Protein AF-A0A8J1VM87-F1 (afdb_monomer)

Sequence (986 aa):
MALAQSDLPSRPLSTPPSLLILILDLHPLSWSLLASSSTEPILSEPTNTSHKTPLTLISLTEFVTILVVFLNAHLASRWANEVVVYGAIAGRAKLLYPPPPGEAGPSQYNPNVYQPFHTLGSQFEESLRHMVRAEKGRIDHNHGKGSNESPALVSALTKALCFINRVAPSTNVSNSTSNDSAAPHAGPDRLENRILVINATPGAPSSTSTSSSSLPAKSGGGQMRGGYVGLMNCVFAAQKAKVPIDVLTLPPPHTGTAPPIFLQQAAHLTDGIYWRWNGRGGLLQYLHAIYLAPPSLRHTPFAVPPQDAVDFRAVCFCHHNVVDVGFVCSVCLSIFCNPLPVCMMCKTKFPIKSIPLLKRLAANIQPIPIPDTVPPPVARKGHQPADGNEALAKHVGGKGKKARPGVAMEVEVLIKASPQLSPGLGSPALAGPFHHRAPSFPALTQHPSAFPNLQTAITDDPTSSSPVVPGTDHIPCGPAPSSPPRHGGGVEALRLSQQGSTPNGHTAPYGNLSLAAAAMGGGAPGGLGSPSATGREKEEREKKGLYPSRVVLTTYPGQAGIHPIPVRWGAGPTARDRGPVVCSRVKSNLPIRNSIGAHAGSYSIYRALSIAMGQLRPDWRPDLTNTHPPFVLPPQPGWFGDGSGRGEEGNQKGWRIVSFDPWGAMSQEIWAKEYSEGLDVRPTISQTKAHIKIEELDVLARASEFPVDGDIVIRSPELPAFPGVDQGVEVNCYKAAIDPVWFLPGVAERLEIQESTLRRALFEDTGGMYPELLTRPDINIFLPPIGGMTVYIMGDPMKLSDPNTEITCRPHDSCSGSDVFGSDICTCRPYLIFGISEAIKCAQRGGVGVIIYFQKEGRALGEVVKYMVYNRRKRGGDNASEYFNNTALVAGVKDARHQALMPDILHFLGIQHITNLISMSNLKYDAIIASGITVKNRYEIPEELIPADSRVEIDAKIQSGYFSKRVMDENILKQTKGRGWEDIVH

Solvent-accessible surface area (backbone atoms only — not comparable to full-atom values): 60634 Å² total; per-residue (Å²): 138,87,78,89,85,79,93,68,83,87,75,75,96,58,80,50,31,37,36,42,37,38,37,38,53,58,41,65,63,35,46,49,46,31,49,56,86,81,90,77,88,79,84,83,82,92,77,81,94,73,88,84,72,77,70,61,66,46,44,67,67,61,50,48,56,47,48,48,53,52,54,41,50,46,42,68,73,38,90,70,30,45,73,35,32,29,42,13,23,55,78,36,54,49,73,26,28,68,62,58,97,86,70,67,71,87,69,82,86,53,95,92,51,66,60,69,52,55,48,48,50,53,47,33,51,52,39,46,54,50,50,54,51,56,47,50,52,48,30,62,75,45,74,54,58,66,67,87,41,65,52,20,51,49,57,37,50,50,51,52,54,54,46,51,69,65,59,66,63,80,74,78,83,71,94,75,93,77,92,77,90,84,66,99,65,74,61,65,80,52,70,46,56,38,36,38,38,40,38,38,66,73,33,81,73,64,84,88,84,91,73,93,80,86,81,88,77,91,69,82,93,53,74,88,72,47,53,66,62,48,37,50,56,44,34,57,50,27,35,74,68,70,30,26,31,26,30,43,35,47,67,40,92,82,62,93,57,63,76,46,48,72,53,46,48,36,3,62,66,23,82,23,55,63,46,73,59,82,45,66,79,63,68,58,56,54,47,54,74,64,65,56,65,57,78,84,38,50,81,52,90,43,86,59,89,82,82,92,80,76,76,80,65,51,62,15,80,75,71,62,40,75,35,88,64,57,40,51,36,93,86,74,67,53,34,20,74,60,82,61,60,47,43,91,78,86,59,50,73,49,64,70,82,49,47,68,55,55,55,55,56,56,72,71,56,78,75,75,83,75,61,89,90,59,84,78,81,87,80,77,85,85,82,85,83,80,92,80,80,82,90,82,85,81,87,86,88,79,87,88,80,93,79,82,90,76,80,80,78,70,84,71,76,84,88,76,90,73,91,91,81,84,90,81,91,85,85,89,85,87,87,87,81,89,88,89,88,86,84,86,83,87,87,86,85,87,90,90,86,78,87,83,89,88,82,93,86,86,89,85,88,83,89,85,84,84,89,93,86,89,88,90,84,94,86,91,84,87,85,87,90,92,82,87,91,91,84,84,92,80,97,76,89,74,94,75,89,79,88,82,78,70,98,65,97,73,80,59,102,63,71,63,52,40,61,57,27,61,78,67,59,30,40,26,72,40,57,84,66,87,74,85,63,52,69,68,58,50,54,51,45,70,73,50,54,93,62,69,95,72,79,77,88,71,80,56,83,85,40,90,85,45,57,51,54,74,63,40,76,30,39,57,100,42,66,77,63,17,46,78,70,25,46,38,77,37,84,88,33,51,39,37,33,38,37,46,67,40,71,66,22,49,55,35,58,60,54,51,48,36,31,74,72,63,79,35,62,80,79,66,54,72,66,35,52,66,65,55,24,88,62,79,84,71,92,30,77,32,57,30,32,87,61,46,79,78,42,64,95,94,49,99,39,34,69,50,47,33,52,40,55,84,62,16,60,50,40,42,68,80,37,25,66,53,38,64,76,63,47,63,66,65,63,38,29,49,43,40,76,47,73,48,74,53,70,70,56,32,52,38,46,76,70,59,78,47,79,77,74,68,70,52,28,31,70,37,75,79,48,93,92,44,78,95,51,88,63,48,42,27,34,41,30,43,36,37,43,36,41,46,32,29,32,43,62,58,49,14,58,68,65,77,44,57,47,69,56,50,31,44,50,65,19,60,80,55,76,52,78,47,62,48,52,76,61,28,80,89,47,50,31,35,19,56,64,44,65,37,37,38,39,42,32,25,52,59,72,81,49,43,55,43,92,83,51,51,26,24,40,24,82,42,66,40,44,67,60,21,64,76,67,64,40,52,69,46,54,58,31,53,48,45,52,50,36,49,52,52,10,47,60,30,18,77,73,73,18,27,8,36,41,36,43,30,54,39,37,41,50,67,63,32,62,70,54,43,51,50,28,50,59,45,30,24,70,71,54,24,32,11,72,49,47,54,54,44,30,22,78,71,66,78,41,75,69,71,67,83,35,74,65,62,44,30,61,41,24,56,54,32,39,54,61,31,44,36,32,49,54,33,50,47,66,57,50,54,28,33,47,74,72,67,29,48,71,75,39,75,39,56,74,60,76,93,54,54,44,69,47,13,43,23,55,51,58,33,41,40,68,75,63,27,55,61,96,68,87,78,52,76,68,56,33,72,65,34,55,31,62,45,56,80,72,64,78,124

Secondary structure (DSSP, 8-state):
------S-----SSPPPEEEEEEEE--HHHHHHHH------PPPPP------PPP----HHHHHHHHHHHHHHHHHH-TT-EEEEEEEEBTEEEEEESPPTTT---PPP-TTS-HHHHHHHHHHHHHHHHHHHHHHHHHHHTTTTTTTPPB-HHHHHHHHHHHHHHHGGGG--S-------S-S---TT--EEEEEEEE-SPPPPS------------S-TTHHHHHHHHHHHHHHHHHHHT--EEEEE---TT--PPP-HHHHHHHHTTTPPEEE--S-S-HHHHIIIIISS-GGGTTTT--PPP------PEEPTTT--EESS-EE-TTT--EESS--SB-TTT-PBP-TTTHHHHHHHHHTSPPPPPPTTSPPP-PPP--PPPP--------------------PPP-------SS---------------------PPP-----------------------------------------------------------SS----TT-SHHHHHHHHT-S---SSPP----HHHHHHHHHS-SS-SS------TT-TT--PPP--TT--SSHHHH-------STTTTTT--EEE-SSGGGHHHHHHHHHTTSS-TT-----TT---SS-----GGG-----S-PPTTS--S-S--SS-GGGGTHHHHTHHHHHTT-----SEEEEEEEE--HHHHHHHHTTSS---SSSEEEPPPPTTSTT----EEEEEEEEEE---EEHHHHHHTTTS-HHHHHHHHHHTTTT--THHHH-TT--EEE-SS--EEEEEES-GGGGG-TTS-EEEEEEE--HHHHTT--TTSSHHHHHHHHHHHHHHHHHTTSEEEEEEE--GGGGTHHHHHHHHHHHHHHT--BTTTHHHHHHHHHSSS-----TTTTHHHHHHT--EEEEE----HHHHHHHHHTT-EEEEE----GGG--GGGHHHHHHHHHTT---SS---HHHHHH-B---SGGG--

Nearest PDB structures (foldseek):
  7eev-assembly1_A  TM=9.672E-01  e=2.061E-48  Rhodococcus wratislaviensis
  7zs9-assembly1_4  TM=8.278E-01  e=9.917E-21  Saccharomyces cerevisiae
  8ebu-assembly1_F  TM=8.477E-01  e=1.073E-19  Homo sapiens
  5o85-assembly2_C  TM=8.619E-01  e=1.001E-12  Homo sapiens

Structure (mmCIF, N/CA/C/O backbone):
data_AF-A0A8J1VM87-F1
#
_entry.id   AF-A0A8J1VM87-F1
#
loop_
_atom_site.group_PDB
_atom_site.id
_atom_site.type_symbol
_atom_site.label_atom_id
_atom_site.label_alt_id
_atom_site.label_comp_id
_atom_site.label_asym_id
_atom_site.label_entity_id
_atom_site.label_seq_id
_atom_site.pdbx_PDB_ins_code
_atom_site.Cartn_x
_atom_site.Cartn_y
_atom_site.Cartn_z
_atom_site.occupancy
_atom_site.B_iso_or_equiv
_atom_site.auth_seq_id
_atom_site.auth_comp_id
_atom_site.auth_asym_id
_atom_site.auth_atom_id
_atom_site.pdbx_PDB_model_num
ATOM 1 N N . MET A 1 1 ? 7.668 -41.638 20.600 1.00 33.94 1 MET A N 1
ATOM 2 C CA . MET A 1 1 ? 6.893 -40.448 21.017 1.00 33.94 1 MET A CA 1
ATOM 3 C C . MET A 1 1 ? 7.145 -39.353 20.001 1.00 33.94 1 MET A C 1
ATOM 5 O O . MET A 1 1 ? 8.301 -39.157 19.652 1.00 33.94 1 MET A O 1
ATOM 9 N N . ALA A 1 2 ? 6.096 -38.698 19.510 1.00 35.59 2 ALA A N 1
ATOM 10 C CA . ALA A 1 2 ? 6.211 -37.540 18.628 1.00 35.59 2 ALA A CA 1
ATOM 11 C C . ALA A 1 2 ? 5.828 -36.273 19.404 1.00 35.59 2 ALA A C 1
ATOM 13 O O . ALA A 1 2 ? 4.915 -36.314 20.226 1.00 35.59 2 ALA A O 1
ATOM 14 N N . LEU A 1 3 ? 6.513 -35.167 19.123 1.00 34.41 3 LEU A N 1
ATOM 15 C CA . LEU A 1 3 ? 6.107 -33.814 19.498 1.00 34.41 3 LEU A CA 1
ATOM 16 C C . LEU A 1 3 ? 6.170 -32.946 18.239 1.00 34.41 3 LEU A C 1
ATOM 18 O O . LEU A 1 3 ? 6.960 -33.224 17.335 1.00 34.41 3 LEU A O 1
ATOM 22 N N . ALA A 1 4 ? 5.278 -31.962 18.151 1.00 35.84 4 ALA A N 1
ATOM 23 C CA . ALA A 1 4 ? 4.988 -31.273 16.900 1.00 35.84 4 ALA A CA 1
ATOM 24 C C . ALA A 1 4 ? 6.177 -30.454 16.368 1.00 35.84 4 ALA A C 1
ATOM 26 O O . ALA A 1 4 ? 6.840 -29.736 17.115 1.00 35.84 4 ALA A O 1
ATOM 27 N N . GLN A 1 5 ? 6.389 -30.519 15.052 1.00 33.25 5 GLN A N 1
ATOM 28 C CA . GLN A 1 5 ? 7.204 -29.564 14.304 1.00 33.25 5 GLN A CA 1
ATOM 29 C C . GLN A 1 5 ? 6.292 -28.792 13.351 1.00 33.25 5 GLN A C 1
ATOM 31 O O . GLN A 1 5 ? 6.032 -29.228 12.233 1.00 33.25 5 GLN A O 1
ATOM 36 N N . SER A 1 6 ? 5.788 -27.655 13.824 1.00 34.69 6 SER A N 1
ATOM 37 C CA . SER A 1 6 ? 5.134 -26.640 13.001 1.00 34.69 6 SER A CA 1
ATOM 38 C C . SER A 1 6 ? 6.178 -25.673 12.437 1.00 34.69 6 SER A C 1
ATOM 40 O O . SER A 1 6 ? 6.978 -25.126 13.195 1.00 34.69 6 SER A O 1
ATOM 42 N N . ASP A 1 7 ? 6.142 -25.456 11.124 1.00 37.62 7 ASP A N 1
ATOM 43 C CA . ASP A 1 7 ? 6.633 -24.263 10.421 1.00 37.62 7 ASP A CA 1
ATOM 44 C C . ASP A 1 7 ? 8.023 -23.724 10.813 1.00 37.62 7 ASP A C 1
ATOM 46 O O . ASP A 1 7 ? 8.208 -22.553 11.146 1.00 37.62 7 ASP A O 1
ATOM 50 N N . LEU A 1 8 ? 9.042 -24.574 10.662 1.00 35.66 8 LEU A N 1
ATOM 51 C CA . LEU A 1 8 ? 10.423 -24.129 10.454 1.00 35.66 8 LEU A CA 1
ATOM 52 C C . LEU A 1 8 ? 10.840 -24.417 9.002 1.00 35.66 8 LEU A C 1
ATOM 54 O O . LEU A 1 8 ? 10.630 -25.539 8.536 1.00 35.66 8 LEU A O 1
ATOM 58 N N . PRO A 1 9 ? 11.468 -23.464 8.282 1.00 38.81 9 PRO A N 1
ATOM 59 C CA . PRO A 1 9 ? 11.973 -23.721 6.937 1.00 38.81 9 PRO A CA 1
ATOM 60 C C . PRO A 1 9 ? 13.010 -24.852 6.969 1.00 38.81 9 PRO A C 1
ATOM 62 O O . PRO A 1 9 ? 13.906 -24.875 7.819 1.00 38.81 9 PRO A O 1
ATOM 65 N N . SER A 1 10 ? 12.864 -25.801 6.044 1.00 42.09 10 SER A N 1
ATOM 66 C CA . SER A 1 10 ? 13.602 -27.067 6.006 1.00 42.09 10 SER A CA 1
ATOM 67 C C . SER A 1 10 ? 15.116 -26.853 5.931 1.00 42.09 10 SER A C 1
ATOM 69 O O . SER A 1 10 ? 15.648 -26.554 4.865 1.00 42.09 10 SER A O 1
ATOM 71 N N . ARG A 1 11 ? 15.826 -27.030 7.050 1.00 46.44 11 ARG A N 1
ATOM 72 C CA . ARG A 1 11 ? 17.289 -26.871 7.096 1.00 46.44 11 ARG A CA 1
ATOM 73 C C . ARG A 1 11 ? 17.987 -27.965 6.269 1.00 46.44 11 ARG A C 1
ATOM 75 O O . ARG A 1 11 ? 17.561 -29.120 6.326 1.00 46.44 11 ARG A O 1
ATOM 82 N N . PRO A 1 12 ? 19.083 -27.652 5.556 1.00 47.59 12 PRO A N 1
ATOM 83 C CA . PRO A 1 12 ? 19.830 -28.649 4.807 1.00 47.59 12 PRO A CA 1
ATOM 84 C C . PRO A 1 12 ? 20.616 -29.535 5.781 1.00 47.59 12 PRO A C 1
ATOM 86 O O . PRO A 1 12 ? 21.273 -29.042 6.698 1.00 47.59 12 PRO A O 1
ATOM 89 N N . LEU A 1 13 ? 20.582 -30.851 5.567 1.00 50.91 13 LEU A N 1
ATOM 90 C CA . LEU A 1 13 ? 21.271 -31.842 6.411 1.00 50.91 13 LEU A CA 1
ATOM 91 C C . LEU A 1 13 ? 22.810 -31.796 6.296 1.00 50.91 13 LEU A C 1
ATOM 93 O O . LEU A 1 13 ? 23.506 -32.468 7.053 1.00 50.91 13 LEU A O 1
ATOM 97 N N . SER A 1 14 ? 23.355 -31.021 5.355 1.00 60.78 14 SER A N 1
ATOM 98 C CA . SER A 1 14 ? 24.793 -30.820 5.170 1.00 60.78 14 SER A CA 1
ATOM 99 C C . SER A 1 14 ? 25.067 -29.428 4.601 1.00 60.78 14 SER A C 1
ATOM 101 O O . SER A 1 14 ? 24.295 -28.928 3.784 1.00 60.78 14 SER A O 1
ATOM 103 N N . THR A 1 15 ? 26.171 -28.810 5.013 1.00 68.56 15 THR A N 1
ATOM 104 C CA . THR A 1 15 ? 26.676 -27.557 4.434 1.00 68.56 15 THR A CA 1
ATOM 105 C C . THR A 1 15 ? 27.361 -27.835 3.092 1.00 68.56 15 THR A C 1
ATOM 107 O O . THR A 1 15 ? 28.101 -28.814 3.007 1.00 68.56 15 THR A O 1
ATOM 110 N N . PRO A 1 16 ? 27.166 -27.023 2.040 1.00 76.69 16 PRO A N 1
ATOM 111 C CA . PRO A 1 16 ? 27.861 -27.218 0.765 1.00 76.69 16 PRO A CA 1
ATOM 112 C C . PRO A 1 16 ? 29.387 -27.005 0.886 1.00 76.69 16 PRO A C 1
ATOM 114 O O . PRO A 1 16 ? 29.852 -26.359 1.830 1.00 76.69 16 PRO A O 1
ATOM 117 N N . PRO A 1 17 ? 30.196 -27.550 -0.047 1.00 84.69 17 PRO A N 1
ATOM 118 C CA . PRO A 1 17 ? 31.631 -27.263 -0.111 1.00 84.69 17 PRO A CA 1
ATOM 119 C C . PRO A 1 17 ? 31.873 -25.786 -0.438 1.00 84.69 17 PRO A C 1
ATOM 121 O O . PRO A 1 17 ? 31.109 -25.192 -1.196 1.00 84.69 17 PRO A O 1
ATOM 124 N N . SER A 1 18 ? 32.939 -25.184 0.093 1.00 88.38 18 SER A N 1
ATOM 125 C CA . SER A 1 18 ? 33.252 -23.767 -0.133 1.00 88.38 18 SER A CA 1
ATOM 126 C C . SER A 1 18 ? 34.693 -23.529 -0.593 1.00 88.38 18 SER A C 1
ATOM 128 O O . SER A 1 18 ? 35.657 -23.971 0.039 1.00 88.38 18 SER A O 1
ATOM 130 N N . LEU A 1 19 ? 34.820 -22.759 -1.677 1.00 91.19 19 LEU A N 1
ATOM 131 C CA . LEU A 1 19 ? 36.072 -22.205 -2.184 1.00 91.19 19 LEU A CA 1
ATOM 132 C C . LEU A 1 19 ? 36.309 -20.830 -1.547 1.00 91.19 19 LEU A C 1
ATOM 134 O O . LEU A 1 19 ? 35.563 -19.878 -1.793 1.00 91.19 19 LEU A O 1
ATOM 138 N N . LEU A 1 20 ? 37.373 -20.725 -0.753 1.00 93.62 20 LEU A N 1
ATOM 139 C CA . LEU A 1 20 ? 37.840 -19.479 -0.154 1.00 93.62 20 LEU A CA 1
ATOM 140 C C . LEU A 1 20 ? 39.001 -18.914 -0.980 1.00 93.62 20 LEU A C 1
ATOM 142 O O . LEU A 1 20 ? 40.100 -19.471 -0.973 1.00 93.62 20 LEU A O 1
ATOM 146 N N . ILE A 1 21 ? 38.778 -17.785 -1.657 1.00 95.31 21 ILE A N 1
ATOM 147 C CA . ILE A 1 21 ? 39.848 -17.045 -2.337 1.00 95.31 21 ILE A CA 1
ATOM 148 C C . ILE A 1 21 ? 40.308 -15.880 -1.462 1.00 95.31 21 ILE A C 1
ATOM 150 O O . ILE A 1 21 ? 39.632 -14.861 -1.341 1.00 95.31 21 ILE A O 1
ATOM 154 N N . LEU A 1 22 ? 41.493 -16.017 -0.883 1.00 95.75 22 LEU A N 1
ATOM 155 C CA . LEU A 1 22 ? 42.153 -14.981 -0.108 1.00 95.75 22 LEU A CA 1
ATOM 156 C C . LEU A 1 22 ? 42.937 -14.022 -1.018 1.00 95.75 22 LEU A C 1
ATOM 158 O O . LEU A 1 22 ? 43.705 -14.447 -1.883 1.00 95.75 22 LEU A O 1
ATOM 162 N N . ILE A 1 23 ? 42.807 -12.721 -0.772 1.00 94.81 23 ILE A N 1
ATOM 163 C CA . ILE A 1 23 ? 43.637 -11.663 -1.351 1.00 94.81 23 ILE A CA 1
ATOM 164 C C . ILE A 1 23 ? 44.347 -10.949 -0.201 1.00 94.81 23 ILE A C 1
ATOM 166 O O . ILE A 1 23 ? 43.703 -10.295 0.617 1.00 94.81 23 ILE A O 1
ATOM 170 N N . LEU A 1 24 ? 45.672 -11.070 -0.148 1.00 92.81 24 LEU A N 1
ATOM 171 C CA . LEU A 1 24 ? 46.510 -10.488 0.897 1.00 92.81 24 LEU A CA 1
ATOM 172 C C . LEU A 1 24 ? 47.276 -9.273 0.359 1.00 92.81 24 LEU A C 1
ATOM 174 O O . LEU A 1 24 ? 48.059 -9.395 -0.585 1.00 92.81 24 LEU A O 1
ATOM 178 N N . ASP A 1 25 ? 47.066 -8.111 0.975 1.00 89.38 25 ASP A N 1
ATOM 179 C CA . ASP A 1 25 ? 47.901 -6.925 0.781 1.00 89.38 25 ASP A CA 1
ATOM 180 C C . ASP A 1 25 ? 49.280 -7.123 1.430 1.00 89.38 25 ASP A C 1
ATOM 182 O O . ASP A 1 25 ? 49.389 -7.406 2.622 1.00 89.38 25 ASP A O 1
ATOM 186 N N . LEU A 1 26 ? 50.338 -6.960 0.639 1.00 87.62 26 LEU A N 1
ATOM 187 C CA . LEU A 1 26 ? 51.739 -7.148 1.018 1.00 87.62 26 LEU A CA 1
ATOM 188 C C . LEU A 1 26 ? 52.570 -5.867 0.831 1.00 87.62 26 LEU A C 1
ATOM 190 O O . LEU A 1 26 ? 53.788 -5.937 0.671 1.00 87.62 26 LEU A O 1
ATOM 194 N N . HIS A 1 27 ? 51.936 -4.689 0.837 1.00 84.88 27 HIS A N 1
ATOM 195 C CA . HIS A 1 27 ? 52.637 -3.406 0.738 1.00 84.88 27 HIS A CA 1
ATOM 196 C C . HIS A 1 27 ? 53.660 -3.226 1.891 1.00 84.88 27 HIS A C 1
ATOM 198 O O . HIS A 1 27 ? 53.252 -3.155 3.057 1.00 84.88 27 HIS A O 1
ATOM 204 N N . PRO A 1 28 ? 54.983 -3.140 1.618 1.00 81.25 28 PRO A N 1
ATOM 205 C CA . PRO A 1 28 ? 56.007 -3.259 2.664 1.00 81.25 28 PRO A CA 1
ATOM 206 C C . PRO A 1 28 ? 55.944 -2.181 3.752 1.00 81.25 28 PRO A C 1
ATOM 208 O O . PRO A 1 28 ? 56.122 -2.482 4.932 1.00 81.25 28 PRO A O 1
ATOM 211 N N . LEU A 1 29 ? 55.641 -0.934 3.371 1.00 78.75 29 LEU A N 1
ATOM 212 C CA . LEU A 1 29 ? 55.496 0.176 4.315 1.00 78.75 29 LEU A CA 1
ATOM 213 C C . LEU A 1 29 ? 54.348 -0.080 5.303 1.00 78.75 29 LEU A C 1
ATOM 215 O O . LEU A 1 29 ? 54.516 0.133 6.502 1.00 78.75 29 LEU A O 1
ATOM 219 N N . SER A 1 30 ? 53.218 -0.607 4.825 1.00 78.75 30 SER A N 1
ATOM 220 C CA . SER A 1 30 ? 52.041 -0.903 5.654 1.00 78.75 30 SER A CA 1
ATOM 221 C C . SER A 1 30 ? 52.367 -1.929 6.742 1.00 78.75 30 SER A C 1
ATOM 223 O O . SER A 1 30 ? 52.053 -1.715 7.910 1.00 78.75 30 SER A O 1
ATOM 225 N N . TRP A 1 31 ? 53.090 -2.995 6.385 1.00 83.75 31 TRP A N 1
ATOM 226 C CA . TRP A 1 31 ? 53.537 -4.010 7.343 1.00 83.75 31 TRP A CA 1
ATOM 227 C C . TRP A 1 31 ? 54.629 -3.511 8.296 1.00 83.75 31 TRP A C 1
ATOM 229 O O . TRP A 1 31 ? 54.639 -3.921 9.453 1.00 83.75 31 TRP A O 1
ATOM 239 N N . SER A 1 32 ? 55.497 -2.584 7.872 1.00 82.06 32 SER A N 1
ATOM 240 C CA . SER A 1 32 ? 56.448 -1.949 8.799 1.00 82.06 32 SER A CA 1
ATOM 241 C C . SER A 1 32 ? 55.746 -1.092 9.861 1.00 82.06 32 SER A C 1
ATOM 243 O O . SER A 1 32 ? 56.119 -1.153 11.029 1.00 82.06 32 SER A O 1
ATOM 245 N N . LEU A 1 33 ? 54.672 -0.385 9.486 1.00 78.12 33 LEU A N 1
ATOM 246 C CA . LEU A 1 33 ? 53.880 0.461 10.388 1.00 78.12 33 LEU A CA 1
ATOM 247 C C . LEU A 1 33 ? 52.992 -0.342 11.357 1.00 78.12 33 LEU A C 1
ATOM 249 O O . LEU A 1 33 ? 52.625 0.173 12.410 1.00 78.12 33 LEU A O 1
ATOM 253 N N . LEU A 1 34 ? 52.649 -1.591 11.021 1.00 78.06 34 LEU A N 1
ATOM 254 C CA . LEU A 1 34 ? 51.961 -2.534 11.919 1.00 78.06 34 LEU A CA 1
ATOM 255 C C . LEU A 1 34 ? 52.910 -3.191 12.941 1.00 78.06 34 LEU A C 1
ATOM 257 O O . LEU A 1 34 ? 52.461 -3.631 14.001 1.00 78.06 34 LEU A O 1
ATOM 261 N N . ALA A 1 35 ? 54.211 -3.233 12.638 1.00 77.62 35 ALA A N 1
ATOM 262 C CA . ALA A 1 35 ? 55.244 -3.818 13.493 1.00 77.62 35 ALA A CA 1
ATOM 263 C C . ALA A 1 35 ? 55.984 -2.789 14.376 1.00 77.62 35 ALA A C 1
ATOM 265 O O . ALA A 1 35 ? 56.600 -3.169 15.370 1.00 77.62 35 ALA A O 1
ATOM 266 N N . SER A 1 36 ? 55.953 -1.495 14.035 1.00 68.94 36 SER A N 1
ATOM 267 C CA . SER A 1 36 ? 56.700 -0.445 14.741 1.00 68.94 36 SER A CA 1
ATOM 268 C C . SER A 1 36 ? 55.917 0.201 15.891 1.00 68.94 36 SER A C 1
ATOM 270 O O . SER A 1 36 ? 54.868 0.802 15.659 1.00 68.94 36 SER A O 1
ATOM 272 N N . SER A 1 37 ? 56.481 0.212 17.102 1.00 53.84 37 SER A N 1
ATOM 273 C CA . SER A 1 37 ? 56.088 1.154 18.160 1.00 53.84 37 SER A CA 1
ATOM 274 C C . SER A 1 37 ? 56.857 2.471 18.029 1.00 53.84 37 SER A C 1
ATOM 276 O O . SER A 1 37 ? 58.081 2.470 18.173 1.00 53.84 37 SER A O 1
ATOM 278 N N . SER A 1 38 ? 56.168 3.598 17.828 1.00 42.78 38 SER A N 1
ATOM 279 C CA . SER A 1 38 ? 56.781 4.930 17.948 1.00 42.78 38 SER A CA 1
ATOM 280 C C . SER A 1 38 ? 56.413 5.583 19.281 1.00 42.78 38 SER A C 1
ATOM 282 O O . SER A 1 38 ? 55.259 5.949 19.504 1.00 42.78 38 SER A O 1
ATOM 284 N N . THR A 1 39 ? 57.404 5.733 20.157 1.00 39.28 39 THR A N 1
ATOM 285 C CA . THR A 1 39 ? 57.301 6.465 21.425 1.00 39.28 39 THR A CA 1
ATOM 286 C C . THR A 1 39 ? 57.235 7.972 21.170 1.00 39.28 39 THR A C 1
ATOM 288 O O . THR A 1 39 ? 58.188 8.500 20.617 1.00 39.28 39 THR A O 1
ATOM 291 N N . GLU A 1 40 ? 56.154 8.644 21.582 1.00 29.11 40 GLU A N 1
ATOM 292 C CA . GLU A 1 40 ? 56.049 10.097 21.858 1.00 29.11 40 GLU A CA 1
ATOM 293 C C . GLU A 1 40 ? 54.625 10.385 22.413 1.00 29.11 40 GLU A C 1
ATOM 295 O O . GLU A 1 40 ? 53.648 9.916 21.819 1.00 29.11 40 GLU A O 1
ATOM 300 N N . PRO A 1 41 ? 54.448 11.106 23.541 1.00 32.59 41 PRO A N 1
ATOM 301 C CA . PRO A 1 41 ? 53.128 11.384 24.115 1.00 32.59 41 PRO A CA 1
ATOM 302 C C . PRO A 1 41 ? 52.573 12.762 23.704 1.00 32.59 41 PRO A C 1
ATOM 304 O O . PRO A 1 41 ? 53.060 13.800 24.145 1.00 32.59 41 PRO A O 1
ATOM 307 N N . ILE A 1 42 ? 51.478 12.789 22.937 1.00 30.98 42 ILE A N 1
ATOM 308 C CA . ILE A 1 42 ? 50.702 14.023 22.703 1.00 30.98 42 ILE A CA 1
ATOM 309 C C . ILE A 1 42 ? 49.687 14.226 23.844 1.00 30.98 42 ILE A C 1
ATOM 311 O O . ILE A 1 42 ? 49.166 13.259 24.402 1.00 30.98 42 ILE A O 1
ATOM 315 N N . LEU A 1 43 ? 49.466 15.490 24.227 1.00 33.78 43 LEU A N 1
ATOM 316 C CA . LEU A 1 43 ? 48.834 15.878 25.491 1.00 33.78 43 LEU A CA 1
ATOM 317 C C . LEU A 1 43 ? 47.369 15.429 25.663 1.00 33.78 43 LEU A C 1
ATOM 319 O O . LEU A 1 43 ? 46.621 15.201 24.716 1.00 33.78 43 LEU A O 1
ATOM 323 N N . SER A 1 44 ? 46.990 15.353 26.937 1.00 30.11 44 SER A N 1
ATOM 324 C CA . SER A 1 44 ? 45.696 14.940 27.478 1.00 30.11 44 SER A CA 1
ATOM 325 C C . SER A 1 44 ? 44.493 15.796 27.073 1.00 30.11 44 SER A C 1
ATOM 327 O O . SER A 1 44 ? 44.534 17.019 27.205 1.00 30.11 44 SER A O 1
ATOM 329 N N . GLU A 1 45 ? 43.359 15.127 26.863 1.00 27.22 45 GLU A N 1
ATOM 330 C CA . GLU A 1 45 ? 42.101 15.547 27.496 1.00 27.22 45 GLU A CA 1
ATOM 331 C C . GLU A 1 45 ? 41.843 14.669 28.740 1.00 27.22 45 GLU A C 1
ATOM 333 O O . GLU A 1 45 ? 42.208 13.486 28.731 1.00 27.22 45 GLU A O 1
ATOM 338 N N . PRO A 1 46 ? 41.262 15.209 29.828 1.00 38.56 46 PRO A N 1
ATOM 339 C CA . PRO A 1 46 ? 40.985 14.447 31.040 1.00 38.56 46 PRO A CA 1
ATOM 340 C C . PRO A 1 46 ? 39.542 13.920 31.087 1.00 38.56 46 PRO A C 1
ATOM 342 O O . PRO A 1 46 ? 38.597 14.702 31.145 1.00 38.56 46 PRO A O 1
ATOM 345 N N . THR A 1 47 ? 39.354 12.599 31.183 1.00 29.97 47 THR A N 1
ATOM 346 C CA . THR A 1 47 ? 38.271 11.990 31.992 1.00 29.97 47 THR A CA 1
ATOM 347 C C . THR A 1 47 ? 38.436 10.474 32.151 1.00 29.97 47 THR A C 1
ATOM 349 O O . THR A 1 47 ? 38.972 9.794 31.284 1.00 29.97 47 THR A O 1
ATOM 352 N N . ASN A 1 48 ? 37.943 9.979 33.289 1.00 28.47 48 ASN A N 1
ATOM 353 C CA . ASN A 1 48 ? 37.576 8.603 33.648 1.00 28.47 48 ASN A CA 1
ATOM 354 C C . ASN A 1 48 ? 38.507 7.425 33.287 1.00 28.47 48 ASN A C 1
ATOM 356 O O . ASN A 1 48 ? 38.628 6.947 32.161 1.00 28.47 48 ASN A O 1
ATOM 360 N N . THR A 1 49 ? 39.050 6.853 34.359 1.00 39.47 49 THR A N 1
ATOM 361 C CA . THR A 1 49 ? 39.760 5.577 34.441 1.00 39.47 49 THR A CA 1
ATOM 362 C C . THR A 1 49 ? 38.976 4.386 33.875 1.00 39.47 49 THR A C 1
ATOM 364 O O . THR A 1 49 ? 37.949 3.988 34.420 1.00 39.47 49 THR A O 1
ATOM 367 N N . SER A 1 50 ? 39.543 3.717 32.871 1.00 32.50 50 SER A N 1
ATOM 368 C CA . SER A 1 50 ? 39.333 2.283 32.617 1.00 32.50 50 SER A CA 1
ATOM 369 C C . SER A 1 50 ? 40.594 1.678 31.980 1.00 32.50 50 SER A C 1
ATOM 371 O O . SER A 1 50 ? 41.478 2.406 31.520 1.00 32.50 50 SER A O 1
ATOM 373 N N . HIS A 1 51 ? 40.739 0.350 32.026 1.00 35.59 51 HIS A N 1
ATOM 374 C CA . HIS A 1 51 ? 42.007 -0.334 31.739 1.00 35.59 51 HIS A CA 1
ATOM 375 C C . HIS A 1 51 ? 42.524 -0.092 30.306 1.00 35.59 51 HIS A C 1
ATOM 377 O O . HIS A 1 51 ? 41.963 -0.590 29.328 1.00 35.59 51 HIS A O 1
ATOM 383 N N . LYS A 1 52 ? 43.668 0.596 30.183 1.00 38.31 52 LYS A N 1
ATOM 384 C CA . LYS A 1 52 ? 44.443 0.669 28.935 1.00 38.31 52 LYS A CA 1
ATOM 385 C C . LYS A 1 52 ? 45.220 -0.635 28.717 1.00 38.31 52 LYS A C 1
ATOM 387 O O . LYS A 1 52 ? 46.405 -0.715 29.026 1.00 38.31 52 LYS A O 1
ATOM 392 N N . THR A 1 53 ? 44.561 -1.655 28.168 1.00 39.47 53 THR A N 1
ATOM 393 C CA . THR A 1 53 ? 45.266 -2.793 27.551 1.00 39.47 53 THR A CA 1
ATOM 394 C C . THR A 1 53 ? 46.163 -2.293 26.410 1.00 39.47 53 THR A C 1
ATOM 396 O O . THR A 1 53 ? 45.705 -1.441 25.639 1.00 39.47 53 THR A O 1
ATOM 399 N N . PRO A 1 54 ? 47.401 -2.802 26.265 1.00 53.12 54 PRO A N 1
ATOM 400 C CA . PRO A 1 54 ? 48.285 -2.408 25.172 1.00 53.12 54 PRO A CA 1
ATOM 401 C C . PRO A 1 54 ? 47.696 -2.811 23.814 1.00 53.12 54 PRO A C 1
ATOM 403 O O . PRO A 1 54 ? 47.015 -3.831 23.699 1.00 53.12 54 PRO A O 1
ATOM 406 N N . LEU A 1 55 ? 47.970 -2.008 22.783 1.00 58.72 55 LEU A N 1
ATOM 407 C CA . LEU A 1 55 ? 47.668 -2.374 21.399 1.00 58.72 55 LEU A CA 1
ATOM 408 C C . LEU A 1 55 ? 48.625 -3.482 20.956 1.00 58.72 55 LEU A C 1
ATOM 410 O O . LEU A 1 55 ? 49.837 -3.366 21.144 1.00 58.72 55 LEU A O 1
ATOM 414 N N . THR A 1 56 ? 48.095 -4.543 20.354 1.00 62.59 56 THR A N 1
ATOM 415 C CA . THR A 1 56 ? 48.922 -5.628 19.816 1.00 62.59 56 THR A CA 1
ATOM 416 C C . THR A 1 56 ? 49.565 -5.199 18.499 1.00 62.59 56 THR A C 1
ATOM 418 O O . THR A 1 56 ? 48.876 -5.090 17.482 1.00 62.59 56 THR A O 1
ATOM 421 N N . LEU A 1 57 ? 50.881 -4.976 18.522 1.00 70.19 57 LEU A N 1
ATOM 422 C CA . LEU A 1 57 ? 51.713 -4.931 17.315 1.00 70.19 57 LEU A CA 1
ATOM 423 C C . LEU A 1 57 ? 51.685 -6.305 16.633 1.00 70.19 57 LEU A C 1
ATOM 425 O O . LEU A 1 57 ? 51.508 -7.322 17.307 1.00 70.19 57 LEU A O 1
ATOM 429 N N . ILE A 1 58 ? 51.856 -6.343 15.311 1.00 77.56 58 ILE A N 1
ATOM 430 C CA . ILE A 1 58 ? 51.873 -7.606 14.566 1.00 77.56 58 ILE A CA 1
ATOM 431 C C . ILE A 1 58 ? 52.854 -7.546 13.393 1.00 77.56 58 ILE A C 1
ATOM 433 O O . ILE A 1 58 ? 52.744 -6.703 12.501 1.00 77.56 58 ILE A O 1
ATOM 437 N N . SER A 1 59 ? 53.824 -8.459 13.378 1.00 85.12 59 SER A N 1
ATOM 438 C CA . SER A 1 59 ? 54.687 -8.670 12.217 1.00 85.12 59 SER A CA 1
ATOM 439 C C . SER A 1 59 ? 53.969 -9.484 11.137 1.00 85.12 59 SER A C 1
ATOM 441 O O . SER A 1 59 ? 53.067 -10.279 11.413 1.00 85.12 59 SER A O 1
ATOM 443 N N . LEU A 1 60 ? 54.425 -9.350 9.887 1.00 86.38 60 LEU A N 1
ATOM 444 C CA . LEU A 1 60 ? 53.949 -10.190 8.783 1.00 86.38 60 LEU A CA 1
ATOM 445 C C . LEU A 1 60 ? 54.143 -11.692 9.080 1.00 86.38 60 LEU A C 1
ATOM 447 O O . LEU A 1 60 ? 53.316 -12.499 8.673 1.00 86.38 60 LEU A O 1
ATOM 451 N N . THR A 1 61 ? 55.193 -12.071 9.816 1.00 86.69 61 THR A N 1
ATOM 452 C CA . THR A 1 61 ? 55.473 -13.468 10.186 1.00 86.69 61 THR A CA 1
ATOM 453 C C . THR A 1 61 ? 54.427 -14.026 11.153 1.00 86.69 61 THR A C 1
ATOM 455 O O . THR A 1 61 ? 53.868 -15.090 10.906 1.00 86.69 61 THR A O 1
ATOM 458 N N . GLU A 1 62 ? 54.110 -13.300 12.229 1.00 87.12 62 GLU A N 1
ATOM 459 C CA . GLU A 1 62 ? 53.081 -13.709 13.201 1.00 87.12 62 GLU A CA 1
ATOM 460 C C . GLU A 1 62 ? 51.693 -13.745 12.554 1.00 87.12 62 GLU A C 1
ATOM 462 O O . GLU A 1 62 ? 50.921 -14.683 12.768 1.00 87.12 62 GLU A O 1
ATOM 467 N N . PHE A 1 63 ? 51.402 -12.758 11.701 1.00 89.31 63 PHE A N 1
ATOM 468 C CA . PHE A 1 63 ? 50.186 -12.731 10.901 1.00 89.31 63 PHE A CA 1
ATOM 469 C C . PHE A 1 63 ? 50.073 -13.951 9.973 1.00 89.31 63 PHE A C 1
ATOM 471 O O . PHE A 1 63 ? 49.006 -14.557 9.907 1.00 89.31 63 PHE A O 1
ATOM 478 N N . VAL A 1 64 ? 51.152 -14.347 9.288 1.00 90.25 64 VAL A N 1
ATOM 479 C CA . VAL A 1 64 ? 51.175 -15.536 8.417 1.00 90.25 64 VAL A CA 1
ATOM 480 C C . VAL A 1 64 ? 50.892 -16.813 9.208 1.00 90.25 64 VAL A C 1
ATOM 482 O O . VAL A 1 64 ? 50.075 -17.616 8.763 1.00 90.25 64 VAL A O 1
ATOM 485 N N . THR A 1 65 ? 51.466 -16.975 10.403 1.00 90.50 65 THR A N 1
ATOM 486 C CA . THR A 1 65 ? 51.163 -18.116 11.287 1.00 90.50 65 THR A CA 1
ATOM 487 C C . THR A 1 65 ? 49.679 -18.157 11.668 1.00 90.50 65 THR A C 1
ATOM 489 O O . THR A 1 65 ? 49.029 -19.193 11.527 1.00 90.50 65 THR A O 1
ATOM 492 N N . ILE A 1 66 ? 49.112 -17.020 12.090 1.00 91.50 66 ILE A N 1
ATOM 493 C CA . ILE A 1 66 ? 47.681 -16.879 12.417 1.00 91.50 66 ILE A CA 1
ATOM 494 C C . ILE A 1 66 ? 46.799 -17.200 11.198 1.00 91.50 66 ILE A C 1
ATOM 496 O O . ILE A 1 66 ? 45.788 -17.894 11.318 1.00 91.50 66 ILE A O 1
ATOM 500 N N . LEU A 1 67 ? 47.197 -16.731 10.016 1.00 92.06 67 LEU A N 1
ATOM 501 C CA . LEU A 1 67 ? 46.480 -16.942 8.766 1.00 92.06 67 LEU A CA 1
ATOM 502 C C . LEU A 1 67 ? 46.488 -18.415 8.333 1.00 92.06 67 LEU A C 1
ATOM 504 O O . LEU A 1 67 ? 45.449 -18.928 7.926 1.00 92.06 67 LEU A O 1
ATOM 508 N N . VAL A 1 68 ? 47.621 -19.115 8.450 1.00 92.56 68 VAL A N 1
ATOM 509 C CA . VAL A 1 68 ? 47.718 -20.551 8.132 1.00 92.56 68 VAL A CA 1
ATOM 510 C C . VAL A 1 68 ? 46.817 -21.378 9.054 1.00 92.56 68 VAL A C 1
ATOM 512 O O . VAL A 1 68 ? 46.141 -22.285 8.571 1.00 92.56 68 VAL A O 1
ATOM 515 N N . VAL A 1 69 ? 46.713 -21.037 10.345 1.00 93.44 69 VAL A N 1
ATOM 516 C CA . VAL A 1 69 ? 45.761 -21.694 11.265 1.00 93.44 69 VAL A CA 1
ATOM 517 C C . VAL A 1 69 ? 44.309 -21.485 10.811 1.00 93.44 69 VAL A C 1
ATOM 519 O O . VAL A 1 69 ? 43.549 -22.451 10.760 1.00 93.44 69 VAL A O 1
ATOM 522 N N . PHE A 1 70 ? 43.934 -20.268 10.407 1.00 94.81 70 PHE A N 1
ATOM 523 C CA . PHE A 1 70 ? 42.596 -19.976 9.874 1.00 94.81 70 PHE A CA 1
ATOM 524 C C . PHE A 1 70 ? 42.290 -20.725 8.561 1.00 94.81 70 PHE A C 1
ATOM 526 O O . PHE A 1 70 ? 41.209 -21.297 8.413 1.00 94.81 70 PHE A O 1
ATOM 533 N N . LEU A 1 71 ? 43.235 -20.773 7.616 1.00 93.88 71 LEU A N 1
ATOM 534 C CA . LEU A 1 71 ? 43.047 -21.496 6.352 1.00 93.88 71 LEU A CA 1
ATOM 535 C C . LEU A 1 71 ? 42.966 -23.017 6.571 1.00 93.88 71 LEU A C 1
ATOM 537 O O . LEU A 1 71 ? 42.121 -23.676 5.962 1.00 93.88 71 LEU A O 1
ATOM 541 N N . ASN A 1 72 ? 43.762 -23.563 7.496 1.00 93.00 72 ASN A N 1
ATOM 542 C CA . ASN A 1 72 ? 43.643 -24.956 7.931 1.00 93.00 72 ASN A CA 1
ATOM 543 C C . ASN A 1 72 ? 42.279 -25.225 8.590 1.00 93.00 72 ASN A C 1
ATOM 545 O O . ASN A 1 72 ? 41.688 -26.267 8.328 1.00 93.00 72 ASN A O 1
ATOM 549 N N . ALA A 1 73 ? 41.728 -24.292 9.376 1.00 93.81 73 ALA A N 1
ATOM 550 C CA . ALA A 1 73 ? 40.387 -24.428 9.952 1.00 93.81 73 ALA A CA 1
ATOM 551 C C . ALA A 1 73 ? 39.273 -24.431 8.882 1.00 93.81 73 ALA A C 1
ATOM 553 O O . ALA A 1 73 ? 38.332 -25.223 8.978 1.00 93.81 73 ALA A O 1
ATOM 554 N N . HIS A 1 74 ? 39.385 -23.614 7.825 1.00 91.94 74 HIS A N 1
ATOM 555 C CA . HIS A 1 74 ? 38.457 -23.668 6.682 1.00 91.94 74 HIS A CA 1
ATOM 556 C C . HIS A 1 74 ? 38.552 -25.012 5.942 1.00 91.94 74 HIS A C 1
ATOM 558 O O . HIS A 1 74 ? 37.520 -25.629 5.684 1.00 91.94 74 HIS A O 1
ATOM 564 N N . LEU A 1 75 ? 39.762 -25.517 5.676 1.00 90.81 75 LEU A N 1
ATOM 565 C CA . LEU A 1 75 ? 39.968 -26.846 5.079 1.00 90.81 75 LEU A CA 1
ATOM 566 C C . LEU A 1 75 ? 39.499 -27.998 5.994 1.00 90.81 75 LEU A C 1
ATOM 568 O O . LEU A 1 75 ? 38.993 -29.003 5.504 1.00 90.81 75 LEU A O 1
ATOM 572 N N . ALA A 1 76 ? 39.614 -27.854 7.318 1.00 90.31 76 ALA A N 1
ATOM 573 C CA . ALA A 1 76 ? 39.112 -28.824 8.295 1.00 90.31 76 ALA A CA 1
ATOM 574 C C . ALA A 1 76 ? 37.574 -28.885 8.348 1.00 90.31 76 ALA A C 1
ATOM 576 O O . ALA A 1 76 ? 37.012 -29.911 8.719 1.00 90.31 76 ALA A O 1
ATOM 577 N N . SER A 1 77 ? 36.891 -27.791 7.992 1.00 87.19 77 SER A N 1
ATOM 578 C CA . SER A 1 77 ? 35.438 -27.652 8.170 1.00 87.19 77 SER A CA 1
ATOM 579 C C . SER A 1 77 ? 34.610 -28.555 7.243 1.00 87.19 77 SER A C 1
ATOM 581 O O . SER A 1 77 ? 33.489 -28.919 7.595 1.00 87.19 77 SER A O 1
ATOM 583 N N . ARG A 1 78 ? 35.135 -28.922 6.064 1.00 86.62 78 ARG A N 1
ATOM 584 C CA . ARG A 1 78 ? 34.552 -29.911 5.136 1.00 86.62 78 ARG A CA 1
ATOM 585 C C . ARG A 1 78 ? 35.639 -30.378 4.166 1.00 86.62 78 ARG A C 1
ATOM 587 O O . ARG A 1 78 ? 36.344 -29.553 3.600 1.00 86.62 78 ARG A O 1
ATOM 594 N N . TRP A 1 79 ? 35.740 -31.688 3.936 1.00 83.75 79 TRP A N 1
ATOM 595 C CA . TRP A 1 79 ? 36.816 -32.312 3.142 1.00 83.75 79 TRP A CA 1
ATOM 596 C C . TRP A 1 79 ? 36.943 -31.792 1.698 1.00 83.75 79 TRP A C 1
ATOM 598 O O . TRP A 1 79 ? 38.028 -31.836 1.131 1.00 83.75 79 TRP A O 1
ATOM 608 N N . ALA A 1 80 ? 35.841 -31.302 1.121 1.00 85.69 80 ALA A N 1
ATOM 609 C CA . ALA A 1 80 ? 35.757 -30.736 -0.226 1.00 85.69 80 ALA A CA 1
ATOM 610 C C . ALA A 1 80 ? 35.868 -29.194 -0.256 1.00 85.69 80 ALA A C 1
ATOM 612 O O . ALA A 1 80 ? 35.488 -28.565 -1.241 1.00 85.69 80 ALA A O 1
ATOM 613 N N . ASN A 1 81 ? 36.331 -28.563 0.828 1.00 89.00 81 ASN A N 1
ATOM 614 C CA . ASN A 1 81 ? 36.645 -27.136 0.828 1.00 89.00 81 ASN A CA 1
ATOM 615 C C . ASN A 1 81 ? 37.975 -26.875 0.115 1.00 89.00 81 ASN A C 1
ATOM 617 O O . ASN A 1 81 ? 38.951 -27.595 0.310 1.00 89.00 81 ASN A O 1
ATOM 621 N N . GLU A 1 82 ? 38.028 -25.787 -0.648 1.00 89.94 82 GLU A N 1
ATOM 622 C CA . GLU A 1 82 ? 39.226 -25.355 -1.370 1.00 89.94 82 GLU A CA 1
ATOM 623 C C . GLU A 1 82 ? 39.718 -23.993 -0.865 1.00 89.94 82 GLU A C 1
ATOM 625 O O . GLU A 1 82 ? 38.941 -23.168 -0.367 1.00 89.94 82 GLU A O 1
ATOM 630 N N . VAL A 1 83 ? 41.023 -23.751 -1.011 1.00 92.88 83 VAL A N 1
ATOM 631 C CA . VAL A 1 83 ? 41.697 -22.493 -0.667 1.00 92.88 83 VAL A CA 1
ATOM 632 C C . VAL A 1 83 ? 42.558 -22.043 -1.839 1.00 92.88 83 VAL A C 1
ATOM 634 O O . VAL A 1 83 ? 43.337 -22.819 -2.387 1.00 92.88 83 VAL A O 1
ATOM 637 N N . VAL A 1 84 ? 42.461 -20.761 -2.181 1.00 94.12 84 VAL A N 1
ATOM 638 C CA . VAL A 1 84 ? 43.321 -20.084 -3.159 1.00 94.12 84 VAL A CA 1
ATOM 639 C C . VAL A 1 84 ? 43.820 -18.792 -2.528 1.00 94.12 84 VAL A C 1
ATOM 641 O O . VAL A 1 84 ? 43.048 -18.086 -1.888 1.00 94.12 84 VAL A O 1
ATOM 644 N N . VAL A 1 85 ? 45.097 -18.454 -2.703 1.00 94.81 85 VAL A N 1
ATOM 645 C CA . VAL A 1 85 ? 45.698 -17.249 -2.120 1.00 94.81 85 VAL A CA 1
ATOM 646 C C . VAL A 1 85 ? 46.409 -16.428 -3.189 1.00 94.81 85 VAL A C 1
ATOM 648 O O . VAL A 1 85 ? 47.297 -16.924 -3.880 1.00 94.81 85 VAL A O 1
ATOM 651 N N . TYR A 1 86 ? 46.070 -15.144 -3.286 1.00 94.31 86 TYR A N 1
ATOM 652 C CA . TYR A 1 86 ? 46.758 -14.149 -4.106 1.00 94.31 86 TYR A CA 1
ATOM 653 C C . TYR A 1 86 ? 47.472 -13.124 -3.222 1.00 94.31 86 TYR A C 1
ATOM 655 O O . TYR A 1 86 ? 46.863 -12.533 -2.333 1.00 94.31 86 TYR A O 1
ATOM 663 N N . GLY A 1 87 ? 48.746 -12.857 -3.513 1.00 91.19 87 GLY A N 1
ATOM 664 C CA . GLY A 1 87 ? 49.473 -11.722 -2.944 1.00 91.19 87 GLY A CA 1
ATOM 665 C C . GLY A 1 87 ? 49.360 -10.503 -3.856 1.00 91.19 87 GLY A C 1
ATOM 666 O O . GLY A 1 87 ? 49.690 -10.590 -5.044 1.00 91.19 87 GLY A O 1
ATOM 667 N N . ALA A 1 88 ? 48.907 -9.376 -3.305 1.00 88.81 88 ALA A N 1
ATOM 668 C CA . ALA A 1 88 ? 48.866 -8.072 -3.958 1.00 88.81 88 ALA A CA 1
ATOM 669 C C . ALA A 1 88 ? 49.985 -7.180 -3.403 1.00 88.81 88 ALA A C 1
ATOM 671 O O . ALA A 1 88 ? 50.084 -6.962 -2.200 1.00 88.81 88 ALA A O 1
ATOM 672 N N . ILE A 1 89 ? 50.827 -6.653 -4.286 1.00 83.94 89 ILE A N 1
ATOM 673 C CA . ILE A 1 89 ? 51.994 -5.834 -3.942 1.00 83.94 89 ILE A CA 1
ATOM 674 C C . ILE A 1 89 ? 52.089 -4.643 -4.907 1.00 83.94 89 ILE A C 1
ATOM 676 O O . ILE A 1 89 ? 51.244 -4.494 -5.798 1.00 83.94 89 ILE A O 1
ATOM 680 N N . ALA A 1 90 ? 53.094 -3.788 -4.724 1.00 75.06 90 ALA A N 1
ATOM 681 C CA . ALA A 1 90 ? 53.400 -2.640 -5.576 1.00 75.06 90 ALA A CA 1
ATOM 682 C C . ALA A 1 90 ? 53.256 -2.967 -7.079 1.00 75.06 90 ALA A C 1
ATOM 684 O O . ALA A 1 90 ? 54.028 -3.745 -7.649 1.00 75.06 90 ALA A O 1
ATOM 685 N N . GLY A 1 91 ? 52.197 -2.436 -7.703 1.00 68.62 91 GLY A N 1
ATOM 686 C CA . GLY A 1 91 ? 51.884 -2.614 -9.127 1.00 68.62 91 GLY A CA 1
ATOM 687 C C . GLY A 1 91 ? 51.631 -4.052 -9.623 1.00 68.62 91 GLY A C 1
ATOM 688 O O . GLY A 1 91 ? 51.409 -4.230 -10.821 1.00 68.62 91 GLY A O 1
ATOM 689 N N . ARG A 1 92 ? 51.658 -5.087 -8.766 1.00 80.44 92 ARG A N 1
ATOM 690 C CA . ARG A 1 92 ? 51.654 -6.507 -9.179 1.00 80.44 92 ARG A CA 1
ATOM 691 C C . ARG A 1 92 ? 50.773 -7.391 -8.291 1.00 80.44 92 ARG A C 1
ATOM 693 O O . ARG A 1 92 ? 50.651 -7.167 -7.094 1.00 80.44 92 ARG A O 1
ATOM 700 N N . ALA A 1 93 ? 50.213 -8.452 -8.875 1.00 87.69 93 ALA A N 1
ATOM 701 C CA . ALA A 1 93 ? 49.550 -9.531 -8.138 1.00 87.69 93 ALA A CA 1
ATOM 702 C C . ALA A 1 93 ? 49.986 -10.908 -8.678 1.00 87.69 93 ALA A C 1
ATOM 704 O O . ALA A 1 93 ? 49.858 -11.146 -9.886 1.00 87.69 93 ALA A O 1
ATOM 705 N N . LYS A 1 94 ? 50.476 -11.816 -7.818 1.00 88.94 94 LYS A N 1
ATOM 706 C CA . LYS A 1 94 ? 50.801 -13.228 -8.152 1.00 88.94 94 LYS A CA 1
ATOM 707 C C . LYS A 1 94 ? 50.017 -14.180 -7.234 1.00 88.94 94 LYS A C 1
ATOM 709 O O . LYS A 1 94 ? 49.745 -13.869 -6.078 1.00 88.94 94 LYS A O 1
ATOM 714 N N . LEU A 1 95 ? 49.642 -15.327 -7.795 1.00 90.81 95 LEU A N 1
ATOM 715 C CA . LEU A 1 95 ? 49.118 -16.490 -7.083 1.00 90.81 95 LEU A CA 1
ATOM 716 C C . LEU A 1 95 ? 50.201 -17.043 -6.137 1.00 90.81 95 LEU A C 1
ATOM 718 O O . LEU A 1 95 ? 51.317 -17.313 -6.580 1.00 90.81 95 LEU A O 1
ATOM 722 N N . LEU A 1 96 ? 49.877 -17.159 -4.851 1.00 90.25 96 LEU A N 1
ATOM 723 C CA . LEU A 1 96 ? 50.730 -17.715 -3.794 1.00 90.25 96 LEU A CA 1
ATOM 724 C C . LEU A 1 96 ? 50.360 -19.164 -3.451 1.00 90.25 96 LEU A C 1
ATOM 726 O O . LEU A 1 96 ? 51.221 -19.919 -3.018 1.00 90.25 96 LEU A O 1
ATOM 730 N N . TYR A 1 97 ? 49.095 -19.548 -3.636 1.00 90.50 97 TYR A N 1
ATOM 731 C CA . TYR A 1 97 ? 48.632 -20.926 -3.485 1.00 90.50 97 TYR A CA 1
ATOM 732 C C . TYR A 1 97 ? 47.356 -21.161 -4.318 1.00 90.50 97 TYR A C 1
ATOM 734 O O . TYR A 1 97 ? 46.498 -20.275 -4.323 1.00 90.50 97 TYR A O 1
ATOM 742 N N . PRO A 1 98 ? 47.184 -22.316 -4.987 1.00 87.81 98 PRO A N 1
ATOM 743 C CA . PRO A 1 98 ? 48.208 -23.335 -5.240 1.00 87.81 98 PRO A CA 1
ATOM 744 C C . PRO A 1 98 ? 49.325 -22.801 -6.164 1.00 87.81 98 PRO A C 1
ATOM 746 O O . PRO A 1 98 ? 49.095 -21.845 -6.908 1.00 87.81 98 PRO A O 1
ATOM 749 N N . PRO A 1 99 ? 50.539 -23.378 -6.140 1.00 79.69 99 PRO A N 1
ATOM 750 C CA . PRO A 1 99 ? 51.583 -23.039 -7.107 1.00 79.69 99 PRO A CA 1
ATOM 751 C C . PRO A 1 99 ? 51.149 -23.411 -8.540 1.00 79.69 99 PRO A C 1
ATOM 753 O O . PRO A 1 99 ? 50.376 -24.356 -8.727 1.00 79.69 99 PRO A O 1
ATOM 756 N N . PRO A 1 100 ? 51.626 -22.699 -9.579 1.00 76.38 100 PRO A N 1
ATOM 757 C CA . PRO A 1 100 ? 51.321 -23.054 -10.962 1.00 76.38 100 PRO A CA 1
ATOM 758 C C . PRO A 1 100 ? 51.930 -24.423 -11.335 1.00 76.38 100 PRO A C 1
ATOM 760 O O . PRO A 1 100 ? 52.972 -24.805 -10.792 1.00 76.38 100 PRO A O 1
ATOM 763 N N . PRO A 1 101 ? 51.316 -25.170 -12.273 1.00 65.94 101 PRO A N 1
ATOM 764 C CA . PRO A 1 101 ? 51.788 -26.498 -12.659 1.00 65.94 101 PRO A CA 1
ATOM 765 C C . PRO A 1 101 ? 53.217 -26.424 -13.214 1.00 65.94 101 PRO A C 1
ATOM 767 O O . PRO A 1 101 ? 53.461 -25.773 -14.228 1.00 65.94 101 PRO A O 1
ATOM 770 N N . GLY A 1 102 ? 54.152 -27.077 -12.519 1.00 62.94 102 GLY A N 1
ATOM 771 C CA . GLY A 1 102 ? 55.595 -27.024 -12.785 1.00 62.94 102 GLY A CA 1
ATOM 772 C C . GLY A 1 102 ? 56.428 -26.322 -11.699 1.00 62.94 102 GLY A C 1
ATOM 773 O O . GLY A 1 102 ? 57.585 -26.683 -11.529 1.00 62.94 102 GLY A O 1
ATOM 774 N N . GLU A 1 103 ? 55.857 -25.397 -10.912 1.00 64.62 103 GLU A N 1
ATOM 775 C CA . GLU A 1 103 ? 56.531 -24.793 -9.733 1.00 64.62 103 GLU A CA 1
ATOM 776 C C . GLU A 1 103 ? 56.316 -25.620 -8.440 1.00 64.62 103 GLU A C 1
ATOM 778 O O . GLU A 1 103 ? 56.887 -25.310 -7.398 1.00 64.62 103 GLU A O 1
ATOM 783 N N . ALA A 1 104 ? 55.496 -26.677 -8.479 1.00 60.28 104 ALA A N 1
ATOM 784 C CA . ALA A 1 104 ? 55.183 -27.514 -7.320 1.00 60.28 104 ALA A CA 1
ATOM 785 C C . ALA A 1 104 ? 56.329 -28.489 -6.975 1.00 60.28 104 ALA A C 1
ATOM 787 O O . ALA A 1 104 ? 56.394 -29.600 -7.503 1.00 60.28 104 ALA A O 1
ATOM 788 N N . GLY A 1 105 ? 57.216 -28.084 -6.061 1.00 60.38 105 GLY A N 1
ATOM 789 C CA . GLY A 1 105 ? 58.229 -28.968 -5.477 1.00 60.38 105 GLY A CA 1
ATOM 790 C C . GLY A 1 105 ? 57.622 -30.136 -4.673 1.00 60.38 105 GLY A C 1
ATOM 791 O O . GLY A 1 105 ? 56.482 -30.039 -4.203 1.00 60.38 105 GLY A O 1
ATOM 792 N N . PRO A 1 106 ? 58.362 -31.248 -4.488 1.00 56.78 106 PRO A N 1
ATOM 793 C CA . PRO A 1 106 ? 57.871 -32.414 -3.760 1.00 56.78 106 PRO A CA 1
ATOM 794 C C . PRO A 1 106 ? 57.670 -32.086 -2.275 1.00 56.78 106 PRO A C 1
ATOM 796 O O . PRO A 1 106 ? 58.630 -31.919 -1.523 1.00 56.78 106 PRO A O 1
ATOM 799 N N . SER A 1 107 ? 56.412 -32.031 -1.832 1.00 59.31 107 SER A N 1
ATOM 800 C CA . SER A 1 107 ? 56.087 -31.889 -0.412 1.00 59.31 107 SER A CA 1
ATOM 801 C C . SER A 1 107 ? 56.598 -33.106 0.358 1.00 59.31 107 SER A C 1
ATOM 803 O O . SER A 1 107 ? 56.153 -34.224 0.085 1.00 59.31 107 SER A O 1
ATOM 805 N N . GLN A 1 108 ? 57.479 -32.903 1.341 1.00 64.44 108 GLN A N 1
ATOM 806 C CA . GLN A 1 108 ? 57.872 -33.976 2.256 1.00 64.44 108 GLN A CA 1
ATOM 807 C C . GLN A 1 108 ? 56.616 -34.554 2.927 1.00 64.44 108 GLN A C 1
ATOM 809 O O . GLN A 1 108 ? 55.755 -33.809 3.399 1.00 64.44 108 GLN A O 1
ATOM 814 N N . TYR A 1 109 ? 56.478 -35.878 2.914 1.00 66.00 109 TYR A N 1
ATOM 815 C CA . TYR A 1 109 ? 55.327 -36.560 3.499 1.00 66.00 109 TYR A CA 1
ATOM 816 C C . TYR A 1 109 ? 55.557 -36.753 4.999 1.00 66.00 109 TYR A C 1
ATOM 818 O O . TYR A 1 109 ? 56.491 -37.450 5.396 1.00 66.00 109 TYR A O 1
ATOM 826 N N . ASN A 1 110 ? 54.715 -36.134 5.826 1.00 75.50 110 ASN A N 1
ATOM 827 C CA . ASN A 1 110 ? 54.776 -36.265 7.279 1.00 75.50 110 ASN A CA 1
ATOM 828 C C . ASN A 1 110 ? 53.532 -37.028 7.766 1.00 75.50 110 ASN A C 1
ATOM 830 O O . ASN A 1 110 ? 52.449 -36.445 7.772 1.00 75.50 110 ASN A O 1
ATOM 834 N N . PRO A 1 111 ? 53.651 -38.299 8.201 1.00 74.06 111 PRO A N 1
ATOM 835 C CA . PRO A 1 111 ? 52.495 -39.118 8.575 1.00 74.06 111 PRO A CA 1
ATOM 836 C C . PRO A 1 111 ? 51.740 -38.598 9.810 1.00 74.06 111 PRO A C 1
ATOM 838 O O . PRO A 1 111 ? 50.606 -39.007 10.037 1.00 74.06 111 PRO A O 1
ATOM 841 N N . ASN A 1 112 ? 52.337 -37.689 10.589 1.00 82.81 112 ASN A N 1
ATOM 842 C CA . ASN A 1 112 ? 51.728 -37.101 11.784 1.00 82.81 112 ASN A CA 1
ATOM 843 C C . ASN A 1 112 ? 50.951 -35.799 11.496 1.00 82.81 112 ASN A C 1
ATOM 845 O O . ASN A 1 112 ? 50.471 -35.158 12.430 1.00 82.81 112 ASN A O 1
ATOM 849 N N . VAL A 1 113 ? 50.847 -35.369 10.232 1.00 79.19 113 VAL A N 1
ATOM 850 C CA . VAL A 1 113 ? 50.172 -34.124 9.831 1.00 79.19 113 VAL A CA 1
ATOM 851 C C . VAL A 1 113 ? 49.223 -34.403 8.667 1.00 79.19 113 VAL A C 1
ATOM 853 O O . VAL A 1 113 ? 49.571 -35.102 7.721 1.00 79.19 113 VAL A O 1
ATOM 856 N N . TYR A 1 114 ? 48.020 -33.824 8.699 1.00 82.69 114 TYR A N 1
ATOM 857 C CA . TYR A 1 114 ? 47.085 -33.915 7.576 1.00 82.69 114 TYR A CA 1
ATOM 858 C C . TYR A 1 114 ? 47.703 -33.267 6.327 1.00 82.69 114 TYR A C 1
ATOM 860 O O . TYR A 1 114 ? 47.947 -32.057 6.305 1.00 82.69 114 TYR A O 1
ATOM 868 N N . GLN A 1 115 ? 47.984 -34.079 5.301 1.00 83.50 115 GLN A N 1
ATOM 869 C CA . GLN A 1 115 ? 48.833 -33.689 4.168 1.00 83.50 115 GLN A CA 1
ATOM 870 C C . GLN A 1 115 ? 48.403 -32.369 3.490 1.00 83.50 115 GLN A C 1
ATOM 872 O O . GLN A 1 115 ? 49.289 -31.552 3.248 1.00 83.50 115 GLN A O 1
ATOM 877 N N . PRO A 1 116 ? 47.104 -32.062 3.269 1.00 84.88 116 PRO A N 1
ATOM 878 C CA . PRO A 1 116 ? 46.688 -30.757 2.745 1.00 84.88 116 PRO A CA 1
ATOM 879 C C . PRO A 1 116 ? 47.134 -29.549 3.582 1.00 84.88 116 PRO A C 1
ATOM 881 O O . PRO A 1 116 ? 47.527 -28.544 2.998 1.00 84.88 116 PRO A O 1
ATOM 884 N N . PHE A 1 117 ? 47.147 -29.632 4.920 1.00 88.81 117 PHE A N 1
ATOM 885 C CA . PHE A 1 117 ? 47.639 -28.538 5.775 1.00 88.81 117 PHE A CA 1
ATOM 886 C C . PHE A 1 117 ? 49.156 -28.360 5.637 1.00 88.81 117 PHE A C 1
ATOM 888 O O . PHE A 1 117 ? 49.650 -27.234 5.571 1.00 88.81 117 PHE A O 1
ATOM 895 N N . HIS A 1 118 ? 49.902 -29.468 5.561 1.00 85.38 118 HIS A N 1
ATOM 896 C CA . HIS A 1 118 ? 51.353 -29.441 5.368 1.00 85.38 118 HIS A CA 1
ATOM 897 C C . HIS A 1 118 ? 51.726 -28.868 3.991 1.00 85.38 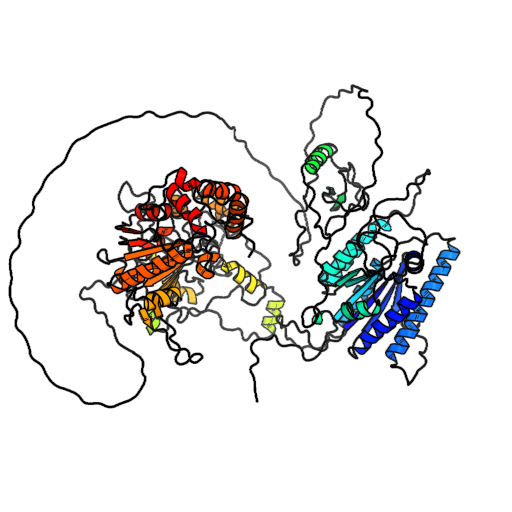118 HIS A C 1
ATOM 899 O O . HIS A 1 118 ? 52.587 -27.991 3.882 1.00 85.38 118 HIS A O 1
ATOM 905 N N . THR A 1 119 ? 51.031 -29.313 2.940 1.00 85.75 119 THR A N 1
ATOM 906 C CA . THR A 1 119 ? 51.187 -28.821 1.567 1.00 85.75 119 THR A CA 1
ATOM 907 C C . THR A 1 119 ? 50.801 -27.345 1.450 1.00 85.75 119 THR A C 1
ATOM 909 O O . THR A 1 119 ? 51.561 -26.583 0.858 1.00 85.75 119 THR A O 1
ATOM 912 N N . LEU A 1 120 ? 49.680 -26.916 2.047 1.00 87.44 120 LEU A N 1
ATOM 913 C CA . LEU A 1 120 ? 49.278 -25.508 2.088 1.00 87.44 120 LEU A CA 1
ATOM 914 C C . LEU A 1 120 ? 50.342 -24.647 2.774 1.00 87.44 120 LEU A C 1
ATOM 916 O O . LEU A 1 120 ? 50.823 -23.697 2.165 1.00 87.44 120 LEU A O 1
ATOM 920 N N . GLY A 1 121 ? 50.724 -24.985 4.010 1.00 85.25 121 GLY A N 1
ATOM 921 C CA . GLY A 1 121 ? 51.676 -24.197 4.795 1.00 85.25 121 GLY A CA 1
ATOM 922 C C . GLY A 1 121 ? 53.023 -24.037 4.089 1.00 85.25 121 GLY A C 1
ATOM 923 O O . GLY A 1 121 ? 53.470 -22.914 3.868 1.00 85.25 121 GLY A O 1
ATOM 924 N N . SER A 1 122 ? 53.629 -25.150 3.660 1.00 84.12 122 SER A N 1
ATOM 925 C CA . SER A 1 122 ? 54.939 -25.134 2.992 1.00 84.12 122 SER A CA 1
ATOM 926 C C . SER A 1 122 ? 54.930 -24.355 1.670 1.00 84.12 122 SER A C 1
ATOM 928 O O . SER A 1 122 ? 55.771 -23.475 1.479 1.00 84.12 122 SER A O 1
ATOM 930 N N . GLN A 1 123 ? 53.962 -24.609 0.781 1.00 87.00 123 GLN A N 1
ATOM 931 C CA . GLN A 1 123 ? 53.901 -23.955 -0.533 1.00 87.00 123 GLN A CA 1
ATOM 932 C C . GLN A 1 123 ? 53.506 -22.474 -0.443 1.00 87.00 123 GLN A C 1
ATOM 934 O O . GLN A 1 123 ? 54.032 -21.656 -1.205 1.00 87.00 123 GLN A O 1
ATOM 939 N N . PHE A 1 124 ? 52.618 -22.109 0.490 1.00 88.81 124 PHE A N 1
ATOM 940 C CA . PHE A 1 124 ? 52.245 -20.715 0.740 1.00 88.81 124 PHE A CA 1
ATOM 941 C C . PHE A 1 124 ? 53.424 -19.915 1.304 1.00 88.81 124 PHE A C 1
ATOM 943 O O . PHE A 1 124 ? 53.742 -18.846 0.776 1.00 88.81 124 PHE A O 1
ATOM 950 N N . GLU A 1 125 ? 54.109 -20.438 2.326 1.00 87.12 125 GLU A N 1
ATOM 951 C CA . GLU A 1 125 ? 55.281 -19.778 2.901 1.00 87.12 125 GLU A CA 1
ATOM 952 C C . GLU A 1 125 ? 56.419 -19.633 1.890 1.00 87.12 125 GLU A C 1
ATOM 954 O O . GLU A 1 125 ? 57.006 -18.555 1.794 1.00 87.12 125 GLU A O 1
ATOM 959 N N . GLU A 1 126 ? 56.738 -20.671 1.115 1.00 86.69 126 GLU A N 1
ATOM 960 C CA . GLU A 1 126 ? 57.795 -20.593 0.104 1.00 86.69 126 GLU A CA 1
ATOM 961 C C . GLU A 1 126 ? 57.459 -19.572 -0.992 1.00 86.69 126 GLU A C 1
ATOM 963 O O . GLU A 1 126 ? 58.280 -18.701 -1.300 1.00 86.69 126 GLU A O 1
ATOM 968 N N . SER A 1 127 ? 56.225 -19.593 -1.507 1.00 87.44 127 SER A N 1
ATOM 969 C CA . SER A 1 127 ? 55.755 -18.628 -2.508 1.00 87.44 127 SER A CA 1
ATOM 970 C C . SER A 1 127 ? 55.774 -17.189 -1.983 1.00 87.44 127 SER A C 1
ATOM 972 O O . SER A 1 127 ? 56.149 -16.265 -2.712 1.00 87.44 127 SER A O 1
ATOM 974 N N . LEU A 1 128 ? 55.421 -16.983 -0.709 1.00 88.94 128 LEU A N 1
ATOM 975 C CA . LEU A 1 128 ? 55.456 -15.675 -0.057 1.00 88.94 128 LEU A CA 1
ATOM 976 C C . LEU A 1 128 ? 56.898 -15.200 0.173 1.00 88.94 128 LEU A C 1
ATOM 978 O O . LEU A 1 128 ? 57.236 -14.069 -0.183 1.00 88.94 128 LEU A O 1
ATOM 982 N N . ARG A 1 129 ? 57.779 -16.071 0.682 1.00 88.25 129 ARG A N 1
ATOM 983 C CA . ARG A 1 129 ? 59.221 -15.802 0.838 1.00 88.25 129 ARG A CA 1
ATOM 984 C C . ARG A 1 129 ? 59.854 -15.449 -0.514 1.00 88.25 129 ARG A C 1
ATOM 986 O O . ARG A 1 129 ? 60.634 -14.499 -0.584 1.00 88.25 129 ARG A O 1
ATOM 993 N N . HIS A 1 130 ? 59.493 -16.143 -1.596 1.00 88.00 130 HIS A N 1
ATOM 994 C CA . HIS A 1 130 ? 59.926 -15.813 -2.956 1.00 88.00 130 HIS A CA 1
ATOM 995 C C . HIS A 1 130 ? 59.401 -14.439 -3.407 1.00 88.00 130 HIS A C 1
ATOM 997 O O . HIS A 1 130 ? 60.168 -13.636 -3.941 1.00 88.00 130 HIS A O 1
ATOM 1003 N N . MET A 1 131 ? 58.115 -14.137 -3.197 1.00 86.81 131 MET A N 1
ATOM 1004 C CA . MET A 1 131 ? 57.524 -12.842 -3.558 1.00 86.81 131 MET A CA 1
ATOM 1005 C C . MET A 1 131 ? 58.220 -11.676 -2.837 1.00 86.81 131 MET A C 1
ATOM 1007 O O . MET A 1 131 ? 58.607 -10.705 -3.486 1.00 86.81 131 MET A O 1
ATOM 1011 N N . VAL A 1 132 ? 58.446 -11.796 -1.525 1.00 86.75 132 VAL A N 1
ATOM 1012 C CA . VAL A 1 132 ? 59.116 -10.767 -0.712 1.00 86.75 132 VAL A CA 1
ATOM 1013 C C . VAL A 1 132 ? 60.585 -10.595 -1.120 1.00 86.75 132 VAL A C 1
ATOM 1015 O O . VAL A 1 132 ? 61.044 -9.462 -1.258 1.00 86.75 132 VAL A O 1
ATOM 1018 N N . ARG A 1 133 ? 61.319 -11.685 -1.397 1.00 87.56 133 ARG A N 1
ATOM 1019 C CA . ARG A 1 133 ? 62.697 -11.616 -1.933 1.00 87.56 133 ARG A CA 1
ATOM 1020 C C . ARG A 1 133 ? 62.753 -10.903 -3.289 1.00 87.56 133 ARG A C 1
ATOM 1022 O O . ARG A 1 133 ? 63.616 -10.052 -3.491 1.00 87.56 133 ARG A O 1
ATOM 1029 N N . ALA A 1 134 ? 61.827 -11.217 -4.197 1.00 85.31 134 ALA A N 1
ATOM 1030 C CA . ALA A 1 134 ? 61.761 -10.608 -5.525 1.00 85.31 134 ALA A CA 1
ATOM 1031 C C . ALA A 1 134 ? 61.356 -9.121 -5.485 1.00 85.31 134 ALA A C 1
ATOM 1033 O O . ALA A 1 134 ? 61.804 -8.342 -6.327 1.00 85.31 134 ALA A O 1
ATOM 1034 N N . GLU A 1 135 ? 60.529 -8.706 -4.520 1.00 82.19 135 GLU A N 1
ATOM 1035 C CA . GLU A 1 135 ? 60.221 -7.288 -4.304 1.00 82.19 135 GLU A CA 1
ATOM 1036 C C . GLU A 1 135 ? 61.392 -6.542 -3.658 1.00 82.19 135 GLU A C 1
ATOM 1038 O O . GLU A 1 135 ? 61.750 -5.473 -4.146 1.00 82.19 135 GLU A O 1
ATOM 1043 N N . LYS A 1 136 ? 62.055 -7.122 -2.644 1.00 84.44 136 LYS A N 1
ATOM 1044 C CA . LYS A 1 136 ? 63.281 -6.543 -2.074 1.00 84.44 136 LYS A CA 1
ATOM 1045 C C . LYS A 1 136 ? 64.322 -6.292 -3.168 1.00 84.44 136 LYS A C 1
ATOM 1047 O O . LYS A 1 136 ? 64.796 -5.171 -3.302 1.00 84.44 136 LYS A O 1
ATOM 1052 N N . GLY A 1 137 ? 64.591 -7.295 -4.010 1.00 82.62 137 GLY A N 1
ATOM 1053 C CA . GLY A 1 137 ? 65.497 -7.149 -5.150 1.00 82.62 137 GLY A CA 1
ATOM 1054 C C . GLY A 1 137 ? 65.119 -5.981 -6.070 1.00 82.62 137 GLY A C 1
ATOM 1055 O O . GLY A 1 137 ? 65.997 -5.205 -6.440 1.00 82.62 137 GLY A O 1
ATOM 1056 N N . ARG A 1 138 ? 63.826 -5.794 -6.383 1.00 81.88 138 ARG A N 1
ATOM 1057 C CA . ARG A 1 138 ? 63.336 -4.651 -7.180 1.00 81.88 138 ARG A CA 1
ATOM 1058 C C . ARG A 1 138 ? 63.598 -3.308 -6.493 1.00 81.88 138 ARG A C 1
ATOM 1060 O O . ARG A 1 138 ? 64.057 -2.377 -7.149 1.00 81.88 138 ARG A O 1
ATOM 1067 N N . ILE A 1 139 ? 63.303 -3.203 -5.198 1.00 79.94 139 ILE A N 1
ATOM 1068 C CA . ILE A 1 139 ? 63.486 -1.974 -4.409 1.00 79.94 139 ILE A CA 1
ATOM 1069 C C . ILE A 1 139 ? 64.974 -1.606 -4.324 1.00 79.94 139 ILE A C 1
ATOM 1071 O O . ILE A 1 139 ? 65.319 -0.442 -4.541 1.00 79.94 139 ILE A O 1
ATOM 1075 N N . ASP A 1 140 ? 65.840 -2.596 -4.091 1.00 81.62 140 ASP A N 1
ATOM 1076 C CA . ASP A 1 140 ? 67.295 -2.431 -4.034 1.00 81.62 140 ASP A CA 1
ATOM 1077 C C . ASP A 1 140 ? 67.850 -1.962 -5.401 1.00 81.62 140 ASP A C 1
ATOM 1079 O O . ASP A 1 140 ? 68.564 -0.961 -5.464 1.00 81.62 140 ASP A O 1
ATOM 1083 N N . HIS A 1 141 ? 67.452 -2.605 -6.512 1.00 79.50 141 HIS A N 1
ATOM 1084 C CA . HIS A 1 141 ? 67.878 -2.230 -7.876 1.00 79.50 141 HIS A CA 1
ATOM 1085 C C . HIS A 1 141 ? 67.376 -0.842 -8.314 1.00 79.50 141 HIS A C 1
ATOM 1087 O O . HIS A 1 141 ? 68.055 -0.147 -9.066 1.00 79.50 141 HIS A O 1
ATOM 1093 N N . ASN A 1 142 ? 66.198 -0.417 -7.848 1.00 75.44 142 ASN A N 1
ATOM 1094 C CA . ASN A 1 142 ? 65.620 0.886 -8.183 1.00 75.44 142 ASN A CA 1
ATOM 1095 C C . ASN A 1 142 ? 66.088 2.030 -7.257 1.00 75.44 142 ASN A C 1
ATOM 1097 O O . ASN A 1 142 ? 65.557 3.142 -7.355 1.00 75.44 142 ASN A O 1
ATOM 1101 N N . HIS A 1 143 ? 67.025 1.783 -6.332 1.00 69.38 143 HIS A N 1
ATOM 1102 C CA . HIS A 1 143 ? 67.418 2.724 -5.272 1.00 69.38 143 HIS A CA 1
ATOM 1103 C C . HIS A 1 143 ? 66.201 3.305 -4.517 1.00 69.38 143 HIS A C 1
ATOM 1105 O O . HIS A 1 143 ? 66.058 4.518 -4.358 1.00 69.38 143 HIS A O 1
ATOM 1111 N N . GLY A 1 144 ? 65.262 2.441 -4.116 1.00 62.69 144 GLY A N 1
ATOM 1112 C CA . GLY A 1 144 ? 64.051 2.825 -3.381 1.00 62.69 144 GLY A CA 1
ATOM 1113 C C . GLY A 1 144 ? 62.918 3.435 -4.221 1.00 62.69 144 GLY A C 1
ATOM 1114 O O . GLY A 1 144 ? 61.808 3.605 -3.702 1.00 62.69 144 GLY A O 1
ATOM 1115 N N . LYS A 1 145 ? 63.130 3.732 -5.513 1.00 61.44 145 LYS A N 1
ATOM 1116 C CA . LYS A 1 145 ? 62.071 4.249 -6.400 1.00 61.44 145 LYS A CA 1
ATOM 1117 C C . LYS A 1 145 ? 61.028 3.160 -6.684 1.00 61.44 145 LYS A C 1
ATOM 1119 O O . LYS A 1 145 ? 61.349 2.092 -7.199 1.00 61.44 145 LYS A O 1
ATOM 1124 N N . GLY A 1 146 ? 59.772 3.452 -6.349 1.00 60.25 146 GLY A N 1
ATOM 1125 C CA . GLY A 1 146 ? 58.647 2.513 -6.465 1.00 60.25 146 GLY A CA 1
ATOM 1126 C C . GLY A 1 146 ? 58.248 1.808 -5.159 1.00 60.25 146 GLY A C 1
ATOM 1127 O O . GLY A 1 146 ? 57.303 1.026 -5.158 1.00 60.25 146 GLY A O 1
ATOM 1128 N N . SER A 1 147 ? 58.909 2.110 -4.034 1.00 61.88 147 SER A N 1
ATOM 1129 C CA . SER A 1 147 ? 58.567 1.574 -2.700 1.00 61.88 147 SER A CA 1
ATOM 1130 C C . SER A 1 147 ? 57.218 2.052 -2.134 1.00 61.88 147 SER A C 1
ATOM 1132 O O . SER A 1 147 ? 56.688 1.422 -1.225 1.00 61.88 147 SER A O 1
ATOM 1134 N N . ASN A 1 148 ? 56.664 3.141 -2.680 1.00 63.53 148 ASN A N 1
ATOM 1135 C CA . ASN A 1 148 ? 55.386 3.757 -2.290 1.00 63.53 148 ASN A CA 1
ATOM 1136 C C . ASN A 1 148 ? 54.317 3.621 -3.403 1.00 63.53 148 ASN A C 1
ATOM 1138 O O . ASN A 1 148 ? 53.455 4.481 -3.584 1.00 63.53 148 ASN A O 1
ATOM 1142 N N . GLU A 1 149 ? 54.431 2.578 -4.230 1.00 69.50 149 GLU A N 1
ATOM 1143 C CA . GLU A 1 149 ? 53.441 2.215 -5.248 1.00 69.50 149 GLU A CA 1
ATOM 1144 C C . GLU A 1 149 ? 52.296 1.415 -4.616 1.00 69.50 149 GLU A C 1
ATOM 1146 O O . GLU A 1 149 ? 52.522 0.388 -3.977 1.00 69.50 149 GLU A O 1
ATOM 1151 N N . SER A 1 150 ? 51.053 1.848 -4.840 1.00 68.38 150 SER A N 1
ATOM 1152 C CA . SER A 1 150 ? 49.871 1.215 -4.247 1.00 68.38 150 SER A CA 1
ATOM 1153 C C . SER A 1 150 ? 49.746 -0.284 -4.591 1.00 68.38 150 SER A C 1
ATOM 1155 O O . SER A 1 150 ? 50.059 -0.687 -5.721 1.00 68.38 150 SER A O 1
ATOM 1157 N N . PRO A 1 151 ? 49.238 -1.117 -3.659 1.00 73.38 151 PRO A N 1
ATOM 1158 C CA . PRO A 1 151 ? 49.045 -2.544 -3.895 1.00 73.38 151 PRO A CA 1
ATOM 1159 C C . PRO A 1 151 ? 48.010 -2.796 -4.998 1.00 73.38 151 PRO A C 1
ATOM 1161 O O . PRO A 1 151 ? 46.945 -2.175 -5.041 1.00 73.38 151 PRO A O 1
ATOM 1164 N N . ALA A 1 152 ? 48.296 -3.738 -5.900 1.00 82.31 152 ALA A N 1
ATOM 1165 C CA . ALA A 1 152 ? 47.470 -4.003 -7.080 1.00 82.31 152 ALA A CA 1
ATOM 1166 C C . ALA A 1 152 ? 46.210 -4.854 -6.795 1.00 82.31 152 ALA A C 1
ATOM 1168 O O . ALA A 1 152 ? 45.938 -5.830 -7.501 1.00 82.31 152 ALA A O 1
ATOM 1169 N N . LEU A 1 153 ? 45.412 -4.467 -5.792 1.00 83.62 153 LEU A N 1
ATOM 1170 C CA . LEU A 1 153 ? 44.186 -5.163 -5.363 1.00 83.62 153 LEU A CA 1
ATOM 1171 C C . LEU A 1 153 ? 43.205 -5.424 -6.519 1.00 83.62 153 LEU A C 1
ATOM 1173 O O . LEU A 1 153 ? 42.665 -6.520 -6.627 1.00 83.62 153 LEU A O 1
ATOM 1177 N N . VAL A 1 154 ? 43.044 -4.471 -7.446 1.00 85.69 154 VAL A N 1
ATOM 1178 C CA . VAL A 1 154 ? 42.216 -4.635 -8.659 1.00 85.69 154 VAL A CA 1
ATOM 1179 C C . VAL A 1 154 ? 42.704 -5.798 -9.533 1.00 85.69 154 VAL A C 1
ATOM 1181 O O . VAL A 1 154 ? 41.896 -6.559 -10.063 1.00 85.69 154 VAL A O 1
ATOM 1184 N N . SER A 1 155 ? 44.023 -5.980 -9.664 1.00 86.12 155 SER A N 1
ATOM 1185 C CA . SER A 1 155 ? 44.603 -7.091 -10.430 1.00 86.12 155 SER A CA 1
ATOM 1186 C C . SER A 1 155 ? 44.378 -8.432 -9.729 1.00 86.12 155 SER A C 1
ATOM 1188 O O . SER A 1 155 ? 44.077 -9.421 -10.396 1.00 86.12 155 SER A O 1
ATOM 1190 N N . ALA A 1 156 ? 44.460 -8.467 -8.395 1.00 89.31 156 ALA A N 1
ATOM 1191 C CA . ALA A 1 156 ? 44.149 -9.660 -7.611 1.00 89.31 156 ALA A CA 1
ATOM 1192 C C . ALA A 1 156 ? 42.658 -10.037 -7.703 1.00 89.31 156 ALA A C 1
ATOM 1194 O O . ALA A 1 156 ? 42.349 -11.184 -8.012 1.00 89.31 156 ALA A O 1
ATOM 1195 N N . LEU A 1 157 ? 41.739 -9.074 -7.546 1.00 90.50 157 LEU A N 1
ATOM 1196 C CA . LEU A 1 157 ? 40.291 -9.288 -7.685 1.00 90.50 157 LEU A CA 1
ATOM 1197 C C . LEU A 1 157 ? 39.904 -9.748 -9.097 1.00 90.50 157 LEU A C 1
ATOM 1199 O O . LEU A 1 157 ? 39.143 -10.701 -9.244 1.00 90.50 157 LEU A O 1
ATOM 1203 N N . THR A 1 158 ? 40.488 -9.143 -10.137 1.00 91.00 158 THR A N 1
ATOM 1204 C CA . THR A 1 158 ? 40.285 -9.591 -11.527 1.00 91.00 158 THR A CA 1
ATOM 1205 C C . THR A 1 158 ? 40.730 -11.047 -11.704 1.00 91.00 158 THR A C 1
ATOM 1207 O O . THR A 1 158 ? 40.014 -11.845 -12.305 1.00 91.00 158 THR A O 1
ATOM 1210 N N . LYS A 1 159 ? 41.890 -11.431 -11.147 1.00 91.25 159 LYS A N 1
ATOM 1211 C CA . LYS A 1 159 ? 42.393 -12.815 -11.212 1.00 91.25 159 LYS A CA 1
ATOM 1212 C C . LYS A 1 159 ? 41.528 -13.792 -10.411 1.00 91.25 159 LYS A C 1
ATOM 1214 O O . LYS A 1 159 ? 41.255 -14.875 -10.917 1.00 91.25 159 LYS A O 1
ATOM 1219 N N . ALA A 1 160 ? 41.045 -13.402 -9.232 1.00 91.75 160 ALA A N 1
ATOM 1220 C CA . ALA A 1 160 ? 40.118 -14.193 -8.424 1.00 91.75 160 ALA A CA 1
ATOM 1221 C C . ALA A 1 160 ? 38.799 -14.471 -9.167 1.00 91.75 160 ALA A C 1
ATOM 1223 O O . ALA A 1 160 ? 38.387 -15.624 -9.272 1.00 91.75 160 ALA A O 1
ATOM 1224 N N . LEU A 1 161 ? 38.179 -13.450 -9.766 1.00 91.00 161 LEU A N 1
ATOM 1225 C CA . LEU A 1 161 ? 36.940 -13.612 -10.538 1.00 91.00 161 LEU A CA 1
ATOM 1226 C C . LEU A 1 161 ? 37.151 -14.456 -11.806 1.00 91.00 161 LEU A C 1
ATOM 1228 O O . LEU A 1 161 ? 36.330 -15.319 -12.116 1.00 91.00 161 LEU A O 1
ATOM 1232 N N . CYS A 1 162 ? 38.277 -14.285 -12.506 1.00 89.88 162 CYS A N 1
ATOM 1233 C CA . CYS A 1 162 ? 38.652 -15.158 -13.622 1.00 89.88 162 CYS A CA 1
ATOM 1234 C C . CYS A 1 162 ? 38.927 -16.609 -13.186 1.00 89.88 162 CYS A C 1
ATOM 1236 O O . CYS A 1 162 ? 38.646 -17.526 -13.955 1.00 89.88 162 CYS A O 1
ATOM 1238 N N . PHE A 1 163 ? 39.443 -16.835 -11.974 1.00 88.81 163 PHE A N 1
ATOM 1239 C CA . PHE A 1 163 ? 39.627 -18.175 -11.412 1.00 88.81 163 PHE A CA 1
ATOM 1240 C C . PHE A 1 163 ? 38.278 -18.841 -11.111 1.00 88.81 163 PHE A C 1
ATOM 1242 O O . PHE A 1 163 ? 38.040 -19.950 -11.581 1.00 88.81 163 PHE A O 1
ATOM 1249 N N . ILE A 1 164 ? 37.360 -18.142 -10.430 1.00 88.12 164 ILE A N 1
ATOM 1250 C CA . ILE A 1 164 ? 36.000 -18.640 -10.145 1.00 88.12 164 ILE A CA 1
ATOM 1251 C C . ILE A 1 164 ? 35.288 -19.020 -11.450 1.00 88.12 164 ILE A C 1
ATOM 1253 O O . ILE A 1 164 ? 34.816 -20.147 -11.591 1.00 88.12 164 ILE A O 1
ATOM 1257 N N . ASN A 1 165 ? 35.304 -18.132 -12.450 1.00 85.25 165 ASN A N 1
ATOM 1258 C CA . ASN A 1 165 ? 34.709 -18.389 -13.766 1.00 85.25 165 ASN A CA 1
ATOM 1259 C C . ASN A 1 165 ? 35.384 -19.538 -14.545 1.00 85.25 165 ASN A C 1
ATOM 1261 O O . ASN A 1 165 ? 34.776 -20.078 -15.467 1.00 85.25 165 ASN A O 1
ATOM 1265 N N . ARG A 1 166 ? 36.622 -19.920 -14.195 1.00 82.94 166 ARG A N 1
ATOM 1266 C CA . ARG A 1 166 ? 37.355 -21.049 -14.794 1.00 82.94 166 ARG A CA 1
ATOM 1267 C C . ARG A 1 166 ? 37.117 -22.379 -14.068 1.00 82.94 166 ARG A C 1
ATOM 1269 O O . ARG A 1 166 ? 37.227 -23.415 -14.715 1.00 82.94 166 ARG A O 1
ATOM 1276 N N . VAL A 1 167 ? 36.801 -22.370 -12.772 1.00 75.00 167 VAL A N 1
ATOM 1277 C CA . VAL A 1 167 ? 36.503 -23.588 -11.988 1.00 75.00 167 VAL A CA 1
ATOM 1278 C C . VAL A 1 167 ? 35.016 -23.962 -12.067 1.00 75.00 167 VAL A C 1
ATOM 1280 O O . VAL A 1 167 ? 34.683 -25.140 -12.201 1.00 75.00 167 VAL A O 1
ATOM 1283 N N . ALA A 1 168 ? 34.125 -22.966 -12.107 1.00 60.44 168 ALA A N 1
ATOM 1284 C CA . ALA A 1 168 ? 32.673 -23.134 -12.227 1.00 60.44 168 ALA A CA 1
ATOM 1285 C C . ALA A 1 168 ? 32.134 -23.967 -13.425 1.00 60.44 168 ALA A C 1
ATOM 1287 O O . ALA A 1 168 ? 31.039 -24.509 -13.280 1.00 60.44 168 ALA A O 1
ATOM 1288 N N . PRO A 1 169 ? 32.806 -24.114 -14.590 1.00 50.34 169 PRO A N 1
ATOM 1289 C CA . PRO A 1 169 ? 32.285 -24.929 -15.696 1.00 50.34 169 PRO A CA 1
ATOM 1290 C C . PRO A 1 169 ? 32.305 -26.445 -15.439 1.00 50.34 169 PRO A C 1
ATOM 1292 O O . PRO A 1 169 ? 31.592 -27.183 -16.113 1.00 50.34 169 PRO A O 1
ATOM 1295 N N . SER A 1 170 ? 33.126 -26.910 -14.492 1.00 39.84 170 SER A N 1
ATOM 1296 C CA . SER A 1 170 ? 33.546 -28.318 -14.365 1.00 39.84 170 SER A CA 1
ATOM 1297 C C . SER A 1 170 ? 32.432 -29.306 -13.992 1.00 39.84 170 SER A C 1
ATOM 1299 O O . SER A 1 170 ? 32.606 -30.507 -14.169 1.00 39.84 170 SER A O 1
ATOM 1301 N N . THR A 1 171 ? 31.300 -28.823 -13.471 1.00 40.31 171 THR A N 1
ATOM 1302 C CA . THR A 1 171 ? 30.196 -29.651 -12.949 1.00 40.31 171 THR A CA 1
ATOM 1303 C C . THR A 1 171 ? 28.931 -29.636 -13.816 1.00 40.31 171 THR A C 1
ATOM 1305 O O . THR A 1 171 ? 28.022 -30.427 -13.579 1.00 40.31 171 THR A O 1
ATOM 1308 N N . ASN A 1 172 ? 28.863 -28.803 -14.861 1.00 37.25 172 ASN A N 1
ATOM 1309 C CA . ASN A 1 172 ? 27.656 -28.613 -15.683 1.00 37.25 172 ASN A CA 1
ATOM 1310 C C . ASN A 1 172 ? 27.514 -29.622 -16.848 1.00 37.25 172 ASN A C 1
ATOM 1312 O O . ASN A 1 172 ? 26.988 -29.277 -17.905 1.00 37.25 172 ASN A O 1
ATOM 1316 N N . VAL A 1 173 ? 27.976 -30.868 -16.678 1.00 33.25 173 VAL A N 1
ATOM 1317 C CA . VAL A 1 173 ? 27.836 -31.945 -17.683 1.00 33.25 173 VAL A CA 1
ATOM 1318 C C . VAL A 1 173 ? 27.115 -33.161 -17.090 1.00 33.25 173 VAL A C 1
ATOM 1320 O O . VAL A 1 173 ? 27.633 -34.271 -17.035 1.00 33.25 173 VAL A O 1
ATOM 1323 N N . SER A 1 174 ? 25.873 -32.947 -16.655 1.00 28.03 174 SER A N 1
ATOM 1324 C CA . SER A 1 174 ? 24.861 -34.006 -16.558 1.00 28.03 174 SER A CA 1
ATOM 1325 C C . SER A 1 174 ? 23.466 -33.408 -16.777 1.00 28.03 174 SER A C 1
ATOM 1327 O O . SER A 1 174 ? 23.183 -32.298 -16.332 1.00 28.03 174 SER A O 1
ATOM 1329 N N . ASN A 1 175 ? 22.609 -34.108 -17.525 1.00 37.59 175 ASN A N 1
ATOM 1330 C CA . ASN A 1 175 ? 21.276 -33.618 -17.885 1.00 37.59 175 ASN A CA 1
ATOM 1331 C C . ASN A 1 175 ? 20.237 -34.029 -16.829 1.00 37.59 175 ASN A C 1
ATOM 1333 O O . ASN A 1 175 ? 19.771 -35.168 -16.844 1.00 37.59 175 ASN A O 1
ATOM 1337 N N . SER A 1 176 ? 19.810 -33.097 -15.975 1.00 26.33 176 SER A N 1
ATOM 1338 C CA . SER A 1 176 ? 18.614 -33.246 -15.133 1.00 26.33 176 SER A CA 1
ATOM 1339 C C . SER A 1 176 ? 17.880 -31.904 -14.973 1.00 26.33 176 SER A C 1
ATOM 1341 O O . SER A 1 176 ? 18.419 -30.917 -14.482 1.00 26.33 176 SER A O 1
ATOM 1343 N N . THR A 1 177 ? 16.633 -31.835 -15.444 1.00 36.97 177 THR A N 1
ATOM 1344 C CA . THR A 1 177 ? 15.869 -30.582 -15.590 1.00 36.97 177 THR A CA 1
ATOM 1345 C C . THR A 1 177 ? 14.950 -30.286 -14.397 1.00 36.97 177 THR A C 1
ATOM 1347 O O . THR A 1 177 ? 13.725 -30.346 -14.504 1.00 36.97 177 THR A O 1
ATOM 1350 N N . SER A 1 178 ? 15.531 -29.888 -13.262 1.00 27.59 178 SER A N 1
ATOM 1351 C CA . SER A 1 178 ? 14.799 -29.451 -12.058 1.00 27.59 178 SER A CA 1
ATOM 1352 C C . SER A 1 178 ? 15.013 -27.957 -11.757 1.00 27.59 178 SER A C 1
ATOM 1354 O O . SER A 1 178 ? 15.806 -27.585 -10.894 1.00 27.59 178 SER A O 1
ATOM 1356 N N . ASN A 1 179 ? 14.294 -27.089 -12.479 1.00 32.88 179 ASN A N 1
ATOM 1357 C CA . ASN A 1 179 ? 14.238 -25.645 -12.196 1.00 32.88 179 ASN A CA 1
ATOM 1358 C C . ASN A 1 179 ? 13.317 -25.353 -10.995 1.00 32.88 179 ASN A C 1
ATOM 1360 O O . ASN A 1 179 ? 12.192 -24.886 -11.181 1.00 32.88 179 ASN A O 1
ATOM 1364 N N . ASP A 1 180 ? 13.813 -25.610 -9.784 1.00 27.92 180 ASP A N 1
ATOM 1365 C CA . ASP A 1 180 ? 13.289 -25.014 -8.552 1.00 27.92 180 ASP A CA 1
ATOM 1366 C C . ASP A 1 180 ? 14.004 -23.686 -8.276 1.00 27.92 180 ASP A C 1
ATOM 1368 O O . ASP A 1 180 ? 15.228 -23.579 -8.337 1.00 27.92 180 ASP A O 1
ATOM 1372 N N . SER A 1 181 ? 13.237 -22.638 -7.981 1.00 32.22 181 SER A N 1
ATOM 1373 C CA . SER A 1 181 ? 13.759 -21.302 -7.636 1.00 32.22 181 SER A CA 1
ATOM 1374 C C . SER A 1 181 ? 13.090 -20.737 -6.380 1.00 32.22 181 SER A C 1
ATOM 1376 O O . SER A 1 181 ? 12.917 -19.530 -6.238 1.00 32.22 181 SER A O 1
ATOM 1378 N N . ALA A 1 182 ? 12.727 -21.637 -5.463 1.00 31.09 182 ALA A N 1
ATOM 1379 C CA . ALA A 1 182 ? 12.122 -21.342 -4.165 1.00 31.09 182 ALA A CA 1
ATOM 1380 C C . ALA A 1 182 ? 12.772 -22.159 -3.026 1.00 31.09 182 ALA A C 1
ATOM 1382 O O . ALA A 1 182 ? 12.100 -22.582 -2.091 1.00 31.09 182 ALA A O 1
ATOM 1383 N N . ALA A 1 183 ? 14.089 -22.381 -3.101 1.00 27.12 183 ALA A N 1
ATOM 1384 C CA . ALA A 1 183 ? 14.876 -23.008 -2.042 1.00 27.12 183 ALA A CA 1
ATOM 1385 C C . ALA A 1 183 ? 16.121 -22.153 -1.726 1.00 27.12 183 ALA A C 1
ATOM 1387 O O . ALA A 1 183 ? 16.884 -21.849 -2.646 1.00 27.12 183 ALA A O 1
ATOM 1388 N N . PRO A 1 184 ? 16.404 -21.822 -0.449 1.00 34.50 184 PRO A N 1
ATOM 1389 C CA . PRO A 1 184 ? 17.695 -21.259 -0.030 1.00 34.50 184 PRO A CA 1
ATOM 1390 C C . PRO A 1 184 ? 18.846 -22.280 -0.087 1.00 34.50 184 PRO A C 1
ATOM 1392 O O . PRO A 1 184 ? 19.968 -21.986 0.320 1.00 34.50 184 PRO A O 1
ATOM 1395 N N . HIS A 1 185 ? 18.566 -23.505 -0.536 1.00 37.66 185 HIS A N 1
ATOM 1396 C CA . HIS A 1 185 ? 19.483 -24.632 -0.502 1.00 37.66 185 HIS A CA 1
ATOM 1397 C C . HIS A 1 185 ? 19.864 -25.002 -1.925 1.00 37.66 185 HIS A C 1
ATOM 1399 O O . HIS A 1 185 ? 19.125 -25.675 -2.642 1.00 37.66 185 HIS A O 1
ATOM 1405 N N . ALA A 1 186 ? 21.052 -24.552 -2.324 1.00 38.44 186 ALA A N 1
ATOM 1406 C CA . ALA A 1 186 ? 21.770 -25.214 -3.396 1.00 38.44 186 ALA A CA 1
ATOM 1407 C C . ALA A 1 186 ? 21.935 -26.703 -3.043 1.00 38.44 186 ALA A C 1
ATOM 1409 O O . ALA A 1 186 ? 22.102 -27.049 -1.871 1.00 38.44 186 ALA A O 1
ATOM 1410 N N . GLY A 1 187 ? 21.899 -27.578 -4.054 1.00 41.81 187 GLY A N 1
ATOM 1411 C CA . GLY A 1 187 ? 22.169 -29.003 -3.856 1.00 41.81 187 GLY A CA 1
ATOM 1412 C C . GLY A 1 187 ? 23.525 -29.228 -3.162 1.00 41.81 187 GLY A C 1
ATOM 1413 O O . GLY A 1 187 ? 24.432 -28.408 -3.341 1.00 41.81 187 GLY A O 1
ATOM 1414 N N . PRO A 1 188 ? 23.678 -30.318 -2.385 1.00 49.59 188 PRO A N 1
ATOM 1415 C CA . PRO A 1 188 ? 24.755 -30.494 -1.396 1.00 49.59 188 PRO A CA 1
ATOM 1416 C C . PRO A 1 188 ? 26.189 -30.420 -1.951 1.00 49.59 188 PRO A C 1
ATOM 1418 O O . PRO A 1 188 ? 27.134 -30.234 -1.181 1.00 49.59 188 PRO A O 1
ATOM 1421 N N . ASP A 1 189 ? 26.347 -30.530 -3.270 1.00 53.34 189 ASP A N 1
ATOM 1422 C CA . ASP A 1 189 ? 27.631 -30.612 -3.970 1.00 53.34 189 ASP A CA 1
ATOM 1423 C C . ASP A 1 189 ? 27.994 -29.335 -4.756 1.00 53.34 189 ASP A C 1
ATOM 1425 O O . ASP A 1 189 ? 29.040 -29.277 -5.404 1.00 53.34 189 ASP A O 1
ATOM 1429 N N . ARG A 1 190 ? 27.166 -28.277 -4.713 1.00 68.44 190 ARG A N 1
ATOM 1430 C CA . ARG A 1 190 ? 27.487 -27.005 -5.386 1.00 68.44 190 ARG A CA 1
ATOM 1431 C C . ARG A 1 190 ? 28.487 -26.182 -4.566 1.00 68.44 190 ARG A C 1
ATOM 1433 O O . ARG A 1 190 ? 28.180 -25.756 -3.461 1.00 68.44 190 ARG A O 1
ATOM 1440 N N . LEU A 1 191 ? 29.636 -25.879 -5.169 1.00 75.50 191 LEU A N 1
ATOM 1441 C CA . LEU A 1 191 ? 30.709 -25.076 -4.575 1.00 75.50 191 LEU A CA 1
ATOM 1442 C C . LEU A 1 191 ? 30.282 -23.617 -4.288 1.00 75.50 191 LEU A C 1
ATOM 1444 O O . LEU A 1 191 ? 29.945 -22.862 -5.206 1.00 75.50 191 LEU A O 1
ATOM 1448 N N . GLU A 1 192 ? 30.332 -23.209 -3.017 1.00 86.31 192 GLU A N 1
ATOM 1449 C CA . GLU A 1 192 ? 30.140 -21.828 -2.554 1.00 86.31 192 GLU A CA 1
ATOM 1450 C C . GLU A 1 192 ? 31.449 -21.031 -2.616 1.00 86.31 192 GLU A C 1
ATOM 1452 O O . GLU A 1 192 ? 32.349 -21.199 -1.788 1.00 86.31 192 GLU A O 1
ATOM 1457 N N . ASN A 1 193 ? 31.541 -20.122 -3.584 1.00 89.88 193 ASN A N 1
ATOM 1458 C CA . ASN A 1 193 ? 32.721 -19.287 -3.805 1.00 89.88 193 ASN A CA 1
ATOM 1459 C C . ASN A 1 193 ? 32.631 -17.993 -2.982 1.00 89.88 193 ASN A C 1
ATOM 1461 O O . ASN A 1 193 ? 31.663 -17.247 -3.135 1.00 89.88 193 ASN A O 1
ATOM 1465 N N . ARG A 1 194 ? 33.654 -17.679 -2.176 1.00 91.94 194 ARG A N 1
ATOM 1466 C CA . ARG A 1 194 ? 33.779 -16.387 -1.473 1.00 91.94 194 ARG A CA 1
ATOM 1467 C C . ARG A 1 194 ? 35.180 -15.798 -1.606 1.00 91.94 194 ARG A C 1
ATOM 1469 O O . ARG A 1 194 ? 36.164 -16.537 -1.661 1.00 91.94 194 ARG A O 1
ATOM 1476 N N . ILE A 1 195 ? 35.272 -14.471 -1.649 1.00 95.00 195 ILE A N 1
ATOM 1477 C CA . ILE A 1 195 ? 36.544 -13.740 -1.682 1.00 95.00 195 ILE A CA 1
ATOM 1478 C C . ILE A 1 195 ? 36.751 -13.078 -0.318 1.00 95.00 195 ILE A C 1
ATOM 1480 O O . ILE A 1 195 ? 35.852 -12.401 0.160 1.00 95.00 195 ILE A O 1
ATOM 1484 N N . LEU A 1 196 ? 37.931 -13.229 0.286 1.00 94.88 196 LEU A N 1
ATOM 1485 C CA . LEU A 1 196 ? 38.335 -12.509 1.498 1.00 94.88 196 LEU A CA 1
ATOM 1486 C C . LEU A 1 196 ? 39.532 -11.610 1.184 1.00 94.88 196 LEU A C 1
ATOM 1488 O O . LEU A 1 196 ? 40.603 -12.095 0.829 1.00 94.88 196 LEU A O 1
ATOM 1492 N N . VAL A 1 197 ? 39.365 -10.300 1.333 1.00 93.44 197 VAL A N 1
ATOM 1493 C CA . VAL A 1 197 ? 40.429 -9.303 1.178 1.00 93.44 197 VAL A CA 1
ATOM 1494 C C . VAL A 1 197 ? 40.968 -8.934 2.556 1.00 93.44 197 VAL A C 1
ATOM 1496 O O . VAL A 1 197 ? 40.231 -8.419 3.394 1.00 93.44 197 VAL A O 1
ATOM 1499 N N . ILE A 1 198 ? 42.263 -9.151 2.787 1.00 91.69 198 ILE A N 1
ATOM 1500 C CA . ILE A 1 198 ? 42.960 -8.653 3.977 1.00 91.69 198 ILE A CA 1
ATOM 1501 C C . ILE A 1 198 ? 43.832 -7.471 3.558 1.00 91.69 198 ILE A C 1
ATOM 1503 O O . ILE A 1 198 ? 44.802 -7.627 2.814 1.00 91.69 198 ILE A O 1
ATOM 1507 N N . ASN A 1 199 ? 43.452 -6.282 4.024 1.00 88.12 199 ASN A N 1
ATOM 1508 C CA . ASN A 1 199 ? 44.046 -5.002 3.655 1.00 88.12 199 ASN A CA 1
ATOM 1509 C C . ASN A 1 199 ? 44.829 -4.405 4.837 1.00 88.12 199 ASN A C 1
ATOM 1511 O O . ASN A 1 199 ? 44.236 -4.075 5.866 1.00 88.12 199 ASN A O 1
ATOM 1515 N N . ALA A 1 200 ? 46.143 -4.231 4.672 1.00 80.56 200 ALA A N 1
ATOM 1516 C CA . ALA A 1 200 ? 47.033 -3.603 5.656 1.00 80.56 200 ALA A CA 1
ATOM 1517 C C . ALA A 1 200 ? 47.257 -2.106 5.372 1.00 80.56 200 ALA A C 1
ATOM 1519 O O . ALA A 1 200 ? 47.635 -1.336 6.253 1.00 80.56 200 ALA A O 1
ATOM 1520 N N . THR A 1 201 ? 47.041 -1.674 4.130 1.00 75.75 201 THR A N 1
ATOM 1521 C CA . THR A 1 201 ? 47.295 -0.302 3.688 1.00 75.75 201 THR A CA 1
ATOM 1522 C C . THR A 1 201 ? 46.171 0.645 4.131 1.00 75.75 201 THR A C 1
ATOM 1524 O O . THR A 1 201 ? 45.001 0.379 3.841 1.00 75.75 201 THR A O 1
ATOM 1527 N N . PRO A 1 202 ? 46.478 1.772 4.807 1.00 64.62 202 PRO A N 1
ATOM 1528 C CA . PRO A 1 202 ? 45.469 2.747 5.218 1.00 64.62 202 PRO A CA 1
ATOM 1529 C C . PRO A 1 202 ? 44.635 3.302 4.058 1.00 64.62 202 PRO A C 1
ATOM 1531 O O . PRO A 1 202 ? 45.157 3.579 2.977 1.00 64.62 202 PRO A O 1
ATOM 1534 N N . GLY A 1 203 ? 43.355 3.580 4.322 1.00 55.75 203 GLY A N 1
ATOM 1535 C CA . GLY A 1 203 ? 42.574 4.480 3.475 1.00 55.75 203 GLY A CA 1
ATOM 1536 C C . GLY A 1 203 ? 43.230 5.863 3.468 1.00 55.75 203 GLY A C 1
ATOM 1537 O O . GLY A 1 203 ? 43.413 6.466 4.526 1.00 55.75 203 GLY A O 1
ATOM 1538 N N . ALA A 1 204 ? 43.635 6.344 2.291 1.00 44.12 204 ALA A N 1
ATOM 1539 C CA . ALA A 1 204 ? 44.377 7.594 2.172 1.00 44.12 204 ALA A CA 1
ATOM 1540 C C . ALA A 1 204 ? 43.473 8.808 2.469 1.00 44.12 204 ALA A C 1
ATOM 1542 O O . ALA A 1 204 ? 42.497 9.016 1.742 1.00 44.12 204 ALA A O 1
ATOM 1543 N N . PRO A 1 205 ? 43.788 9.648 3.474 1.00 33.22 205 PRO A N 1
ATOM 1544 C CA . PRO A 1 205 ? 43.157 10.951 3.600 1.00 33.22 205 PRO A CA 1
ATOM 1545 C C . PRO A 1 205 ? 43.667 11.863 2.477 1.00 33.22 205 PRO A C 1
ATOM 1547 O O . PRO A 1 205 ? 44.854 11.870 2.143 1.00 33.22 205 PRO A O 1
ATOM 1550 N N . SER A 1 206 ? 42.776 12.657 1.889 1.00 36.19 206 SER A N 1
ATOM 1551 C CA . SER A 1 206 ? 43.151 13.665 0.898 1.00 36.19 206 SER A CA 1
ATOM 1552 C C . SER A 1 206 ? 44.082 14.723 1.511 1.00 36.19 206 SER A C 1
ATOM 1554 O O . SER A 1 206 ? 43.761 15.295 2.551 1.00 36.19 206 SER A O 1
ATOM 1556 N N . SER A 1 207 ? 45.170 15.044 0.801 1.00 28.56 207 SER A N 1
ATOM 1557 C CA . SER A 1 207 ? 46.204 16.058 1.102 1.00 28.56 207 SER A CA 1
ATOM 1558 C C . SER A 1 207 ? 47.199 15.763 2.245 1.00 28.56 207 SER A C 1
ATOM 1560 O O . SER A 1 207 ? 46.877 15.886 3.417 1.00 28.56 207 SER A O 1
ATOM 1562 N N . THR A 1 208 ? 48.460 15.484 1.877 1.00 24.48 208 THR A N 1
ATOM 1563 C CA . THR A 1 208 ? 49.582 16.454 1.979 1.00 24.48 208 THR A CA 1
ATOM 1564 C C . THR A 1 208 ? 50.851 15.916 1.307 1.00 24.48 208 THR A C 1
ATOM 1566 O O . THR A 1 208 ? 51.393 14.909 1.746 1.00 24.48 208 THR A O 1
ATOM 1569 N N . SER A 1 209 ? 51.378 16.636 0.311 1.00 25.17 209 SER A N 1
ATOM 1570 C CA . SER A 1 209 ? 52.784 16.528 -0.126 1.00 25.17 209 SER A CA 1
ATOM 1571 C C . SER A 1 209 ? 53.204 17.781 -0.911 1.00 25.17 209 SER A C 1
ATOM 1573 O O . SER A 1 209 ? 53.583 17.715 -2.081 1.00 25.17 209 SER A O 1
ATOM 1575 N N . THR A 1 210 ? 53.068 18.954 -0.289 1.00 26.70 210 THR A N 1
ATOM 1576 C CA . THR A 1 210 ? 53.467 20.228 -0.900 1.00 26.70 210 THR A CA 1
ATOM 1577 C C . THR A 1 210 ? 54.938 20.505 -0.599 1.00 26.70 210 THR A C 1
ATOM 1579 O O . THR A 1 210 ? 55.260 21.108 0.421 1.00 26.70 210 THR A O 1
ATOM 1582 N N . SER A 1 211 ? 55.837 20.085 -1.487 1.00 24.70 211 SER A N 1
ATOM 1583 C CA . SER A 1 211 ? 57.227 20.550 -1.498 1.00 24.70 211 SER A CA 1
ATOM 1584 C C . SER A 1 211 ? 57.642 20.958 -2.912 1.00 24.70 211 SER A C 1
ATOM 1586 O O . SER A 1 211 ? 57.422 20.264 -3.900 1.00 24.70 211 SER A O 1
ATOM 1588 N N . SER A 1 212 ? 58.187 22.165 -2.992 1.00 25.53 212 SER A N 1
ATOM 1589 C CA . SER A 1 212 ? 58.566 22.891 -4.200 1.00 25.53 212 SER A CA 1
ATOM 1590 C C . SER A 1 212 ? 59.528 22.141 -5.126 1.00 25.53 212 SER A C 1
ATOM 1592 O O . SER A 1 212 ? 60.624 21.779 -4.699 1.00 25.53 212 SER A O 1
ATOM 1594 N N . SER A 1 213 ? 59.216 22.071 -6.424 1.00 22.47 213 SER A N 1
ATOM 1595 C CA . SER A 1 213 ? 60.090 22.618 -7.486 1.00 22.47 213 SER A CA 1
ATOM 1596 C C . SER A 1 213 ? 59.478 22.476 -8.892 1.00 22.47 213 SER A C 1
ATOM 1598 O O . SER A 1 213 ? 58.390 21.940 -9.085 1.00 22.47 213 SER A O 1
ATOM 1600 N N . SER A 1 214 ? 60.156 23.098 -9.851 1.00 25.14 214 SER A N 1
ATOM 1601 C CA . SER A 1 214 ? 59.786 23.375 -11.237 1.00 25.14 214 SER A CA 1
ATOM 1602 C C . SER A 1 214 ? 59.698 22.164 -12.189 1.00 25.14 214 SER A C 1
ATOM 1604 O O . SER A 1 214 ? 60.259 21.104 -11.942 1.00 25.14 214 SER A O 1
ATOM 1606 N N . LEU A 1 215 ? 59.100 22.437 -13.364 1.00 24.00 215 LEU A N 1
ATOM 1607 C CA . LEU A 1 215 ? 59.095 21.677 -14.635 1.00 24.00 215 LEU A CA 1
ATOM 1608 C C . LEU A 1 215 ? 58.001 20.595 -14.848 1.00 24.00 215 LEU A C 1
ATOM 1610 O O . LEU A 1 215 ? 57.733 19.773 -13.975 1.00 24.00 215 LEU A O 1
ATOM 1614 N N . PRO A 1 216 ? 57.381 20.544 -16.051 1.00 30.41 216 PRO A N 1
ATOM 1615 C CA . PRO A 1 216 ? 56.374 19.543 -16.403 1.00 30.41 216 PRO A CA 1
ATOM 1616 C C . PRO A 1 216 ? 57.016 18.245 -16.926 1.00 30.41 216 PRO A C 1
ATOM 1618 O O . PRO A 1 216 ? 57.318 18.115 -18.116 1.00 30.41 216 PRO A O 1
ATOM 1621 N N . ALA A 1 217 ? 57.190 17.254 -16.052 1.00 24.47 217 ALA A N 1
ATOM 1622 C CA . ALA A 1 217 ? 57.696 15.935 -16.434 1.00 24.47 217 ALA A CA 1
ATOM 1623 C C . ALA A 1 217 ? 56.717 15.187 -17.369 1.00 24.47 217 ALA A C 1
ATOM 1625 O O . ALA A 1 217 ? 55.646 14.738 -16.959 1.00 24.47 217 ALA A O 1
ATOM 1626 N N . LYS A 1 218 ? 57.092 15.027 -18.646 1.00 27.45 218 LYS A N 1
ATOM 1627 C CA . LYS A 1 218 ? 56.337 14.248 -19.644 1.00 27.45 218 LYS A CA 1
ATOM 1628 C C . LYS A 1 218 ? 56.537 12.730 -19.468 1.00 27.45 218 LYS A C 1
ATOM 1630 O O . LYS A 1 218 ? 57.309 12.138 -20.216 1.00 27.45 218 LYS A O 1
ATOM 1635 N N . SER A 1 219 ? 55.800 12.082 -18.565 1.00 26.55 219 SER A N 1
ATOM 1636 C CA . SER A 1 219 ? 55.481 10.639 -18.646 1.00 26.55 219 SER A CA 1
ATOM 1637 C C . SER A 1 219 ? 54.389 10.228 -17.639 1.00 26.55 219 SER A C 1
ATOM 1639 O O . SER A 1 219 ? 54.029 10.993 -16.750 1.00 26.55 219 SER A O 1
ATOM 1641 N N . GLY A 1 220 ? 53.834 9.016 -17.779 1.00 26.33 220 GLY A N 1
ATOM 1642 C CA . GLY A 1 220 ? 53.194 8.301 -16.658 1.00 26.33 220 GLY A CA 1
ATOM 1643 C C . GLY A 1 220 ? 51.789 8.732 -16.201 1.00 26.33 220 GLY A C 1
ATOM 1644 O O . GLY A 1 220 ? 51.340 8.293 -15.143 1.00 26.33 220 GLY A O 1
ATOM 1645 N N . GLY A 1 221 ? 51.056 9.551 -16.960 1.00 26.53 221 GLY A N 1
ATOM 1646 C CA . GLY A 1 221 ? 49.702 9.986 -16.586 1.00 26.53 221 GLY A CA 1
ATOM 1647 C C . GLY A 1 221 ? 48.640 8.872 -16.615 1.00 26.53 221 GLY A C 1
ATOM 1648 O O . GLY A 1 221 ? 47.865 8.813 -17.565 1.00 26.53 221 GLY A O 1
ATOM 1649 N N . GLY A 1 222 ? 48.562 8.022 -15.579 1.00 30.64 222 GLY A N 1
ATOM 1650 C CA . GLY A 1 222 ? 47.557 6.946 -15.511 1.00 30.64 222 GLY A CA 1
ATOM 1651 C C . GLY A 1 222 ? 47.291 6.295 -14.143 1.00 30.64 222 GLY A C 1
ATOM 1652 O O . GLY A 1 222 ? 46.133 6.209 -13.732 1.00 30.64 222 GLY A O 1
ATOM 1653 N N . GLN A 1 223 ? 48.318 5.822 -13.426 1.00 35.78 223 GLN A N 1
ATOM 1654 C CA . GLN A 1 223 ? 48.140 4.729 -12.445 1.00 35.78 223 GLN A CA 1
ATOM 1655 C C . GLN A 1 223 ? 47.184 5.009 -11.267 1.00 35.78 223 GLN A C 1
ATOM 1657 O O . GLN A 1 223 ? 46.356 4.152 -10.967 1.00 35.78 223 GLN A O 1
ATOM 1662 N N . MET A 1 224 ? 47.194 6.197 -10.650 1.00 37.59 224 MET A N 1
ATOM 1663 C CA . MET A 1 224 ? 46.270 6.503 -9.537 1.00 37.59 224 MET A CA 1
ATOM 1664 C C . MET A 1 224 ? 44.837 6.890 -9.954 1.00 37.59 224 MET A C 1
ATOM 1666 O O . MET A 1 224 ? 43.990 7.072 -9.085 1.00 37.59 224 MET A O 1
ATOM 1670 N N . ARG A 1 225 ? 44.519 6.981 -11.256 1.00 41.94 225 ARG A N 1
ATOM 1671 C CA . ARG A 1 225 ? 43.138 7.239 -11.730 1.00 41.94 225 ARG A CA 1
ATOM 1672 C C . ARG A 1 225 ? 42.350 5.973 -12.076 1.00 41.94 225 ARG A C 1
ATOM 1674 O O . ARG A 1 225 ? 41.127 6.031 -12.144 1.00 41.94 225 ARG A O 1
ATOM 1681 N N . GLY A 1 226 ? 43.023 4.837 -12.275 1.00 47.16 226 GLY A N 1
ATOM 1682 C CA . GLY A 1 226 ? 42.369 3.564 -12.609 1.00 47.16 226 GLY A CA 1
ATOM 1683 C C . GLY A 1 226 ? 41.821 2.785 -11.407 1.00 47.16 226 GLY A C 1
ATOM 1684 O O . GLY A 1 226 ? 40.939 1.950 -11.586 1.00 47.16 226 GLY A O 1
ATOM 1685 N N . GLY A 1 227 ? 42.322 3.053 -10.193 1.00 59.28 227 GLY A N 1
ATOM 1686 C CA . GLY A 1 227 ? 42.075 2.227 -9.003 1.00 59.28 227 GLY A CA 1
ATOM 1687 C C . GLY A 1 227 ? 40.597 2.066 -8.637 1.00 59.28 227 GLY A C 1
ATOM 1688 O O . GLY A 1 227 ? 40.103 0.944 -8.611 1.00 59.28 227 GLY A O 1
ATOM 1689 N N . TYR A 1 228 ? 39.882 3.172 -8.405 1.00 69.50 228 TYR A N 1
ATOM 1690 C CA . TYR A 1 228 ? 38.467 3.136 -8.011 1.00 69.50 228 TYR A CA 1
ATOM 1691 C C . TYR A 1 228 ? 37.571 2.506 -9.087 1.00 69.50 228 TYR A C 1
ATOM 1693 O O . TYR A 1 228 ? 36.820 1.583 -8.795 1.00 69.50 228 TYR A O 1
ATOM 1701 N N . VAL A 1 229 ? 37.691 2.946 -10.345 1.00 71.12 229 VAL A N 1
ATOM 1702 C CA . VAL A 1 229 ? 36.860 2.431 -11.449 1.00 71.12 229 VAL A CA 1
ATOM 1703 C C . VAL A 1 229 ? 37.122 0.940 -11.685 1.00 71.12 229 VAL A C 1
ATOM 1705 O O . VAL A 1 229 ? 36.184 0.166 -11.847 1.00 71.12 229 VAL A O 1
ATOM 1708 N N . GLY A 1 230 ? 38.387 0.510 -11.642 1.00 75.19 230 GLY A N 1
ATOM 1709 C CA . GLY A 1 230 ? 38.747 -0.903 -11.741 1.00 75.19 230 GLY A CA 1
ATOM 1710 C C . GLY A 1 230 ? 38.213 -1.738 -10.573 1.00 75.19 230 GLY A C 1
ATOM 1711 O O . GLY A 1 230 ? 37.701 -2.833 -10.798 1.00 75.19 230 GLY A O 1
ATOM 1712 N N . LEU A 1 231 ? 38.280 -1.213 -9.344 1.00 81.12 231 LEU A N 1
ATOM 1713 C CA . LEU A 1 231 ? 37.739 -1.864 -8.149 1.00 81.12 231 LEU A CA 1
ATOM 1714 C C . LEU A 1 231 ? 36.217 -2.017 -8.243 1.00 81.12 231 LEU A C 1
ATOM 1716 O O . LEU A 1 231 ? 35.723 -3.134 -8.131 1.00 81.12 231 LEU A O 1
ATOM 1720 N N . MET A 1 232 ? 35.481 -0.939 -8.529 1.00 83.69 232 MET A N 1
ATOM 1721 C CA . MET A 1 232 ? 34.019 -0.982 -8.652 1.00 83.69 232 MET A CA 1
ATOM 1722 C C . MET A 1 232 ? 33.558 -1.894 -9.792 1.00 83.69 232 MET A C 1
ATOM 1724 O O . MET A 1 232 ? 32.599 -2.640 -9.623 1.00 83.69 232 MET A O 1
ATOM 1728 N N . ASN A 1 233 ? 34.275 -1.930 -10.919 1.00 86.38 233 ASN A N 1
ATOM 1729 C CA . ASN A 1 233 ? 33.988 -2.887 -11.991 1.00 86.38 233 ASN A CA 1
ATOM 1730 C C . ASN A 1 233 ? 34.169 -4.348 -11.530 1.00 86.38 233 ASN A C 1
ATOM 1732 O O . ASN A 1 233 ? 33.386 -5.206 -11.933 1.00 86.38 233 ASN A O 1
ATOM 1736 N N . CYS A 1 234 ? 35.147 -4.637 -10.660 1.00 88.19 234 CYS A N 1
ATOM 1737 C CA . CYS A 1 234 ? 35.277 -5.957 -10.031 1.00 88.19 234 CYS A CA 1
ATOM 1738 C C . CYS A 1 234 ? 34.133 -6.234 -9.040 1.00 88.19 234 CYS A C 1
ATOM 1740 O O . CYS A 1 234 ? 33.606 -7.340 -9.033 1.00 88.19 234 CYS A O 1
ATOM 1742 N N . VAL A 1 235 ? 33.716 -5.241 -8.246 1.00 88.94 235 VAL A N 1
ATOM 1743 C CA . VAL A 1 235 ? 32.593 -5.350 -7.293 1.00 88.94 235 VAL A CA 1
ATOM 1744 C C . VAL A 1 235 ? 31.281 -5.655 -8.019 1.00 88.94 235 VAL A C 1
ATOM 1746 O O . VAL A 1 235 ? 30.621 -6.634 -7.688 1.00 88.94 235 VAL A O 1
ATOM 1749 N N . PHE A 1 236 ? 30.932 -4.903 -9.066 1.00 89.19 236 PHE A N 1
ATOM 1750 C CA . PHE A 1 236 ? 29.727 -5.168 -9.861 1.00 89.19 236 PHE A CA 1
ATOM 1751 C C . PHE A 1 236 ? 29.796 -6.509 -10.613 1.00 89.19 236 PHE A C 1
ATOM 1753 O O . PHE A 1 236 ? 28.774 -7.173 -10.788 1.00 89.19 236 PHE A O 1
ATOM 1760 N N . ALA A 1 237 ? 30.990 -6.955 -11.026 1.00 88.88 237 ALA A N 1
ATOM 1761 C CA . ALA A 1 237 ? 31.177 -8.290 -11.593 1.00 88.88 237 ALA A CA 1
ATOM 1762 C C . ALA A 1 237 ? 30.984 -9.405 -10.544 1.00 88.88 237 ALA A C 1
ATOM 1764 O O . ALA A 1 237 ? 30.333 -10.404 -10.846 1.00 88.88 237 ALA A O 1
ATOM 1765 N N . ALA A 1 238 ? 31.487 -9.223 -9.319 1.00 89.75 238 ALA A N 1
ATOM 1766 C CA . ALA A 1 238 ? 31.300 -10.146 -8.198 1.00 89.75 238 ALA A CA 1
ATOM 1767 C C . ALA A 1 238 ? 29.827 -10.222 -7.759 1.00 89.75 238 ALA A C 1
ATOM 1769 O O . ALA A 1 238 ? 29.275 -11.317 -7.657 1.00 89.75 238 ALA A O 1
ATOM 1770 N N . GLN A 1 239 ? 29.159 -9.071 -7.626 1.00 91.06 239 GLN A N 1
ATOM 1771 C CA . GLN A 1 239 ? 27.722 -8.962 -7.354 1.00 91.06 239 GLN A CA 1
ATOM 1772 C C . GLN A 1 239 ? 26.900 -9.703 -8.421 1.00 91.06 239 GLN A C 1
ATOM 1774 O O . GLN A 1 239 ? 26.053 -10.534 -8.095 1.00 91.06 239 GLN A O 1
ATOM 1779 N N . LYS A 1 240 ? 27.198 -9.484 -9.711 1.00 87.69 240 LYS A N 1
ATOM 1780 C CA . LYS A 1 240 ? 26.545 -10.197 -10.822 1.00 87.69 240 LYS A CA 1
ATOM 1781 C C . LYS A 1 240 ? 26.820 -11.709 -10.807 1.00 87.69 240 LYS A C 1
ATOM 1783 O O . LYS A 1 240 ? 25.956 -12.479 -11.218 1.00 87.69 240 LYS A O 1
ATOM 1788 N N . ALA A 1 241 ? 27.991 -12.131 -10.334 1.00 83.94 241 ALA A N 1
ATOM 1789 C CA . ALA A 1 241 ? 28.355 -13.536 -10.153 1.00 83.94 241 ALA A CA 1
ATOM 1790 C C . ALA A 1 241 ? 27.811 -14.162 -8.849 1.00 83.94 241 ALA A C 1
ATOM 1792 O O . ALA A 1 241 ? 27.970 -15.366 -8.658 1.00 83.94 241 ALA A O 1
ATOM 1793 N N . LYS A 1 242 ? 27.170 -13.371 -7.971 1.00 87.12 242 LYS A N 1
ATOM 1794 C CA . LYS A 1 242 ? 26.769 -13.746 -6.601 1.00 87.12 242 LYS A CA 1
ATOM 1795 C C . LYS A 1 242 ? 27.936 -14.277 -5.751 1.00 87.12 242 LYS A C 1
ATOM 1797 O O . LYS A 1 242 ? 27.802 -15.281 -5.057 1.00 87.12 242 LYS A O 1
ATOM 1802 N N . VAL A 1 243 ? 29.086 -13.608 -5.834 1.00 90.06 243 VAL A N 1
ATOM 1803 C CA . VAL A 1 243 ? 30.289 -13.903 -5.041 1.00 90.06 243 VAL A CA 1
ATOM 1804 C C . VAL A 1 243 ? 30.480 -12.798 -3.994 1.00 90.06 243 VAL A C 1
ATOM 1806 O O . VAL A 1 243 ? 30.802 -11.674 -4.389 1.00 90.06 243 VAL A O 1
ATOM 1809 N N . PRO A 1 244 ? 30.322 -13.083 -2.687 1.00 91.44 244 PRO A N 1
ATOM 1810 C CA . PRO A 1 244 ? 30.566 -12.098 -1.641 1.00 91.44 244 PRO A CA 1
ATOM 1811 C C . PRO A 1 244 ? 32.054 -11.775 -1.490 1.00 91.44 244 PRO A C 1
ATOM 1813 O O . PRO A 1 244 ? 32.915 -12.661 -1.573 1.00 91.44 244 PRO A O 1
ATOM 1816 N N . ILE A 1 245 ? 32.339 -10.491 -1.254 1.00 93.31 245 ILE A N 1
ATOM 1817 C CA . ILE A 1 245 ? 33.670 -9.957 -0.956 1.00 93.31 245 ILE A CA 1
ATOM 1818 C C . ILE A 1 245 ? 33.718 -9.565 0.524 1.00 93.31 245 ILE A C 1
ATOM 1820 O O . ILE A 1 245 ? 33.294 -8.483 0.920 1.00 93.31 245 ILE A O 1
ATOM 1824 N N . ASP A 1 246 ? 34.272 -10.447 1.342 1.00 92.44 246 ASP A N 1
ATOM 1825 C CA . ASP A 1 246 ? 34.635 -10.158 2.724 1.00 92.44 246 ASP A CA 1
ATOM 1826 C C . ASP A 1 246 ? 35.885 -9.261 2.776 1.00 92.44 246 ASP A C 1
ATOM 1828 O O . ASP A 1 246 ? 36.797 -9.396 1.956 1.00 92.44 246 ASP A O 1
ATOM 1832 N N . VAL A 1 247 ? 35.962 -8.350 3.751 1.00 90.50 247 VAL A N 1
ATOM 1833 C CA . VAL A 1 247 ? 37.051 -7.374 3.898 1.00 90.50 247 VAL A CA 1
ATOM 1834 C C . VAL A 1 247 ? 37.460 -7.213 5.362 1.00 90.50 247 VAL A C 1
ATOM 1836 O O . VAL A 1 247 ? 36.774 -6.563 6.152 1.00 90.50 247 VAL A O 1
ATOM 1839 N N . LEU A 1 248 ? 38.665 -7.676 5.693 1.00 90.06 248 LEU A N 1
ATOM 1840 C CA . LEU A 1 248 ? 39.336 -7.383 6.957 1.00 90.06 248 LEU A CA 1
ATOM 1841 C C . LEU A 1 248 ? 40.374 -6.268 6.759 1.00 90.06 248 LEU A C 1
ATOM 1843 O O . LEU A 1 248 ? 41.353 -6.435 6.034 1.00 90.06 248 LEU A O 1
ATOM 1847 N N . THR A 1 249 ? 40.188 -5.135 7.439 1.00 86.69 249 TH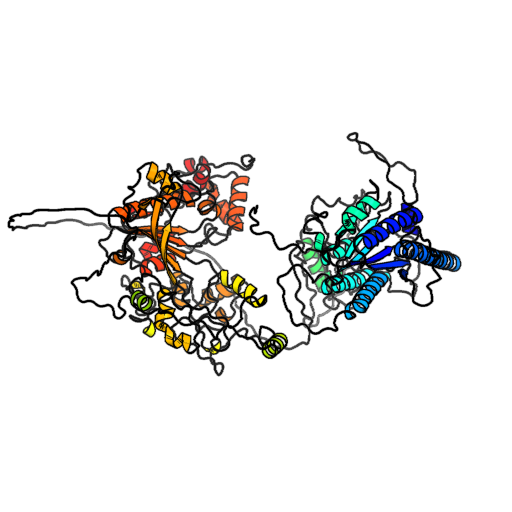R A N 1
ATOM 1848 C CA . THR A 1 249 ? 41.172 -4.040 7.469 1.00 86.69 249 THR A CA 1
ATOM 1849 C C . THR A 1 249 ? 42.004 -4.085 8.751 1.00 86.69 249 THR A C 1
ATOM 1851 O O . THR A 1 249 ? 41.448 -4.096 9.852 1.00 86.69 249 THR A O 1
ATOM 1854 N N . LEU A 1 250 ? 43.332 -4.052 8.599 1.00 84.12 250 LEU A N 1
ATOM 1855 C CA . LEU A 1 250 ? 44.328 -3.972 9.671 1.00 84.12 250 LEU A CA 1
ATOM 1856 C C . LEU A 1 250 ? 44.905 -2.537 9.715 1.00 84.12 250 LEU A C 1
ATOM 1858 O O . LEU A 1 250 ? 45.771 -2.211 8.905 1.00 84.12 250 LEU A O 1
ATOM 1862 N N . PRO A 1 251 ? 44.415 -1.639 10.590 1.00 67.25 251 PRO A N 1
ATOM 1863 C CA . PRO A 1 251 ? 44.896 -0.260 10.653 1.00 67.25 251 PRO A CA 1
ATOM 1864 C C . PRO A 1 251 ? 46.208 -0.139 11.457 1.00 67.25 251 PRO A C 1
ATOM 1866 O O . PRO A 1 251 ? 46.312 -0.739 12.528 1.00 67.25 251 PRO A O 1
ATOM 1869 N N . PRO A 1 252 ? 47.177 0.691 11.025 1.00 63.09 252 PRO A N 1
ATOM 1870 C CA . PRO A 1 252 ? 48.341 1.031 11.839 1.00 63.09 252 PRO A CA 1
ATOM 1871 C C . PRO A 1 252 ? 47.972 1.723 13.168 1.00 63.09 252 PRO A C 1
ATOM 1873 O O . PRO A 1 252 ? 47.034 2.529 13.183 1.00 63.09 252 PRO A O 1
ATOM 1876 N N . PRO A 1 253 ? 48.732 1.508 14.265 1.00 53.00 253 PRO A N 1
ATOM 1877 C CA . PRO A 1 253 ? 48.395 2.013 15.606 1.00 53.00 253 PRO A CA 1
ATOM 1878 C C . PRO A 1 253 ? 48.283 3.540 15.742 1.00 53.00 253 PRO A C 1
ATOM 1880 O O . PRO A 1 253 ? 47.665 4.030 16.685 1.00 53.00 253 PRO A O 1
ATOM 1883 N N . HIS A 1 254 ? 48.902 4.294 14.829 1.00 51.47 254 HIS A N 1
ATOM 1884 C CA . HIS A 1 254 ? 49.083 5.746 14.945 1.00 51.47 254 HIS A CA 1
ATOM 1885 C C . HIS A 1 254 ? 48.404 6.551 13.824 1.00 51.47 254 HIS A C 1
ATOM 1887 O O . HIS A 1 254 ? 48.465 7.780 13.816 1.00 51.47 254 HIS A O 1
ATOM 1893 N N . THR A 1 255 ? 47.718 5.892 12.883 1.00 51.34 255 THR A N 1
ATOM 1894 C CA . THR A 1 255 ? 46.960 6.577 11.826 1.00 51.34 255 THR A CA 1
ATOM 1895 C C . THR A 1 255 ? 45.481 6.663 12.193 1.00 51.34 255 THR A C 1
ATOM 1897 O O . THR A 1 255 ? 44.732 5.702 12.009 1.00 51.34 255 THR A O 1
ATOM 1900 N N . GLY A 1 256 ? 45.037 7.843 12.641 1.00 46.16 256 GLY A N 1
ATOM 1901 C CA . GLY A 1 256 ? 43.620 8.201 12.826 1.00 46.16 256 GLY A CA 1
ATOM 1902 C C . GLY A 1 256 ? 42.849 8.361 11.506 1.00 46.16 256 GLY A C 1
ATOM 1903 O O . GLY A 1 256 ? 42.077 9.298 11.338 1.00 46.16 256 GLY A O 1
ATOM 1904 N N . THR A 1 257 ? 43.119 7.499 10.527 1.00 52.78 257 THR A N 1
ATOM 1905 C CA . THR A 1 257 ? 42.556 7.552 9.179 1.00 52.78 257 THR A CA 1
ATOM 1906 C C . THR A 1 257 ? 41.154 6.959 9.129 1.00 52.78 257 THR A C 1
ATOM 1908 O O . THR A 1 257 ? 40.848 5.955 9.788 1.00 52.78 257 THR A O 1
ATOM 1911 N N . ALA A 1 258 ? 40.308 7.575 8.301 1.00 53.56 258 ALA A N 1
ATOM 1912 C CA . ALA A 1 258 ? 38.993 7.059 7.942 1.00 53.56 258 ALA A CA 1
ATOM 1913 C C . ALA A 1 258 ? 39.095 5.628 7.367 1.00 53.56 258 ALA A C 1
ATOM 1915 O O . ALA A 1 258 ? 40.132 5.265 6.797 1.00 53.56 258 ALA A O 1
ATOM 1916 N N . PRO A 1 259 ? 38.053 4.787 7.519 1.00 60.00 259 PRO A N 1
ATOM 1917 C CA . PRO A 1 259 ? 38.024 3.479 6.871 1.00 60.00 259 PRO A CA 1
ATOM 1918 C C . PRO A 1 259 ? 38.169 3.619 5.341 1.00 60.00 259 PRO A C 1
ATOM 1920 O O . PRO A 1 259 ? 37.739 4.627 4.776 1.00 60.00 259 PRO A O 1
ATOM 1923 N N . PRO A 1 260 ? 38.758 2.632 4.640 1.00 67.62 260 PRO A N 1
ATOM 1924 C CA . PRO A 1 260 ? 38.811 2.623 3.181 1.00 67.62 260 PRO A CA 1
ATOM 1925 C C . PRO A 1 260 ? 37.403 2.423 2.594 1.00 67.62 260 PRO A C 1
ATOM 1927 O O . PRO A 1 260 ? 36.998 1.299 2.298 1.00 67.62 260 PRO A O 1
ATOM 1930 N N . ILE A 1 261 ? 36.675 3.532 2.411 1.00 73.56 261 ILE A N 1
ATOM 1931 C CA . ILE A 1 261 ? 35.260 3.596 1.991 1.00 73.56 261 ILE A CA 1
ATOM 1932 C C . ILE A 1 261 ? 34.960 2.645 0.822 1.00 73.56 261 ILE A C 1
ATOM 1934 O O . ILE A 1 261 ? 33.992 1.897 0.867 1.00 73.56 261 ILE A O 1
ATOM 1938 N N . PHE A 1 262 ? 35.823 2.593 -0.195 1.00 77.50 262 PHE A N 1
ATOM 1939 C CA . PHE A 1 262 ? 35.615 1.741 -1.372 1.00 77.50 262 PHE A CA 1
ATOM 1940 C C . PHE A 1 262 ? 35.622 0.232 -1.073 1.00 77.50 262 PHE A C 1
ATOM 1942 O O . PHE A 1 262 ? 34.966 -0.527 -1.779 1.00 77.50 262 PHE A O 1
ATOM 1949 N N . LEU A 1 263 ? 36.349 -0.219 -0.044 1.00 80.06 263 LEU A N 1
ATOM 1950 C CA . LEU A 1 263 ? 36.329 -1.621 0.385 1.00 80.06 263 LEU A CA 1
ATOM 1951 C C . LEU A 1 263 ? 35.116 -1.917 1.283 1.00 80.06 263 LEU A C 1
ATOM 1953 O O . LEU A 1 263 ? 34.578 -3.018 1.238 1.00 80.06 263 LEU A O 1
ATOM 1957 N N . GLN A 1 264 ? 34.635 -0.928 2.038 1.00 80.88 264 GLN A N 1
ATOM 1958 C CA . GLN A 1 264 ? 33.369 -1.032 2.767 1.00 80.88 264 GLN A CA 1
ATOM 1959 C C . GLN A 1 264 ? 32.173 -1.110 1.796 1.00 80.88 264 GLN A C 1
ATOM 1961 O O . GLN A 1 264 ? 31.316 -1.979 1.930 1.00 80.88 264 GLN A O 1
ATOM 1966 N N . GLN A 1 265 ? 32.171 -0.271 0.753 1.00 82.19 265 GLN A N 1
ATOM 1967 C CA . GLN A 1 265 ? 31.228 -0.344 -0.369 1.00 82.19 265 GLN A CA 1
ATOM 1968 C C . GLN A 1 265 ? 31.323 -1.691 -1.107 1.00 82.19 265 GLN A C 1
ATOM 1970 O O . GLN A 1 265 ? 30.292 -2.253 -1.464 1.00 82.19 265 GLN A O 1
ATOM 1975 N N . ALA A 1 266 ? 32.531 -2.234 -1.312 1.00 85.75 266 ALA A N 1
ATOM 1976 C CA . ALA A 1 266 ? 32.730 -3.535 -1.958 1.00 85.75 266 ALA A CA 1
ATOM 1977 C C . ALA A 1 266 ? 32.061 -4.691 -1.198 1.00 85.75 266 ALA A C 1
ATOM 1979 O O . ALA A 1 266 ? 31.413 -5.532 -1.822 1.00 85.75 266 ALA A O 1
ATOM 1980 N N . ALA A 1 267 ? 32.188 -4.710 0.132 1.00 88.25 267 ALA A N 1
ATOM 1981 C CA . ALA A 1 267 ? 31.536 -5.702 0.979 1.00 88.25 267 ALA A CA 1
ATOM 1982 C C . ALA A 1 267 ? 30.007 -5.560 0.927 1.00 88.25 267 ALA A C 1
ATOM 1984 O O . ALA A 1 267 ? 29.314 -6.496 0.533 1.00 88.25 267 ALA A O 1
ATOM 1985 N N . HIS A 1 268 ? 29.488 -4.359 1.203 1.00 87.31 268 HIS A N 1
ATOM 1986 C CA . HIS A 1 268 ? 28.046 -4.095 1.218 1.00 87.31 268 HIS A CA 1
ATOM 1987 C C . HIS A 1 268 ? 27.362 -4.381 -0.131 1.00 87.31 268 HIS A C 1
ATOM 1989 O O . HIS A 1 268 ? 26.271 -4.935 -0.161 1.00 87.31 268 HIS A O 1
ATOM 1995 N N . LEU A 1 269 ? 27.993 -4.048 -1.263 1.00 87.69 269 LEU A N 1
ATOM 1996 C CA . LEU A 1 269 ? 27.427 -4.297 -2.598 1.00 87.69 269 LEU A CA 1
ATOM 1997 C C . LEU A 1 269 ? 27.473 -5.772 -3.034 1.00 87.69 269 LEU A C 1
ATOM 1999 O O . LEU A 1 269 ? 26.945 -6.095 -4.097 1.00 87.69 269 LEU A O 1
ATOM 2003 N N . THR A 1 270 ? 28.106 -6.661 -2.266 1.00 89.81 270 THR A N 1
ATOM 2004 C CA . THR A 1 270 ? 28.236 -8.092 -2.597 1.00 89.81 270 THR A CA 1
ATOM 2005 C C . THR A 1 270 ? 27.688 -9.022 -1.513 1.00 89.81 270 THR A C 1
ATOM 2007 O O . THR A 1 270 ? 27.916 -10.224 -1.590 1.00 89.81 270 THR A O 1
ATOM 2010 N N . ASP A 1 271 ? 26.975 -8.486 -0.516 1.00 86.00 271 ASP A N 1
ATOM 2011 C CA . ASP A 1 271 ? 26.514 -9.216 0.677 1.00 86.00 271 ASP A CA 1
ATOM 2012 C C . ASP A 1 271 ? 27.674 -9.868 1.481 1.00 86.00 271 ASP A C 1
ATOM 2014 O O . ASP A 1 271 ? 27.518 -10.889 2.156 1.00 86.00 271 ASP A O 1
ATOM 2018 N N . GLY A 1 272 ? 28.872 -9.270 1.404 1.00 87.25 272 GLY A N 1
ATOM 2019 C CA . GLY A 1 272 ? 30.076 -9.652 2.153 1.00 87.25 272 GLY A CA 1
ATOM 2020 C C . GLY A 1 272 ? 30.264 -8.848 3.446 1.00 87.25 272 GLY A C 1
ATOM 2021 O O . GLY A 1 272 ? 29.651 -7.796 3.642 1.00 87.25 272 GLY A O 1
ATOM 2022 N N . ILE A 1 273 ? 31.132 -9.324 4.347 1.00 88.25 273 ILE A N 1
ATOM 2023 C CA . ILE A 1 273 ? 31.362 -8.702 5.663 1.00 88.25 273 ILE A CA 1
ATOM 2024 C C . ILE A 1 273 ? 32.570 -7.759 5.637 1.00 88.25 273 ILE A C 1
ATOM 2026 O O . ILE A 1 273 ? 33.681 -8.192 5.347 1.00 88.25 273 ILE A O 1
ATOM 2030 N N . TYR A 1 274 ? 32.384 -6.495 6.032 1.00 88.06 274 TYR A N 1
ATOM 2031 C CA . TYR A 1 274 ? 33.482 -5.569 6.342 1.00 88.06 274 TYR A CA 1
ATOM 2032 C C . TYR A 1 274 ? 33.759 -5.509 7.855 1.00 88.06 274 TYR A C 1
ATOM 2034 O O . TYR A 1 274 ? 32.856 -5.222 8.640 1.00 88.06 274 TYR A O 1
ATOM 2042 N N . TRP A 1 275 ? 35.019 -5.684 8.271 1.00 86.62 275 TRP A N 1
ATOM 2043 C CA . TRP A 1 275 ? 35.466 -5.452 9.653 1.00 86.62 275 TRP A CA 1
ATOM 2044 C C . TRP A 1 275 ? 36.808 -4.710 9.707 1.00 86.62 275 TRP A C 1
ATOM 2046 O O . TRP A 1 275 ? 37.764 -5.056 9.008 1.00 86.62 275 TRP A O 1
ATOM 2056 N N . ARG A 1 276 ? 36.919 -3.719 10.601 1.00 83.75 276 ARG A N 1
ATOM 2057 C CA . ARG A 1 276 ? 38.185 -3.051 10.946 1.00 83.75 276 ARG A CA 1
ATOM 2058 C C . ARG A 1 276 ? 38.664 -3.586 12.291 1.00 83.75 276 ARG A C 1
ATOM 2060 O O . ARG A 1 276 ? 38.014 -3.355 13.307 1.00 83.75 276 ARG A O 1
ATOM 2067 N N . TRP A 1 277 ? 39.806 -4.270 12.314 1.00 83.25 277 TRP A N 1
ATOM 2068 C CA . TRP A 1 277 ? 40.406 -4.697 13.579 1.00 83.25 277 TRP A CA 1
ATOM 2069 C C . TRP A 1 277 ? 40.879 -3.475 14.381 1.00 83.25 277 TRP A C 1
ATOM 2071 O O . TRP A 1 277 ? 41.358 -2.493 13.817 1.00 83.25 277 TRP A O 1
ATOM 2081 N N . ASN A 1 278 ? 40.721 -3.522 15.701 1.00 75.19 278 ASN A N 1
ATOM 2082 C CA . ASN A 1 278 ? 40.980 -2.405 16.618 1.00 75.19 278 ASN A CA 1
ATOM 2083 C C . ASN A 1 278 ? 42.284 -2.570 17.426 1.00 75.19 278 ASN A C 1
ATOM 2085 O O . ASN A 1 278 ? 42.503 -1.829 18.383 1.00 75.19 278 ASN A O 1
ATOM 2089 N N . GLY A 1 279 ? 43.119 -3.561 17.086 1.00 71.56 279 GLY A N 1
ATOM 2090 C CA . GLY A 1 279 ? 44.351 -3.884 17.814 1.00 71.56 279 GLY A CA 1
ATOM 2091 C C . GLY A 1 279 ? 44.127 -4.439 19.228 1.00 71.56 279 GLY A C 1
ATOM 2092 O O . GLY A 1 279 ? 45.055 -4.421 20.036 1.00 71.56 279 GLY A O 1
ATOM 2093 N N . ARG A 1 280 ? 42.900 -4.885 19.555 1.00 67.69 280 ARG A N 1
ATOM 2094 C CA . ARG A 1 280 ? 42.528 -5.490 20.844 1.00 67.69 280 ARG A CA 1
ATOM 2095 C C . ARG A 1 280 ? 41.929 -6.883 20.640 1.00 67.69 280 ARG A C 1
ATOM 2097 O O . ARG A 1 280 ? 41.078 -7.081 19.771 1.00 67.69 280 ARG A O 1
ATOM 2104 N N . GLY A 1 281 ? 42.320 -7.825 21.496 1.00 69.06 281 GLY A N 1
ATOM 2105 C CA . GLY A 1 281 ? 41.930 -9.234 21.383 1.00 69.06 281 GLY A CA 1
ATOM 2106 C C . GLY A 1 281 ? 42.682 -9.972 20.269 1.00 69.06 281 GLY A C 1
ATOM 2107 O O . GLY A 1 281 ? 43.280 -9.358 19.384 1.00 69.06 281 GLY A O 1
ATOM 2108 N N . GLY A 1 282 ? 42.676 -11.305 20.319 1.00 80.94 282 GLY A N 1
ATOM 2109 C CA . GLY A 1 282 ? 43.435 -12.131 19.379 1.00 80.94 282 GLY A CA 1
ATOM 2110 C C . GLY A 1 282 ? 42.873 -12.062 17.958 1.00 80.94 282 GLY A C 1
ATOM 2111 O O . GLY A 1 282 ? 41.701 -12.356 17.740 1.00 80.94 282 GLY A O 1
ATOM 2112 N N . LEU A 1 283 ? 43.710 -11.740 16.967 1.00 86.06 283 LEU A N 1
ATOM 2113 C CA . LEU A 1 283 ? 43.289 -11.634 15.562 1.00 86.06 283 LEU A CA 1
ATOM 2114 C C . LEU A 1 283 ? 42.638 -12.929 15.031 1.00 86.06 283 LEU A C 1
ATOM 2116 O O . LEU A 1 283 ? 41.655 -12.871 14.293 1.00 86.06 283 LEU A O 1
ATOM 2120 N N . LEU A 1 284 ? 43.131 -14.092 15.476 1.00 89.12 284 LEU A N 1
ATOM 2121 C CA . LEU A 1 284 ? 42.563 -15.406 15.155 1.00 89.12 284 LEU A CA 1
ATOM 2122 C C . LEU A 1 284 ? 41.091 -15.541 15.591 1.00 89.12 284 LEU A C 1
ATOM 2124 O O . LEU A 1 284 ? 40.300 -16.162 14.886 1.00 89.12 284 LEU A O 1
ATOM 2128 N N . GLN A 1 285 ? 40.701 -14.919 16.711 1.00 88.62 285 GLN A N 1
ATOM 2129 C CA . GLN A 1 285 ? 39.326 -14.944 17.215 1.00 88.62 285 GLN A CA 1
ATOM 2130 C C . GLN A 1 285 ? 38.370 -14.232 16.251 1.00 88.62 285 GLN A C 1
ATOM 2132 O O . GLN A 1 285 ? 37.305 -14.765 15.958 1.00 88.62 285 GLN A O 1
ATOM 2137 N N . TYR A 1 286 ? 38.759 -13.074 15.705 1.00 87.50 286 TYR A N 1
ATOM 2138 C CA . TYR A 1 286 ? 37.961 -12.369 14.693 1.00 87.50 286 TYR A CA 1
ATOM 2139 C C . TYR A 1 286 ? 37.917 -13.137 13.365 1.00 87.50 286 TYR A C 1
ATOM 2141 O O . TYR A 1 286 ? 36.854 -13.232 12.754 1.00 87.50 286 TYR A O 1
ATOM 2149 N N . LEU A 1 287 ? 39.038 -13.732 12.935 1.00 90.00 287 LEU A N 1
ATOM 2150 C CA . LEU A 1 287 ? 39.075 -14.588 11.742 1.00 90.00 287 LEU A CA 1
ATOM 2151 C C . LEU A 1 287 ? 38.106 -15.774 11.867 1.00 90.00 287 LEU A C 1
ATOM 2153 O O . LEU A 1 287 ? 37.325 -16.030 10.951 1.00 90.00 287 LEU A O 1
ATOM 2157 N N . HIS A 1 288 ? 38.097 -16.450 13.017 1.00 90.44 288 HIS A N 1
ATOM 2158 C CA . HIS A 1 288 ? 37.217 -17.591 13.268 1.00 90.44 288 HIS A CA 1
ATOM 2159 C C . HIS A 1 288 ? 35.749 -17.179 13.455 1.00 90.44 288 HIS A C 1
ATOM 2161 O O . HIS A 1 288 ? 34.873 -17.791 12.854 1.00 90.44 288 HIS A O 1
ATOM 2167 N N . ALA A 1 289 ? 35.466 -16.137 14.242 1.00 86.38 289 ALA A N 1
ATOM 2168 C CA . ALA A 1 289 ? 34.093 -15.728 14.549 1.00 86.38 289 ALA A CA 1
ATOM 2169 C C . ALA A 1 289 ? 33.362 -15.070 13.365 1.00 86.38 289 ALA A C 1
ATOM 2171 O O . ALA A 1 289 ? 32.143 -15.186 13.274 1.00 86.38 289 ALA A O 1
ATOM 2172 N N . ILE A 1 290 ? 34.083 -14.379 12.472 1.00 88.00 290 ILE A N 1
ATOM 2173 C CA . ILE A 1 290 ? 33.480 -13.593 11.383 1.00 88.00 290 ILE A CA 1
ATOM 2174 C C . ILE A 1 290 ? 33.623 -14.294 10.022 1.00 88.00 290 ILE A C 1
ATOM 2176 O O . ILE A 1 290 ? 32.660 -14.358 9.261 1.00 88.00 290 ILE A O 1
ATOM 2180 N N . TYR A 1 291 ? 34.804 -14.836 9.700 1.00 90.25 291 TYR A N 1
ATOM 2181 C CA . TYR A 1 291 ? 35.153 -15.211 8.319 1.00 90.25 291 TYR A CA 1
ATOM 2182 C C . TYR A 1 291 ? 35.247 -16.719 8.051 1.00 90.25 291 TYR A C 1
ATOM 2184 O O . TYR A 1 291 ? 35.352 -17.122 6.888 1.00 90.25 291 TYR A O 1
ATOM 2192 N N . LEU A 1 292 ? 35.192 -17.568 9.083 1.00 89.00 292 LEU A N 1
ATOM 2193 C CA . LEU A 1 292 ? 35.212 -19.028 8.921 1.00 89.00 292 LEU A CA 1
ATOM 2194 C C . LEU A 1 292 ? 33.887 -19.558 8.351 1.00 89.00 292 LEU A C 1
ATOM 2196 O O . LEU A 1 292 ? 33.899 -20.464 7.517 1.00 89.00 292 LEU A O 1
ATOM 2200 N N . ALA A 1 293 ? 32.761 -18.960 8.751 1.00 84.06 293 ALA A N 1
ATOM 2201 C CA . ALA A 1 293 ? 31.432 -19.361 8.302 1.00 84.06 293 ALA A CA 1
ATOM 2202 C C . ALA A 1 293 ? 31.222 -19.091 6.790 1.00 84.06 293 ALA A C 1
ATOM 2204 O O . ALA A 1 293 ? 31.447 -17.958 6.329 1.00 84.06 293 ALA A O 1
ATOM 2205 N N . PRO A 1 294 ? 30.766 -20.093 6.009 1.00 81.12 294 PRO A N 1
ATOM 2206 C CA . PRO A 1 294 ? 30.397 -19.910 4.608 1.00 81.12 294 PRO A CA 1
ATOM 2207 C C . PRO A 1 294 ? 29.135 -19.031 4.477 1.00 81.12 294 PRO A C 1
ATOM 2209 O O . PRO A 1 294 ? 28.349 -18.960 5.429 1.00 81.12 294 PRO A O 1
ATOM 2212 N N . PRO A 1 295 ? 28.925 -18.353 3.330 1.00 80.75 295 PRO A N 1
ATOM 2213 C CA . PRO A 1 295 ? 27.850 -17.379 3.144 1.00 80.75 295 PRO A CA 1
ATOM 2214 C C . PRO A 1 295 ? 26.452 -17.870 3.532 1.00 80.75 295 PRO A C 1
ATOM 2216 O O . PRO A 1 295 ? 25.735 -17.145 4.221 1.00 80.75 295 PRO A O 1
ATOM 2219 N N . SER A 1 296 ? 26.086 -19.108 3.183 1.00 77.75 296 SER A N 1
ATOM 2220 C CA . SER A 1 296 ? 24.761 -19.675 3.494 1.00 77.75 296 SER A CA 1
ATOM 2221 C C . SER A 1 296 ? 24.415 -19.738 4.985 1.00 77.75 296 SER A C 1
ATOM 2223 O O . SER A 1 296 ? 23.234 -19.748 5.327 1.00 77.75 296 SER A O 1
ATOM 2225 N N . LEU A 1 297 ? 25.405 -19.739 5.885 1.00 78.00 297 LEU A N 1
ATOM 2226 C CA . LEU A 1 297 ? 25.182 -19.847 7.332 1.00 78.00 297 LEU A CA 1
ATOM 2227 C C . LEU A 1 297 ? 25.099 -18.500 8.072 1.00 78.00 297 LEU A C 1
ATOM 2229 O O . LEU A 1 297 ? 24.786 -18.486 9.265 1.00 78.00 297 LEU A O 1
ATOM 2233 N N . ARG A 1 298 ? 25.364 -17.376 7.390 1.00 76.56 298 ARG A N 1
ATOM 2234 C CA . ARG A 1 298 ? 25.521 -16.031 7.994 1.00 76.56 298 ARG A CA 1
ATOM 2235 C C . ARG A 1 298 ? 24.214 -15.317 8.346 1.00 76.56 298 ARG A C 1
ATOM 2237 O O . ARG A 1 298 ? 24.248 -14.255 8.959 1.00 76.56 298 ARG A O 1
ATOM 2244 N N . HIS A 1 299 ? 23.083 -15.893 7.946 1.00 66.56 299 HIS A N 1
ATOM 2245 C CA . HIS A 1 299 ? 21.742 -15.404 8.280 1.00 66.56 299 HIS A CA 1
ATOM 2246 C C . HIS A 1 299 ? 20.942 -16.412 9.114 1.00 66.56 299 HIS A C 1
ATOM 2248 O O . HIS A 1 299 ? 19.980 -16.046 9.785 1.00 66.56 299 HIS A O 1
ATOM 2254 N N . THR A 1 300 ? 21.309 -17.697 9.081 1.00 63.28 300 THR A N 1
ATOM 2255 C CA . THR A 1 300 ? 20.744 -18.753 9.931 1.00 63.28 300 THR A CA 1
ATOM 2256 C C . THR A 1 300 ? 21.735 -19.928 9.970 1.00 63.28 300 THR A C 1
ATOM 2258 O O . THR A 1 300 ? 22.069 -20.444 8.906 1.00 63.28 300 THR A O 1
ATOM 2261 N N . PRO A 1 301 ? 22.198 -20.411 11.141 1.00 65.12 301 PRO A N 1
ATOM 2262 C CA . PRO A 1 301 ? 21.849 -19.986 12.498 1.00 65.12 301 PRO A CA 1
ATOM 2263 C C . PRO A 1 301 ? 22.776 -18.910 13.094 1.00 65.12 301 PRO A C 1
ATOM 2265 O O . PRO A 1 301 ? 22.513 -18.465 14.207 1.00 65.12 301 PRO A O 1
ATOM 2268 N N . PHE A 1 302 ? 23.868 -18.519 12.426 1.00 70.12 302 PHE A N 1
ATOM 2269 C CA . PHE A 1 302 ? 24.842 -17.586 13.003 1.00 70.12 302 PHE A CA 1
ATOM 2270 C C . PHE A 1 302 ? 24.437 -16.131 12.763 1.00 70.12 302 PHE A C 1
ATOM 2272 O O . PHE A 1 302 ? 24.097 -15.758 11.644 1.00 70.12 302 PHE A O 1
ATOM 2279 N N . ALA A 1 303 ? 24.544 -15.305 13.804 1.00 66.81 303 ALA A N 1
ATOM 2280 C CA . ALA A 1 303 ? 24.472 -13.853 13.692 1.00 66.81 303 ALA A CA 1
ATOM 2281 C C . ALA A 1 303 ? 25.889 -13.286 13.511 1.00 66.81 303 ALA A C 1
ATOM 2283 O O . ALA A 1 303 ? 26.713 -13.363 14.423 1.00 66.81 303 ALA A O 1
ATOM 2284 N N . VAL A 1 304 ? 26.175 -12.732 12.331 1.00 72.75 304 VAL A N 1
ATOM 2285 C CA . VAL A 1 304 ? 27.407 -11.968 12.064 1.00 72.75 304 VAL A CA 1
ATOM 2286 C C . VAL A 1 304 ? 27.193 -10.475 12.372 1.00 72.75 304 VAL A C 1
ATOM 2288 O O . VAL A 1 304 ? 26.045 -10.028 12.377 1.00 72.75 304 VAL A O 1
ATOM 2291 N N . PRO A 1 305 ? 28.252 -9.681 12.638 1.00 73.69 305 PRO A N 1
ATOM 2292 C CA . PRO A 1 305 ? 28.093 -8.261 12.959 1.00 73.69 305 PRO A CA 1
ATOM 2293 C C . PRO A 1 305 ? 27.413 -7.466 11.824 1.00 73.69 305 PRO A C 1
ATOM 2295 O O . PRO A 1 305 ? 27.804 -7.631 10.663 1.00 73.69 305 PRO A O 1
ATOM 2298 N N . PRO A 1 306 ? 26.434 -6.592 12.128 1.00 64.44 306 PRO A N 1
ATOM 2299 C CA . PRO A 1 306 ? 25.784 -5.746 11.130 1.00 64.44 306 PRO A CA 1
ATOM 2300 C C . PRO A 1 306 ? 26.706 -4.615 10.633 1.00 64.44 306 PRO A C 1
ATOM 2302 O O . PRO A 1 306 ? 27.737 -4.306 11.233 1.00 64.44 306 PRO A O 1
ATOM 2305 N N . GLN A 1 307 ? 26.337 -3.998 9.505 1.00 66.56 307 GLN A N 1
ATOM 2306 C CA . GLN A 1 307 ? 27.079 -2.903 8.860 1.00 66.56 307 GLN A CA 1
ATOM 2307 C C . GLN A 1 307 ? 26.233 -1.623 8.822 1.00 66.56 307 GLN A C 1
ATOM 2309 O O . GLN A 1 307 ? 25.800 -1.181 7.759 1.00 66.56 307 GLN A O 1
ATOM 2314 N N . ASP A 1 308 ? 25.998 -1.029 9.991 1.00 53.25 308 ASP A N 1
ATOM 2315 C CA . ASP A 1 308 ? 24.962 -0.000 10.182 1.00 53.25 308 ASP A CA 1
ATOM 2316 C C . ASP A 1 308 ? 25.272 1.376 9.556 1.00 53.25 308 ASP A C 1
ATOM 2318 O O . ASP A 1 308 ? 24.382 2.217 9.445 1.00 53.25 308 ASP A O 1
ATOM 2322 N N . ALA A 1 309 ? 26.514 1.631 9.125 1.00 61.09 309 ALA A N 1
ATOM 2323 C CA . ALA A 1 309 ? 26.912 2.902 8.512 1.00 61.09 309 ALA A CA 1
ATOM 2324 C C . ALA A 1 309 ? 27.972 2.719 7.409 1.00 61.09 309 ALA A C 1
ATOM 2326 O O . ALA A 1 309 ? 29.167 2.614 7.691 1.00 61.09 309 ALA A O 1
ATOM 2327 N N . VAL A 1 310 ? 27.539 2.714 6.142 1.00 69.81 310 VAL A N 1
ATOM 2328 C CA . VAL A 1 310 ? 28.408 2.706 4.949 1.00 69.81 310 VAL A CA 1
ATOM 2329 C C . VAL A 1 310 ? 28.319 4.062 4.249 1.00 69.81 310 VAL A C 1
ATOM 2331 O O . VAL A 1 310 ? 27.231 4.497 3.876 1.00 69.81 310 VAL A O 1
ATOM 2334 N N . ASP A 1 311 ? 29.456 4.735 4.053 1.00 68.56 311 ASP A N 1
ATOM 2335 C CA . ASP A 1 311 ? 29.492 6.022 3.348 1.00 68.56 311 ASP A CA 1
ATOM 2336 C C . ASP A 1 311 ? 29.385 5.806 1.828 1.00 68.56 311 ASP A C 1
ATOM 2338 O O . ASP A 1 311 ? 30.266 5.213 1.202 1.00 68.56 311 ASP A O 1
ATOM 2342 N N . PHE A 1 312 ? 28.295 6.281 1.223 1.00 72.19 312 PHE A N 1
ATOM 2343 C CA . PHE A 1 312 ? 28.039 6.202 -0.222 1.00 72.19 312 PHE A CA 1
ATOM 2344 C C . PHE A 1 312 ? 28.348 7.500 -0.980 1.00 72.19 312 PHE A C 1
ATOM 2346 O O . PHE A 1 312 ? 28.104 7.579 -2.186 1.00 72.19 312 PHE A O 1
ATOM 2353 N N . ARG A 1 313 ? 28.883 8.530 -0.310 1.00 72.75 313 ARG A N 1
ATOM 2354 C CA . ARG A 1 313 ? 29.153 9.824 -0.948 1.00 72.75 313 ARG A CA 1
ATOM 2355 C C . ARG A 1 313 ? 30.199 9.710 -2.054 1.00 72.75 313 ARG A C 1
ATOM 2357 O O . ARG A 1 313 ? 31.164 8.945 -1.981 1.00 72.75 313 ARG A O 1
ATOM 2364 N N . ALA A 1 314 ? 30.005 10.510 -3.098 1.00 71.12 314 ALA A N 1
ATOM 2365 C CA . ALA A 1 314 ? 30.864 10.498 -4.269 1.00 71.12 314 ALA A CA 1
ATOM 2366 C C . ALA A 1 314 ? 32.276 11.005 -3.943 1.00 71.12 314 ALA A C 1
ATOM 2368 O O . ALA A 1 314 ? 32.451 11.968 -3.197 1.00 71.12 314 ALA A O 1
ATOM 2369 N N . VAL A 1 315 ? 33.294 10.409 -4.569 1.00 72.38 315 VAL A N 1
ATOM 2370 C CA . VAL A 1 315 ? 34.676 10.903 -4.501 1.00 72.38 315 VAL A CA 1
ATOM 2371 C C . VAL A 1 315 ? 35.027 11.646 -5.786 1.00 72.38 315 VAL A C 1
ATOM 2373 O O . VAL A 1 315 ? 34.816 11.162 -6.899 1.00 72.38 315 VAL A O 1
ATOM 2376 N N . CYS A 1 316 ? 35.556 12.857 -5.638 1.00 71.44 316 CYS A N 1
ATOM 2377 C CA . CYS A 1 316 ? 35.759 13.770 -6.754 1.00 71.44 316 CYS A CA 1
ATOM 2378 C C . CYS A 1 316 ? 37.067 13.499 -7.528 1.00 71.44 316 CYS A C 1
ATOM 2380 O O . CYS A 1 316 ? 38.164 13.496 -6.971 1.00 71.44 316 CYS A O 1
ATOM 2382 N N . PHE A 1 317 ? 36.987 13.397 -8.857 1.00 71.75 317 PHE A N 1
ATOM 2383 C CA . PHE A 1 317 ? 38.123 13.149 -9.763 1.00 71.75 317 PHE A CA 1
ATOM 2384 C C . PHE A 1 317 ? 39.105 14.342 -9.901 1.00 71.75 317 PHE A C 1
ATOM 2386 O O . PHE A 1 317 ? 40.023 14.312 -10.726 1.00 71.75 317 PHE A O 1
ATOM 2393 N N . CYS A 1 318 ? 38.906 15.417 -9.132 1.00 68.25 318 CYS A N 1
ATOM 2394 C CA . CYS A 1 318 ? 39.825 16.555 -9.026 1.00 68.25 318 CYS A CA 1
ATOM 2395 C C . CYS A 1 318 ? 40.884 16.343 -7.936 1.00 68.25 318 CYS A C 1
ATOM 2397 O O . CYS A 1 318 ? 42.072 16.420 -8.236 1.00 68.25 318 CYS A O 1
ATOM 2399 N N . HIS A 1 319 ? 40.453 16.091 -6.696 1.00 66.62 319 HIS A N 1
ATOM 2400 C CA . HIS A 1 319 ? 41.315 16.081 -5.504 1.00 66.62 319 HIS A CA 1
ATOM 2401 C C . HIS A 1 319 ? 41.231 14.768 -4.702 1.00 66.62 319 HIS A C 1
ATOM 2403 O O . HIS A 1 319 ? 41.980 14.584 -3.749 1.00 66.62 319 HIS A O 1
ATOM 2409 N N . HIS A 1 320 ? 40.337 13.855 -5.101 1.00 61.47 320 HIS A N 1
ATOM 2410 C CA . HIS A 1 320 ? 40.000 12.607 -4.406 1.00 61.47 320 HIS A CA 1
ATOM 2411 C C . HIS A 1 320 ? 39.407 12.799 -2.995 1.00 61.47 320 HIS A C 1
ATOM 2413 O O . HIS A 1 320 ? 39.390 11.871 -2.193 1.00 61.47 320 HIS A O 1
ATOM 2419 N N . ASN A 1 321 ? 38.851 13.980 -2.715 1.00 62.06 321 ASN A N 1
ATOM 2420 C CA . ASN A 1 321 ? 38.010 14.221 -1.544 1.00 62.06 321 ASN A CA 1
ATOM 2421 C C . ASN A 1 321 ? 36.636 13.555 -1.738 1.00 62.06 321 ASN A C 1
ATOM 2423 O O . ASN A 1 321 ? 36.095 13.571 -2.850 1.00 62.06 321 ASN A O 1
ATOM 2427 N N . VAL A 1 322 ? 36.042 13.065 -0.650 1.00 69.12 322 VAL A N 1
ATOM 2428 C CA . VAL A 1 322 ? 34.592 12.820 -0.565 1.00 69.12 322 VAL A CA 1
ATOM 2429 C C . VAL A 1 322 ? 33.862 14.161 -0.714 1.00 69.12 322 VAL A C 1
ATOM 2431 O O . VAL A 1 322 ? 34.346 15.174 -0.202 1.00 69.12 322 VAL A O 1
ATOM 2434 N N . VAL A 1 323 ? 32.741 14.192 -1.439 1.00 72.81 323 VAL A N 1
ATOM 2435 C CA . VAL A 1 323 ? 31.920 15.395 -1.637 1.00 72.81 323 VAL A CA 1
ATOM 2436 C C . VAL A 1 323 ? 30.430 15.094 -1.478 1.00 72.81 323 VAL A C 1
ATOM 2438 O O . VAL A 1 323 ? 29.908 14.152 -2.070 1.00 72.81 323 VAL A O 1
ATOM 2441 N N . ASP A 1 324 ? 29.738 15.937 -0.711 1.00 72.75 324 ASP A N 1
ATOM 2442 C CA . ASP A 1 324 ? 28.280 15.875 -0.525 1.00 72.75 324 ASP A CA 1
ATOM 2443 C C . ASP A 1 324 ? 27.529 16.477 -1.731 1.00 72.75 324 ASP A C 1
ATOM 2445 O O . ASP A 1 324 ? 26.408 16.081 -2.039 1.00 72.75 324 ASP A O 1
ATOM 2449 N N . VAL A 1 325 ? 28.176 17.398 -2.461 1.00 77.94 325 VAL A N 1
ATOM 2450 C CA . VAL A 1 325 ? 27.695 17.986 -3.723 1.00 77.94 325 VAL A CA 1
ATOM 2451 C C . VAL A 1 325 ? 28.789 17.867 -4.787 1.00 77.94 325 VAL A C 1
ATOM 2453 O O . VAL A 1 325 ? 29.905 18.354 -4.602 1.00 77.94 325 VAL A O 1
ATOM 2456 N N . GLY A 1 326 ? 28.472 17.227 -5.916 1.00 81.44 326 GLY A N 1
ATOM 2457 C CA . GLY A 1 326 ? 29.407 16.981 -7.017 1.00 81.44 326 GLY A CA 1
ATOM 2458 C C . GLY A 1 326 ? 28.894 17.489 -8.367 1.00 81.44 326 GLY A C 1
ATOM 2459 O O . GLY A 1 326 ? 27.708 17.416 -8.665 1.00 81.44 326 GLY A O 1
ATOM 2460 N N . PHE A 1 327 ? 29.802 17.980 -9.211 1.00 84.38 327 PHE A N 1
ATOM 2461 C CA . PHE A 1 327 ? 29.506 18.469 -10.561 1.00 84.38 327 PHE A CA 1
ATOM 2462 C C . PHE A 1 327 ? 29.883 17.405 -11.600 1.00 84.38 327 PHE A C 1
ATOM 2464 O O . PHE A 1 327 ? 31.063 17.082 -11.756 1.00 84.38 327 PHE A O 1
ATOM 2471 N N . VAL A 1 328 ? 28.896 16.859 -12.312 1.00 84.44 328 VAL A N 1
ATOM 2472 C CA . VAL A 1 328 ? 29.078 15.755 -13.271 1.00 84.44 328 VAL A CA 1
ATOM 2473 C C . VAL A 1 328 ? 29.465 16.278 -14.662 1.00 84.44 328 VAL A C 1
ATOM 2475 O O . VAL A 1 328 ? 28.967 17.301 -15.131 1.00 84.44 328 VAL A O 1
ATOM 2478 N N . CYS A 1 329 ? 30.356 15.572 -15.366 1.00 81.44 329 CYS A N 1
ATOM 2479 C CA . CYS A 1 329 ? 30.619 15.825 -16.785 1.00 81.44 329 CYS A CA 1
ATOM 2480 C C . CYS A 1 329 ? 29.608 15.095 -17.683 1.00 81.44 329 CYS A C 1
ATOM 2482 O O . CYS A 1 329 ? 29.704 13.881 -17.842 1.00 81.44 329 CYS A O 1
ATOM 2484 N N . SER A 1 330 ? 28.755 15.834 -18.396 1.00 80.56 330 SER A N 1
ATOM 2485 C CA . SER A 1 330 ? 27.750 15.303 -19.340 1.00 80.56 330 SER A CA 1
ATOM 2486 C C . SER A 1 330 ? 28.288 14.498 -20.543 1.00 80.56 330 SER A C 1
ATOM 2488 O O . SER A 1 330 ? 27.505 13.999 -21.341 1.00 80.56 330 SER A O 1
ATOM 2490 N N . VAL A 1 331 ? 29.613 14.346 -20.690 1.00 79.38 331 VAL A N 1
ATOM 2491 C CA . VAL A 1 331 ? 30.256 13.556 -21.765 1.00 79.38 331 VAL A CA 1
ATOM 2492 C C . VAL A 1 331 ? 30.964 12.295 -21.250 1.00 79.38 331 VAL A C 1
ATOM 2494 O O . VAL A 1 331 ? 31.152 11.351 -22.008 1.00 79.38 331 VAL A O 1
ATOM 2497 N N . CYS A 1 332 ? 31.396 12.256 -19.984 1.00 77.12 332 CYS A N 1
ATOM 2498 C CA . CYS A 1 332 ? 32.144 11.106 -19.440 1.00 77.12 332 CYS A CA 1
ATOM 2499 C C . CYS A 1 332 ? 31.819 10.760 -17.978 1.00 77.12 332 CYS A C 1
ATOM 2501 O O . CYS A 1 332 ? 32.561 10.009 -17.353 1.00 77.12 332 CYS A O 1
ATOM 2503 N N . LEU A 1 333 ? 30.746 11.339 -17.432 1.00 82.00 333 LEU A N 1
ATOM 2504 C CA . LEU A 1 333 ? 30.178 11.108 -16.097 1.00 82.00 333 LEU A CA 1
ATOM 2505 C C . LEU A 1 333 ? 31.152 11.282 -14.910 1.00 82.00 333 LEU A C 1
ATOM 2507 O O . LEU A 1 333 ? 30.822 10.971 -13.771 1.00 82.00 333 LEU A O 1
ATOM 2511 N N . SER A 1 334 ? 32.344 11.843 -15.140 1.00 78.50 334 SER A N 1
ATOM 2512 C CA . SER A 1 334 ? 33.326 12.111 -14.087 1.00 78.50 334 SER A CA 1
ATOM 2513 C C . SER A 1 334 ? 32.853 13.228 -13.153 1.00 78.50 334 SER A C 1
ATOM 2515 O O . SER A 1 334 ? 32.549 14.330 -13.620 1.00 78.50 334 SER A O 1
ATOM 2517 N N . ILE A 1 335 ? 32.857 12.953 -11.849 1.00 83.19 335 ILE A N 1
ATOM 2518 C CA . ILE A 1 335 ? 32.377 13.848 -10.787 1.00 83.19 335 ILE A CA 1
ATOM 2519 C C . ILE A 1 335 ? 33.500 14.789 -10.324 1.00 83.19 335 ILE A C 1
ATOM 2521 O O . ILE A 1 335 ? 34.616 14.345 -10.045 1.00 83.19 335 ILE A O 1
ATOM 2525 N N . PHE A 1 336 ? 33.215 16.085 -10.192 1.00 82.81 336 PHE A N 1
ATOM 2526 C CA . PHE A 1 336 ? 34.157 17.102 -9.717 1.00 82.81 336 PHE A CA 1
ATOM 2527 C C . PHE A 1 336 ? 33.655 17.835 -8.467 1.00 82.81 336 PHE A C 1
ATOM 2529 O O . PHE A 1 336 ? 32.465 18.038 -8.275 1.00 82.81 336 PHE A O 1
ATOM 2536 N N . CYS A 1 337 ? 34.600 18.286 -7.648 1.00 79.25 337 CYS A N 1
ATOM 2537 C CA . CYS A 1 337 ? 34.420 19.086 -6.432 1.00 79.25 337 CYS A CA 1
ATOM 2538 C C . CYS A 1 337 ? 33.982 20.535 -6.685 1.00 79.25 337 CYS A C 1
ATOM 2540 O O . CYS A 1 337 ? 33.558 21.227 -5.770 1.00 79.25 337 CYS A O 1
ATOM 2542 N N . ASN A 1 338 ? 34.190 21.036 -7.901 1.00 80.56 338 ASN A N 1
ATOM 2543 C CA . ASN A 1 338 ? 33.925 22.412 -8.302 1.00 80.56 338 ASN A CA 1
ATOM 2544 C C . ASN A 1 338 ? 33.652 22.440 -9.816 1.00 80.56 338 ASN A C 1
ATOM 2546 O O . ASN A 1 338 ? 34.211 21.610 -10.541 1.00 80.56 338 ASN A O 1
ATOM 2550 N N . PRO A 1 339 ? 32.855 23.396 -10.325 1.00 81.31 339 PRO A N 1
ATOM 2551 C CA . PRO A 1 339 ? 32.598 23.520 -11.754 1.00 81.31 339 PRO A CA 1
ATOM 2552 C C . PRO A 1 339 ? 33.844 24.066 -12.469 1.00 81.31 339 PRO A C 1
ATOM 2554 O O . PRO A 1 339 ? 34.231 25.223 -12.292 1.00 81.31 339 PRO A O 1
ATOM 2557 N N . LEU A 1 340 ? 34.482 23.217 -13.277 1.00 78.25 340 LEU A N 1
ATOM 2558 C CA . LEU A 1 340 ? 35.666 23.549 -14.075 1.00 78.25 340 LEU A CA 1
ATOM 2559 C C . LEU A 1 340 ? 35.261 23.979 -15.498 1.00 78.25 340 LEU A C 1
ATOM 2561 O O . LEU A 1 340 ? 34.307 23.430 -16.039 1.00 78.25 340 LEU A O 1
ATOM 2565 N N . PRO A 1 341 ? 35.995 24.894 -16.163 1.00 79.31 341 PRO A N 1
ATOM 2566 C CA . PRO A 1 341 ? 35.693 25.307 -17.540 1.00 79.31 341 PRO A CA 1
ATOM 2567 C C . PRO A 1 341 ? 36.073 24.258 -18.599 1.00 79.31 341 PRO A C 1
ATOM 2569 O O . PRO A 1 341 ? 35.617 24.334 -19.740 1.00 79.31 341 PRO A O 1
ATOM 2572 N N . VAL A 1 342 ? 36.905 23.276 -18.244 1.00 82.69 342 VAL A N 1
ATOM 2573 C CA . VAL A 1 342 ? 37.308 22.163 -19.112 1.00 82.69 342 VAL A CA 1
ATOM 2574 C C . VAL A 1 342 ? 37.359 20.886 -18.278 1.00 82.69 342 VAL A C 1
ATOM 2576 O O . VAL A 1 342 ? 37.959 20.870 -17.203 1.00 82.69 342 VAL A O 1
ATOM 2579 N N . CYS A 1 343 ? 36.757 19.803 -18.770 1.00 81.00 343 CYS A N 1
ATOM 2580 C CA . CYS A 1 343 ? 36.808 18.504 -18.111 1.00 81.00 343 CYS A CA 1
ATOM 2581 C C . CYS A 1 343 ? 38.248 17.975 -18.067 1.00 81.00 343 CYS A C 1
ATOM 2583 O O . CYS A 1 343 ? 38.883 17.769 -19.104 1.00 81.00 343 CYS A O 1
ATOM 2585 N N . MET A 1 344 ? 38.767 17.683 -16.872 1.00 74.94 344 MET A N 1
ATOM 2586 C CA . MET A 1 344 ? 40.132 17.163 -16.729 1.00 74.94 344 MET A CA 1
ATOM 2587 C C . MET A 1 344 ? 40.318 15.745 -17.285 1.00 74.94 344 MET A C 1
ATOM 2589 O O . MET A 1 344 ? 41.465 15.361 -17.540 1.00 74.94 344 MET A O 1
ATOM 2593 N N . MET A 1 345 ? 39.226 15.003 -17.499 1.00 74.31 345 MET A N 1
ATOM 2594 C CA . MET A 1 345 ? 39.223 13.654 -18.073 1.00 74.31 345 MET A CA 1
ATOM 2595 C C . MET A 1 345 ? 39.103 13.723 -19.603 1.00 74.31 345 MET A C 1
ATOM 2597 O O . MET A 1 345 ? 40.124 13.705 -20.286 1.00 74.31 345 MET A O 1
ATOM 2601 N N . CYS A 1 346 ? 37.894 13.905 -20.146 1.00 78.00 346 CYS A N 1
ATOM 2602 C CA . CYS A 1 346 ? 37.631 13.879 -21.594 1.00 78.00 346 CYS A CA 1
ATOM 2603 C C . CYS A 1 346 ? 38.013 15.157 -22.369 1.00 78.00 346 CYS A C 1
ATOM 2605 O O . CYS A 1 346 ? 37.779 15.228 -23.570 1.00 78.00 346 CYS A O 1
ATOM 2607 N N . LYS A 1 347 ? 38.559 16.189 -21.708 1.00 81.88 347 LYS A N 1
ATOM 2608 C CA . LYS A 1 347 ? 38.967 17.489 -22.296 1.00 81.88 347 LYS A CA 1
ATOM 2609 C C . LYS A 1 347 ? 37.856 18.317 -22.964 1.00 81.88 347 LYS A C 1
ATOM 2611 O O . LYS A 1 347 ? 38.143 19.388 -23.498 1.00 81.88 347 LYS A O 1
ATOM 2616 N N . THR A 1 348 ? 36.596 17.890 -22.865 1.00 81.62 348 THR A N 1
ATOM 2617 C CA . THR A 1 348 ? 35.418 18.685 -23.252 1.00 81.62 348 THR A CA 1
ATOM 2618 C C . THR A 1 348 ? 35.445 20.054 -22.574 1.00 81.62 348 THR A C 1
ATOM 2620 O O . THR A 1 348 ? 35.638 20.146 -21.360 1.00 81.62 348 THR A O 1
ATOM 2623 N N . LYS A 1 349 ? 35.248 21.121 -23.355 1.00 81.56 349 LYS A N 1
ATOM 2624 C CA . LYS A 1 349 ? 35.124 22.499 -22.858 1.00 81.56 349 LYS A CA 1
ATOM 2625 C C . LYS A 1 349 ? 33.666 22.770 -22.491 1.00 81.56 349 LYS A C 1
ATOM 2627 O O . LYS A 1 349 ? 32.784 22.508 -23.305 1.00 81.56 349 LYS A O 1
ATOM 2632 N N . PHE A 1 350 ? 33.418 23.312 -21.305 1.00 78.19 350 PHE A N 1
ATOM 2633 C CA . PHE A 1 350 ? 32.073 23.653 -20.844 1.00 78.19 350 PHE A CA 1
ATOM 2634 C C . PHE A 1 350 ? 31.750 25.137 -21.104 1.00 78.19 350 PHE A C 1
ATOM 2636 O O . PHE A 1 350 ? 32.666 25.966 -21.161 1.00 78.19 350 PHE A O 1
ATOM 2643 N N . PRO A 1 351 ? 30.467 25.524 -21.244 1.00 74.94 351 PRO A N 1
ATOM 2644 C CA . PRO A 1 351 ? 30.098 26.926 -21.413 1.00 74.94 351 PRO A CA 1
ATOM 2645 C C . PRO A 1 351 ? 30.445 27.747 -20.163 1.00 74.94 351 PRO A C 1
ATOM 2647 O O . PRO A 1 351 ? 29.807 27.609 -19.126 1.00 74.94 351 PRO A O 1
ATOM 2650 N N . ILE A 1 352 ? 31.400 28.678 -20.266 1.00 70.69 352 ILE A N 1
ATOM 2651 C CA . ILE A 1 352 ? 31.843 29.531 -19.137 1.00 70.69 352 ILE A CA 1
ATOM 2652 C C . ILE A 1 352 ? 30.661 30.259 -18.455 1.00 70.69 352 ILE A C 1
ATOM 2654 O O . ILE A 1 352 ? 30.696 30.524 -17.256 1.00 70.69 352 ILE A O 1
ATOM 2658 N N . LYS A 1 353 ? 29.577 30.520 -19.200 1.00 71.81 353 LYS A N 1
ATOM 2659 C CA . LYS A 1 353 ? 28.345 31.157 -18.710 1.00 71.81 353 LYS A CA 1
ATOM 2660 C C . LYS A 1 353 ? 27.541 30.334 -17.689 1.00 71.81 353 LYS A C 1
ATOM 2662 O O . LYS A 1 353 ? 26.781 30.944 -16.947 1.00 71.81 353 LYS A O 1
ATOM 2667 N N . SER A 1 354 ? 27.670 29.003 -17.628 1.00 68.44 354 SER A N 1
ATOM 2668 C CA . SER A 1 354 ? 26.947 28.194 -16.627 1.00 68.44 354 SER A CA 1
ATOM 2669 C C . SER A 1 354 ? 27.644 28.184 -15.263 1.00 68.44 354 SER A C 1
ATOM 2671 O O . SER A 1 354 ? 26.975 28.107 -14.237 1.00 68.44 354 SER A O 1
ATOM 2673 N N . ILE A 1 355 ? 28.973 28.330 -15.229 1.00 73.44 355 ILE A N 1
ATOM 2674 C CA . ILE A 1 355 ? 29.804 28.211 -14.017 1.00 73.44 355 ILE A CA 1
ATOM 2675 C C . ILE A 1 355 ? 29.312 29.095 -12.845 1.00 73.44 355 ILE A C 1
ATOM 2677 O O . ILE A 1 355 ? 29.236 28.579 -11.728 1.00 73.44 355 ILE A O 1
ATOM 2681 N N . PRO A 1 356 ? 28.915 30.375 -13.034 1.00 74.81 356 PRO A N 1
ATOM 2682 C CA . PRO A 1 356 ? 28.397 31.198 -11.935 1.00 74.81 356 PRO A CA 1
ATOM 2683 C C . PRO A 1 356 ? 27.030 30.736 -11.409 1.00 74.81 356 PRO A C 1
ATOM 2685 O O . PRO A 1 356 ? 26.768 30.847 -10.213 1.00 74.81 356 PRO A O 1
ATOM 2688 N N . LEU A 1 357 ? 26.168 30.200 -12.282 1.00 75.31 357 LEU A N 1
ATOM 2689 C CA . LEU A 1 357 ? 24.864 29.653 -11.898 1.00 75.31 357 LEU A CA 1
ATOM 2690 C C . LEU A 1 357 ? 25.038 28.358 -11.095 1.00 75.31 357 LEU A C 1
ATOM 2692 O O . LEU A 1 357 ? 24.448 28.222 -10.029 1.00 75.31 357 LEU A O 1
ATOM 2696 N N . LEU A 1 358 ? 25.915 27.461 -11.557 1.00 71.56 358 LEU A N 1
ATOM 2697 C CA . LEU A 1 358 ? 26.259 26.212 -10.868 1.00 71.56 358 LEU A CA 1
ATOM 2698 C C . LEU A 1 358 ? 26.776 26.469 -9.442 1.00 71.56 358 LEU A C 1
ATOM 2700 O O . LEU A 1 358 ? 26.362 25.786 -8.510 1.00 71.56 358 LEU A O 1
ATOM 2704 N N . LYS A 1 359 ? 27.622 27.494 -9.252 1.00 74.00 359 LYS A N 1
ATOM 2705 C CA . LYS A 1 359 ? 28.099 27.899 -7.917 1.00 74.00 359 LYS A CA 1
ATOM 2706 C C . LYS A 1 359 ? 26.985 28.438 -7.011 1.00 74.00 359 LYS A C 1
ATOM 2708 O O . LYS A 1 359 ? 26.989 28.130 -5.826 1.00 74.00 359 LYS A O 1
ATOM 2713 N N . ARG A 1 360 ? 26.032 29.211 -7.549 1.00 74.38 360 ARG A N 1
ATOM 2714 C CA . ARG A 1 360 ? 24.873 29.709 -6.781 1.00 74.38 360 ARG A CA 1
ATOM 2715 C C . ARG A 1 360 ? 23.915 28.587 -6.381 1.00 74.38 360 ARG A C 1
ATOM 2717 O O . ARG A 1 360 ? 23.454 28.576 -5.251 1.00 74.38 360 ARG A O 1
ATOM 2724 N N . LEU A 1 361 ? 23.644 27.641 -7.282 1.00 70.94 361 LEU A N 1
ATOM 2725 C CA . LEU A 1 361 ? 22.780 26.494 -6.990 1.00 70.94 361 LEU A CA 1
ATOM 2726 C C . LEU A 1 361 ? 23.389 25.592 -5.909 1.00 70.94 361 LEU A C 1
ATOM 2728 O O . LEU A 1 361 ? 22.693 25.226 -4.970 1.00 70.94 361 LEU A O 1
ATOM 2732 N N . ALA A 1 362 ? 24.693 25.308 -5.986 1.00 66.19 362 ALA A N 1
ATOM 2733 C CA . ALA A 1 362 ? 25.387 24.518 -4.969 1.00 66.19 362 ALA A CA 1
ATOM 2734 C C . ALA A 1 362 ? 25.394 25.184 -3.579 1.00 66.19 362 ALA A C 1
ATOM 2736 O O . ALA A 1 362 ? 25.296 24.483 -2.580 1.00 66.19 362 ALA A O 1
ATOM 2737 N N . ALA A 1 363 ? 25.451 26.519 -3.505 1.00 67.19 363 ALA A N 1
ATOM 2738 C CA . ALA A 1 363 ? 25.397 27.257 -2.238 1.00 67.19 363 ALA A CA 1
ATOM 2739 C C . ALA A 1 363 ? 24.021 27.213 -1.537 1.00 67.19 363 ALA A C 1
ATOM 2741 O O . ALA A 1 363 ? 23.937 27.527 -0.354 1.00 67.19 363 ALA A O 1
ATOM 2742 N N . ASN A 1 364 ? 22.957 26.817 -2.247 1.00 68.44 364 ASN A N 1
ATOM 2743 C CA . ASN A 1 364 ? 21.609 26.671 -1.688 1.00 68.44 364 ASN A CA 1
ATOM 2744 C C . ASN A 1 364 ? 21.311 25.239 -1.197 1.00 68.44 364 ASN A C 1
ATOM 2746 O O . ASN A 1 364 ? 20.254 25.007 -0.611 1.00 68.44 364 ASN A O 1
ATOM 2750 N N . ILE A 1 365 ? 22.199 24.273 -1.458 1.00 67.62 365 ILE A N 1
ATOM 2751 C CA . ILE A 1 365 ? 22.031 22.878 -1.038 1.00 67.62 365 ILE A CA 1
ATOM 2752 C C . ILE A 1 365 ? 22.636 22.721 0.358 1.00 67.62 365 ILE A C 1
ATOM 2754 O O . ILE A 1 365 ? 23.836 22.918 0.545 1.00 67.62 365 ILE A O 1
ATOM 2758 N N . GLN A 1 366 ? 21.809 22.350 1.337 1.00 59.56 366 GLN A N 1
ATOM 2759 C CA . GLN A 1 366 ? 22.296 21.975 2.665 1.00 59.56 366 GLN A CA 1
ATOM 2760 C C . GLN A 1 366 ? 23.099 20.665 2.570 1.00 59.56 366 GLN A C 1
ATOM 2762 O O . GLN A 1 366 ? 22.660 19.748 1.868 1.00 59.56 366 GLN A O 1
ATOM 2767 N N . PRO A 1 367 ? 24.257 20.546 3.248 1.00 56.38 367 PRO A N 1
ATOM 2768 C CA . PRO A 1 367 ? 25.001 19.294 3.290 1.00 56.38 367 PRO A CA 1
ATOM 2769 C C . PRO A 1 367 ? 24.173 18.207 3.985 1.00 56.38 367 PRO A C 1
ATOM 2771 O O . PRO A 1 367 ? 23.397 18.488 4.900 1.00 56.38 367 PRO A O 1
ATOM 2774 N N . ILE A 1 368 ? 24.350 16.957 3.556 1.00 54.59 368 ILE A N 1
ATOM 2775 C CA . ILE A 1 368 ? 23.682 15.810 4.180 1.00 54.59 368 ILE A CA 1
ATOM 2776 C C . ILE A 1 368 ? 24.202 15.689 5.625 1.00 54.59 368 ILE A C 1
ATOM 2778 O O . ILE A 1 368 ? 25.422 15.644 5.807 1.00 54.59 368 ILE A O 1
ATOM 2782 N N . PRO A 1 369 ? 23.331 15.633 6.653 1.00 49.31 369 PRO A N 1
ATOM 2783 C CA . PRO A 1 369 ? 23.778 15.412 8.021 1.00 49.31 369 PRO A CA 1
ATOM 2784 C C . PRO A 1 369 ? 24.455 14.041 8.117 1.00 49.31 369 PRO A C 1
ATOM 2786 O O . PRO A 1 369 ? 23.859 13.011 7.801 1.00 49.31 369 PRO A O 1
ATOM 2789 N N . ILE A 1 370 ? 25.722 14.044 8.527 1.00 48.47 370 ILE A N 1
ATOM 2790 C CA . ILE A 1 370 ? 26.492 12.823 8.763 1.00 48.47 370 ILE A CA 1
ATOM 2791 C C . ILE A 1 370 ? 25.929 12.166 10.036 1.00 48.47 370 ILE A C 1
ATOM 2793 O O . ILE A 1 370 ? 25.821 12.865 11.042 1.00 48.47 370 ILE A O 1
ATOM 2797 N N . PRO A 1 371 ? 25.579 10.865 10.033 1.00 42.94 371 PRO A N 1
ATOM 2798 C CA . PRO A 1 371 ? 25.150 10.174 11.246 1.00 42.94 371 PRO A CA 1
ATOM 2799 C C . PRO A 1 371 ? 26.229 10.214 12.336 1.00 42.94 371 PRO A C 1
ATOM 2801 O O . PRO A 1 371 ? 27.411 10.021 12.039 1.00 42.94 371 PRO A O 1
ATOM 2804 N N . ASP A 1 372 ? 25.822 10.374 13.599 1.00 39.94 372 ASP A N 1
ATOM 2805 C CA . ASP A 1 372 ? 26.720 10.528 14.764 1.00 39.94 372 ASP A CA 1
ATOM 2806 C C . ASP A 1 372 ? 27.679 9.338 15.000 1.00 39.94 372 ASP A C 1
ATOM 2808 O O . ASP A 1 372 ? 28.607 9.411 15.804 1.00 39.94 372 ASP A O 1
ATOM 2812 N N . THR A 1 373 ? 27.488 8.233 14.275 1.00 38.72 373 THR A N 1
ATOM 2813 C CA . THR A 1 373 ? 28.350 7.044 14.277 1.00 38.72 373 THR A CA 1
ATOM 2814 C C . THR A 1 373 ? 29.671 7.222 13.514 1.00 38.72 373 THR A C 1
ATOM 2816 O O . THR A 1 373 ? 30.547 6.361 13.620 1.00 38.72 373 THR A O 1
ATOM 2819 N N . VAL A 1 374 ? 29.855 8.316 12.761 1.00 39.47 374 VAL A N 1
ATOM 2820 C CA . VAL A 1 374 ? 31.093 8.606 12.014 1.00 39.47 374 VAL A CA 1
ATOM 2821 C C . VAL A 1 374 ? 31.858 9.764 12.675 1.00 39.47 374 VAL A C 1
ATOM 2823 O O . VAL A 1 374 ? 31.405 10.907 12.601 1.00 39.47 374 VAL A O 1
ATOM 2826 N N . PRO A 1 375 ? 33.039 9.530 13.284 1.00 36.22 375 PRO A N 1
ATOM 2827 C CA . PRO A 1 375 ? 33.778 10.589 13.968 1.00 36.22 375 PRO A CA 1
ATOM 2828 C C . PRO A 1 375 ? 34.277 11.659 12.976 1.00 36.22 375 PRO A C 1
ATOM 2830 O O . PRO A 1 375 ? 34.880 11.309 11.953 1.00 36.22 375 PRO A O 1
ATOM 2833 N N . PRO A 1 376 ? 34.070 12.960 13.256 1.00 31.12 376 PRO A N 1
ATOM 2834 C CA . PRO A 1 376 ? 34.447 14.033 12.342 1.00 31.12 376 PRO A CA 1
ATOM 2835 C C . PRO A 1 376 ? 35.975 14.210 12.249 1.00 31.12 376 PRO A C 1
ATOM 2837 O O . PRO A 1 376 ? 36.693 13.991 13.229 1.00 31.12 376 PRO A O 1
ATOM 2840 N N . PRO A 1 377 ? 36.507 14.650 11.092 1.00 33.88 377 PRO A N 1
ATOM 2841 C CA . PRO A 1 377 ? 37.930 14.939 10.945 1.00 33.88 377 PRO A CA 1
ATOM 2842 C C . PRO A 1 377 ? 38.340 16.149 11.797 1.00 33.88 377 PRO A C 1
ATOM 2844 O O . PRO A 1 377 ? 37.668 17.180 11.803 1.00 33.88 377 PRO A O 1
ATOM 2847 N N . VAL A 1 378 ? 39.480 16.042 12.488 1.00 32.53 378 VAL A N 1
ATOM 2848 C CA . VAL A 1 378 ? 39.975 17.075 13.414 1.00 32.53 378 VAL A CA 1
ATOM 2849 C C . VAL A 1 378 ? 40.250 18.394 12.681 1.00 32.53 378 VAL A C 1
ATOM 2851 O O . VAL A 1 378 ? 41.187 18.503 11.885 1.00 32.53 378 VAL A O 1
ATOM 2854 N N . ALA A 1 379 ? 39.452 19.419 12.981 1.00 28.16 379 ALA A N 1
ATOM 2855 C CA . ALA A 1 379 ? 39.603 20.750 12.408 1.00 28.16 379 ALA A CA 1
ATOM 2856 C C . ALA A 1 379 ? 40.877 21.443 12.925 1.00 28.16 379 ALA A C 1
ATOM 2858 O O . ALA A 1 379 ? 41.079 21.603 14.130 1.00 28.16 379 ALA A O 1
ATOM 2859 N N . ARG A 1 380 ? 41.736 21.910 12.010 1.00 29.67 380 ARG A N 1
ATOM 2860 C CA . ARG A 1 380 ? 42.896 22.744 12.364 1.00 29.67 380 ARG A CA 1
ATOM 2861 C C . ARG A 1 380 ? 42.451 24.191 12.586 1.00 29.67 380 ARG A C 1
ATOM 2863 O O . ARG A 1 380 ? 41.767 24.758 11.737 1.00 29.67 380 ARG A O 1
ATOM 2870 N N . LYS A 1 381 ? 42.867 24.796 13.706 1.00 27.77 381 LYS A N 1
ATOM 2871 C CA . LYS A 1 381 ? 42.655 26.231 13.970 1.00 27.77 381 LYS A CA 1
ATOM 2872 C C . LYS A 1 381 ? 43.349 27.073 12.890 1.00 27.77 381 LYS A C 1
ATOM 2874 O O . LYS A 1 381 ? 44.404 26.695 12.384 1.00 27.77 381 LYS A O 1
ATOM 2879 N N . GLY A 1 382 ? 42.687 28.156 12.489 1.00 25.94 382 GLY A N 1
ATOM 2880 C CA . GLY A 1 382 ? 42.945 28.820 11.212 1.00 25.94 382 GLY A CA 1
ATOM 2881 C C . GLY A 1 382 ? 44.162 29.745 11.164 1.00 25.94 382 GLY A C 1
ATOM 2882 O O . GLY A 1 382 ? 44.813 30.037 12.165 1.00 25.94 382 GLY A O 1
ATOM 2883 N N . HIS A 1 383 ? 44.402 30.263 9.961 1.00 24.39 383 HIS A N 1
ATOM 2884 C CA . HIS A 1 383 ? 45.246 31.424 9.707 1.00 24.39 383 HIS A CA 1
ATOM 2885 C C . HIS A 1 383 ? 44.467 32.360 8.776 1.00 24.39 383 HIS A C 1
ATOM 2887 O O . HIS A 1 383 ? 44.042 31.935 7.701 1.00 24.39 383 HIS A O 1
ATOM 2893 N N . GLN A 1 384 ? 44.224 33.599 9.204 1.00 27.97 384 GLN A N 1
ATOM 2894 C CA . GLN A 1 384 ? 43.557 34.614 8.385 1.00 27.97 384 GLN A CA 1
ATOM 2895 C C . GLN A 1 384 ? 44.584 35.328 7.492 1.00 27.97 384 GLN A C 1
ATOM 2897 O O . GLN A 1 384 ? 45.608 35.776 8.007 1.00 27.97 384 GLN A O 1
ATOM 2902 N N . PRO A 1 385 ? 44.315 35.516 6.192 1.00 25.95 385 PRO A N 1
ATOM 2903 C CA . PRO A 1 385 ? 44.783 36.682 5.455 1.00 25.95 385 PRO A CA 1
ATOM 2904 C C . PRO A 1 385 ? 43.803 37.853 5.668 1.00 25.95 385 PRO A C 1
ATOM 2906 O O . PRO A 1 385 ? 42.596 37.638 5.765 1.00 25.95 385 PRO A O 1
ATOM 2909 N N . ALA A 1 386 ? 44.322 39.077 5.763 1.00 24.03 386 ALA A N 1
ATOM 2910 C CA . ALA A 1 386 ? 43.532 40.277 6.051 1.00 24.03 386 ALA A CA 1
ATOM 2911 C C . ALA A 1 386 ? 42.815 40.857 4.814 1.00 24.03 386 ALA A C 1
ATOM 2913 O O . ALA A 1 386 ? 43.190 40.572 3.675 1.00 24.03 386 ALA A O 1
ATOM 2914 N N . ASP A 1 387 ? 41.820 41.713 5.058 1.00 29.92 387 ASP A N 1
ATOM 2915 C CA . ASP A 1 387 ? 41.159 42.530 4.036 1.00 29.92 387 ASP A CA 1
ATOM 2916 C C . ASP A 1 387 ? 42.139 43.481 3.326 1.00 29.92 387 ASP A C 1
ATOM 2918 O O . ASP A 1 387 ? 43.041 44.050 3.945 1.00 29.92 387 ASP A O 1
ATOM 2922 N N . GLY A 1 388 ? 41.937 43.705 2.022 1.00 25.19 388 GLY A N 1
ATOM 2923 C CA . GLY A 1 388 ? 42.749 44.654 1.260 1.00 25.19 388 GLY A CA 1
ATOM 2924 C C . GLY A 1 388 ? 42.368 44.795 -0.216 1.00 25.19 388 GLY A C 1
ATOM 2925 O O . GLY A 1 388 ? 42.439 43.836 -0.977 1.00 25.19 388 GLY A O 1
ATOM 2926 N N . ASN A 1 389 ? 42.071 46.037 -0.608 1.00 26.16 389 ASN A N 1
ATOM 2927 C CA . ASN A 1 389 ? 41.960 46.574 -1.972 1.00 26.16 389 ASN A CA 1
ATOM 2928 C C . ASN A 1 389 ? 40.879 46.009 -2.918 1.00 26.16 389 ASN A C 1
ATOM 2930 O O . ASN A 1 389 ? 41.050 45.010 -3.615 1.00 26.16 389 ASN A O 1
ATOM 2934 N N . GLU A 1 390 ? 39.830 46.818 -3.085 1.00 29.16 390 GLU A N 1
ATOM 2935 C CA . GLU A 1 390 ? 39.118 46.949 -4.358 1.00 29.16 390 GLU A CA 1
ATOM 2936 C C . GLU A 1 390 ? 40.009 47.553 -5.477 1.00 29.16 390 GLU A C 1
ATOM 2938 O O . GLU A 1 390 ? 41.132 47.999 -5.250 1.00 29.16 390 GLU A O 1
ATOM 2943 N N . ALA A 1 391 ? 39.420 47.659 -6.676 1.00 26.70 391 ALA A N 1
ATOM 2944 C CA . ALA A 1 391 ? 39.782 48.567 -7.771 1.00 26.70 391 ALA A CA 1
ATOM 2945 C C . ALA A 1 391 ? 41.081 48.312 -8.573 1.00 26.70 391 ALA A C 1
ATOM 2947 O O . ALA A 1 391 ? 42.127 48.904 -8.319 1.00 26.70 391 ALA A O 1
ATOM 2948 N N . LEU A 1 392 ? 40.932 47.640 -9.729 1.00 25.84 392 LEU A N 1
ATOM 2949 C CA . LEU A 1 392 ? 41.579 48.095 -10.972 1.00 25.84 392 LEU A CA 1
ATOM 2950 C C . LEU A 1 392 ? 40.817 47.664 -12.248 1.00 25.84 392 LEU A C 1
ATOM 2952 O O . LEU A 1 392 ? 40.038 46.717 -12.232 1.00 25.84 392 LEU A O 1
ATOM 2956 N N . ALA A 1 393 ? 41.107 48.359 -13.357 1.00 25.34 393 ALA A N 1
ATOM 2957 C CA . ALA A 1 393 ? 40.791 48.035 -14.760 1.00 25.34 393 ALA A CA 1
ATOM 2958 C C . ALA A 1 393 ? 39.308 48.064 -15.224 1.00 25.34 393 ALA A C 1
ATOM 2960 O O . ALA A 1 393 ? 38.575 47.077 -15.189 1.00 25.34 393 ALA A O 1
ATOM 2961 N N . LYS A 1 394 ? 38.912 49.205 -15.813 1.00 25.98 394 LYS A N 1
ATOM 2962 C CA . LYS A 1 394 ? 37.742 49.342 -16.708 1.00 25.98 394 LYS A CA 1
ATOM 2963 C C . LYS A 1 394 ? 38.074 48.897 -18.151 1.00 25.98 394 LYS A C 1
ATOM 2965 O O . LYS A 1 394 ? 39.233 48.857 -18.535 1.00 25.98 394 LYS A O 1
ATOM 2970 N N . HIS A 1 395 ? 37.017 48.739 -18.957 1.00 26.64 395 HIS A N 1
ATOM 2971 C CA . HIS A 1 395 ? 36.977 48.814 -20.434 1.00 26.64 395 HIS A CA 1
ATOM 2972 C C . HIS A 1 395 ? 37.725 47.764 -21.286 1.00 26.64 395 HIS A C 1
ATOM 2974 O O . HIS A 1 395 ? 38.918 47.879 -21.527 1.00 26.64 395 HIS A O 1
ATOM 2980 N N . VAL A 1 396 ? 36.942 46.933 -21.992 1.00 27.86 396 VAL A N 1
ATOM 2981 C CA . VAL A 1 396 ? 36.864 46.979 -23.473 1.00 27.86 396 VAL A CA 1
ATOM 2982 C C . VAL A 1 396 ? 35.388 46.838 -23.874 1.00 27.86 396 VAL A C 1
ATOM 2984 O O . VAL A 1 396 ? 34.680 45.996 -23.324 1.00 27.86 396 VAL A O 1
ATOM 2987 N N . GLY A 1 397 ? 34.903 47.654 -24.815 1.00 26.92 397 GLY A N 1
ATOM 2988 C CA . GLY A 1 397 ? 33.563 47.515 -25.405 1.00 26.92 397 GLY A CA 1
ATOM 2989 C C . GLY A 1 397 ? 33.608 46.803 -26.761 1.00 26.92 397 GLY A C 1
ATOM 2990 O O . GLY A 1 397 ? 34.493 47.077 -27.565 1.00 26.92 397 GLY A O 1
ATOM 2991 N N . GLY A 1 398 ? 32.646 45.916 -27.046 1.00 26.05 398 GLY A N 1
ATOM 2992 C CA . GLY A 1 398 ? 32.580 45.173 -28.312 1.00 26.05 398 GLY A CA 1
ATOM 2993 C C . GLY A 1 398 ? 31.144 44.896 -28.762 1.00 26.05 398 GLY A C 1
ATOM 2994 O O . GLY A 1 398 ? 30.327 44.408 -27.982 1.00 26.05 398 GLY A O 1
ATOM 2995 N N . LYS A 1 399 ? 30.820 45.220 -30.022 1.00 26.95 399 LYS A N 1
ATOM 2996 C CA . LYS A 1 399 ? 29.475 45.030 -30.601 1.00 26.95 399 LYS A CA 1
ATOM 2997 C C . LYS A 1 399 ? 29.174 43.539 -30.829 1.00 26.95 399 LYS A C 1
ATOM 2999 O O . LYS A 1 399 ? 30.055 42.764 -31.190 1.00 26.95 399 LYS A O 1
ATOM 3004 N N . GLY A 1 400 ? 27.925 43.140 -30.590 1.00 29.67 400 GLY A N 1
ATOM 3005 C CA . GLY A 1 400 ? 27.540 41.728 -30.481 1.00 29.67 400 GLY A CA 1
ATOM 3006 C C . GLY A 1 400 ? 27.354 40.963 -31.800 1.00 29.67 400 GLY A C 1
ATOM 3007 O O . GLY A 1 400 ? 27.342 41.529 -32.890 1.00 29.67 400 GLY A O 1
ATOM 3008 N N . LYS A 1 401 ? 27.111 39.653 -31.664 1.00 27.06 401 LYS A N 1
ATOM 3009 C CA . LYS A 1 401 ? 26.521 38.758 -32.677 1.00 27.06 401 LYS A CA 1
ATOM 3010 C C . LYS A 1 401 ? 25.617 37.735 -31.976 1.00 27.06 401 LYS A C 1
ATOM 3012 O O . LYS A 1 401 ? 25.924 37.295 -30.870 1.00 27.06 401 LYS A O 1
ATOM 3017 N N . LYS A 1 402 ? 24.497 37.365 -32.608 1.00 37.47 402 LYS A N 1
ATOM 3018 C CA . LYS A 1 402 ? 23.590 36.311 -32.114 1.00 37.47 402 LYS A CA 1
ATOM 3019 C C . LYS A 1 402 ? 24.237 34.933 -32.312 1.00 37.47 402 LYS A C 1
ATOM 3021 O O . LYS A 1 402 ? 24.805 34.680 -33.370 1.00 37.47 402 LYS A O 1
ATOM 3026 N N . ALA A 1 403 ? 24.096 34.037 -31.337 1.00 26.69 403 ALA A N 1
ATOM 3027 C CA . ALA A 1 403 ? 24.491 32.630 -31.437 1.00 26.69 403 ALA A CA 1
ATOM 3028 C C . ALA A 1 403 ? 23.422 31.733 -30.788 1.00 26.69 403 ALA A C 1
ATOM 3030 O O . ALA A 1 403 ? 22.745 32.159 -29.851 1.00 26.69 403 ALA A O 1
ATOM 3031 N N . ARG A 1 404 ? 23.245 30.517 -31.319 1.00 28.39 404 ARG A N 1
ATOM 3032 C CA . ARG A 1 404 ? 22.230 29.541 -30.874 1.00 28.39 404 ARG A CA 1
ATOM 3033 C C . ARG A 1 404 ? 22.613 28.921 -29.514 1.00 28.39 404 ARG A C 1
ATOM 3035 O O . ARG A 1 404 ? 23.807 28.836 -29.227 1.00 28.39 404 ARG A O 1
ATOM 3042 N N . PRO A 1 405 ? 21.648 28.469 -28.690 1.00 35.09 405 PRO A N 1
ATOM 3043 C CA . PRO A 1 405 ? 21.953 27.692 -27.490 1.00 35.09 405 PRO A CA 1
ATOM 3044 C C . PRO A 1 405 ? 22.509 26.308 -27.860 1.00 35.09 405 PRO A C 1
ATOM 3046 O O . PRO A 1 4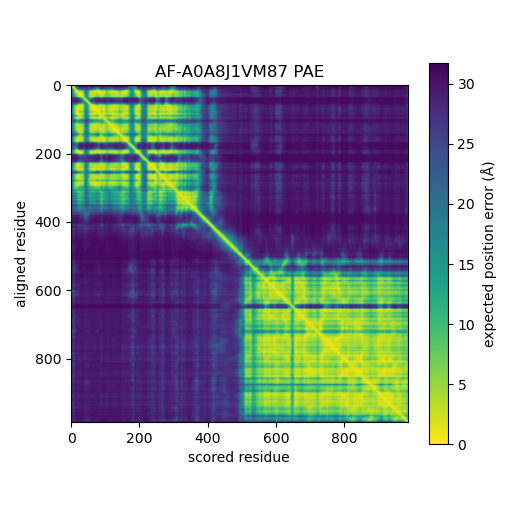05 ? 22.139 25.737 -28.885 1.00 35.09 405 PRO A O 1
ATOM 3049 N N . GLY A 1 406 ? 23.373 25.759 -27.007 1.00 31.30 406 GLY A N 1
ATOM 3050 C CA . GLY A 1 406 ? 23.909 24.408 -27.149 1.00 31.30 406 GLY A CA 1
ATOM 3051 C C . GLY A 1 406 ? 24.484 23.895 -25.829 1.00 31.30 406 GLY A C 1
ATOM 3052 O O . GLY A 1 406 ? 25.181 24.643 -25.151 1.00 31.30 406 GLY A O 1
ATOM 3053 N N . VAL A 1 407 ? 24.160 22.636 -25.511 1.00 34.28 407 VAL A N 1
ATOM 3054 C CA . VAL A 1 407 ? 24.667 21.785 -24.411 1.00 34.28 407 VAL A CA 1
ATOM 3055 C C . VAL A 1 407 ? 24.779 22.465 -23.036 1.00 34.28 407 VAL A C 1
ATOM 3057 O O . VAL A 1 407 ? 25.748 23.158 -22.729 1.00 34.28 407 VAL A O 1
ATOM 3060 N N . ALA A 1 408 ? 23.807 22.191 -22.165 1.00 34.03 408 ALA A N 1
ATOM 3061 C CA . ALA A 1 408 ? 23.901 22.522 -20.746 1.00 34.03 408 ALA A CA 1
ATOM 3062 C C . ALA A 1 408 ? 24.879 21.587 -19.999 1.00 34.03 408 ALA A C 1
ATOM 3064 O O . ALA A 1 408 ? 25.167 20.473 -20.436 1.00 34.03 408 ALA A O 1
ATOM 3065 N N . MET A 1 409 ? 25.357 22.044 -18.838 1.00 37.25 409 MET A N 1
ATOM 3066 C CA . MET A 1 409 ? 25.680 21.134 -17.736 1.00 37.25 409 MET A CA 1
ATOM 3067 C C . MET A 1 409 ? 24.422 20.995 -16.888 1.00 37.25 409 MET A C 1
ATOM 3069 O O . MET A 1 409 ? 23.828 22.013 -16.529 1.00 37.25 409 MET A O 1
ATOM 3073 N N . GLU A 1 410 ? 24.052 19.768 -16.553 1.00 36.19 410 GLU A N 1
ATOM 3074 C CA . GLU A 1 410 ? 22.980 19.487 -15.602 1.00 36.19 410 GLU A CA 1
ATOM 3075 C C . GLU A 1 410 ? 23.536 19.455 -14.173 1.00 36.19 410 GLU A C 1
ATOM 3077 O O . GLU A 1 410 ? 24.710 19.147 -13.947 1.00 36.19 410 GLU A O 1
ATOM 3082 N N . VAL A 1 411 ? 22.688 19.813 -13.207 1.00 32.69 411 VAL A N 1
ATOM 3083 C CA . VAL A 1 411 ? 22.937 19.590 -11.779 1.00 32.69 411 VAL A CA 1
ATOM 3084 C C . VAL A 1 411 ? 22.050 18.428 -11.363 1.00 32.69 411 VAL A C 1
ATOM 3086 O O . VAL A 1 411 ? 20.918 18.632 -10.931 1.00 32.69 411 VAL A O 1
ATOM 3089 N N . GLU A 1 412 ? 22.554 17.207 -11.510 1.00 32.03 412 GLU A N 1
ATOM 3090 C CA . GLU A 1 412 ? 21.968 16.074 -10.801 1.00 32.03 412 GLU A CA 1
ATOM 3091 C C . GLU A 1 412 ? 22.321 16.205 -9.319 1.00 32.03 412 GLU A C 1
ATOM 3093 O O . GLU A 1 412 ? 23.473 16.029 -8.916 1.00 32.03 412 GLU A O 1
ATOM 3098 N N . VAL A 1 413 ? 21.327 16.535 -8.493 1.00 30.39 413 VAL A N 1
ATOM 3099 C CA . VAL A 1 413 ? 21.445 16.349 -7.045 1.00 30.39 413 VAL A CA 1
ATOM 3100 C C . VAL A 1 413 ? 21.285 14.853 -6.793 1.00 30.39 413 VAL A C 1
ATOM 3102 O O . VAL A 1 413 ? 20.219 14.296 -7.048 1.00 30.39 413 VAL A O 1
ATOM 3105 N N . LEU A 1 414 ? 22.345 14.193 -6.321 1.00 29.86 414 LEU A N 1
ATOM 3106 C CA . LEU A 1 414 ? 22.389 12.738 -6.140 1.00 29.86 414 LEU A CA 1
ATOM 3107 C C . LEU A 1 414 ? 21.592 12.288 -4.895 1.00 29.86 414 LEU A C 1
ATOM 3109 O O . LEU A 1 414 ? 22.148 11.736 -3.945 1.00 29.86 414 LEU A O 1
ATOM 3113 N N . ILE A 1 415 ? 20.279 12.537 -4.875 1.00 28.81 415 ILE A N 1
ATOM 3114 C CA . ILE A 1 415 ? 19.392 12.166 -3.763 1.00 28.81 415 ILE A CA 1
ATOM 3115 C C . ILE A 1 415 ? 19.093 10.661 -3.808 1.00 28.81 415 ILE A C 1
ATOM 3117 O O . ILE A 1 415 ? 18.012 10.236 -4.213 1.00 28.81 415 ILE A O 1
ATOM 3121 N N . LYS A 1 416 ? 20.054 9.847 -3.356 1.00 25.36 416 LYS A N 1
ATOM 3122 C CA . LYS A 1 416 ? 19.794 8.537 -2.737 1.00 25.36 416 LYS A CA 1
ATOM 3123 C C . LYS A 1 416 ? 20.999 8.056 -1.922 1.00 25.36 416 LYS A C 1
ATOM 3125 O O . LYS A 1 416 ? 21.960 7.525 -2.464 1.00 25.36 416 LYS A O 1
ATOM 3130 N N . ALA A 1 417 ? 20.903 8.216 -0.602 1.00 23.36 417 ALA A N 1
ATOM 3131 C CA . ALA A 1 417 ? 21.847 7.684 0.382 1.00 23.36 417 ALA A CA 1
ATOM 3132 C C . ALA A 1 417 ? 21.088 7.071 1.578 1.00 23.36 417 ALA A C 1
ATOM 3134 O O . ALA A 1 417 ? 21.166 7.530 2.714 1.00 23.36 417 ALA A O 1
ATOM 3135 N N . SER A 1 418 ? 20.289 6.045 1.291 1.00 21.94 418 SER A N 1
ATOM 3136 C CA . SER A 1 418 ? 19.780 5.055 2.250 1.00 21.94 418 SER A CA 1
ATOM 3137 C C . SER A 1 418 ? 19.418 3.779 1.475 1.00 21.94 418 SER A C 1
ATOM 3139 O O . SER A 1 418 ? 19.107 3.881 0.282 1.00 21.94 418 SER A O 1
ATOM 3141 N N . PRO A 1 419 ? 19.542 2.587 2.086 1.00 29.61 419 PRO A N 1
ATOM 3142 C CA . PRO A 1 419 ? 19.532 1.312 1.365 1.00 29.61 419 PRO A CA 1
ATOM 3143 C C . PRO A 1 419 ? 18.143 0.938 0.817 1.00 29.61 419 PRO A C 1
ATOM 3145 O O . PRO A 1 419 ? 17.147 1.542 1.202 1.00 29.61 419 PRO A O 1
ATOM 3148 N N . GLN A 1 420 ? 18.111 -0.102 -0.035 1.00 26.00 420 GLN A N 1
ATOM 3149 C CA . GLN A 1 420 ? 17.005 -0.610 -0.886 1.00 26.00 420 GLN A CA 1
ATOM 3150 C C . GLN A 1 420 ? 17.110 -0.188 -2.366 1.00 26.00 420 GLN A C 1
ATOM 3152 O O . GLN A 1 420 ? 16.405 0.707 -2.840 1.00 26.00 420 GLN A O 1
ATOM 3157 N N . LEU A 1 421 ? 17.973 -0.880 -3.124 1.00 25.14 421 LEU A N 1
ATOM 3158 C CA . LEU A 1 421 ? 17.891 -0.949 -4.591 1.00 25.14 421 LEU A CA 1
ATOM 3159 C C . LEU A 1 421 ? 18.597 -2.205 -5.138 1.00 25.14 421 LEU A C 1
ATOM 3161 O O . LEU A 1 421 ? 19.809 -2.229 -5.343 1.00 25.14 421 LEU A O 1
ATOM 3165 N N . SER A 1 422 ? 17.814 -3.256 -5.377 1.00 24.59 422 SER A N 1
ATOM 3166 C CA . SER A 1 422 ? 18.208 -4.427 -6.169 1.00 24.59 422 SER A CA 1
ATOM 3167 C C . SER A 1 422 ? 18.219 -4.092 -7.681 1.00 24.59 422 SER A C 1
ATOM 3169 O O . SER A 1 422 ? 17.657 -3.073 -8.092 1.00 24.59 422 SER A O 1
ATOM 3171 N N . PRO A 1 423 ? 18.924 -4.868 -8.532 1.00 28.56 423 PRO A N 1
ATOM 3172 C CA . PRO A 1 423 ? 19.451 -4.334 -9.792 1.00 28.56 423 PRO A CA 1
ATOM 3173 C C . PRO A 1 423 ? 18.510 -4.442 -11.004 1.00 28.56 423 PRO A C 1
ATOM 3175 O O . PRO A 1 423 ? 17.858 -5.461 -11.221 1.00 28.56 423 PRO A O 1
ATOM 3178 N N . GLY A 1 424 ? 18.572 -3.436 -11.884 1.00 26.48 424 GLY A N 1
ATOM 3179 C CA . GLY A 1 424 ? 18.025 -3.471 -13.245 1.00 26.48 424 GLY A CA 1
ATOM 3180 C C . GLY A 1 424 ? 18.993 -2.822 -14.240 1.00 26.48 424 GLY A C 1
ATOM 3181 O O . GLY A 1 424 ? 19.425 -1.692 -14.030 1.00 26.48 424 GLY A O 1
ATOM 3182 N N . LEU A 1 425 ? 19.370 -3.536 -15.308 1.00 26.94 425 LEU A N 1
ATOM 3183 C CA . LEU A 1 425 ? 20.296 -3.033 -16.335 1.00 26.94 425 LEU A CA 1
ATOM 3184 C C . LEU A 1 425 ? 19.558 -2.331 -17.484 1.00 26.94 425 LEU A C 1
ATOM 3186 O O . LEU A 1 425 ? 18.540 -2.821 -17.966 1.00 26.94 425 LEU A O 1
ATOM 3190 N N . GLY A 1 426 ? 20.174 -1.276 -18.022 1.00 23.91 426 GLY A N 1
ATOM 3191 C CA . GLY A 1 426 ? 19.854 -0.710 -19.334 1.00 23.91 426 GLY A CA 1
ATOM 3192 C C . GLY A 1 426 ? 21.059 0.040 -19.907 1.00 23.91 426 GLY A C 1
ATOM 3193 O O . GLY A 1 426 ? 21.574 0.952 -19.268 1.00 23.91 426 GLY A O 1
ATOM 3194 N N . SER A 1 427 ? 21.539 -0.351 -21.091 1.00 23.80 427 SER A N 1
ATOM 3195 C CA . SER A 1 427 ? 22.634 0.333 -21.805 1.00 23.80 427 SER A CA 1
ATOM 3196 C C . SER A 1 427 ? 22.109 1.055 -23.062 1.00 23.80 427 SER A C 1
ATOM 3198 O O . SER A 1 427 ? 21.098 0.621 -23.614 1.00 23.80 427 SER A O 1
ATOM 3200 N N . PRO A 1 428 ? 22.738 2.163 -23.511 1.00 33.53 428 PRO A N 1
ATOM 3201 C CA . PRO A 1 428 ? 22.083 3.145 -24.386 1.00 33.53 428 PRO A CA 1
ATOM 3202 C C . PRO A 1 428 ? 22.407 3.011 -25.887 1.00 33.53 428 PRO A C 1
ATOM 3204 O O . PRO A 1 428 ? 23.489 2.552 -26.251 1.00 33.53 428 PRO A O 1
ATOM 3207 N N . ALA A 1 429 ? 21.526 3.534 -26.757 1.00 23.61 429 ALA A N 1
ATOM 3208 C CA . ALA A 1 429 ? 21.823 3.777 -28.176 1.00 23.61 429 ALA A CA 1
ATOM 3209 C C . ALA A 1 429 ? 20.950 4.875 -28.848 1.00 23.61 429 ALA A C 1
ATOM 3211 O O . ALA A 1 429 ? 19.732 4.874 -28.720 1.00 23.61 429 ALA A O 1
ATOM 3212 N N . LEU A 1 430 ? 21.611 5.729 -29.648 1.00 23.80 430 LEU A N 1
ATOM 3213 C CA . LEU A 1 430 ? 21.154 6.376 -30.904 1.00 23.80 430 LEU A CA 1
ATOM 3214 C C . LEU A 1 430 ? 20.000 7.423 -30.936 1.00 23.80 430 LEU A C 1
ATOM 3216 O O . LEU A 1 430 ? 18.860 7.152 -31.288 1.00 23.80 430 LEU A O 1
ATOM 3220 N N . ALA A 1 431 ? 20.416 8.674 -30.717 1.00 22.88 431 ALA A N 1
ATOM 3221 C CA . ALA A 1 431 ? 20.035 9.964 -31.333 1.00 22.88 431 ALA A CA 1
ATOM 3222 C C . ALA A 1 431 ? 18.908 10.132 -32.406 1.00 22.88 431 ALA A C 1
ATOM 3224 O O . ALA A 1 431 ? 19.029 9.657 -33.533 1.00 22.88 431 ALA A O 1
ATOM 3225 N N . GLY A 1 432 ? 18.020 11.114 -32.142 1.00 22.50 432 GLY A N 1
ATOM 3226 C CA . GLY A 1 432 ? 17.519 12.127 -33.109 1.00 22.50 432 GLY A CA 1
ATOM 3227 C C . GLY A 1 432 ? 16.129 11.916 -33.759 1.00 22.50 432 GLY A C 1
ATOM 3228 O O . GLY A 1 432 ? 15.601 10.812 -33.708 1.00 22.50 432 GLY A O 1
ATOM 3229 N N . PRO A 1 433 ? 15.561 12.925 -34.470 1.00 32.84 433 PRO A N 1
ATOM 3230 C CA . PRO A 1 433 ? 15.658 14.379 -34.223 1.00 32.84 433 PRO A CA 1
ATOM 3231 C C . PRO A 1 433 ? 14.339 15.203 -34.424 1.00 32.84 433 PRO A C 1
ATOM 3233 O O . PRO A 1 433 ? 13.470 14.820 -35.191 1.00 32.84 433 PRO A O 1
ATOM 3236 N N . PHE A 1 434 ? 14.268 16.396 -33.801 1.00 22.50 434 PHE A N 1
ATOM 3237 C CA . PHE A 1 434 ? 13.433 17.597 -34.106 1.00 22.50 434 PHE A CA 1
ATOM 3238 C C . PHE A 1 434 ? 11.927 17.505 -34.482 1.00 22.50 434 PHE A C 1
ATOM 3240 O O . PHE A 1 434 ? 11.581 17.004 -35.541 1.00 22.50 434 PHE A O 1
ATOM 3247 N N . HIS A 1 435 ? 11.081 18.302 -33.796 1.00 24.30 435 HIS A N 1
ATOM 3248 C CA . HIS A 1 435 ? 10.507 19.542 -34.381 1.00 24.30 435 HIS A CA 1
ATOM 3249 C C . HIS A 1 435 ? 9.874 20.501 -33.335 1.00 24.30 435 HIS A C 1
ATOM 3251 O O . HIS A 1 435 ? 9.572 20.106 -32.214 1.00 24.30 435 HIS A O 1
ATOM 3257 N N . HIS A 1 436 ? 9.705 21.785 -33.691 1.00 24.33 436 HIS A N 1
ATOM 3258 C CA . HIS A 1 436 ? 9.142 22.856 -32.837 1.00 24.33 436 HIS A CA 1
ATOM 3259 C C . HIS A 1 436 ? 7.654 23.148 -33.118 1.00 24.33 436 HIS A C 1
ATOM 3261 O O . HIS A 1 436 ? 7.299 23.263 -34.291 1.00 24.33 436 HIS A O 1
ATOM 3267 N N . ARG A 1 437 ? 6.880 23.537 -32.083 1.00 23.81 437 ARG A N 1
ATOM 3268 C CA . ARG A 1 437 ? 6.265 24.892 -31.952 1.00 23.81 437 ARG A CA 1
ATOM 3269 C C . ARG A 1 437 ? 5.451 25.076 -30.658 1.00 23.81 437 ARG A C 1
ATOM 3271 O O . ARG A 1 437 ? 4.866 24.127 -30.160 1.00 23.81 437 ARG A O 1
ATOM 3278 N N . ALA A 1 438 ? 5.382 26.321 -30.176 1.00 24.00 438 ALA A N 1
ATOM 3279 C CA . ALA A 1 438 ? 4.446 26.791 -29.149 1.00 24.00 438 ALA A CA 1
ATOM 3280 C C . ALA A 1 438 ? 4.240 28.321 -29.260 1.00 24.00 438 ALA A C 1
ATOM 3282 O O . ALA A 1 438 ? 5.212 29.031 -29.531 1.00 24.00 438 ALA A O 1
ATOM 3283 N N . PRO A 1 439 ? 3.013 28.821 -29.032 1.00 28.31 439 PRO A N 1
ATOM 3284 C CA . PRO A 1 439 ? 2.723 30.174 -28.542 1.00 28.31 439 PRO A CA 1
ATOM 3285 C C . PRO A 1 439 ? 1.976 30.087 -27.185 1.00 28.31 439 PRO A C 1
ATOM 3287 O O . PRO A 1 439 ? 0.952 29.425 -27.080 1.00 28.31 439 PRO A O 1
ATOM 3290 N N . SER A 1 440 ? 2.533 30.542 -26.060 1.00 22.88 440 SER A N 1
ATOM 3291 C CA . SER A 1 440 ? 2.592 31.944 -25.596 1.00 22.88 440 SER A CA 1
ATOM 3292 C C . SER A 1 440 ? 1.231 32.546 -25.187 1.00 22.88 440 SER A C 1
ATOM 3294 O O . SER A 1 440 ? 0.547 33.160 -26.004 1.00 22.88 440 SER A O 1
ATOM 3296 N N . PHE A 1 441 ? 0.894 32.432 -23.897 1.00 24.22 441 PHE A N 1
ATOM 3297 C CA . PHE A 1 441 ? -0.127 33.253 -23.226 1.00 24.22 441 PHE A CA 1
ATOM 3298 C C . PHE A 1 441 ? 0.390 34.678 -22.950 1.00 24.22 441 PHE A C 1
ATOM 3300 O O . PHE A 1 441 ? 1.572 34.835 -22.629 1.00 24.22 441 PHE A O 1
ATOM 3307 N N . PRO A 1 442 ? -0.488 35.694 -22.928 1.00 26.58 442 PRO A N 1
ATOM 3308 C CA . PRO A 1 442 ? -0.371 36.846 -22.042 1.00 26.58 442 PRO A CA 1
ATOM 3309 C C . PRO A 1 442 ? -1.141 36.598 -20.729 1.00 26.58 442 PRO A C 1
ATOM 3311 O O . PRO A 1 442 ? -2.220 36.009 -20.736 1.00 26.58 442 PRO A O 1
ATOM 3314 N N . ALA A 1 443 ? -0.608 37.078 -19.606 1.00 24.09 443 ALA A N 1
ATOM 3315 C CA . ALA A 1 443 ? -1.339 37.158 -18.340 1.00 24.09 443 ALA A CA 1
ATOM 3316 C C . ALA A 1 443 ? -1.851 38.589 -18.117 1.00 24.09 443 ALA A C 1
ATOM 3318 O O . ALA A 1 443 ? -1.194 39.548 -18.525 1.00 24.09 443 ALA A O 1
ATOM 3319 N N . LEU A 1 444 ? -2.981 38.730 -17.425 1.00 23.34 444 LEU A N 1
ATOM 3320 C CA . LEU A 1 444 ? -3.462 39.995 -16.866 1.00 23.34 444 LEU A CA 1
ATOM 3321 C C . LEU A 1 444 ? -3.943 39.769 -15.430 1.00 23.34 444 LEU A C 1
ATOM 3323 O O . LEU A 1 444 ? -4.251 38.643 -15.039 1.00 23.34 444 LEU A O 1
ATOM 3327 N N . THR A 1 445 ? -3.918 40.827 -14.628 1.00 22.61 445 THR A N 1
ATOM 3328 C CA . THR A 1 445 ? -3.954 40.758 -13.163 1.00 22.61 445 THR A CA 1
ATOM 3329 C C . THR A 1 445 ? -5.029 41.667 -12.558 1.00 22.61 445 THR A C 1
ATOM 3331 O O . THR A 1 445 ? -5.541 42.559 -13.223 1.00 22.61 445 THR A O 1
ATOM 3334 N N . GLN A 1 446 ? -5.236 41.472 -11.249 1.00 23.28 446 GLN A N 1
ATOM 3335 C CA . GLN A 1 446 ? -5.704 42.438 -10.243 1.00 23.28 446 GLN A CA 1
ATOM 3336 C C . GLN A 1 446 ? -7.198 42.554 -9.854 1.00 23.28 446 GLN A C 1
ATOM 3338 O O . GLN A 1 446 ? -8.068 42.920 -10.630 1.00 23.28 446 GLN A O 1
ATOM 3343 N N . HIS A 1 447 ? -7.346 42.425 -8.527 1.00 22.14 447 HIS A N 1
ATOM 3344 C CA . HIS A 1 447 ? -8.255 43.077 -7.573 1.00 22.14 447 HIS A CA 1
ATOM 3345 C C . HIS A 1 447 ? -9.716 42.605 -7.366 1.00 22.14 447 HIS A C 1
ATOM 3347 O O . HIS A 1 447 ? -10.406 42.262 -8.320 1.00 22.14 447 HIS A O 1
ATOM 3353 N N . PRO A 1 448 ? -10.188 42.591 -6.090 1.00 30.61 448 PRO A N 1
ATOM 3354 C CA . PRO A 1 448 ? -11.535 42.171 -5.711 1.00 30.61 448 PRO A CA 1
ATOM 3355 C C . PRO A 1 448 ? -12.455 43.325 -5.268 1.00 30.61 448 PRO A C 1
ATOM 3357 O O . PRO A 1 448 ? -12.017 44.356 -4.756 1.00 30.61 448 PRO A O 1
ATOM 3360 N N . SER A 1 449 ? -13.752 43.058 -5.346 1.00 21.69 449 SER A N 1
ATOM 3361 C CA . SER A 1 449 ? -14.869 43.748 -4.690 1.00 21.69 449 SER A CA 1
ATOM 3362 C C . SER A 1 449 ? -16.062 42.775 -4.731 1.00 21.69 449 SER A C 1
ATOM 3364 O O . SER A 1 449 ? -16.065 41.865 -5.554 1.00 21.69 449 SER A O 1
ATOM 3366 N N . ALA A 1 450 ? -17.141 42.851 -3.962 1.00 22.91 450 ALA A N 1
ATOM 3367 C CA . ALA A 1 450 ? -17.549 43.439 -2.684 1.00 22.91 450 ALA A CA 1
ATOM 3368 C C . ALA A 1 450 ? -19.074 43.148 -2.623 1.00 22.91 450 ALA A C 1
ATOM 3370 O O . ALA A 1 450 ? -19.713 43.068 -3.673 1.00 22.91 450 ALA A O 1
ATOM 3371 N N . PHE A 1 451 ? -19.675 42.972 -1.444 1.00 24.41 451 PHE A N 1
ATOM 3372 C CA . PHE A 1 451 ? -21.131 42.756 -1.334 1.00 24.41 451 PHE A CA 1
ATOM 3373 C C . PHE A 1 451 ? -21.943 43.998 -1.756 1.00 24.41 451 PHE A C 1
ATOM 3375 O O . PHE A 1 451 ? -21.434 45.121 -1.711 1.00 24.41 451 PHE A O 1
ATOM 3382 N N . PRO A 1 452 ? -23.238 43.816 -2.070 1.00 28.48 452 PRO A N 1
ATOM 3383 C CA . PRO A 1 452 ? -24.234 44.427 -1.179 1.00 28.48 452 PRO A CA 1
ATOM 3384 C C . PRO A 1 452 ? -25.367 43.477 -0.737 1.00 28.48 452 PRO A C 1
ATOM 3386 O O . PRO A 1 452 ? -25.603 42.429 -1.332 1.00 28.48 452 PRO A O 1
ATOM 3389 N N . ASN A 1 453 ? -26.075 43.879 0.324 1.00 23.66 453 ASN A N 1
ATOM 3390 C CA . ASN A 1 453 ? -27.266 43.206 0.864 1.00 23.66 453 ASN A CA 1
ATOM 3391 C C . ASN A 1 453 ? -28.544 43.604 0.104 1.00 23.66 453 ASN A C 1
ATOM 3393 O O . ASN A 1 453 ? -28.606 44.729 -0.384 1.00 23.66 453 ASN A O 1
ATOM 3397 N N . LEU A 1 454 ? -29.596 42.773 0.164 1.00 23.75 454 LEU A N 1
ATOM 3398 C CA . LEU A 1 454 ? -30.992 43.195 0.411 1.00 23.75 454 LEU A CA 1
ATOM 3399 C C . LEU A 1 454 ? -31.898 41.958 0.694 1.00 23.75 454 LEU A C 1
ATOM 3401 O O . LEU A 1 454 ? -31.509 40.843 0.364 1.00 23.75 454 LEU A O 1
ATOM 3405 N N . GLN A 1 455 ? -33.151 42.094 1.157 1.00 22.30 455 GLN A N 1
ATOM 3406 C CA . GLN A 1 455 ? -33.580 42.336 2.553 1.00 22.30 455 GLN A CA 1
ATOM 3407 C C . GLN A 1 455 ? -35.120 42.122 2.690 1.00 22.30 455 GLN A C 1
ATOM 3409 O O . GLN A 1 455 ? -35.870 42.664 1.892 1.00 22.30 455 GLN A O 1
ATOM 3414 N N . THR A 1 456 ? -35.571 41.377 3.719 1.00 23.62 456 THR A N 1
ATOM 3415 C CA . THR A 1 456 ? -36.947 41.297 4.319 1.00 23.62 456 THR A CA 1
ATOM 3416 C C . THR A 1 456 ? -38.226 41.063 3.476 1.00 23.62 456 THR A C 1
ATOM 3418 O O . THR A 1 456 ? -38.629 41.946 2.728 1.00 23.62 456 THR A O 1
ATOM 3421 N N . ALA A 1 457 ? -38.975 39.989 3.798 1.00 21.81 457 ALA A N 1
ATOM 3422 C CA . ALA A 1 457 ? -40.425 39.926 4.154 1.00 21.81 457 ALA A CA 1
ATOM 3423 C C . ALA A 1 457 ? -40.812 38.428 4.374 1.00 21.81 457 ALA A C 1
ATOM 3425 O O . ALA A 1 457 ? -40.326 37.611 3.602 1.00 21.81 457 ALA A O 1
ATOM 3426 N N . ILE A 1 458 ? -41.489 37.912 5.421 1.00 21.97 458 ILE A N 1
ATOM 3427 C CA . ILE A 1 458 ? -42.646 38.303 6.278 1.00 21.97 458 ILE A CA 1
ATOM 3428 C C . ILE A 1 458 ? -43.994 37.735 5.750 1.00 21.97 458 ILE A C 1
ATOM 3430 O O . ILE A 1 458 ? -44.257 37.839 4.558 1.00 21.97 458 ILE A O 1
ATOM 3434 N N . THR A 1 459 ? -44.835 37.193 6.660 1.00 22.77 459 THR A N 1
ATOM 3435 C CA . THR A 1 459 ? -46.174 36.539 6.487 1.00 22.77 459 THR A CA 1
ATOM 3436 C C . THR A 1 459 ? -46.221 35.201 5.709 1.00 22.77 459 THR A C 1
ATOM 3438 O O . THR A 1 459 ? -45.438 35.018 4.785 1.00 22.77 459 THR A O 1
ATOM 3441 N N . ASP A 1 460 ? -47.094 34.217 6.000 1.00 22.48 460 ASP A N 1
ATOM 3442 C CA . ASP A 1 460 ? -47.954 33.954 7.183 1.00 22.48 460 ASP A CA 1
ATOM 3443 C C . ASP A 1 460 ? -48.380 32.456 7.265 1.00 22.48 460 ASP A C 1
ATOM 3445 O O . ASP A 1 460 ? -48.293 31.723 6.280 1.00 22.48 460 ASP A O 1
ATOM 3449 N N . ASP A 1 461 ? -48.849 32.029 8.445 1.00 22.31 461 ASP A N 1
ATOM 3450 C CA . ASP A 1 461 ? -49.587 30.771 8.756 1.00 22.31 461 ASP A CA 1
ATOM 3451 C C . ASP A 1 461 ? -51.124 31.114 8.804 1.00 22.31 461 ASP A C 1
ATOM 3453 O O . ASP A 1 461 ? -51.436 32.270 8.502 1.00 22.31 461 ASP A O 1
ATOM 3457 N N . PRO A 1 462 ? -52.133 30.284 9.205 1.00 41.69 462 PRO A N 1
ATOM 3458 C CA . PRO A 1 462 ? -52.144 28.892 9.692 1.00 41.69 462 PRO A CA 1
ATOM 3459 C C . PRO A 1 462 ? -53.345 28.014 9.196 1.00 41.69 462 PRO A C 1
ATOM 3461 O O . PRO A 1 462 ? -54.108 28.402 8.316 1.00 41.69 462 PRO A O 1
ATOM 3464 N N . THR A 1 463 ? -53.608 26.884 9.887 1.00 23.61 463 THR A N 1
ATOM 3465 C CA . THR A 1 463 ? -54.898 26.121 9.990 1.00 23.61 463 THR A CA 1
ATOM 3466 C C . THR A 1 463 ? -55.417 25.313 8.773 1.00 23.61 463 THR A C 1
ATOM 3468 O O . THR A 1 463 ? -55.187 25.683 7.635 1.00 23.61 463 THR A O 1
ATOM 3471 N N . SER A 1 464 ? -56.202 24.219 8.909 1.00 23.55 464 SER A N 1
ATOM 3472 C CA . SER A 1 464 ? -56.441 23.257 10.022 1.00 23.55 464 SER A CA 1
ATOM 3473 C C . SER A 1 464 ? -57.280 22.029 9.557 1.00 23.55 464 SER A C 1
ATOM 3475 O O . SER A 1 464 ? -57.763 22.001 8.429 1.00 23.55 464 SER A O 1
ATOM 3477 N N . SER A 1 465 ? -57.555 21.095 10.488 1.00 21.98 465 SER A N 1
ATOM 3478 C CA . SER A 1 465 ? -58.680 20.122 10.537 1.00 21.98 465 SER A CA 1
ATOM 3479 C C . SER A 1 465 ? -58.573 18.732 9.855 1.00 21.98 465 SER A C 1
ATOM 3481 O O . SER A 1 465 ? -58.335 18.591 8.661 1.00 21.98 465 SER A O 1
ATOM 3483 N N . SER A 1 466 ? -58.816 17.694 10.674 1.00 24.09 466 SER A N 1
ATOM 3484 C CA . SER A 1 466 ? -59.319 16.334 10.327 1.00 24.09 466 SER A CA 1
ATOM 3485 C C . SER A 1 466 ? -60.882 16.366 10.232 1.00 24.09 466 SER A C 1
ATOM 3487 O O . SER A 1 466 ? -61.374 17.497 10.278 1.00 24.09 466 SER A O 1
ATOM 3489 N N . PRO A 1 467 ? -61.724 15.275 10.175 1.00 36.88 467 PRO A N 1
ATOM 3490 C CA . PRO A 1 467 ? -61.674 14.026 10.991 1.00 36.88 467 PRO A CA 1
ATOM 3491 C C . PRO A 1 467 ? -62.352 12.725 10.407 1.00 36.88 467 PRO A C 1
ATOM 3493 O O . PRO A 1 467 ? -62.720 12.667 9.240 1.00 36.88 467 PRO A O 1
ATOM 3496 N N . VAL A 1 468 ? -62.604 11.737 11.298 1.00 23.84 468 VAL A N 1
ATOM 3497 C CA . VAL A 1 468 ? -63.635 10.642 11.288 1.00 23.84 468 VAL A CA 1
ATOM 3498 C C . VAL A 1 468 ? -63.255 9.215 10.805 1.00 23.84 468 VAL A C 1
ATOM 3500 O O . VAL A 1 468 ? -62.556 9.024 9.817 1.00 23.84 468 VAL A O 1
ATOM 3503 N N . VAL A 1 469 ? -63.767 8.213 11.554 1.00 29.61 469 VAL A N 1
ATOM 3504 C CA . VAL A 1 469 ? -63.682 6.728 11.446 1.00 29.61 469 VAL A CA 1
ATOM 3505 C C . VAL A 1 469 ? -64.980 6.121 12.052 1.00 29.61 469 VAL A C 1
ATOM 3507 O O . VAL A 1 469 ? -65.461 6.717 13.019 1.00 29.61 469 VAL A O 1
ATOM 3510 N N . PRO A 1 470 ? -65.598 5.027 11.522 1.00 35.88 470 PRO A N 1
ATOM 3511 C CA . PRO A 1 470 ? -65.990 3.866 12.387 1.00 35.88 470 PRO A CA 1
ATOM 3512 C C . PRO A 1 470 ? -66.188 2.461 11.710 1.00 35.88 470 PRO A C 1
ATOM 3514 O O . PRO A 1 470 ? -66.374 2.377 10.500 1.00 35.88 470 PRO A O 1
ATOM 3517 N N . GLY A 1 471 ? -66.277 1.381 12.526 1.00 26.34 471 GLY A N 1
ATOM 3518 C CA . GLY A 1 471 ? -66.742 -0.003 12.179 1.00 26.34 471 GLY A CA 1
ATOM 3519 C C . GLY A 1 471 ? -65.613 -1.063 12.110 1.00 26.34 471 GLY A C 1
ATOM 3520 O O . GLY A 1 471 ? -64.729 -0.886 11.282 1.00 26.34 471 GLY A O 1
ATOM 3521 N N . THR A 1 472 ? -65.413 -2.082 12.977 1.00 27.17 472 THR A N 1
ATOM 3522 C CA . THR A 1 472 ? -66.237 -3.183 13.585 1.00 27.17 472 THR A CA 1
ATOM 3523 C C . THR A 1 472 ? -66.503 -4.377 12.618 1.00 27.17 472 THR A C 1
ATOM 3525 O O . THR A 1 472 ? -66.624 -4.140 11.423 1.00 27.17 472 THR A O 1
ATOM 3528 N N . ASP A 1 473 ? -66.485 -5.688 12.968 1.00 25.30 473 ASP A N 1
ATOM 3529 C CA . ASP A 1 473 ? -66.773 -6.423 14.232 1.00 25.30 473 ASP A CA 1
ATOM 3530 C C . ASP A 1 473 ? -66.113 -7.842 14.410 1.00 25.30 473 ASP A C 1
ATOM 3532 O O . ASP A 1 473 ? -65.866 -8.546 13.437 1.00 25.30 473 ASP A O 1
ATOM 3536 N N . HIS A 1 474 ? -65.981 -8.278 15.684 1.00 26.02 474 HIS A N 1
ATOM 3537 C CA . HIS A 1 474 ? -66.059 -9.650 16.288 1.00 26.02 474 HIS A CA 1
ATOM 3538 C C . HIS A 1 474 ? -65.138 -10.880 15.958 1.00 26.02 474 HIS A C 1
ATOM 3540 O O . HIS A 1 474 ? -64.368 -10.919 15.006 1.00 26.02 474 HIS A O 1
ATOM 3546 N N . ILE A 1 475 ? -65.205 -11.893 16.860 1.00 27.78 475 ILE A N 1
ATOM 3547 C CA . ILE A 1 475 ? -64.364 -13.119 17.039 1.00 27.78 475 ILE A CA 1
ATOM 3548 C C . ILE A 1 475 ? -65.271 -14.348 17.350 1.00 27.78 475 ILE A C 1
ATOM 3550 O O . ILE A 1 475 ? -66.383 -14.130 17.838 1.00 27.78 475 ILE A O 1
ATOM 3554 N N . PRO A 1 476 ? -64.838 -15.621 17.153 1.00 32.38 476 PRO A N 1
ATOM 3555 C CA . PRO A 1 476 ? -64.736 -16.569 18.298 1.00 32.38 476 PRO A CA 1
ATOM 3556 C C . PRO A 1 476 ? -63.582 -17.624 18.210 1.00 32.38 476 PRO A C 1
ATOM 3558 O O . PRO A 1 476 ? -62.750 -17.568 17.309 1.00 32.38 476 PRO A O 1
ATOM 3561 N N . CYS A 1 477 ? -63.500 -18.577 19.165 1.00 23.48 477 CYS A N 1
ATOM 3562 C CA . CYS A 1 477 ? -62.274 -19.341 19.510 1.00 23.48 477 CYS A CA 1
ATOM 3563 C C . CYS A 1 477 ? -62.364 -20.897 19.503 1.00 23.48 477 CYS A C 1
ATOM 3565 O O . CYS A 1 477 ? -63.380 -21.453 19.909 1.00 23.48 477 CYS A O 1
ATOM 3567 N N . GLY A 1 478 ? -61.215 -21.571 19.275 1.00 24.48 478 GLY A N 1
ATOM 3568 C CA . GLY A 1 478 ? -60.834 -22.903 19.829 1.00 24.48 478 GLY A CA 1
ATOM 3569 C C . GLY A 1 478 ? -61.390 -24.180 19.154 1.00 24.48 478 GLY A C 1
ATOM 3570 O O . GLY A 1 478 ? -62.230 -24.056 18.265 1.00 24.48 478 GLY A O 1
ATOM 3571 N N . PRO A 1 479 ? -60.975 -25.413 19.569 1.00 31.09 479 PRO A N 1
ATOM 3572 C CA . PRO A 1 479 ? -60.023 -25.797 20.637 1.00 31.09 479 PRO A CA 1
ATOM 3573 C C . PRO A 1 479 ? -58.876 -26.776 20.197 1.00 31.09 479 PRO A C 1
ATOM 3575 O O . PRO A 1 479 ? -58.667 -27.011 19.012 1.00 31.09 479 PRO A O 1
ATOM 3578 N N . ALA A 1 480 ? -58.124 -27.342 21.163 1.00 27.44 480 ALA A N 1
ATOM 3579 C CA . ALA A 1 480 ? -57.053 -28.371 21.010 1.00 27.44 480 ALA A CA 1
ATOM 3580 C C . ALA A 1 480 ? -57.594 -29.818 21.328 1.00 27.44 480 ALA A C 1
ATOM 3582 O O . ALA A 1 480 ? -58.824 -29.896 21.391 1.00 27.44 480 ALA A O 1
ATOM 3583 N N . PRO A 1 481 ? -56.837 -30.949 21.567 1.00 37.31 481 PRO A N 1
ATOM 3584 C CA . PRO A 1 481 ? -55.453 -31.106 22.105 1.00 37.31 481 PRO A CA 1
ATOM 3585 C C . PRO A 1 481 ? -54.608 -32.360 21.646 1.00 37.31 481 PRO A C 1
ATOM 3587 O O . PRO A 1 481 ? -54.976 -33.079 20.722 1.00 37.31 481 PRO A O 1
ATOM 3590 N N . SER A 1 482 ? -53.540 -32.678 22.415 1.00 23.17 482 SER A N 1
ATOM 3591 C CA . SER A 1 482 ? -52.880 -34.002 22.667 1.00 23.17 482 SER A CA 1
ATOM 3592 C C . SER A 1 482 ? -51.503 -34.344 22.031 1.00 23.17 482 SER A C 1
ATOM 3594 O O . SER A 1 482 ? -51.086 -33.757 21.038 1.00 23.17 482 SER A O 1
ATOM 3596 N N . SER A 1 483 ? -50.746 -35.227 22.715 1.00 23.41 483 SER A N 1
ATOM 3597 C CA . SER A 1 483 ? -49.302 -35.566 22.560 1.00 23.41 483 SER A CA 1
ATOM 3598 C C . SER A 1 483 ? -48.958 -36.842 23.394 1.00 23.41 483 SER A C 1
ATOM 3600 O O . SER A 1 483 ? -49.887 -37.351 24.032 1.00 23.41 483 SER A O 1
ATOM 3602 N N . PRO A 1 484 ? -47.702 -37.378 23.498 1.00 39.28 484 PRO A N 1
ATOM 3603 C CA . PRO A 1 484 ? -46.414 -37.031 22.868 1.00 39.28 484 PRO A CA 1
ATOM 3604 C C . PRO A 1 484 ? -45.936 -38.106 21.841 1.00 39.28 484 PRO A C 1
ATOM 3606 O O . PRO A 1 484 ? -46.526 -38.042 20.765 1.00 39.28 484 PRO A O 1
ATOM 3609 N N . PRO A 1 485 ? -44.983 -39.080 22.018 1.00 31.28 485 PRO A N 1
ATOM 3610 C CA . PRO A 1 485 ? -44.088 -39.481 23.127 1.00 31.28 485 PRO A CA 1
ATOM 3611 C C . PRO A 1 485 ? -42.593 -39.067 22.913 1.00 31.28 485 PRO A C 1
ATOM 3613 O O . PRO A 1 485 ? -42.321 -37.881 22.746 1.00 31.28 485 PRO A O 1
ATOM 3616 N N . ARG A 1 486 ? -41.601 -39.989 22.989 1.00 26.23 486 ARG A N 1
ATOM 3617 C CA . ARG A 1 486 ? -40.137 -39.738 22.850 1.00 26.23 486 ARG A CA 1
ATOM 3618 C C . ARG A 1 486 ? -39.345 -40.946 22.303 1.00 26.23 486 ARG A C 1
ATOM 3620 O O . ARG A 1 486 ? -39.607 -42.052 22.753 1.00 26.23 486 ARG A O 1
ATOM 3627 N N . HIS A 1 487 ? -38.330 -40.690 21.464 1.00 26.62 487 HIS A N 1
ATOM 3628 C CA . HIS A 1 487 ? -36.993 -41.336 21.326 1.00 26.62 487 HIS A CA 1
ATOM 3629 C C . HIS A 1 487 ? -36.343 -40.800 20.018 1.00 26.62 487 HIS A C 1
ATOM 3631 O O . HIS A 1 487 ? -37.062 -40.593 19.050 1.00 26.62 487 HIS A O 1
ATOM 3637 N N . GLY A 1 488 ? -35.035 -40.544 19.878 1.00 24.16 488 GLY A N 1
ATOM 3638 C CA . GLY A 1 488 ? -33.969 -40.447 20.882 1.00 24.16 488 GLY A CA 1
ATOM 3639 C C . GLY A 1 488 ? -32.553 -40.457 20.269 1.00 24.16 488 GLY A C 1
ATOM 3640 O O . GLY A 1 488 ? -32.062 -41.527 19.944 1.00 24.16 488 GLY A O 1
ATOM 3641 N N . GLY A 1 489 ? -31.880 -39.296 20.201 1.00 24.30 489 GLY A N 1
ATOM 3642 C CA . GLY A 1 489 ? -30.426 -39.173 19.970 1.00 24.30 489 GLY A CA 1
ATOM 3643 C C . GLY A 1 489 ? -29.934 -39.185 18.510 1.00 24.30 489 GLY A C 1
ATOM 3644 O O . GLY A 1 489 ? -29.914 -40.222 17.861 1.00 24.30 489 GLY A O 1
ATOM 3645 N N . GLY A 1 490 ? -29.440 -38.038 18.029 1.00 23.58 490 GLY A N 1
ATOM 3646 C CA . GLY A 1 490 ? -28.748 -37.889 16.739 1.00 23.58 490 GLY A CA 1
ATOM 3647 C C . GLY A 1 490 ? -28.544 -36.409 16.399 1.00 23.58 490 GLY A C 1
ATOM 3648 O O . GLY A 1 490 ? -29.501 -35.641 16.456 1.00 23.58 490 GLY A O 1
ATOM 3649 N N . VAL A 1 491 ? -27.310 -35.981 16.112 1.00 27.08 491 VAL A N 1
ATOM 3650 C CA . VAL A 1 491 ? -26.985 -34.560 15.879 1.00 27.08 491 VAL A CA 1
ATOM 3651 C C . VAL A 1 491 ? -27.014 -34.253 14.382 1.00 27.08 491 VAL A C 1
ATOM 3653 O O . VAL A 1 491 ? -26.041 -34.507 13.678 1.00 27.08 491 VAL A O 1
ATOM 3656 N N . GLU A 1 492 ? -28.117 -33.677 13.905 1.00 24.39 492 GLU A N 1
ATOM 3657 C CA . GLU A 1 492 ? -28.251 -33.165 12.535 1.00 24.39 492 GLU A CA 1
ATOM 3658 C C . GLU A 1 492 ? -28.749 -31.709 12.575 1.00 24.39 492 GLU A C 1
ATOM 3660 O O . GLU A 1 492 ? -29.930 -31.426 12.781 1.00 24.39 492 GLU A O 1
ATOM 3665 N N . ALA A 1 493 ? -27.818 -30.759 12.458 1.00 25.39 493 ALA A N 1
ATOM 3666 C CA . ALA A 1 493 ? -28.090 -29.342 12.681 1.00 25.39 493 ALA A CA 1
ATOM 3667 C C . ALA A 1 493 ? -28.701 -28.653 11.443 1.00 25.39 493 ALA A C 1
ATOM 3669 O O . ALA A 1 493 ? -27.993 -28.173 10.563 1.00 25.39 493 ALA A O 1
ATOM 3670 N N . LEU A 1 494 ? -30.035 -28.582 11.427 1.00 26.14 494 LEU A N 1
ATOM 3671 C CA . LEU A 1 494 ? -30.864 -27.642 10.660 1.00 26.14 494 LEU A CA 1
ATOM 3672 C C . LEU A 1 494 ? -30.548 -27.481 9.157 1.00 26.14 494 LEU A C 1
ATOM 3674 O O . LEU A 1 494 ? -30.154 -26.417 8.679 1.00 26.14 494 LEU A O 1
ATOM 3678 N N . ARG A 1 495 ? -30.989 -28.464 8.365 1.00 27.83 495 ARG A N 1
ATOM 3679 C CA . ARG A 1 495 ? -31.764 -28.111 7.164 1.00 27.83 495 ARG A CA 1
ATOM 3680 C C . ARG A 1 495 ? -33.180 -27.737 7.603 1.00 27.83 495 ARG A C 1
ATOM 3682 O O . ARG A 1 495 ? -33.974 -28.626 7.892 1.00 27.83 495 ARG A O 1
ATOM 3689 N N . LEU A 1 496 ? -33.509 -26.447 7.623 1.00 24.66 496 LEU A N 1
ATOM 3690 C CA . LEU A 1 496 ? -34.892 -25.987 7.766 1.00 24.66 496 LEU A CA 1
ATOM 3691 C C . LEU A 1 496 ? -35.255 -25.010 6.646 1.00 24.66 496 LEU A C 1
ATOM 3693 O O . LEU A 1 496 ? -34.489 -24.123 6.279 1.00 24.66 496 LEU A O 1
ATOM 3697 N N . SER A 1 497 ? -36.416 -25.250 6.048 1.00 26.97 497 SER A N 1
ATOM 3698 C CA . SER A 1 497 ? -36.886 -24.613 4.823 1.00 26.97 497 SER A CA 1
ATOM 3699 C C . SER A 1 497 ? -37.485 -23.232 5.066 1.00 26.97 497 SER A C 1
ATOM 3701 O O . SER A 1 497 ? -38.356 -23.093 5.922 1.00 26.97 497 SER A O 1
ATOM 3703 N N . GLN A 1 498 ? -37.165 -22.269 4.200 1.00 27.66 498 GLN A N 1
ATOM 3704 C CA . GLN A 1 498 ? -38.039 -21.121 3.946 1.00 27.66 498 GLN A CA 1
ATOM 3705 C C . GLN A 1 498 ? -38.237 -20.914 2.440 1.00 27.66 498 GLN A C 1
ATOM 3707 O O . GLN A 1 498 ? -37.504 -20.182 1.779 1.00 27.66 498 GLN A O 1
ATOM 3712 N N . GLN A 1 499 ? -39.274 -21.557 1.894 1.00 27.45 499 GLN A N 1
ATOM 3713 C CA . GLN A 1 499 ? -39.906 -21.098 0.658 1.00 27.45 499 GLN A CA 1
ATOM 3714 C C . GLN A 1 499 ? -40.750 -19.860 0.991 1.00 27.45 499 GLN A C 1
ATOM 3716 O O . GLN A 1 499 ? -41.927 -19.968 1.323 1.00 27.45 499 GLN A O 1
ATOM 3721 N N . GLY A 1 500 ? -40.134 -18.678 0.940 1.00 23.20 500 GLY A N 1
ATOM 3722 C CA . GLY A 1 500 ? -40.828 -17.402 1.125 1.00 23.20 500 GLY A CA 1
ATOM 3723 C C . GLY A 1 500 ? -41.647 -17.017 -0.108 1.00 23.20 500 GLY A C 1
ATOM 3724 O O . GLY A 1 500 ? -41.195 -16.212 -0.917 1.00 23.20 500 GLY A O 1
ATOM 3725 N N . SER A 1 501 ? -42.842 -17.589 -0.274 1.00 22.31 501 SER A N 1
ATOM 3726 C CA . SER A 1 501 ? -43.774 -17.191 -1.337 1.00 22.31 501 SER A CA 1
ATOM 3727 C C . SER A 1 501 ? -44.473 -15.874 -0.981 1.00 22.31 501 SER A C 1
ATOM 3729 O O . SER A 1 501 ? -45.412 -15.863 -0.182 1.00 22.31 501 SER A O 1
ATOM 3731 N N . THR A 1 502 ? -44.041 -14.760 -1.573 1.00 25.33 502 THR A N 1
ATOM 3732 C CA . THR A 1 502 ? -44.708 -13.462 -1.413 1.00 25.33 502 THR A CA 1
ATOM 3733 C C . THR A 1 502 ? -46.027 -13.416 -2.199 1.00 25.33 502 THR A C 1
ATOM 3735 O O . THR A 1 502 ? -46.035 -13.687 -3.402 1.00 25.33 502 THR A O 1
ATOM 3738 N N . PRO A 1 503 ? -47.162 -13.040 -1.578 1.00 26.02 503 PRO A N 1
ATOM 3739 C CA . PRO A 1 503 ? -48.450 -12.952 -2.261 1.00 26.02 503 PRO A CA 1
ATOM 3740 C C . PRO A 1 503 ? -48.603 -11.619 -3.019 1.00 26.02 503 PRO A C 1
ATOM 3742 O O . PRO A 1 503 ? -49.489 -10.829 -2.715 1.00 26.02 503 PRO A O 1
ATOM 3745 N N . ASN A 1 504 ? -47.729 -11.354 -3.999 1.00 26.77 504 ASN A N 1
ATOM 3746 C CA . ASN A 1 504 ? -47.974 -10.377 -5.071 1.00 26.77 504 ASN A CA 1
ATOM 3747 C C . ASN A 1 504 ? -47.035 -10.612 -6.271 1.00 26.77 504 ASN A C 1
ATOM 3749 O O . ASN A 1 504 ? -45.816 -10.691 -6.129 1.00 26.77 504 ASN A O 1
ATOM 3753 N N . GLY A 1 505 ? -47.616 -10.734 -7.467 1.00 28.56 505 GLY A N 1
ATOM 3754 C CA . GLY A 1 505 ? -46.962 -11.269 -8.668 1.00 28.56 505 GLY A CA 1
ATOM 3755 C C . GLY A 1 505 ? -46.061 -10.295 -9.436 1.00 28.56 505 GLY A C 1
ATOM 3756 O O . GLY A 1 505 ? -46.331 -10.005 -10.599 1.00 28.56 505 GLY A O 1
ATOM 3757 N N . HIS A 1 506 ? -44.966 -9.834 -8.828 1.00 26.80 506 HIS A N 1
ATOM 3758 C CA . HIS A 1 506 ? -43.912 -9.082 -9.524 1.00 26.80 506 HIS A CA 1
ATOM 3759 C C . HIS A 1 506 ? -42.582 -9.843 -9.524 1.00 26.80 506 HIS A C 1
ATOM 3761 O O . HIS A 1 506 ? -41.659 -9.550 -8.766 1.00 26.80 506 HIS A O 1
ATOM 3767 N N . THR A 1 507 ? -42.467 -10.824 -10.421 1.00 28.56 507 THR A N 1
ATOM 3768 C CA . THR A 1 507 ? -41.185 -11.463 -10.736 1.00 28.56 507 THR A CA 1
ATOM 3769 C C . THR A 1 507 ? -40.260 -10.458 -11.421 1.00 28.56 507 THR A C 1
ATOM 3771 O O . THR A 1 507 ? -40.443 -10.151 -12.601 1.00 28.56 507 THR A O 1
ATOM 3774 N N . ALA A 1 508 ? -39.244 -9.970 -10.706 1.00 35.66 508 ALA A N 1
ATOM 3775 C CA . ALA A 1 508 ? -38.125 -9.267 -11.331 1.00 35.66 508 ALA A CA 1
ATOM 3776 C C . ALA A 1 508 ? -37.513 -10.158 -12.438 1.00 35.66 508 ALA A C 1
ATOM 3778 O O . ALA A 1 508 ? -37.412 -11.371 -12.227 1.00 35.66 508 ALA A O 1
ATOM 3779 N N . PRO A 1 509 ? -37.066 -9.602 -13.584 1.00 41.47 509 PRO A N 1
ATOM 3780 C CA . PRO A 1 509 ? -36.711 -10.362 -14.799 1.00 41.47 509 PRO A CA 1
ATOM 3781 C C . PRO A 1 509 ? -35.485 -11.287 -14.666 1.00 41.47 509 PRO A C 1
ATOM 3783 O O . PRO A 1 509 ? -35.056 -11.902 -15.637 1.00 41.47 509 PRO A O 1
ATOM 3786 N N . TYR A 1 510 ? -34.927 -11.378 -13.462 1.00 48.50 510 TYR A N 1
ATOM 3787 C CA . TYR A 1 510 ? -33.758 -12.163 -13.096 1.00 48.50 510 TYR A CA 1
ATOM 3788 C C . TYR A 1 510 ? -34.053 -13.285 -12.092 1.00 48.50 510 TYR A C 1
ATOM 3790 O O . TYR A 1 510 ? -33.248 -14.204 -11.953 1.00 48.50 510 TYR A O 1
ATOM 3798 N N . GLY A 1 511 ? -35.179 -13.225 -11.370 1.00 50.69 511 GLY A N 1
ATOM 3799 C CA . GLY A 1 511 ? -35.346 -14.014 -10.149 1.00 50.69 511 GLY A CA 1
ATOM 3800 C C . GLY A 1 511 ? -34.186 -13.782 -9.170 1.00 50.69 511 GLY A C 1
ATOM 3801 O O . GLY A 1 511 ? -33.591 -12.705 -9.138 1.00 50.69 511 GLY A O 1
ATOM 3802 N N . ASN A 1 512 ? -33.841 -14.805 -8.388 1.00 54.19 512 ASN A N 1
ATOM 3803 C CA . ASN A 1 512 ? -32.652 -14.797 -7.536 1.00 54.19 512 ASN A CA 1
ATOM 3804 C C . ASN A 1 512 ? -31.535 -15.593 -8.238 1.00 54.19 512 ASN A C 1
ATOM 3806 O O . ASN A 1 512 ? -31.340 -16.775 -7.942 1.00 54.19 512 ASN A O 1
ATOM 3810 N N . LEU A 1 513 ? -30.881 -14.969 -9.234 1.00 60.28 513 LEU A N 1
ATOM 3811 C CA . LEU A 1 513 ? -29.928 -15.631 -10.144 1.00 60.28 513 LEU A CA 1
ATOM 3812 C C . LEU A 1 513 ? -28.890 -16.474 -9.400 1.00 60.28 513 LEU A C 1
ATOM 3814 O O . LEU A 1 513 ? -28.691 -17.628 -9.771 1.00 60.28 513 LEU A O 1
ATOM 3818 N N . SER A 1 514 ? -28.295 -15.949 -8.325 1.00 59.50 514 SER A N 1
ATOM 3819 C CA . SER A 1 514 ? -27.225 -16.655 -7.619 1.00 59.50 514 SER A CA 1
ATOM 3820 C C . SER A 1 514 ? -27.707 -17.886 -6.850 1.00 59.50 514 SER A C 1
ATOM 3822 O O . SER A 1 514 ? -26.942 -18.829 -6.683 1.00 59.50 514 SER A O 1
ATOM 3824 N N . LEU A 1 515 ? -28.981 -17.944 -6.437 1.00 60.88 515 LEU A N 1
ATOM 3825 C CA . LEU A 1 515 ? -29.581 -19.156 -5.862 1.00 60.88 515 LEU A CA 1
ATOM 3826 C C . LEU A 1 515 ? -29.861 -20.214 -6.938 1.00 60.88 515 LEU A C 1
ATOM 3828 O O . LEU A 1 515 ? -29.673 -21.406 -6.692 1.00 60.88 515 LEU A O 1
ATOM 3832 N N . ALA A 1 516 ? -30.273 -19.792 -8.137 1.00 62.38 516 ALA A N 1
ATOM 3833 C CA . ALA A 1 516 ? -30.415 -20.692 -9.281 1.00 62.38 516 ALA A CA 1
ATOM 3834 C C . ALA A 1 516 ? -29.043 -21.197 -9.767 1.00 62.38 516 ALA A C 1
ATOM 3836 O O . ALA A 1 516 ? -28.890 -22.382 -10.054 1.00 62.38 516 ALA A O 1
ATOM 3837 N N . ALA A 1 517 ? -28.028 -20.328 -9.780 1.00 59.75 517 ALA A N 1
ATOM 3838 C CA . ALA A 1 517 ? -26.639 -20.694 -10.020 1.00 59.75 517 ALA A CA 1
ATOM 3839 C C . ALA A 1 517 ? -26.138 -21.670 -8.944 1.00 59.75 517 ALA A C 1
ATOM 3841 O O . ALA A 1 517 ? -25.613 -22.721 -9.297 1.00 59.75 517 ALA A O 1
ATOM 3842 N N . ALA A 1 518 ? -26.374 -21.400 -7.657 1.00 56.06 518 ALA A N 1
ATOM 3843 C CA . ALA A 1 518 ? -25.978 -22.276 -6.554 1.00 56.06 518 ALA A CA 1
ATOM 3844 C C . ALA A 1 518 ? -26.532 -23.699 -6.693 1.00 56.06 518 ALA A C 1
ATOM 3846 O O . ALA A 1 518 ? -25.786 -24.669 -6.567 1.00 56.06 518 ALA A O 1
ATOM 3847 N N . ALA A 1 519 ? -27.817 -23.832 -7.031 1.00 59.69 519 ALA A N 1
ATOM 3848 C CA . ALA A 1 519 ? -28.449 -25.130 -7.270 1.00 59.69 519 ALA A CA 1
ATOM 3849 C C . ALA A 1 519 ? -27.874 -25.887 -8.488 1.00 59.69 519 ALA A C 1
ATOM 3851 O O . ALA A 1 519 ? -27.985 -27.110 -8.552 1.00 59.69 519 ALA A O 1
ATOM 3852 N N . MET A 1 520 ? -27.258 -25.176 -9.438 1.00 61.69 520 MET A N 1
ATOM 3853 C CA . MET A 1 520 ? -26.736 -25.710 -10.704 1.00 61.69 520 MET A CA 1
ATOM 3854 C C . MET A 1 520 ? -25.198 -25.822 -10.752 1.00 61.69 520 MET A C 1
ATOM 3856 O O . MET A 1 520 ? -24.653 -26.173 -11.798 1.00 61.69 520 MET A O 1
ATOM 3860 N N . GLY A 1 521 ? -24.481 -25.509 -9.664 1.00 56.12 521 GLY A N 1
ATOM 3861 C CA . GLY A 1 521 ? -23.008 -25.444 -9.653 1.00 56.12 521 GLY A CA 1
ATOM 3862 C C . GLY A 1 521 ? -22.429 -24.264 -10.452 1.00 56.12 521 GLY A C 1
ATOM 3863 O O . GLY A 1 521 ? -21.325 -24.332 -10.990 1.00 56.12 521 GLY A O 1
ATOM 3864 N N . GLY A 1 522 ? -23.216 -23.196 -10.592 1.00 57.56 522 GLY A N 1
ATOM 3865 C CA . GLY A 1 522 ? -22.983 -22.081 -11.498 1.00 57.56 522 GLY A CA 1
ATOM 3866 C C . GLY A 1 522 ? -21.745 -21.243 -11.175 1.00 57.56 522 GLY A C 1
ATOM 3867 O O . GLY A 1 522 ? -21.393 -21.000 -10.016 1.00 57.56 522 GLY A O 1
ATOM 3868 N N . GLY A 1 523 ? -21.108 -20.796 -12.252 1.00 59.41 523 GLY A N 1
ATOM 3869 C CA . GLY A 1 523 ? -19.881 -20.009 -12.302 1.00 59.41 523 GLY A CA 1
ATOM 3870 C C . GLY A 1 523 ? -19.156 -20.296 -13.620 1.00 59.41 523 GLY A C 1
ATOM 3871 O O . GLY A 1 523 ? -19.453 -21.285 -14.291 1.00 59.41 523 GLY A O 1
ATOM 3872 N N . ALA A 1 524 ? -18.240 -19.422 -14.033 1.00 66.62 524 ALA A N 1
ATOM 3873 C CA . ALA A 1 524 ? -17.512 -19.605 -15.287 1.00 66.62 524 ALA A CA 1
ATOM 3874 C C . ALA A 1 524 ? -16.208 -20.404 -15.057 1.00 66.62 524 ALA A C 1
ATOM 3876 O O . ALA A 1 524 ? -15.414 -20.001 -14.201 1.00 66.62 524 ALA A O 1
ATOM 3877 N N . PRO A 1 525 ? -15.944 -21.490 -15.814 1.00 64.75 525 PRO A N 1
ATOM 3878 C CA . PRO A 1 525 ? -14.772 -22.335 -15.593 1.00 64.75 525 PRO A CA 1
ATOM 3879 C C . PRO A 1 525 ? -13.468 -21.602 -15.928 1.00 64.75 525 PRO A C 1
ATOM 3881 O O . PRO A 1 525 ? -13.233 -21.158 -17.058 1.00 64.75 525 PRO A O 1
ATOM 3884 N N . GLY A 1 526 ? -12.594 -21.482 -14.930 1.00 58.28 526 GLY A N 1
ATOM 3885 C CA . GLY A 1 526 ? -11.344 -20.732 -15.031 1.00 58.28 526 GLY A CA 1
ATOM 3886 C C . GLY A 1 526 ? -10.189 -21.488 -15.647 1.00 58.28 526 GLY A C 1
ATOM 3887 O O . GLY A 1 526 ? -9.298 -21.962 -14.945 1.00 58.28 526 GLY A O 1
ATOM 3888 N N . GLY A 1 527 ? -10.118 -21.433 -16.971 1.00 57.16 527 GLY A N 1
ATOM 3889 C CA . GLY A 1 527 ? -8.855 -21.522 -17.691 1.00 57.16 527 GLY A CA 1
ATOM 3890 C C . GLY A 1 527 ? -8.682 -22.732 -18.598 1.00 57.16 527 GLY A C 1
ATOM 3891 O O . GLY A 1 527 ? -9.321 -23.771 -18.476 1.00 57.16 527 GLY A O 1
ATOM 3892 N N . LEU A 1 528 ? -7.712 -22.584 -19.500 1.00 47.50 528 LEU A N 1
ATOM 3893 C CA . LEU A 1 528 ? -6.991 -23.726 -20.048 1.00 47.50 528 LEU A CA 1
ATOM 3894 C C . LEU A 1 528 ? -6.343 -24.457 -18.867 1.00 47.50 528 LEU A C 1
ATOM 3896 O O . LEU A 1 528 ? -5.638 -23.806 -18.087 1.00 47.50 528 LEU A O 1
ATOM 3900 N N . GLY A 1 529 ? -6.593 -25.765 -18.759 1.00 36.72 529 GLY A N 1
ATOM 3901 C CA . GLY A 1 529 ? -6.222 -26.587 -17.605 1.00 36.72 529 GLY A CA 1
ATOM 3902 C C . GLY A 1 529 ? -4.743 -26.518 -17.215 1.00 36.72 529 GLY A C 1
ATOM 3903 O O . GLY A 1 529 ? -3.903 -25.960 -17.933 1.00 36.72 529 GLY A O 1
ATOM 3904 N N . SER A 1 530 ? -4.410 -27.099 -16.059 1.00 35.22 530 SER A N 1
ATOM 3905 C CA . SER A 1 530 ? -3.016 -27.222 -15.631 1.00 35.22 530 SER A CA 1
ATOM 3906 C C . SER A 1 530 ? -2.207 -27.883 -16.754 1.00 35.22 530 SER A C 1
ATOM 3908 O O . SER A 1 530 ? -2.549 -28.981 -17.200 1.00 35.22 530 SER A O 1
ATOM 3910 N N . PRO A 1 531 ? -1.160 -27.221 -17.279 1.00 39.44 531 PRO A N 1
ATOM 3911 C CA . PRO A 1 531 ? -0.383 -27.827 -18.333 1.00 39.44 531 PRO A CA 1
ATOM 3912 C C . PRO A 1 531 ? 0.389 -28.988 -17.713 1.00 39.44 531 PRO A C 1
ATOM 3914 O O . PRO A 1 531 ? 1.308 -28.777 -16.918 1.00 39.44 531 PRO A O 1
ATOM 3917 N N . SER A 1 532 ? 0.057 -30.210 -18.132 1.00 39.56 532 SER A N 1
ATOM 3918 C CA . SER A 1 532 ? 1.022 -31.309 -18.146 1.00 39.56 532 SER A CA 1
ATOM 3919 C C . SER A 1 532 ? 2.073 -30.956 -19.200 1.00 39.56 532 SER A C 1
ATOM 3921 O O . SER A 1 532 ? 2.052 -31.432 -20.335 1.00 39.56 532 SER A O 1
ATOM 3923 N N . ALA A 1 533 ? 2.908 -29.975 -18.847 1.00 39.69 533 ALA A N 1
ATOM 3924 C CA . ALA A 1 533 ? 3.845 -29.325 -19.738 1.00 39.69 533 ALA A CA 1
ATOM 3925 C C . ALA A 1 533 ? 4.922 -30.339 -20.100 1.00 39.69 533 ALA A C 1
ATOM 3927 O O . ALA A 1 533 ? 5.871 -30.560 -19.341 1.00 39.69 533 ALA A O 1
ATOM 3928 N N . THR A 1 534 ? 4.778 -30.960 -21.270 1.00 46.97 534 THR A N 1
ATOM 3929 C CA . THR A 1 534 ? 5.857 -31.766 -21.843 1.00 46.97 534 THR A CA 1
ATOM 3930 C C . THR A 1 534 ? 7.122 -30.902 -21.875 1.00 46.97 534 THR A C 1
ATOM 3932 O O . THR A 1 534 ? 7.043 -29.702 -22.150 1.00 46.97 534 THR A O 1
ATOM 3935 N N . GLY A 1 535 ? 8.296 -31.471 -21.573 1.00 48.06 535 GLY A N 1
ATOM 3936 C CA . GLY A 1 535 ? 9.516 -30.674 -21.342 1.00 48.06 535 GLY A CA 1
ATOM 3937 C C . GLY A 1 535 ? 9.855 -29.687 -22.471 1.00 48.06 535 GLY A C 1
ATOM 3938 O O . GLY A 1 535 ? 10.404 -28.616 -22.225 1.00 48.06 535 GLY A O 1
ATOM 3939 N N . ARG A 1 536 ? 9.417 -30.004 -23.695 1.00 43.56 536 ARG A N 1
ATOM 3940 C CA . ARG A 1 536 ? 9.522 -29.183 -24.906 1.00 43.56 536 ARG A CA 1
ATOM 3941 C C . ARG A 1 536 ? 8.772 -27.843 -24.820 1.00 43.56 536 ARG A C 1
ATOM 3943 O O . ARG A 1 536 ? 9.277 -26.836 -25.307 1.00 43.56 536 ARG A O 1
ATOM 3950 N N . GLU A 1 537 ? 7.602 -27.801 -24.177 1.00 47.91 537 GLU A N 1
ATOM 3951 C CA . GLU A 1 537 ? 6.860 -26.552 -23.933 1.00 47.91 537 GLU A CA 1
ATOM 3952 C C . GLU A 1 537 ? 7.523 -25.691 -22.852 1.00 47.91 537 GLU A C 1
ATOM 3954 O O . GLU A 1 537 ? 7.495 -24.461 -22.934 1.00 47.91 537 GLU A O 1
ATOM 3959 N N . LYS A 1 538 ? 8.145 -26.328 -21.849 1.00 51.41 538 LYS A N 1
ATOM 3960 C CA . LYS A 1 538 ? 8.907 -25.624 -20.810 1.00 51.41 538 LYS A CA 1
ATOM 3961 C C . LYS A 1 538 ? 10.154 -24.969 -21.410 1.00 51.41 538 LYS A C 1
ATOM 3963 O O . LYS A 1 538 ? 10.348 -23.775 -21.212 1.00 51.41 538 LYS A O 1
ATOM 3968 N N . GLU A 1 539 ? 10.909 -25.688 -22.244 1.00 50.53 539 GLU A N 1
ATOM 3969 C CA . GLU A 1 539 ? 12.020 -25.111 -23.017 1.00 50.53 539 GLU A CA 1
ATOM 3970 C C . GLU A 1 539 ? 11.587 -23.945 -23.922 1.00 50.53 539 GLU A C 1
ATOM 3972 O O . GLU A 1 539 ? 12.284 -22.934 -24.002 1.00 50.53 539 GLU A O 1
ATOM 3977 N N . GLU A 1 540 ? 10.455 -24.063 -24.625 1.00 49.88 540 GLU A N 1
ATOM 3978 C CA . GLU A 1 540 ? 9.928 -22.977 -25.462 1.00 49.88 540 GLU A CA 1
ATOM 3979 C C . GLU A 1 540 ? 9.575 -21.728 -24.640 1.00 49.88 540 GLU A C 1
ATOM 3981 O O . GLU A 1 540 ? 9.837 -20.614 -25.096 1.00 49.88 540 GLU A O 1
ATOM 3986 N N . ARG A 1 541 ? 9.018 -21.892 -23.431 1.00 55.22 541 ARG A N 1
ATOM 3987 C CA . ARG A 1 541 ? 8.701 -20.786 -22.506 1.00 55.22 541 ARG A CA 1
ATOM 3988 C C . ARG A 1 541 ? 9.938 -20.187 -21.834 1.00 55.22 541 ARG A C 1
ATOM 3990 O O . ARG A 1 541 ? 9.975 -18.983 -21.616 1.00 55.22 541 ARG A O 1
ATOM 3997 N N . GLU A 1 542 ? 10.965 -20.981 -21.548 1.00 54.03 542 GLU A N 1
ATOM 3998 C CA . GLU A 1 542 ? 12.240 -20.461 -21.035 1.00 54.03 542 GLU A CA 1
ATOM 3999 C C . GLU A 1 542 ? 13.016 -19.698 -22.134 1.00 54.03 542 GLU A C 1
ATOM 4001 O O . GLU A 1 542 ? 13.694 -18.714 -21.842 1.00 54.03 542 GLU A O 1
ATOM 4006 N N . LYS A 1 543 ? 12.835 -20.060 -23.416 1.00 52.84 543 LYS A N 1
ATOM 4007 C CA . LYS A 1 543 ? 13.378 -19.329 -24.583 1.00 52.84 543 LYS A CA 1
ATOM 4008 C C . LYS A 1 543 ? 12.532 -18.106 -24.991 1.00 52.84 543 LYS A C 1
ATOM 4010 O O . LYS A 1 543 ? 13.076 -17.147 -25.536 1.00 52.84 543 LYS A O 1
ATOM 4015 N N . LYS A 1 544 ? 11.219 -18.108 -24.727 1.00 56.34 544 LYS A N 1
ATOM 4016 C CA . LYS A 1 544 ? 10.274 -16.996 -24.971 1.00 56.34 544 LYS A CA 1
ATOM 4017 C C . LYS A 1 544 ? 9.812 -16.407 -23.632 1.00 56.34 544 LYS A C 1
ATOM 4019 O O . LYS A 1 544 ? 8.764 -16.794 -23.124 1.00 56.34 544 LYS A O 1
ATOM 4024 N N . GLY A 1 545 ? 10.598 -15.476 -23.084 1.00 61.97 545 GLY A N 1
ATOM 4025 C CA . GLY A 1 545 ? 10.378 -14.896 -21.752 1.00 61.97 545 GLY A CA 1
ATOM 4026 C C . GLY A 1 545 ? 8.948 -14.396 -21.478 1.00 61.97 545 GLY A C 1
ATOM 4027 O O . GLY A 1 545 ? 8.210 -14.043 -22.394 1.00 61.97 545 GLY A O 1
ATOM 4028 N N . LEU A 1 546 ? 8.583 -14.344 -20.188 1.00 66.69 546 LEU A N 1
ATOM 4029 C CA . LEU A 1 546 ? 7.212 -14.165 -19.662 1.00 66.69 546 LEU A CA 1
ATOM 4030 C C . LEU A 1 546 ? 6.374 -13.042 -20.304 1.00 66.69 546 LEU A C 1
ATOM 4032 O O . LEU A 1 546 ? 5.149 -13.150 -20.350 1.00 66.69 546 LEU A O 1
ATOM 4036 N N . TYR A 1 547 ? 7.008 -11.979 -20.798 1.00 68.75 547 TYR A N 1
ATOM 4037 C CA . TYR A 1 547 ? 6.350 -10.868 -21.482 1.00 68.75 547 TYR A CA 1
ATOM 4038 C C . TYR A 1 547 ? 6.794 -10.781 -22.951 1.00 68.75 547 TYR A C 1
ATOM 4040 O O . TYR A 1 547 ? 7.963 -11.027 -23.254 1.00 68.75 547 TYR A O 1
ATOM 4048 N N . PRO A 1 548 ? 5.901 -10.385 -23.882 1.00 68.19 548 PRO A N 1
ATOM 4049 C CA . PRO A 1 548 ? 6.280 -10.179 -25.275 1.00 68.19 548 PRO A CA 1
ATOM 4050 C C . PRO A 1 548 ? 7.347 -9.083 -25.393 1.00 68.19 548 PRO A C 1
ATOM 4052 O O . PRO A 1 548 ? 7.240 -8.032 -24.765 1.00 68.19 548 PRO A O 1
ATOM 4055 N N . SER A 1 549 ? 8.330 -9.291 -26.273 1.00 69.00 549 SER A N 1
ATOM 4056 C CA . SER A 1 549 ? 9.432 -8.344 -26.518 1.00 69.00 549 SER A CA 1
ATOM 4057 C C . SER A 1 549 ? 8.977 -6.948 -26.964 1.00 69.00 549 SER A C 1
ATOM 4059 O O . SER A 1 549 ? 9.702 -5.973 -26.784 1.00 69.00 549 SER A O 1
ATOM 4061 N N . ARG A 1 550 ? 7.763 -6.833 -27.518 1.00 74.62 550 ARG A N 1
ATOM 4062 C CA . ARG A 1 550 ? 7.088 -5.561 -27.790 1.00 74.62 550 ARG A CA 1
ATOM 4063 C C . ARG A 1 550 ? 6.058 -5.268 -26.700 1.00 74.62 550 ARG A C 1
ATOM 4065 O O . ARG A 1 550 ? 4.964 -5.833 -26.710 1.00 74.62 550 ARG A O 1
ATOM 4072 N N . VAL A 1 551 ? 6.376 -4.315 -25.827 1.00 72.00 551 VAL A N 1
ATOM 4073 C CA . VAL A 1 551 ? 5.408 -3.726 -24.893 1.00 72.00 551 VAL A CA 1
ATOM 4074 C C . VAL A 1 551 ? 4.451 -2.810 -25.661 1.00 72.00 551 VAL A C 1
ATOM 4076 O O . VAL A 1 551 ? 4.878 -1.941 -26.421 1.00 72.00 551 VAL A O 1
ATOM 4079 N N . VAL A 1 552 ? 3.147 -2.987 -25.449 1.00 71.88 552 VAL A N 1
ATOM 4080 C CA . VAL A 1 552 ? 2.120 -2.020 -25.860 1.00 71.88 552 VAL A CA 1
ATOM 4081 C C . VAL A 1 552 ? 1.837 -1.131 -24.653 1.00 71.88 552 VAL A C 1
ATOM 4083 O O . VAL A 1 552 ? 1.157 -1.557 -23.719 1.00 71.88 552 VAL A O 1
ATOM 4086 N N . LEU A 1 553 ? 2.421 0.071 -24.656 1.00 66.38 553 LEU A N 1
ATOM 4087 C CA . LEU A 1 553 ? 2.234 1.069 -23.597 1.00 66.38 553 LEU A CA 1
ATOM 4088 C C . LEU A 1 553 ? 0.779 1.548 -23.599 1.00 66.38 553 LEU A C 1
ATOM 4090 O O . LEU A 1 553 ? 0.033 1.293 -22.657 1.00 66.38 553 LEU A O 1
ATOM 4094 N N . THR A 1 554 ? 0.364 2.134 -24.721 1.00 65.62 554 THR A N 1
ATOM 4095 C CA . THR A 1 554 ? -1.002 2.573 -25.000 1.00 65.62 554 THR A CA 1
ATOM 4096 C C . THR A 1 554 ? -1.517 1.925 -26.284 1.00 65.62 554 THR A C 1
ATOM 4098 O O . THR A 1 554 ? -0.767 1.552 -27.187 1.00 65.62 554 THR A O 1
ATOM 4101 N N . THR A 1 555 ? -2.833 1.777 -26.348 1.00 69.12 555 THR A N 1
ATOM 4102 C CA . THR A 1 555 ? -3.604 1.393 -27.536 1.00 69.12 555 THR A CA 1
ATOM 4103 C C . THR A 1 555 ? -4.387 2.629 -27.951 1.00 69.12 555 THR A C 1
ATOM 4105 O O . THR A 1 555 ? -5.089 3.133 -27.080 1.00 69.12 555 THR A O 1
ATOM 4108 N N . TYR A 1 556 ? -4.292 3.122 -29.189 1.00 73.25 556 TYR A N 1
ATOM 4109 C CA . TYR A 1 556 ? -4.891 4.410 -29.601 1.00 73.25 556 TYR A CA 1
ATOM 4110 C C . TYR A 1 556 ? -6.317 4.273 -30.180 1.00 73.25 556 TYR A C 1
ATOM 4112 O O . TYR A 1 556 ? -6.655 3.199 -30.686 1.00 73.25 556 TYR A O 1
ATOM 4120 N N . PRO A 1 557 ? -7.154 5.336 -30.155 1.00 67.31 557 PRO A N 1
ATOM 4121 C CA . PRO A 1 557 ? -8.446 5.340 -30.846 1.00 67.31 557 PRO A CA 1
ATOM 4122 C C . PRO A 1 557 ? -8.250 5.195 -32.360 1.00 67.31 557 PRO A C 1
ATOM 4124 O O . PRO A 1 557 ? -7.305 5.749 -32.919 1.00 67.31 557 PRO A O 1
ATOM 4127 N N . GLY A 1 558 ? -9.127 4.447 -33.034 1.00 65.06 558 GLY A N 1
ATOM 4128 C CA . GLY A 1 558 ? -9.067 4.251 -34.492 1.00 65.06 558 GLY A CA 1
ATOM 4129 C C . GLY A 1 558 ? -7.873 3.428 -35.002 1.00 65.06 558 GLY A C 1
ATOM 4130 O O . GLY A 1 558 ? -7.736 3.235 -36.209 1.00 65.06 558 GLY A O 1
ATOM 4131 N N . GLN A 1 559 ? -7.014 2.911 -34.117 1.00 77.12 559 GLN A N 1
ATOM 4132 C CA . GLN A 1 559 ? -5.947 1.989 -34.493 1.00 77.12 559 GLN A CA 1
ATOM 4133 C C . GLN A 1 559 ? -6.552 0.675 -35.017 1.00 77.12 559 GLN A C 1
ATOM 4135 O O . GLN A 1 559 ? -7.399 0.071 -34.362 1.00 77.12 559 GLN A O 1
ATOM 4140 N N . ALA A 1 560 ? -6.101 0.214 -36.188 1.00 68.06 560 ALA A N 1
ATOM 4141 C CA . ALA A 1 560 ? -6.649 -0.977 -36.839 1.00 68.06 560 ALA A CA 1
ATOM 4142 C C . ALA A 1 560 ? -6.633 -2.212 -35.914 1.00 68.06 560 ALA A C 1
ATOM 4144 O O . ALA A 1 560 ? -5.592 -2.568 -35.354 1.00 68.06 560 ALA A O 1
ATOM 4145 N N . GLY A 1 561 ? -7.795 -2.860 -35.771 1.00 69.81 561 GLY A N 1
ATOM 4146 C CA . GLY A 1 561 ? -7.999 -4.018 -34.899 1.00 69.81 561 GLY A CA 1
ATOM 4147 C C . GLY A 1 561 ? -8.273 -3.691 -33.425 1.00 69.81 561 GLY A C 1
ATOM 4148 O O . GLY A 1 561 ? -8.317 -4.619 -32.621 1.00 69.81 561 GLY A O 1
ATOM 4149 N N . ILE A 1 562 ? -8.449 -2.417 -33.050 1.00 81.19 562 ILE A N 1
ATOM 4150 C CA . ILE A 1 562 ? -8.774 -1.994 -31.678 1.00 81.19 562 ILE A CA 1
ATOM 4151 C C . ILE A 1 562 ? -10.219 -1.493 -31.626 1.00 81.19 562 ILE A C 1
ATOM 4153 O O . ILE A 1 562 ? -10.545 -0.431 -32.152 1.00 81.19 562 ILE A O 1
ATOM 4157 N N . HIS A 1 563 ? -11.077 -2.275 -30.972 1.00 83.94 563 HIS A N 1
ATOM 4158 C CA . HIS A 1 563 ? -12.526 -2.090 -30.934 1.00 83.94 563 HIS A CA 1
ATOM 4159 C C . HIS A 1 563 ? -13.041 -2.393 -29.514 1.00 83.94 563 HIS A C 1
ATOM 4161 O O . HIS A 1 563 ? -13.436 -3.527 -29.240 1.00 83.94 563 HIS A O 1
ATOM 4167 N N . PRO A 1 564 ? -12.997 -1.414 -28.588 1.00 87.44 564 PRO A N 1
ATOM 4168 C CA . PRO A 1 564 ? -13.510 -1.572 -27.228 1.00 87.44 564 PRO A CA 1
ATOM 4169 C C . PRO A 1 564 ? -14.969 -2.028 -27.209 1.00 87.44 564 PRO A C 1
ATOM 4171 O O . PRO A 1 564 ? -15.782 -1.525 -27.985 1.00 87.44 564 PRO A O 1
ATOM 4174 N N . ILE A 1 565 ? -15.321 -2.925 -26.286 1.00 90.12 565 ILE A N 1
ATOM 4175 C CA . ILE A 1 565 ? -16.725 -3.277 -26.043 1.00 90.12 565 ILE A CA 1
ATOM 4176 C C . ILE A 1 565 ? -17.442 -2.040 -25.474 1.00 90.12 565 ILE A C 1
ATOM 4178 O O . ILE A 1 565 ? -17.037 -1.559 -24.411 1.00 90.12 565 ILE A O 1
ATOM 4182 N N . PRO A 1 566 ? -18.484 -1.505 -26.137 1.00 87.06 566 PRO A N 1
ATOM 4183 C CA . PRO A 1 566 ? -19.173 -0.310 -25.665 1.00 87.06 566 PRO A CA 1
ATOM 4184 C C . PRO A 1 566 ? -19.891 -0.580 -24.338 1.00 87.06 566 PRO A C 1
ATOM 4186 O O . PRO A 1 566 ? -20.481 -1.643 -24.148 1.00 87.06 566 PRO A O 1
ATOM 4189 N N . VAL A 1 567 ? -19.865 0.402 -23.433 1.00 88.88 567 VAL A N 1
ATOM 4190 C CA . VAL A 1 567 ? -20.592 0.366 -22.155 1.00 88.88 567 VAL A CA 1
ATOM 4191 C C . VAL A 1 567 ? -21.453 1.613 -22.020 1.00 88.88 567 VAL A C 1
ATOM 4193 O O . VAL A 1 567 ? -20.966 2.735 -22.159 1.00 88.88 567 VAL A O 1
ATOM 4196 N N . ARG A 1 568 ? -22.738 1.417 -21.718 1.00 88.19 568 ARG A N 1
ATOM 4197 C CA . ARG A 1 568 ? -23.715 2.487 -21.473 1.00 88.19 568 ARG A CA 1
ATOM 4198 C C . ARG A 1 568 ? -23.920 2.637 -19.969 1.00 88.19 568 ARG A C 1
ATOM 4200 O O . ARG A 1 568 ? -24.763 1.959 -19.387 1.00 88.19 568 ARG A O 1
ATOM 4207 N N . TRP A 1 569 ? -23.114 3.473 -19.316 1.00 87.75 569 TRP A N 1
ATOM 4208 C CA . TRP A 1 569 ? -23.180 3.621 -17.859 1.00 87.75 569 TRP A CA 1
ATOM 4209 C C . TRP A 1 569 ? -24.561 4.126 -17.401 1.00 87.75 569 TRP A C 1
ATOM 4211 O O . TRP A 1 569 ? -25.100 5.070 -17.977 1.00 87.75 569 TRP A O 1
ATOM 4221 N N . GLY A 1 570 ? -25.139 3.473 -16.388 1.00 82.12 570 GLY A N 1
ATOM 4222 C CA . GLY A 1 570 ? -26.508 3.714 -15.910 1.00 82.12 570 GLY A CA 1
ATOM 4223 C C . GLY A 1 570 ? -27.634 3.050 -16.718 1.00 82.12 570 GLY A C 1
ATOM 4224 O O . GLY A 1 570 ? -28.781 3.112 -16.286 1.00 82.12 570 GLY A O 1
ATOM 4225 N N . ALA A 1 571 ? -27.354 2.397 -17.853 1.00 83.38 571 ALA A N 1
ATOM 4226 C CA . ALA A 1 571 ? -28.400 1.724 -18.624 1.00 83.38 571 ALA A CA 1
ATOM 4227 C C . ALA A 1 571 ? -28.960 0.480 -17.907 1.00 83.38 571 ALA A C 1
ATOM 4229 O O . ALA A 1 571 ? -28.268 -0.185 -17.134 1.00 83.38 571 ALA A O 1
ATOM 4230 N N . GLY A 1 572 ? -30.219 0.161 -18.204 1.00 76.19 572 GLY A N 1
ATOM 4231 C CA . GLY A 1 572 ? -30.930 -0.993 -17.670 1.00 76.19 572 GLY A CA 1
ATOM 4232 C C . GLY A 1 572 ? -32.388 -1.048 -18.145 1.00 76.19 572 GLY A C 1
ATOM 4233 O O . GLY A 1 572 ? -32.745 -0.306 -19.063 1.00 76.19 572 GLY A O 1
ATOM 4234 N N . PRO A 1 573 ? -33.242 -1.887 -17.523 1.00 72.62 573 PRO A N 1
ATOM 4235 C CA . PRO A 1 573 ? -33.032 -2.556 -16.233 1.00 72.62 573 PRO A CA 1
ATOM 4236 C C . PRO A 1 573 ? -32.096 -3.777 -16.259 1.00 72.62 573 PRO A C 1
ATOM 4238 O O . PRO A 1 573 ? -31.853 -4.368 -15.207 1.00 72.62 573 PRO A O 1
ATOM 4241 N N . THR A 1 574 ? -31.563 -4.183 -17.418 1.00 81.12 574 THR A N 1
ATOM 4242 C CA . THR A 1 574 ? -30.679 -5.352 -17.518 1.00 81.12 574 THR A CA 1
ATOM 4243 C C . THR A 1 574 ? -29.196 -4.971 -17.560 1.00 81.12 574 THR A C 1
ATOM 4245 O O . THR A 1 574 ? -28.783 -3.994 -18.185 1.00 81.12 574 THR A O 1
ATOM 4248 N N . ALA A 1 575 ? -28.344 -5.815 -16.978 1.00 82.88 575 ALA A N 1
ATOM 4249 C CA . ALA A 1 575 ? -26.890 -5.712 -17.114 1.00 82.88 575 ALA A CA 1
ATOM 4250 C C . ALA A 1 575 ? -26.406 -5.776 -18.577 1.00 82.88 575 ALA A C 1
ATOM 4252 O O . ALA A 1 575 ? -25.324 -5.277 -18.895 1.00 82.88 575 ALA A O 1
ATOM 4253 N N . ARG A 1 576 ? -27.194 -6.396 -19.471 1.00 87.00 576 ARG A N 1
ATOM 4254 C CA . ARG A 1 576 ? -26.881 -6.505 -20.902 1.00 87.00 576 ARG A CA 1
ATOM 4255 C C . ARG A 1 576 ? -27.144 -5.197 -21.659 1.00 87.00 576 ARG A C 1
ATOM 4257 O O . ARG A 1 576 ? -26.423 -4.936 -22.616 1.00 87.00 576 ARG A O 1
ATOM 4264 N N . ASP A 1 577 ? -28.047 -4.336 -21.180 1.00 84.75 577 ASP A N 1
ATOM 4265 C CA . ASP A 1 577 ? -28.230 -2.965 -21.701 1.00 84.75 577 ASP A CA 1
ATOM 4266 C C . ASP A 1 577 ? -27.006 -2.075 -21.424 1.00 84.75 577 ASP A C 1
ATOM 4268 O O . ASP A 1 577 ? -26.689 -1.164 -22.195 1.00 84.75 577 ASP A O 1
ATOM 4272 N N . ARG A 1 578 ? -26.325 -2.350 -20.303 1.00 87.00 578 ARG A N 1
ATOM 4273 C CA . ARG A 1 578 ? -25.145 -1.631 -19.812 1.00 87.00 578 ARG A CA 1
ATOM 4274 C C . ARG A 1 578 ? -23.844 -2.166 -20.409 1.00 87.00 578 ARG A C 1
ATOM 4276 O O . ARG A 1 578 ? -23.034 -1.360 -20.858 1.00 87.00 578 ARG A O 1
ATOM 4283 N N . GLY A 1 579 ? -23.629 -3.484 -20.401 1.00 89.31 579 GLY A N 1
ATOM 4284 C CA . GLY A 1 579 ? -22.411 -4.155 -20.887 1.00 89.31 579 GLY A CA 1
ATOM 4285 C C . GLY A 1 579 ? -21.380 -4.534 -19.798 1.00 89.31 579 GLY A C 1
ATOM 4286 O O . GLY A 1 579 ? -21.503 -4.118 -18.640 1.00 89.31 579 GLY A O 1
ATOM 4287 N N . PRO A 1 580 ? -20.359 -5.347 -20.138 1.00 92.12 580 PRO A N 1
ATOM 4288 C CA . PRO A 1 580 ? -19.342 -5.825 -19.198 1.00 92.12 580 PRO A CA 1
ATOM 4289 C C . PRO A 1 580 ? -18.200 -4.816 -18.995 1.00 92.12 580 PRO A C 1
ATOM 4291 O O . PRO A 1 580 ? -17.772 -4.158 -19.944 1.00 92.12 580 PRO A O 1
ATOM 4294 N N . VAL A 1 581 ? -17.623 -4.763 -17.789 1.00 93.00 581 VAL A N 1
ATOM 4295 C CA . VAL A 1 581 ? -16.341 -4.077 -17.538 1.00 93.00 581 VAL A CA 1
ATOM 4296 C C . VAL A 1 581 ? -15.186 -5.033 -17.825 1.00 93.00 581 VAL A C 1
ATOM 4298 O O . VAL A 1 581 ? -15.068 -6.092 -17.209 1.00 93.00 581 VAL A O 1
ATOM 4301 N N . VAL A 1 582 ? -14.316 -4.649 -18.757 1.00 92.19 582 VAL A N 1
ATOM 4302 C CA . VAL A 1 582 ? -13.197 -5.461 -19.247 1.00 92.19 582 VAL A CA 1
ATOM 4303 C C . VAL A 1 582 ? -11.904 -4.669 -19.079 1.00 92.19 582 VAL A C 1
ATOM 4305 O O . VAL A 1 582 ? -11.513 -3.895 -19.955 1.00 92.19 582 VAL A O 1
ATOM 4308 N N . CYS A 1 583 ? -11.215 -4.901 -17.957 1.00 90.94 583 CYS A N 1
ATOM 4309 C CA . CYS A 1 583 ? -9.933 -4.262 -17.633 1.00 90.94 583 CYS A CA 1
ATOM 4310 C C . CYS A 1 583 ? -8.710 -5.133 -17.990 1.00 90.94 583 CYS A C 1
ATOM 4312 O O . CYS A 1 583 ? -7.566 -4.778 -17.695 1.00 90.94 583 CYS A O 1
ATOM 4314 N N . SER A 1 584 ? -8.933 -6.308 -18.583 1.00 86.56 584 SER A N 1
ATOM 4315 C CA . SER A 1 584 ? -7.885 -7.306 -18.784 1.00 86.56 584 SER A CA 1
ATOM 4316 C C . SER A 1 584 ? -6.807 -6.875 -19.784 1.00 86.56 584 SER A C 1
ATOM 4318 O O . SER A 1 584 ? -7.086 -6.380 -20.877 1.00 86.56 584 SER A O 1
ATOM 4320 N N . ARG A 1 585 ? -5.545 -7.146 -19.424 1.00 79.88 585 ARG A N 1
ATOM 4321 C CA . ARG A 1 585 ? -4.367 -6.997 -20.298 1.00 79.88 585 ARG A CA 1
ATOM 4322 C C . ARG A 1 585 ? -3.939 -8.316 -20.966 1.00 79.88 585 ARG A C 1
ATOM 4324 O O . ARG A 1 585 ? -2.879 -8.361 -21.588 1.00 79.88 585 ARG A O 1
ATOM 4331 N N . VAL A 1 586 ? -4.745 -9.383 -20.871 1.00 82.31 586 VAL A N 1
ATOM 4332 C CA . VAL A 1 586 ? -4.529 -10.633 -21.629 1.00 82.31 586 VAL A CA 1
ATOM 4333 C C . VAL A 1 586 ? -4.533 -10.323 -23.132 1.00 82.31 586 VAL A C 1
ATOM 4335 O O . VAL A 1 586 ? -5.360 -9.544 -23.602 1.00 82.31 586 VAL A O 1
ATOM 4338 N N . LYS A 1 587 ? -3.628 -10.937 -23.908 1.00 79.69 587 LYS A N 1
ATOM 4339 C CA . LYS A 1 587 ? -3.366 -10.580 -25.321 1.00 79.69 587 LYS A CA 1
ATOM 4340 C C . LYS A 1 587 ? -4.619 -10.538 -26.214 1.00 79.69 587 LYS A C 1
ATOM 4342 O O . LYS A 1 587 ? -4.692 -9.676 -27.082 1.00 79.69 587 LYS A O 1
ATOM 4347 N N . SER A 1 588 ? -5.584 -11.436 -26.006 1.00 82.75 588 SER A N 1
ATOM 4348 C CA . SER A 1 588 ? -6.860 -11.456 -26.743 1.00 82.75 588 SER A CA 1
ATOM 4349 C C . SER A 1 588 ? -7.844 -10.363 -26.313 1.00 82.75 588 SER A C 1
ATOM 4351 O O . SER A 1 588 ? -8.678 -9.953 -27.108 1.00 82.75 588 SER A O 1
ATOM 4353 N N . ASN A 1 589 ? -7.746 -9.885 -25.071 1.00 87.00 589 ASN A N 1
ATOM 4354 C CA . ASN A 1 589 ? -8.660 -8.904 -24.483 1.00 87.00 589 ASN A CA 1
ATOM 4355 C C . ASN A 1 589 ? -8.145 -7.459 -24.626 1.00 87.00 589 ASN A C 1
ATOM 4357 O O . ASN A 1 589 ? -8.937 -6.524 -24.689 1.00 87.00 589 ASN A O 1
ATOM 4361 N N . LEU A 1 590 ? -6.828 -7.262 -24.753 1.00 86.19 590 LEU A N 1
ATOM 4362 C CA . LEU A 1 590 ? -6.197 -5.943 -24.899 1.00 86.19 590 LEU A CA 1
ATOM 4363 C C . LEU A 1 590 ? -6.788 -5.038 -26.015 1.00 86.19 590 LEU A C 1
ATOM 4365 O O . LEU A 1 590 ? -6.818 -3.826 -25.792 1.00 86.19 590 LEU A O 1
ATOM 4369 N N . PRO A 1 591 ? -7.262 -5.544 -27.179 1.00 87.38 591 PRO A N 1
ATOM 4370 C CA . PRO A 1 591 ? -7.880 -4.704 -28.213 1.00 87.38 591 PRO A CA 1
ATOM 4371 C C . PRO A 1 591 ? -9.360 -4.368 -27.958 1.00 87.38 591 PRO A C 1
ATOM 4373 O O . PRO A 1 591 ? -9.871 -3.434 -28.571 1.00 87.38 591 PRO A O 1
ATOM 4376 N N . ILE A 1 592 ? -10.034 -5.121 -27.079 1.00 89.25 592 ILE A N 1
ATOM 4377 C CA . ILE A 1 592 ? -11.478 -5.018 -26.785 1.00 89.25 592 ILE A CA 1
ATOM 4378 C C . ILE A 1 592 ? -11.780 -4.471 -25.378 1.00 89.25 592 ILE A C 1
ATOM 4380 O O . ILE A 1 592 ? -12.940 -4.217 -25.052 1.00 89.25 592 ILE A O 1
ATOM 4384 N N . ARG A 1 593 ? -10.745 -4.258 -24.551 1.00 90.62 593 ARG A N 1
ATOM 4385 C CA . ARG A 1 593 ? -10.853 -3.653 -23.216 1.00 90.62 593 ARG A CA 1
ATOM 4386 C C . ARG A 1 593 ? -11.518 -2.277 -23.269 1.00 90.62 593 ARG A C 1
ATOM 4388 O O . ARG A 1 593 ? -11.256 -1.486 -24.177 1.00 90.62 593 ARG A O 1
ATOM 4395 N N . ASN A 1 594 ? -12.317 -1.982 -22.252 1.00 92.75 594 ASN A N 1
ATOM 4396 C CA . ASN A 1 594 ? -13.125 -0.765 -22.150 1.00 92.75 594 ASN A CA 1
ATOM 4397 C C . ASN A 1 594 ? -12.944 -0.028 -20.812 1.00 92.75 594 ASN A C 1
ATOM 4399 O O . ASN A 1 594 ? -13.713 0.879 -20.500 1.00 92.75 594 ASN A O 1
ATOM 4403 N N . SER A 1 595 ? -11.905 -0.381 -20.047 1.00 94.06 595 SER A N 1
ATOM 4404 C CA . SER A 1 595 ? -11.499 0.330 -18.835 1.00 94.06 595 SER A CA 1
ATOM 4405 C C . SER A 1 595 ? -9.974 0.461 -18.692 1.00 94.06 595 SER A C 1
ATOM 4407 O O . SER A 1 595 ? -9.188 -0.312 -19.251 1.00 94.06 595 SER A O 1
ATOM 4409 N N . ILE A 1 596 ? -9.563 1.476 -17.934 1.00 93.56 596 ILE A N 1
ATOM 4410 C CA . ILE A 1 596 ? -8.182 1.784 -17.529 1.00 93.56 596 ILE A CA 1
ATOM 4411 C C . ILE A 1 596 ? -7.941 1.195 -16.127 1.00 93.56 596 ILE A C 1
ATOM 4413 O O . ILE A 1 596 ? -8.888 1.063 -15.356 1.00 93.56 596 ILE A O 1
ATOM 4417 N N . GLY A 1 597 ? -6.694 0.878 -15.767 1.00 91.62 597 GLY A N 1
ATOM 4418 C CA . GLY A 1 597 ? -6.336 0.386 -14.428 1.00 91.62 597 GLY A CA 1
ATOM 4419 C C . GLY A 1 597 ? -6.132 -1.130 -14.360 1.00 91.62 597 GLY A C 1
ATOM 4420 O O . GLY A 1 597 ? -5.620 -1.736 -15.308 1.00 91.62 597 GLY A O 1
ATOM 4421 N N . ALA A 1 598 ? -6.509 -1.736 -13.229 1.00 89.12 598 ALA A N 1
ATOM 4422 C CA . ALA A 1 598 ? -6.453 -3.181 -12.993 1.00 89.12 598 ALA A CA 1
ATOM 4423 C C . ALA A 1 598 ? -7.500 -3.639 -11.955 1.00 89.12 598 ALA A C 1
ATOM 4425 O O . ALA A 1 598 ? -7.882 -2.876 -11.077 1.00 89.12 598 ALA A O 1
ATOM 4426 N N . HIS A 1 599 ? -7.926 -4.905 -12.031 1.00 87.88 599 HIS A N 1
ATOM 4427 C CA . HIS A 1 599 ? -8.761 -5.546 -11.001 1.00 87.88 599 HIS A CA 1
ATOM 4428 C C . HIS A 1 599 ? -7.970 -5.825 -9.704 1.00 87.88 599 HIS A C 1
ATOM 4430 O O . HIS A 1 599 ? -6.748 -5.997 -9.766 1.00 87.88 599 HIS A O 1
ATOM 4436 N N . ALA A 1 600 ? -8.680 -5.985 -8.578 1.00 83.19 600 ALA A N 1
ATOM 4437 C CA . ALA A 1 600 ? -8.154 -6.173 -7.219 1.00 83.19 600 ALA A CA 1
ATOM 4438 C C . ALA A 1 600 ? -7.466 -4.927 -6.624 1.00 83.19 600 ALA A C 1
ATOM 4440 O O . ALA A 1 600 ? -6.517 -5.055 -5.848 1.00 83.19 600 ALA A O 1
ATOM 4441 N N . GLY A 1 601 ? -7.926 -3.728 -7.007 1.00 84.38 601 GLY A N 1
ATOM 4442 C CA . GLY A 1 601 ? -7.514 -2.438 -6.435 1.00 84.38 601 GLY A CA 1
ATOM 4443 C C . GLY A 1 601 ? -6.004 -2.295 -6.200 1.00 84.38 601 GLY A C 1
ATOM 4444 O O . GLY A 1 601 ? -5.182 -2.534 -7.092 1.00 84.38 601 GLY A O 1
ATOM 4445 N N . SER A 1 602 ? -5.626 -1.917 -4.979 1.00 85.62 602 SER A N 1
ATOM 4446 C CA . SER A 1 602 ? -4.229 -1.802 -4.530 1.00 85.62 602 SER A CA 1
ATOM 4447 C C . SER A 1 602 ? -3.434 -3.121 -4.572 1.00 85.62 602 SER A C 1
ATOM 4449 O O . SER A 1 602 ? -2.220 -3.104 -4.789 1.00 85.62 602 SER A O 1
ATOM 4451 N N . TYR A 1 603 ? -4.092 -4.280 -4.452 1.00 88.94 603 TYR A N 1
ATOM 4452 C CA . TYR A 1 603 ? -3.443 -5.599 -4.499 1.00 88.94 603 TYR A CA 1
ATOM 4453 C C . TYR A 1 603 ? -2.988 -6.016 -5.908 1.00 88.94 603 TYR A C 1
ATOM 4455 O O . TYR A 1 603 ? -2.188 -6.946 -6.057 1.00 88.94 603 TYR A O 1
ATOM 4463 N N . SER A 1 604 ? -3.424 -5.299 -6.950 1.00 88.50 604 SER A N 1
ATOM 4464 C CA . SER A 1 604 ? -2.983 -5.499 -8.338 1.00 88.50 604 SER A CA 1
ATOM 4465 C C . SER A 1 604 ? -1.453 -5.465 -8.508 1.00 88.50 604 SER A C 1
ATOM 4467 O O . SER A 1 604 ? -0.912 -6.219 -9.322 1.00 88.50 604 SER A O 1
ATOM 4469 N N . ILE A 1 605 ? -0.743 -4.670 -7.694 1.00 89.81 605 ILE A N 1
ATOM 4470 C CA . ILE A 1 605 ? 0.727 -4.574 -7.692 1.00 89.81 605 ILE A CA 1
ATOM 4471 C C . ILE A 1 605 ? 1.363 -5.882 -7.198 1.00 89.81 605 ILE A C 1
ATOM 4473 O O . ILE A 1 605 ? 2.255 -6.417 -7.856 1.00 89.81 605 ILE A O 1
ATOM 4477 N N . TYR A 1 606 ? 0.871 -6.457 -6.097 1.00 90.00 606 TYR A N 1
ATOM 4478 C CA . TYR A 1 606 ? 1.353 -7.750 -5.596 1.00 90.00 606 TYR A CA 1
ATOM 4479 C C . TYR A 1 606 ? 1.090 -8.875 -6.602 1.00 90.00 606 TYR A C 1
ATOM 4481 O O . TYR A 1 606 ? 1.972 -9.695 -6.857 1.00 90.00 606 TYR A O 1
ATOM 4489 N N . ARG A 1 607 ? -0.071 -8.862 -7.275 1.00 86.88 607 ARG A N 1
ATOM 4490 C CA . ARG A 1 607 ? -0.350 -9.798 -8.376 1.00 86.88 607 ARG A CA 1
ATOM 4491 C C . ARG A 1 607 ? 0.650 -9.644 -9.529 1.00 86.88 607 ARG A C 1
ATOM 4493 O O . ARG A 1 607 ? 1.096 -10.651 -10.074 1.00 86.88 607 ARG A O 1
ATOM 4500 N N . ALA A 1 608 ? 1.026 -8.418 -9.899 1.00 88.19 608 ALA A N 1
ATOM 4501 C CA . ALA A 1 608 ? 2.061 -8.177 -10.908 1.00 88.19 608 ALA A CA 1
ATOM 4502 C C . ALA A 1 608 ? 3.447 -8.692 -10.468 1.00 88.19 608 ALA A C 1
ATOM 4504 O O . ALA A 1 608 ? 4.157 -9.271 -11.293 1.00 88.19 608 ALA A O 1
ATOM 4505 N N . LEU A 1 609 ? 3.805 -8.569 -9.183 1.00 90.12 609 LEU A N 1
ATOM 4506 C CA . LEU A 1 609 ? 5.033 -9.154 -8.631 1.00 90.12 609 LEU A CA 1
ATOM 4507 C C . LEU A 1 609 ? 5.016 -10.690 -8.694 1.00 90.12 609 LEU A C 1
ATOM 4509 O O . LEU A 1 609 ? 5.981 -11.274 -9.180 1.00 90.12 609 LEU A O 1
ATOM 4513 N N . SER A 1 610 ? 3.921 -11.358 -8.313 1.00 86.62 610 SER A N 1
ATOM 4514 C CA . SER A 1 610 ? 3.797 -12.821 -8.462 1.00 86.62 610 SER A CA 1
ATOM 4515 C C . SER A 1 610 ? 3.875 -13.287 -9.921 1.00 86.62 610 SER A C 1
ATOM 4517 O O . SER A 1 610 ? 4.418 -14.358 -10.186 1.00 86.62 610 SER A O 1
ATOM 4519 N N . ILE A 1 611 ? 3.404 -12.485 -10.885 1.00 85.62 611 ILE A N 1
ATOM 4520 C CA . ILE A 1 611 ? 3.600 -12.776 -12.315 1.00 85.62 611 ILE A CA 1
ATOM 4521 C C . ILE A 1 611 ? 5.072 -12.591 -12.721 1.00 85.62 611 ILE A C 1
ATOM 4523 O O . ILE A 1 611 ? 5.623 -13.434 -13.427 1.00 85.62 611 ILE A O 1
ATOM 4527 N N . ALA A 1 612 ? 5.739 -11.530 -12.256 1.00 84.81 612 ALA A N 1
ATOM 4528 C CA . ALA A 1 612 ? 7.157 -11.286 -12.535 1.00 84.81 612 ALA A CA 1
ATOM 4529 C C . ALA A 1 612 ? 8.088 -12.350 -11.913 1.00 84.81 612 ALA A C 1
ATOM 4531 O O . ALA A 1 612 ? 9.088 -12.713 -12.525 1.00 84.81 612 ALA A O 1
ATOM 4532 N N . MET A 1 613 ? 7.729 -12.893 -10.745 1.00 84.38 613 MET A N 1
ATOM 4533 C CA . MET A 1 613 ? 8.405 -14.027 -10.097 1.00 84.38 613 MET A CA 1
ATOM 4534 C C . MET A 1 613 ? 8.064 -15.391 -10.729 1.00 84.38 613 MET A C 1
ATOM 4536 O O . MET A 1 613 ? 8.566 -16.413 -10.273 1.00 84.38 613 MET A O 1
ATOM 4540 N N . GLY A 1 614 ? 7.190 -15.441 -11.742 1.00 79.75 614 GLY A N 1
ATOM 4541 C CA . GLY A 1 614 ? 6.757 -16.682 -12.393 1.00 79.75 614 GLY A CA 1
ATOM 4542 C C . GLY A 1 614 ? 5.793 -17.555 -11.575 1.00 79.75 614 GLY A C 1
ATOM 4543 O O . GLY A 1 614 ? 5.373 -18.601 -12.065 1.00 79.75 614 GLY A O 1
ATOM 4544 N N . GLN A 1 615 ? 5.400 -17.127 -10.369 1.00 83.81 615 GLN A N 1
ATOM 4545 C CA . GLN A 1 615 ? 4.437 -17.827 -9.505 1.00 83.81 615 GLN A CA 1
ATOM 4546 C C . GLN A 1 615 ? 3.023 -17.846 -10.104 1.00 83.81 615 GLN A C 1
ATOM 4548 O O . GLN A 1 615 ? 2.255 -18.774 -9.863 1.00 83.81 615 GLN A O 1
ATOM 4553 N N . LEU A 1 616 ? 2.669 -16.820 -10.885 1.00 81.88 616 LEU A N 1
ATOM 4554 C CA . LEU A 1 616 ? 1.375 -16.703 -11.553 1.00 81.88 616 LEU A CA 1
ATOM 4555 C C . LEU A 1 616 ? 1.566 -16.483 -13.058 1.00 81.88 616 LEU A C 1
ATOM 4557 O O . LEU A 1 616 ? 2.427 -15.716 -13.483 1.00 81.88 616 LEU A O 1
ATOM 4561 N N . ARG A 1 617 ? 0.745 -17.125 -13.897 1.00 80.94 617 ARG A N 1
ATOM 4562 C CA . ARG A 1 617 ? 0.848 -16.935 -15.353 1.00 80.94 617 ARG A CA 1
ATOM 4563 C C . ARG A 1 617 ? 0.371 -15.523 -15.759 1.00 80.94 617 ARG A C 1
ATOM 4565 O O . ARG A 1 617 ? -0.667 -15.082 -15.260 1.00 80.94 617 ARG A O 1
ATOM 4572 N N . PRO A 1 618 ? 1.020 -14.845 -16.726 1.00 78.38 618 PRO A N 1
ATOM 4573 C CA . PRO A 1 618 ? 0.530 -13.572 -17.272 1.00 78.38 618 PRO A CA 1
ATOM 4574 C C . PRO A 1 618 ? -0.870 -13.667 -17.902 1.00 78.38 618 PRO A C 1
ATOM 4576 O O . PRO A 1 618 ? -1.633 -12.704 -17.871 1.00 78.38 618 PRO A O 1
ATOM 4579 N N . ASP A 1 619 ? -1.221 -14.836 -18.450 1.00 77.81 619 ASP A N 1
ATOM 4580 C CA . ASP A 1 619 ? -2.528 -15.145 -19.038 1.00 77.81 619 ASP A CA 1
ATOM 4581 C C . ASP A 1 619 ? -3.536 -15.744 -18.035 1.00 77.81 619 ASP A C 1
ATOM 4583 O O . ASP A 1 619 ? -4.609 -16.191 -18.440 1.00 77.81 619 ASP A O 1
ATOM 4587 N N . TRP A 1 620 ? -3.212 -15.763 -16.734 1.00 82.81 620 TRP A N 1
ATOM 4588 C CA . TRP A 1 620 ? -4.035 -16.417 -15.717 1.00 82.81 620 TRP A CA 1
ATOM 4589 C C . TRP A 1 620 ? -5.412 -15.769 -15.531 1.00 82.81 620 TRP A C 1
ATOM 4591 O O . TRP A 1 620 ? -5.550 -14.558 -15.297 1.00 82.81 620 TRP A O 1
ATOM 4601 N N . ARG A 1 621 ? -6.413 -16.646 -15.522 1.00 83.06 621 ARG A N 1
ATOM 4602 C CA . ARG A 1 621 ? -7.813 -16.403 -15.191 1.00 83.06 621 ARG A CA 1
ATOM 4603 C C . ARG A 1 621 ? -8.157 -17.211 -13.933 1.00 83.06 621 ARG A C 1
ATOM 4605 O O . ARG A 1 621 ? -7.730 -18.363 -13.872 1.00 83.06 621 ARG A O 1
ATOM 4612 N N . PRO A 1 622 ? -8.858 -16.635 -12.944 1.00 82.88 622 PRO A N 1
ATOM 4613 C CA . PRO A 1 622 ? -9.360 -17.393 -11.802 1.00 82.88 622 PRO A CA 1
ATOM 4614 C C . PRO A 1 622 ? -10.402 -18.416 -12.252 1.00 82.88 622 PRO A C 1
ATOM 4616 O O . PRO A 1 622 ? -11.133 -18.152 -13.204 1.00 82.88 622 PRO A O 1
ATOM 4619 N N . ASP A 1 623 ? -10.501 -19.537 -11.539 1.00 84.94 623 ASP A N 1
ATOM 4620 C CA . ASP A 1 623 ? -11.716 -20.349 -11.576 1.00 84.94 623 ASP A CA 1
ATOM 4621 C C . ASP A 1 623 ? -12.778 -19.712 -10.694 1.00 84.94 623 ASP A C 1
ATOM 4623 O O . ASP A 1 623 ? -12.503 -19.300 -9.567 1.00 84.94 623 ASP A O 1
ATOM 4627 N N . LEU A 1 624 ? -13.956 -19.550 -11.287 1.00 83.62 624 LEU A N 1
ATOM 4628 C CA . LEU A 1 624 ? -15.099 -18.848 -10.726 1.00 83.62 624 LEU A CA 1
ATOM 4629 C C . LEU A 1 624 ? -16.302 -19.794 -10.561 1.00 83.62 624 LEU A C 1
ATOM 4631 O O . LEU A 1 624 ? -17.331 -19.396 -10.013 1.00 83.62 624 LEU A O 1
ATOM 4635 N N . THR A 1 625 ? -16.159 -21.057 -10.981 1.00 83.00 625 THR A N 1
ATOM 4636 C CA . THR A 1 625 ? -17.078 -22.161 -10.675 1.00 83.00 625 THR A CA 1
ATOM 4637 C C . THR A 1 625 ? -17.347 -22.220 -9.168 1.00 83.00 625 THR A C 1
ATOM 4639 O O . THR A 1 625 ? -16.412 -22.223 -8.371 1.00 83.00 625 THR A O 1
ATOM 4642 N N . ASN A 1 626 ? -18.621 -22.262 -8.764 1.00 82.12 626 ASN A N 1
ATOM 4643 C CA . ASN A 1 626 ? -19.051 -22.240 -7.358 1.00 82.12 626 ASN A CA 1
ATOM 4644 C C . ASN A 1 626 ? -18.632 -20.995 -6.539 1.00 82.12 626 ASN A C 1
ATOM 4646 O O . ASN A 1 626 ? -18.630 -21.058 -5.312 1.00 82.12 626 ASN A O 1
ATOM 4650 N N . THR A 1 627 ? -18.308 -19.860 -7.175 1.00 84.50 627 THR A N 1
ATOM 4651 C CA . THR A 1 627 ? -18.012 -18.589 -6.465 1.00 84.50 627 THR A CA 1
ATOM 4652 C C . THR A 1 627 ? -19.162 -17.569 -6.499 1.00 84.50 627 THR A C 1
ATOM 4654 O O . THR A 1 627 ? -18.968 -16.392 -6.189 1.00 84.50 627 THR A O 1
ATOM 4657 N N . HIS A 1 628 ? -20.369 -18.033 -6.841 1.00 81.38 628 HIS A N 1
ATOM 4658 C CA . HIS A 1 628 ? -21.618 -17.276 -6.740 1.00 81.38 628 HIS A CA 1
ATOM 4659 C C . HIS A 1 628 ? -21.912 -16.864 -5.278 1.00 81.38 628 HIS A C 1
ATOM 4661 O O . HIS A 1 628 ? -21.584 -17.599 -4.341 1.00 81.38 628 HIS A O 1
ATOM 4667 N N . PRO A 1 629 ? -22.543 -15.704 -5.038 1.00 83.75 629 PRO A N 1
ATOM 4668 C CA . PRO A 1 629 ? -22.867 -15.260 -3.685 1.00 83.75 629 PRO A CA 1
ATOM 4669 C C . PRO A 1 629 ? -24.122 -15.966 -3.112 1.00 83.75 629 PRO A C 1
ATOM 4671 O O . PRO A 1 629 ? -25.108 -16.155 -3.827 1.00 83.75 629 PRO A O 1
ATOM 4674 N N . PRO A 1 630 ? -24.164 -16.301 -1.804 1.00 82.81 630 PRO A N 1
ATOM 4675 C CA . PRO A 1 630 ? -25.274 -17.024 -1.161 1.00 82.81 630 PRO A CA 1
ATOM 4676 C C . PRO A 1 630 ? -26.529 -16.161 -0.914 1.00 82.81 630 PRO A C 1
ATOM 4678 O O . PRO A 1 630 ? -27.482 -16.609 -0.277 1.00 82.81 630 PRO A O 1
ATOM 4681 N N . PHE A 1 631 ? -26.509 -14.908 -1.367 1.00 82.06 631 PHE A N 1
ATOM 4682 C CA . PHE A 1 631 ? -27.639 -13.992 -1.499 1.00 82.06 631 PHE A CA 1
ATOM 4683 C C . PHE A 1 631 ? -27.257 -12.928 -2.540 1.00 82.06 631 PHE A C 1
ATOM 4685 O O . PHE A 1 631 ? -26.072 -12.632 -2.689 1.00 82.06 631 PHE A O 1
ATOM 4692 N N . VAL A 1 632 ? -28.237 -12.328 -3.214 1.00 73.19 632 VAL A N 1
ATOM 4693 C CA . VAL A 1 632 ? -28.047 -11.155 -4.082 1.00 73.19 632 VAL A CA 1
ATOM 4694 C C . VAL A 1 632 ? -29.111 -10.121 -3.750 1.00 73.19 632 VAL A C 1
ATOM 4696 O O . VAL A 1 632 ? -30.278 -10.457 -3.559 1.00 73.19 632 VAL A O 1
ATOM 4699 N N . LEU A 1 633 ? -28.704 -8.854 -3.698 1.00 82.56 633 LEU A N 1
ATOM 4700 C CA . LEU A 1 633 ? -29.633 -7.727 -3.652 1.00 82.56 633 LEU A CA 1
ATOM 4701 C C . LEU A 1 633 ? -30.285 -7.548 -5.034 1.00 82.56 633 LEU A C 1
ATOM 4703 O O . LEU A 1 633 ? -29.554 -7.497 -6.028 1.00 82.56 633 LEU A O 1
ATOM 4707 N N . PRO A 1 634 ? -31.623 -7.434 -5.128 1.00 82.81 634 PRO A N 1
ATOM 4708 C CA . PRO A 1 634 ? -32.285 -7.186 -6.404 1.00 82.81 634 PRO A CA 1
ATOM 4709 C C . PRO A 1 634 ? -31.840 -5.831 -6.986 1.00 82.81 634 PRO A C 1
ATOM 4711 O O . PRO A 1 634 ? -31.537 -4.920 -6.212 1.00 82.81 634 PRO A O 1
ATOM 4714 N N . PRO A 1 635 ? -31.818 -5.657 -8.323 1.00 85.25 635 PRO A N 1
ATOM 4715 C CA . PRO A 1 635 ? -31.403 -4.399 -8.939 1.00 85.25 635 PRO A CA 1
ATOM 4716 C C . PRO A 1 635 ? -32.269 -3.221 -8.481 1.00 85.25 635 PRO A C 1
ATOM 4718 O O . PRO A 1 635 ? -33.469 -3.176 -8.751 1.00 85.25 635 PRO A O 1
ATOM 4721 N N . GLN A 1 636 ? -31.654 -2.270 -7.780 1.00 88.56 636 GLN A N 1
ATOM 4722 C CA . GLN A 1 636 ? -32.347 -1.126 -7.186 1.00 88.56 636 GLN A CA 1
ATOM 4723 C C . GLN A 1 636 ? -32.501 0.018 -8.201 1.00 88.56 636 GLN A C 1
ATOM 4725 O O . GLN A 1 636 ? -31.670 0.139 -9.104 1.00 88.56 636 GLN A O 1
ATOM 4730 N N . PRO A 1 637 ? -33.477 0.935 -8.039 1.00 82.62 637 PRO A N 1
ATOM 4731 C CA . PRO A 1 637 ? -33.620 2.104 -8.915 1.00 82.62 637 PRO A CA 1
ATOM 4732 C C . PRO A 1 637 ? -32.330 2.932 -9.045 1.00 82.62 637 PRO A C 1
ATOM 4734 O O . PRO A 1 637 ? -32.011 3.421 -10.124 1.00 82.62 637 PRO A O 1
ATOM 4737 N N . GLY A 1 638 ? -31.536 3.016 -7.969 1.00 81.94 638 GLY A N 1
ATOM 4738 C CA . GLY A 1 638 ? -30.235 3.691 -7.945 1.00 81.94 638 GLY A CA 1
ATOM 4739 C C . GLY A 1 638 ? -29.108 3.004 -8.731 1.00 81.94 638 GLY A C 1
ATOM 4740 O O . GLY A 1 638 ? -28.021 3.565 -8.832 1.00 81.94 638 GLY A O 1
ATOM 4741 N N . TRP A 1 639 ? -29.325 1.817 -9.305 1.00 87.00 639 TRP A N 1
ATOM 4742 C CA . TRP A 1 639 ? -28.369 1.187 -10.228 1.00 87.00 639 TRP A CA 1
ATOM 4743 C C . TRP A 1 639 ? -28.491 1.758 -11.654 1.00 87.00 639 TRP A C 1
ATOM 4745 O O . TRP A 1 639 ? -27.638 1.488 -12.503 1.00 87.00 639 TRP A O 1
ATOM 4755 N N . PHE A 1 640 ? -29.539 2.550 -11.910 1.00 83.00 640 PHE A N 1
ATOM 4756 C CA . PHE A 1 640 ? -29.945 3.023 -13.229 1.00 83.00 640 PHE A CA 1
ATOM 4757 C C . PHE A 1 640 ? -29.980 4.555 -13.323 1.00 83.00 640 PHE A C 1
ATOM 4759 O O . PHE A 1 640 ? -29.948 5.270 -12.321 1.00 83.00 640 PHE A O 1
ATOM 4766 N N . GLY A 1 641 ? -30.053 5.062 -14.552 1.00 68.81 641 GLY A N 1
ATOM 4767 C CA . GLY A 1 641 ? -30.286 6.470 -14.860 1.00 68.81 641 GLY A CA 1
ATOM 4768 C C . GLY A 1 641 ? -30.574 6.673 -16.347 1.00 68.81 641 GLY A C 1
ATOM 4769 O O . GLY A 1 641 ? -30.160 5.873 -17.185 1.00 68.81 641 GLY A O 1
ATOM 4770 N N . ASP A 1 642 ? -31.268 7.758 -16.681 1.00 57.72 642 ASP A N 1
ATOM 4771 C CA . ASP A 1 642 ? -31.561 8.163 -18.064 1.00 57.72 642 ASP A CA 1
ATOM 4772 C C . ASP A 1 642 ? -30.317 8.644 -18.836 1.00 57.72 642 ASP A C 1
ATOM 4774 O O . ASP A 1 642 ? -30.294 8.612 -20.067 1.00 57.72 642 ASP A O 1
ATOM 4778 N N . GLY A 1 643 ? -29.252 9.014 -18.121 1.00 53.84 643 GLY A N 1
ATOM 4779 C CA . GLY A 1 643 ? -27.942 9.334 -18.692 1.00 53.84 643 GLY A CA 1
ATOM 4780 C C . GLY A 1 643 ? -27.797 10.778 -19.171 1.00 53.84 643 GLY A C 1
ATOM 4781 O O . GLY A 1 643 ? -26.764 11.121 -19.746 1.00 53.84 643 GLY A O 1
ATOM 4782 N N . SER A 1 644 ? -28.787 11.636 -18.912 1.00 47.56 644 SER A N 1
ATOM 4783 C CA . SER A 1 644 ? -28.593 13.086 -18.941 1.00 47.56 644 SER A CA 1
ATOM 4784 C C . SER A 1 644 ? -27.837 13.528 -17.688 1.00 47.56 644 SER A C 1
ATOM 4786 O O . SER A 1 644 ? -28.354 13.400 -16.579 1.00 47.56 644 SER A O 1
ATOM 4788 N N . GLY A 1 645 ? -26.633 14.075 -17.869 1.00 49.97 645 GLY A N 1
ATOM 4789 C CA . GLY A 1 645 ? -26.025 14.946 -16.860 1.00 49.97 645 GLY A CA 1
ATOM 4790 C C . GLY A 1 645 ? -26.856 16.226 -16.729 1.00 49.97 645 GLY A C 1
ATOM 4791 O O . GLY A 1 645 ? -27.366 16.722 -17.736 1.00 49.97 645 GLY A O 1
ATOM 4792 N N . ARG A 1 646 ? -26.996 16.736 -15.500 1.00 41.00 646 ARG A N 1
ATOM 4793 C CA . ARG A 1 646 ? -28.024 17.713 -15.073 1.00 41.00 646 ARG A CA 1
ATOM 4794 C C . ARG A 1 646 ? -29.479 17.321 -15.386 1.00 41.00 646 ARG A C 1
ATOM 4796 O O . ARG A 1 646 ? -30.016 17.631 -16.448 1.00 41.00 646 ARG A O 1
ATOM 4803 N N . GLY A 1 647 ? -30.175 16.810 -14.373 1.00 40.28 647 GLY A N 1
ATOM 4804 C CA . GLY A 1 647 ? -31.599 17.101 -14.212 1.00 40.28 647 GLY A CA 1
ATOM 4805 C C . GLY A 1 647 ? -31.828 18.584 -13.896 1.00 40.28 647 GLY A C 1
ATOM 4806 O O . GLY A 1 647 ? -30.996 19.220 -13.248 1.00 40.28 647 GLY A O 1
ATOM 4807 N N . GLU A 1 648 ? -32.953 19.132 -14.353 1.00 34.72 648 GLU A N 1
ATOM 4808 C CA . GLU A 1 648 ? -33.441 20.441 -13.901 1.00 34.72 648 GLU A CA 1
ATOM 4809 C C . GLU A 1 648 ? -33.888 20.381 -12.428 1.00 34.72 648 GLU A C 1
ATOM 4811 O O . GLU A 1 648 ? -34.089 19.302 -11.860 1.00 34.72 648 GLU A O 1
ATOM 4816 N N . GLU A 1 649 ? -33.999 21.554 -11.801 1.00 36.88 649 GLU A N 1
ATOM 4817 C CA . GLU A 1 649 ? -34.104 21.722 -10.349 1.00 36.88 649 GLU A CA 1
ATOM 4818 C C . GLU A 1 649 ? -35.165 20.810 -9.700 1.00 36.88 649 GLU A C 1
ATOM 4820 O O . GLU A 1 649 ? -36.356 20.866 -10.003 1.00 36.88 649 GLU A O 1
ATOM 4825 N N . GLY A 1 650 ? -34.711 19.960 -8.773 1.00 39.25 650 GLY A N 1
ATOM 4826 C CA . GLY A 1 650 ? -35.573 19.140 -7.920 1.00 39.25 650 GLY A CA 1
ATOM 4827 C C . GLY A 1 650 ? -36.012 17.777 -8.468 1.00 39.25 650 GLY A C 1
ATOM 4828 O O . GLY A 1 650 ? -36.686 17.060 -7.729 1.00 39.25 650 GLY A O 1
ATOM 4829 N N . ASN A 1 651 ? -35.640 17.367 -9.692 1.00 35.91 651 ASN A N 1
ATOM 4830 C CA . ASN A 1 651 ? -36.109 16.091 -10.262 1.00 35.91 651 ASN A CA 1
ATOM 4831 C C . ASN A 1 651 ? -34.991 15.095 -10.635 1.00 35.91 651 ASN A C 1
ATOM 4833 O O . ASN A 1 651 ? -33.913 15.465 -11.096 1.00 35.91 651 ASN A O 1
ATOM 4837 N N . GLN A 1 652 ? -35.242 13.800 -10.411 1.00 44.00 652 GLN A N 1
ATOM 4838 C CA . GLN A 1 652 ? -34.200 12.761 -10.381 1.00 44.00 652 GLN A CA 1
ATOM 4839 C C . GLN A 1 652 ? -33.753 12.299 -11.782 1.00 44.00 652 GLN A C 1
ATOM 4841 O O . GLN A 1 652 ? -34.279 11.318 -12.304 1.00 44.00 652 GLN A O 1
ATOM 4846 N N . LYS A 1 653 ? -32.759 12.973 -12.376 1.00 49.12 653 LYS A N 1
ATOM 4847 C CA . LYS A 1 653 ? -32.174 12.615 -13.685 1.00 49.12 653 LYS A CA 1
ATOM 4848 C C . LYS A 1 653 ? -30.647 12.729 -13.663 1.00 49.12 653 LYS A C 1
ATOM 4850 O O . LYS A 1 653 ? -30.113 13.833 -13.597 1.00 49.12 653 LYS A O 1
ATOM 4855 N N . GLY A 1 654 ? -29.953 11.591 -13.632 1.00 62.47 654 GLY A N 1
ATOM 4856 C CA . GLY A 1 654 ? -28.489 11.515 -13.525 1.00 62.47 654 GLY A CA 1
ATOM 4857 C C . GLY A 1 654 ? -27.981 10.237 -12.841 1.00 62.47 654 GLY A C 1
ATOM 4858 O O . GLY A 1 654 ? -28.745 9.490 -12.226 1.00 62.47 654 GLY A O 1
ATOM 4859 N N . TRP A 1 655 ? -26.677 9.955 -12.946 1.00 76.81 655 TRP A N 1
ATOM 4860 C CA . TRP A 1 655 ? -26.089 8.694 -12.469 1.00 76.81 655 TRP A CA 1
ATOM 4861 C C . TRP A 1 655 ? -25.986 8.607 -10.938 1.00 76.81 655 TRP A C 1
ATOM 4863 O O . TRP A 1 655 ? -25.098 9.194 -10.306 1.00 76.81 655 TRP A O 1
ATOM 4873 N N . ARG A 1 656 ? -26.856 7.790 -10.335 1.00 84.31 656 ARG A N 1
ATOM 4874 C CA . ARG A 1 656 ? -26.875 7.525 -8.888 1.00 84.31 656 ARG A CA 1
ATOM 4875 C C . ARG A 1 656 ? -25.672 6.725 -8.374 1.00 84.31 656 ARG A C 1
ATOM 4877 O O . ARG A 1 656 ? -25.302 6.914 -7.225 1.00 84.31 656 ARG A O 1
ATOM 4884 N N . ILE A 1 657 ? -25.003 5.927 -9.210 1.00 91.62 657 ILE A N 1
ATOM 4885 C CA . ILE A 1 657 ? -23.741 5.241 -8.870 1.00 91.62 657 ILE A CA 1
ATOM 4886 C C . ILE A 1 657 ? -22.683 5.556 -9.933 1.00 91.62 657 ILE A C 1
ATOM 4888 O O . ILE A 1 657 ? -22.939 5.396 -11.128 1.00 91.62 657 ILE A O 1
ATOM 4892 N N . VAL A 1 658 ? -21.491 5.995 -9.509 1.00 93.12 658 VAL A N 1
ATOM 4893 C CA . VAL A 1 658 ? -20.356 6.329 -10.400 1.00 93.12 658 VAL A CA 1
ATOM 4894 C C . VAL A 1 658 ? -18.993 5.843 -9.886 1.00 93.12 658 VAL A C 1
ATOM 4896 O O . VAL A 1 658 ? -18.013 5.957 -10.616 1.00 93.12 658 VAL A O 1
ATOM 4899 N N . SER A 1 659 ? -18.896 5.333 -8.653 1.00 93.25 659 SER A N 1
ATOM 4900 C CA . SER A 1 659 ? -17.629 4.948 -8.003 1.00 93.25 659 SER A CA 1
ATOM 4901 C C . SER A 1 659 ? -17.349 3.439 -7.948 1.00 93.25 659 SER A C 1
ATOM 4903 O O . SER A 1 659 ? -16.223 3.039 -7.640 1.00 93.25 659 SER A O 1
ATOM 4905 N N . PHE A 1 660 ? -18.328 2.595 -8.274 1.00 94.56 660 PHE A N 1
ATOM 4906 C CA . PHE A 1 660 ? -18.156 1.154 -8.469 1.00 94.56 660 PHE A CA 1
ATOM 4907 C C . PHE A 1 660 ? -19.190 0.599 -9.457 1.00 94.56 660 PHE A C 1
ATOM 4909 O O . PHE A 1 660 ? -20.114 1.295 -9.873 1.00 94.56 660 PHE A O 1
ATOM 4916 N N . ASP A 1 661 ? -19.023 -0.664 -9.848 1.00 92.69 661 ASP A N 1
ATOM 4917 C CA . ASP A 1 661 ? -19.937 -1.364 -10.748 1.00 92.69 661 ASP A CA 1
ATOM 4918 C C . ASP A 1 661 ? -21.034 -2.093 -9.948 1.00 92.69 661 ASP A C 1
ATOM 4920 O O . ASP A 1 661 ? -20.719 -3.099 -9.304 1.00 92.69 661 ASP A O 1
ATOM 4924 N N . PRO A 1 662 ? -22.309 -1.651 -9.985 1.00 91.62 662 PRO A N 1
ATOM 4925 C CA . PRO A 1 662 ? -23.389 -2.317 -9.254 1.00 91.62 662 PRO A CA 1
ATOM 4926 C C . PRO A 1 662 ? -23.671 -3.738 -9.773 1.00 91.62 662 PRO A C 1
ATOM 4928 O O . PRO A 1 662 ? -24.120 -4.595 -9.019 1.00 91.62 662 PRO A O 1
ATOM 4931 N N . TRP A 1 663 ? -23.338 -4.040 -11.032 1.00 90.06 663 TRP A N 1
ATOM 4932 C CA . TRP A 1 663 ? -23.483 -5.383 -11.602 1.00 90.06 663 TRP A CA 1
ATOM 4933 C C . TRP A 1 663 ? -22.331 -6.325 -11.236 1.00 90.06 663 TRP A C 1
ATOM 4935 O O . TRP A 1 663 ? -22.405 -7.525 -11.511 1.00 90.06 663 TRP A O 1
ATOM 4945 N N . GLY A 1 664 ? -21.297 -5.807 -10.563 1.00 89.81 664 GLY A N 1
ATOM 4946 C CA . GLY A 1 664 ? -20.049 -6.500 -10.251 1.00 89.81 664 GLY A CA 1
ATOM 4947 C C . GLY A 1 664 ? -20.177 -7.795 -9.446 1.00 89.81 664 GLY A C 1
ATOM 4948 O O . GLY A 1 664 ? -19.216 -8.562 -9.433 1.00 89.81 664 GLY A O 1
ATOM 4949 N N . ALA A 1 665 ? -21.325 -8.044 -8.801 1.00 88.06 665 ALA A N 1
ATOM 4950 C CA . ALA A 1 665 ? -21.618 -9.265 -8.042 1.00 88.06 665 ALA A CA 1
ATOM 4951 C C . ALA A 1 665 ? -22.083 -10.429 -8.935 1.00 88.06 665 ALA A C 1
ATOM 4953 O O . ALA A 1 665 ? -21.750 -11.580 -8.672 1.00 88.06 665 ALA A O 1
ATOM 4954 N N . MET A 1 666 ? -22.820 -10.127 -10.009 1.00 84.12 666 MET A N 1
ATOM 4955 C CA . MET A 1 666 ? -23.424 -11.115 -10.917 1.00 84.12 666 MET A CA 1
ATOM 4956 C C . MET A 1 666 ? -22.640 -11.282 -12.230 1.00 84.12 666 MET A C 1
ATOM 4958 O O . MET A 1 666 ? -23.030 -12.073 -13.089 1.00 84.12 666 MET A O 1
ATOM 4962 N N . SER A 1 667 ? -21.519 -10.567 -12.408 1.00 84.25 667 SER A N 1
ATOM 4963 C CA . SER A 1 667 ? -20.702 -10.593 -13.634 1.00 84.25 667 SER A CA 1
ATOM 4964 C C . SER A 1 667 ? -20.349 -12.001 -14.124 1.00 84.25 667 SER A C 1
ATOM 4966 O O . SER A 1 667 ? -20.266 -12.223 -15.327 1.00 84.25 667 SER A O 1
ATOM 4968 N N . GLN A 1 668 ? -20.143 -12.952 -13.212 1.00 78.31 668 GLN A N 1
ATOM 4969 C CA . GLN A 1 668 ? -19.779 -14.328 -13.556 1.00 78.31 668 GLN A CA 1
ATOM 4970 C C . GLN A 1 668 ? -20.931 -15.122 -14.176 1.00 78.31 668 GLN A C 1
ATOM 4972 O O . GLN A 1 668 ? -20.697 -15.969 -15.028 1.00 78.31 668 GLN A O 1
ATOM 4977 N N . GLU A 1 669 ? -22.159 -14.858 -13.728 1.00 80.75 669 GLU A N 1
ATOM 4978 C CA . GLU A 1 669 ? -23.380 -15.557 -14.135 1.00 80.75 669 GLU A CA 1
ATOM 4979 C C . GLU A 1 669 ? -23.912 -14.948 -15.439 1.00 80.75 669 GLU A C 1
ATOM 4981 O O . GLU A 1 669 ? -24.194 -15.648 -16.410 1.00 80.75 669 GLU A O 1
ATOM 4986 N N . ILE A 1 670 ? -23.957 -13.613 -15.494 1.00 85.31 670 ILE A N 1
ATOM 4987 C CA . ILE A 1 670 ? -24.489 -12.831 -16.620 1.00 85.31 670 ILE A CA 1
ATOM 4988 C C . ILE A 1 670 ? -23.609 -12.948 -17.873 1.00 85.31 670 ILE A C 1
ATOM 4990 O O . ILE A 1 670 ? -24.140 -12.923 -18.988 1.00 85.31 670 ILE A O 1
ATOM 4994 N N . TRP A 1 671 ? -22.291 -13.091 -17.692 1.00 87.50 671 TRP A N 1
ATOM 4995 C CA . TRP A 1 671 ? -21.295 -13.221 -18.763 1.00 87.50 671 TRP A CA 1
ATOM 4996 C C . TRP A 1 671 ? -20.625 -14.608 -18.788 1.00 87.50 671 TRP A C 1
ATOM 4998 O O . TRP A 1 671 ? -19.529 -14.748 -19.330 1.00 87.50 671 TRP A O 1
ATOM 5008 N N . ALA A 1 672 ? -21.250 -15.637 -18.195 1.00 84.75 672 ALA A N 1
ATOM 5009 C CA . ALA A 1 672 ? -20.670 -16.980 -18.054 1.00 84.75 672 ALA A CA 1
ATOM 5010 C C . ALA A 1 672 ? -20.219 -17.580 -19.396 1.00 84.75 672 ALA A C 1
ATOM 5012 O O . ALA A 1 672 ? -19.112 -18.113 -19.525 1.00 84.75 672 ALA A O 1
ATOM 5013 N N . LYS A 1 673 ? -21.077 -17.446 -20.416 1.00 85.75 673 LYS A N 1
ATOM 5014 C CA . LYS A 1 673 ? -20.808 -17.906 -21.778 1.00 85.75 673 LYS A CA 1
ATOM 5015 C C . LYS A 1 673 ? -19.630 -17.136 -22.372 1.00 85.75 673 LYS A C 1
ATOM 5017 O O . LYS A 1 673 ? -18.634 -17.746 -22.754 1.00 85.75 673 LYS A O 1
ATOM 5022 N N . GLU A 1 674 ? -19.724 -15.811 -22.396 1.00 87.56 674 GLU A N 1
ATOM 5023 C CA . GLU A 1 674 ? -18.724 -14.920 -22.979 1.00 87.56 674 GLU A CA 1
ATOM 5024 C C . GLU A 1 674 ? -17.346 -15.094 -22.298 1.00 87.56 674 GLU A C 1
ATOM 5026 O O . GLU A 1 674 ? -16.307 -15.031 -22.958 1.00 87.56 674 GLU A O 1
ATOM 5031 N N . TYR A 1 675 ? -17.322 -15.399 -20.994 1.00 86.00 675 TYR A N 1
ATOM 5032 C CA . TYR A 1 675 ? -16.108 -15.741 -20.252 1.00 86.00 675 TYR A CA 1
ATOM 5033 C C . TYR A 1 675 ? -15.467 -17.043 -20.751 1.00 86.00 675 TYR A C 1
ATOM 5035 O O . TYR A 1 675 ? -14.264 -17.071 -21.031 1.00 86.00 675 TYR A O 1
ATOM 5043 N N . SER A 1 676 ? -16.272 -18.101 -20.915 1.00 81.81 676 SER A N 1
ATOM 5044 C CA . SER A 1 676 ? -15.822 -19.394 -21.453 1.00 81.81 676 SER A CA 1
ATOM 5045 C C . SER A 1 676 ? -15.343 -19.301 -22.912 1.00 81.81 676 SER A C 1
ATOM 5047 O O . SER A 1 676 ? -14.380 -19.967 -23.286 1.00 81.81 676 SER A O 1
ATOM 5049 N N . GLU A 1 677 ? -15.934 -18.402 -23.709 1.00 84.25 677 GLU A N 1
ATOM 5050 C CA . GLU A 1 677 ? -15.521 -18.095 -25.088 1.00 84.25 677 GLU A CA 1
ATOM 5051 C C . GLU A 1 677 ? -14.217 -17.274 -25.165 1.00 84.25 677 GLU A C 1
ATOM 5053 O O . GLU A 1 677 ? -13.612 -17.166 -26.233 1.00 84.25 677 GLU A O 1
ATOM 5058 N N . GLY A 1 678 ? -13.738 -16.720 -24.044 1.00 83.12 678 GLY A N 1
ATOM 5059 C CA . GLY A 1 678 ? -12.433 -16.061 -23.956 1.00 83.12 678 GLY A CA 1
ATOM 5060 C C . GLY A 1 678 ? -12.451 -14.582 -23.558 1.00 83.12 678 GLY A C 1
ATOM 5061 O O . GLY A 1 678 ? -11.383 -13.954 -23.561 1.00 83.12 678 GLY A O 1
ATOM 5062 N N . LEU A 1 679 ? -13.583 -14.017 -23.138 1.00 87.50 679 LEU A N 1
ATOM 5063 C CA . LEU A 1 679 ? -13.635 -12.700 -22.491 1.00 87.50 679 LEU A CA 1
ATOM 5064 C C . LEU A 1 679 ? -13.125 -12.800 -21.039 1.00 87.50 679 LEU A C 1
ATOM 5066 O O . LEU A 1 679 ? -13.357 -13.801 -20.375 1.00 87.50 679 LEU A O 1
ATOM 5070 N N . ASP A 1 680 ? -12.375 -11.824 -20.536 1.00 88.06 680 ASP A N 1
ATOM 5071 C CA . ASP A 1 680 ? -11.850 -11.819 -19.156 1.00 88.06 680 ASP A CA 1
ATOM 5072 C C . ASP A 1 680 ? -12.569 -10.740 -18.331 1.00 88.06 680 ASP A C 1
ATOM 5074 O O . ASP A 1 680 ? -11.999 -9.699 -17.994 1.00 88.06 680 ASP A O 1
ATOM 5078 N N . VAL A 1 681 ? -13.859 -10.993 -18.071 1.00 88.62 681 VAL A N 1
ATOM 5079 C CA . VAL A 1 681 ? -14.712 -10.220 -17.150 1.00 88.62 681 VAL A CA 1
ATOM 5080 C C . VAL A 1 681 ? -14.528 -10.781 -15.744 1.00 88.62 681 VAL A C 1
ATOM 5082 O O . VAL A 1 681 ? -14.674 -11.982 -15.542 1.00 88.62 681 VAL A O 1
ATOM 5085 N N . ARG A 1 682 ? -14.233 -9.941 -14.754 1.00 89.62 682 ARG A N 1
ATOM 5086 C CA . ARG A 1 682 ? -14.047 -10.381 -13.360 1.00 89.62 682 ARG A CA 1
ATOM 5087 C C . ARG A 1 682 ? -15.090 -9.725 -12.455 1.00 89.62 682 ARG A C 1
ATOM 5089 O O . ARG A 1 682 ? -15.512 -8.609 -12.764 1.00 89.62 682 ARG A O 1
ATOM 5096 N N . PRO A 1 683 ? -15.519 -10.384 -11.363 1.00 90.69 683 PRO A N 1
ATOM 5097 C CA . PRO A 1 683 ? -16.344 -9.724 -10.362 1.00 90.69 683 PRO A CA 1
ATOM 5098 C C . PRO A 1 683 ? -15.587 -8.534 -9.760 1.00 90.69 683 PRO A C 1
ATOM 5100 O O . PRO A 1 683 ? -14.365 -8.574 -9.603 1.00 90.69 683 PRO A O 1
ATOM 5103 N N . THR A 1 684 ? -16.328 -7.490 -9.411 1.00 92.06 684 THR A N 1
ATOM 5104 C CA . THR A 1 684 ? -15.838 -6.332 -8.639 1.00 92.06 684 THR A CA 1
ATOM 5105 C C . THR A 1 684 ? -16.664 -6.113 -7.373 1.00 92.06 684 THR A C 1
ATOM 5107 O O . THR A 1 684 ? -16.384 -5.203 -6.602 1.00 92.06 684 THR A O 1
ATOM 5110 N N . ILE A 1 685 ? -17.668 -6.961 -7.138 1.00 93.31 685 ILE A N 1
ATOM 5111 C CA . ILE A 1 685 ? -18.348 -7.112 -5.857 1.00 93.31 685 ILE A CA 1
ATOM 5112 C C . ILE A 1 685 ? -18.342 -8.607 -5.525 1.00 93.31 685 ILE A C 1
ATOM 5114 O O . ILE A 1 685 ? -18.515 -9.445 -6.408 1.00 93.31 685 ILE A O 1
ATOM 5118 N N . SER A 1 686 ? -18.159 -8.953 -4.256 1.00 91.69 686 SER A N 1
ATOM 5119 C CA . SER A 1 686 ? -18.405 -10.301 -3.736 1.00 91.69 686 SER A CA 1
ATOM 5120 C C . SER A 1 686 ? -19.232 -10.199 -2.458 1.00 91.69 686 SER A C 1
ATOM 5122 O O . SER A 1 686 ? -19.024 -9.290 -1.654 1.00 91.69 686 SER A O 1
ATOM 5124 N N . GLN A 1 687 ? -20.193 -11.103 -2.288 1.00 91.31 687 GLN A N 1
ATOM 5125 C CA . GLN A 1 687 ? -21.166 -11.112 -1.197 1.00 91.31 687 GLN A CA 1
ATOM 5126 C C . GLN A 1 687 ? -21.155 -12.488 -0.521 1.00 91.31 687 GLN A C 1
ATOM 5128 O O . GLN A 1 687 ? -21.047 -13.508 -1.196 1.00 91.31 687 GLN A O 1
ATOM 5133 N N . THR A 1 688 ? -21.241 -12.534 0.809 1.00 92.12 688 THR A N 1
ATOM 5134 C CA . THR A 1 688 ? -21.341 -13.790 1.572 1.00 92.12 688 THR A CA 1
ATOM 5135 C C . THR A 1 688 ? -21.967 -13.586 2.956 1.00 92.12 688 THR A C 1
ATOM 5137 O O . THR A 1 688 ? -22.137 -12.454 3.404 1.00 92.12 688 THR A O 1
ATOM 5140 N N . LYS A 1 689 ? -22.317 -14.677 3.642 1.00 92.88 689 LYS A N 1
ATOM 5141 C CA . LYS A 1 689 ? -22.742 -14.671 5.051 1.00 92.88 689 LYS A CA 1
ATOM 5142 C C . LYS A 1 689 ? -21.531 -14.906 5.958 1.00 92.88 689 LYS A C 1
ATOM 5144 O O . LYS A 1 689 ? -20.586 -15.587 5.560 1.00 92.88 689 LYS A O 1
ATOM 5149 N N . ALA A 1 690 ? -21.531 -14.328 7.154 1.00 89.75 690 ALA A N 1
ATOM 5150 C CA . ALA A 1 690 ? -20.479 -14.540 8.144 1.00 89.75 690 ALA A CA 1
ATOM 5151 C C . ALA A 1 690 ? -20.971 -14.246 9.561 1.00 89.75 690 ALA A C 1
ATOM 5153 O O . ALA A 1 690 ? -21.877 -13.439 9.757 1.00 89.75 690 ALA A O 1
ATOM 5154 N N . HIS A 1 691 ? -20.299 -14.834 10.544 1.00 92.81 691 HIS A N 1
ATOM 5155 C CA . HIS A 1 691 ? -20.371 -14.359 11.918 1.00 92.81 691 HIS A CA 1
ATOM 5156 C C . HIS A 1 691 ? -19.244 -13.335 12.143 1.00 92.81 691 HIS A C 1
ATOM 5158 O O . HIS A 1 691 ? -18.164 -13.450 11.550 1.00 92.81 691 HIS A O 1
ATOM 5164 N N . ILE A 1 692 ? -19.488 -12.319 12.968 1.00 92.94 692 ILE A N 1
ATOM 5165 C CA . ILE A 1 692 ? -18.479 -11.359 13.438 1.00 92.94 692 ILE A CA 1
ATOM 5166 C C . ILE A 1 692 ? -18.284 -11.563 14.935 1.00 92.94 692 ILE A C 1
ATOM 5168 O O . ILE A 1 692 ? -19.252 -11.504 15.689 1.00 92.94 692 ILE A O 1
ATOM 5172 N N . LYS A 1 693 ? -17.029 -11.709 15.366 1.00 91.94 693 LYS A N 1
ATOM 5173 C CA . LYS A 1 693 ? -16.653 -11.714 16.780 1.00 91.94 693 LYS A CA 1
ATOM 5174 C C . LYS A 1 693 ? -15.760 -10.521 17.118 1.00 91.94 693 LYS A C 1
ATOM 5176 O O . LYS A 1 693 ? -14.800 -10.246 16.401 1.00 91.94 693 LYS A O 1
ATOM 5181 N N . ILE A 1 694 ? -16.101 -9.812 18.195 1.00 92.38 694 ILE A N 1
ATOM 5182 C CA . ILE A 1 694 ? -15.405 -8.626 18.714 1.00 92.38 694 ILE A CA 1
ATOM 5183 C C . ILE A 1 694 ? -15.552 -8.637 20.246 1.00 92.38 694 ILE A C 1
ATOM 5185 O O . ILE A 1 694 ? -16.678 -8.679 20.734 1.00 92.38 694 ILE A O 1
ATOM 5189 N N . GLU A 1 695 ? -14.448 -8.552 20.994 1.00 91.44 695 GLU A N 1
ATOM 5190 C CA . GLU A 1 695 ? -14.446 -8.668 22.468 1.00 91.44 695 GLU A CA 1
ATOM 5191 C C . GLU A 1 695 ? -15.319 -7.606 23.164 1.00 91.44 695 GLU A C 1
ATOM 5193 O O . GLU A 1 695 ? -15.998 -7.895 24.146 1.00 91.44 695 GLU A O 1
ATOM 5198 N N . GLU A 1 696 ? -15.387 -6.375 22.646 1.00 92.75 696 GLU A N 1
ATOM 5199 C CA . GLU A 1 696 ? -16.281 -5.357 23.210 1.00 92.75 696 GLU A CA 1
ATOM 5200 C C . GLU A 1 696 ? -17.763 -5.753 23.124 1.00 92.75 696 GLU A C 1
ATOM 5202 O O . GLU A 1 696 ? -18.540 -5.368 23.995 1.00 92.75 696 GLU A O 1
ATOM 5207 N N . LEU A 1 697 ? -18.168 -6.559 22.134 1.00 94.00 697 LEU A N 1
ATOM 5208 C CA . LEU A 1 697 ? -19.532 -7.093 22.068 1.00 94.00 697 LEU A CA 1
ATOM 5209 C C . LEU A 1 697 ? -19.757 -8.183 23.120 1.00 94.00 697 LEU A C 1
ATOM 5211 O O . LEU A 1 697 ? -20.853 -8.266 23.667 1.00 94.00 697 LEU A O 1
ATOM 5215 N N . ASP A 1 698 ? -18.723 -8.950 23.473 1.00 94.25 698 ASP A N 1
ATOM 5216 C CA . ASP A 1 698 ? -18.773 -9.893 24.592 1.00 94.25 698 ASP A CA 1
ATOM 5217 C C . ASP A 1 698 ? -18.929 -9.148 25.926 1.00 94.25 698 ASP A C 1
ATOM 5219 O O . ASP A 1 698 ? -19.699 -9.561 26.793 1.00 94.25 698 ASP A O 1
ATOM 5223 N N . VAL A 1 699 ? -18.234 -8.018 26.108 1.00 93.19 699 VAL A N 1
ATOM 5224 C CA . VAL A 1 699 ? -18.405 -7.142 27.283 1.00 93.19 699 VAL A CA 1
ATOM 5225 C C . VAL A 1 699 ? -19.823 -6.563 27.340 1.00 93.19 699 VAL A C 1
ATOM 5227 O O . VAL A 1 699 ? -20.462 -6.658 28.385 1.00 93.19 699 VAL A O 1
ATOM 5230 N N . LEU A 1 700 ? -20.344 -6.027 26.232 1.00 92.62 700 LEU A N 1
ATOM 5231 C CA . LEU A 1 700 ? -21.695 -5.453 26.164 1.00 92.62 700 LEU A CA 1
ATOM 5232 C C . LEU A 1 700 ? -22.794 -6.514 26.379 1.00 92.62 700 LEU A C 1
ATOM 5234 O O . LEU A 1 700 ? -23.737 -6.273 27.131 1.00 92.62 700 LEU A O 1
ATOM 5238 N N . ALA A 1 701 ? -22.644 -7.716 25.813 1.00 92.00 701 ALA A N 1
ATOM 5239 C CA . ALA A 1 701 ? -23.560 -8.834 26.047 1.00 92.00 701 ALA A CA 1
ATOM 5240 C C . ALA A 1 701 ? -23.535 -9.303 27.514 1.00 92.00 701 ALA A C 1
ATOM 5242 O O . ALA A 1 701 ? -24.589 -9.522 28.109 1.00 92.00 701 ALA A O 1
ATOM 5243 N N . ARG A 1 702 ? -22.349 -9.388 28.140 1.00 92.62 702 ARG A N 1
ATOM 5244 C CA . ARG A 1 702 ? -22.209 -9.682 29.583 1.00 92.62 702 ARG A CA 1
ATOM 5245 C C . ARG A 1 702 ? -22.812 -8.575 30.462 1.00 92.62 702 ARG A C 1
ATOM 5247 O O . ARG A 1 702 ? -23.365 -8.881 31.513 1.00 92.62 702 ARG A O 1
ATOM 5254 N N . ALA A 1 703 ? -22.779 -7.319 30.012 1.00 92.50 703 ALA A N 1
ATOM 5255 C CA . ALA A 1 703 ? -23.459 -6.186 30.646 1.00 92.50 703 ALA A CA 1
ATOM 5256 C C . ALA A 1 703 ? -24.980 -6.123 30.369 1.00 92.50 703 ALA A C 1
ATOM 5258 O O . ALA A 1 703 ? -25.660 -5.275 30.939 1.00 92.50 703 ALA A O 1
ATOM 5259 N N . SER A 1 704 ? -25.528 -7.026 29.543 1.00 89.88 704 SER A N 1
ATOM 5260 C CA . SER A 1 704 ? -26.939 -7.050 29.113 1.00 89.88 704 SER A CA 1
ATOM 5261 C C . SER A 1 704 ? -27.407 -5.811 28.324 1.00 89.88 704 SER A C 1
ATOM 5263 O O . SER A 1 704 ? -28.596 -5.503 28.305 1.00 89.88 704 SER A O 1
ATOM 5265 N N . GLU A 1 705 ? -26.494 -5.128 27.622 1.00 88.94 705 GLU A N 1
ATOM 5266 C CA . GLU A 1 705 ? -26.802 -3.981 26.741 1.00 88.94 705 GLU A CA 1
ATOM 5267 C C . GLU A 1 705 ? -27.670 -4.356 25.528 1.00 88.94 705 GLU A C 1
ATOM 5269 O O . GLU A 1 705 ? -28.390 -3.520 24.981 1.00 88.94 705 GLU A O 1
ATOM 5274 N N . PHE A 1 706 ? -27.609 -5.616 25.101 1.00 90.25 706 PHE A N 1
ATOM 5275 C CA . PHE A 1 706 ? -28.495 -6.208 24.104 1.00 90.25 706 PHE A CA 1
ATOM 5276 C C . PHE A 1 706 ? -28.712 -7.699 24.417 1.00 90.25 706 PHE A C 1
ATOM 5278 O O . PHE A 1 706 ? -27.816 -8.344 24.971 1.00 90.25 706 PHE A O 1
ATOM 5285 N N . PRO A 1 707 ? -29.890 -8.270 24.100 1.00 91.69 707 PRO A N 1
ATOM 5286 C CA . PRO A 1 707 ? -30.161 -9.684 24.329 1.00 91.69 707 PRO A CA 1
ATOM 5287 C C . PRO A 1 707 ? -29.337 -10.580 23.394 1.00 91.69 707 PRO A C 1
ATOM 5289 O O . PRO A 1 707 ? -29.043 -10.217 22.256 1.00 91.69 707 PRO A O 1
ATOM 5292 N N . VAL A 1 708 ? -29.026 -11.790 23.862 1.00 93.50 708 VAL A N 1
ATOM 5293 C CA . VAL A 1 708 ? -28.522 -12.887 23.022 1.00 93.50 708 VAL A CA 1
ATOM 5294 C C . VAL A 1 708 ? -29.739 -13.676 22.543 1.00 93.50 708 VAL A C 1
ATOM 5296 O O . VAL A 1 708 ? -30.290 -14.482 23.291 1.00 93.50 708 VAL A O 1
ATOM 5299 N N . ASP A 1 709 ? -30.213 -13.366 21.338 1.00 91.94 709 ASP A N 1
ATOM 5300 C CA . ASP A 1 709 ? -31.493 -13.846 20.795 1.00 91.94 709 ASP A CA 1
ATOM 5301 C C . ASP A 1 709 ? -31.403 -15.190 20.053 1.00 91.94 709 ASP A C 1
ATOM 5303 O O . ASP A 1 709 ? -32.413 -15.880 19.917 1.00 91.94 709 ASP A O 1
ATOM 5307 N N . GLY A 1 710 ? -30.206 -15.585 19.609 1.00 91.94 710 GLY A N 1
ATOM 5308 C CA . GLY A 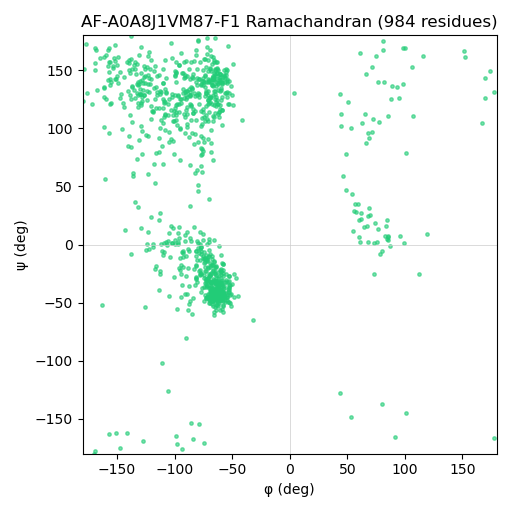1 710 ? -29.991 -16.786 18.803 1.00 91.94 710 GLY A CA 1
ATOM 5309 C C . GLY A 1 710 ? -30.202 -16.608 17.291 1.00 91.94 710 GLY A C 1
ATOM 5310 O O . GLY A 1 710 ? -30.086 -17.598 16.573 1.00 91.94 710 GLY A O 1
ATOM 5311 N N . ASP A 1 711 ? -30.470 -15.389 16.805 1.00 92.06 711 ASP A N 1
ATOM 5312 C CA . ASP A 1 711 ? -30.682 -15.072 15.380 1.00 92.06 711 ASP A CA 1
ATOM 5313 C C . ASP A 1 711 ? -29.752 -13.949 14.886 1.00 92.06 711 ASP A C 1
ATOM 5315 O O . ASP A 1 711 ? -28.986 -14.158 13.946 1.00 92.06 711 ASP A O 1
ATOM 5319 N N . ILE A 1 712 ? -29.733 -12.789 15.554 1.00 94.56 712 ILE A N 1
ATOM 5320 C CA . ILE A 1 712 ? -28.782 -11.699 15.274 1.00 94.56 712 ILE A CA 1
ATOM 5321 C C . ILE A 1 712 ? -27.529 -11.848 16.139 1.00 94.56 712 ILE A C 1
ATOM 5323 O O . ILE A 1 712 ? -26.415 -11.673 15.642 1.00 94.56 712 ILE A O 1
ATOM 5327 N N . VAL A 1 713 ? -27.707 -12.181 17.420 1.00 95.94 713 VAL A N 1
ATOM 5328 C CA . VAL A 1 713 ? -26.635 -12.356 18.407 1.00 95.94 713 VAL A CA 1
ATOM 5329 C C . VAL A 1 713 ? -26.695 -13.783 18.935 1.00 95.94 713 VAL A C 1
ATOM 5331 O O . VAL A 1 713 ? -27.586 -14.150 19.705 1.00 95.94 713 VAL A O 1
ATOM 5334 N N . ILE A 1 714 ? -25.721 -14.589 18.528 1.00 94.75 714 ILE A N 1
ATOM 5335 C CA . ILE A 1 714 ? -25.569 -15.989 18.932 1.00 94.75 714 ILE A CA 1
ATOM 5336 C C . ILE A 1 714 ? -24.469 -16.119 19.988 1.00 94.75 714 ILE A C 1
ATOM 5338 O O . ILE A 1 714 ? -23.602 -15.253 20.105 1.00 94.75 714 ILE A O 1
ATOM 5342 N N . ARG A 1 715 ? -24.461 -17.216 20.752 1.00 92.81 715 ARG A N 1
ATOM 5343 C CA . ARG A 1 715 ? -23.281 -17.582 21.550 1.00 92.81 715 ARG A CA 1
ATOM 5344 C C . ARG A 1 715 ? -22.191 -18.135 20.637 1.00 92.81 715 ARG A C 1
ATOM 5346 O O . ARG A 1 715 ? -22.491 -18.925 19.743 1.00 92.81 715 ARG A O 1
ATOM 5353 N N . SER A 1 716 ? -20.943 -17.761 20.902 1.00 91.88 716 SER A N 1
ATOM 5354 C CA . SER A 1 716 ? -19.778 -18.347 20.240 1.00 91.88 716 SER A CA 1
ATOM 5355 C C . SER A 1 716 ? -19.728 -19.861 20.479 1.00 91.88 716 SER A C 1
ATOM 5357 O O . SER A 1 716 ? -19.980 -20.302 21.607 1.00 91.88 716 SER A O 1
ATOM 5359 N N . PRO A 1 717 ? -19.372 -20.674 19.470 1.00 88.25 717 PRO A N 1
ATOM 5360 C CA . PRO A 1 717 ? -19.202 -22.110 19.652 1.00 88.25 717 PRO A CA 1
ATOM 5361 C C . PRO A 1 717 ? -18.009 -22.416 20.570 1.00 88.25 717 PRO A C 1
ATOM 5363 O O . PRO A 1 717 ? -16.983 -21.737 20.538 1.00 88.25 717 PRO A O 1
ATOM 5366 N N . GLU A 1 718 ? -18.132 -23.469 21.378 1.00 85.00 718 GLU A N 1
ATOM 5367 C CA . GLU A 1 718 ? -17.069 -23.922 22.277 1.00 85.00 718 GLU A CA 1
ATOM 5368 C C . GLU A 1 718 ? -15.850 -24.417 21.480 1.00 85.00 718 GLU A C 1
ATOM 5370 O O . GLU A 1 718 ? -15.960 -25.289 20.613 1.00 85.00 718 GLU A O 1
ATOM 5375 N N . LEU A 1 719 ? -14.668 -23.861 21.767 1.00 84.31 719 LEU A N 1
ATOM 5376 C CA . LEU A 1 719 ? -13.430 -24.257 21.101 1.00 84.31 719 LEU A CA 1
ATOM 5377 C C . LEU A 1 719 ? -12.873 -25.545 21.735 1.00 84.31 719 LEU A C 1
ATOM 5379 O O . LEU A 1 719 ? -12.616 -25.546 22.938 1.00 84.31 719 LEU A O 1
ATOM 5383 N N . PRO A 1 720 ? -12.548 -26.602 20.958 1.00 86.62 720 PRO A N 1
ATOM 5384 C CA . PRO A 1 720 ? -11.985 -27.849 21.497 1.00 86.62 720 PRO A CA 1
ATOM 5385 C C . PRO A 1 720 ? -10.667 -27.700 22.278 1.00 86.62 720 PRO A C 1
ATOM 5387 O O . PRO A 1 720 ? -10.274 -28.613 22.999 1.00 86.62 720 PRO A O 1
ATOM 5390 N N . ALA A 1 721 ? -9.972 -26.567 22.131 1.00 87.50 721 ALA A N 1
ATOM 5391 C CA . ALA A 1 721 ? -8.767 -26.229 22.888 1.00 87.50 721 ALA A CA 1
ATOM 5392 C C . ALA A 1 721 ? -9.052 -25.654 24.294 1.00 87.50 721 ALA A C 1
ATOM 5394 O O . ALA A 1 721 ? -8.157 -25.658 25.136 1.00 87.50 721 ALA A O 1
ATOM 5395 N N . PHE A 1 722 ? -10.272 -25.167 24.549 1.00 85.50 722 PHE A N 1
ATOM 5396 C CA . PHE A 1 722 ? -10.664 -24.457 25.774 1.00 85.50 722 PHE A CA 1
ATOM 5397 C C . PHE A 1 722 ? -12.035 -24.933 26.303 1.00 85.50 722 PHE A C 1
ATOM 5399 O O . PHE A 1 722 ? -12.963 -24.128 26.418 1.00 85.50 722 PHE A O 1
ATOM 5406 N N . PRO A 1 723 ? -12.193 -26.235 26.618 1.00 83.56 723 PRO A N 1
ATOM 5407 C CA . PRO A 1 723 ? -13.463 -26.776 27.091 1.00 83.56 723 PRO A CA 1
ATOM 5408 C C . PRO A 1 723 ? -13.900 -26.133 28.416 1.00 83.56 723 PRO A C 1
ATOM 5410 O O . PRO A 1 723 ? -13.087 -25.918 29.317 1.00 83.56 723 PRO A O 1
ATOM 5413 N N . GLY A 1 724 ? -15.193 -25.836 28.538 1.00 84.19 724 GLY A N 1
ATOM 5414 C CA . GLY A 1 724 ? -15.808 -25.180 29.696 1.00 84.19 724 GLY A CA 1
ATOM 5415 C C . GLY A 1 724 ? -15.564 -23.668 29.811 1.00 84.19 724 GLY A C 1
ATOM 5416 O O . GLY A 1 724 ? -16.025 -23.065 30.779 1.00 84.19 724 GLY A O 1
ATOM 5417 N N . VAL A 1 725 ? -14.864 -23.038 28.860 1.00 85.75 725 VAL A N 1
ATOM 5418 C CA . VAL A 1 725 ? -14.616 -21.585 28.852 1.00 85.75 725 VAL A CA 1
ATOM 5419 C C . VAL A 1 725 ? -15.674 -20.880 28.002 1.00 85.75 725 VAL A C 1
ATOM 5421 O O . VAL A 1 725 ? -15.779 -21.162 26.808 1.00 85.75 725 VAL A O 1
ATOM 5424 N N . ASP A 1 726 ? -16.419 -19.931 28.589 1.00 86.69 726 ASP A N 1
ATOM 5425 C CA . ASP A 1 726 ? -17.384 -19.101 27.850 1.00 86.69 726 ASP A CA 1
ATOM 5426 C C . ASP A 1 726 ? -16.658 -18.275 26.778 1.00 86.69 726 ASP A C 1
ATOM 5428 O O . ASP A 1 726 ? -15.913 -17.343 27.081 1.00 86.69 726 ASP A O 1
ATOM 5432 N N . GLN A 1 727 ? -16.882 -18.639 25.515 1.00 88.12 727 GLN A N 1
ATOM 5433 C CA . GLN A 1 727 ? -16.312 -17.967 24.350 1.00 88.12 727 GLN A CA 1
ATOM 5434 C C . GLN A 1 727 ? -17.080 -16.678 23.987 1.00 88.12 727 GLN A C 1
ATOM 5436 O O . GLN A 1 727 ? -16.753 -16.038 22.987 1.00 88.12 727 GLN A O 1
ATOM 5441 N N . GLY A 1 728 ? -18.117 -16.283 24.737 1.00 92.38 728 GLY A N 1
ATOM 5442 C CA . GLY A 1 728 ? -18.891 -15.059 24.510 1.00 92.38 728 GLY A CA 1
ATOM 5443 C C . GLY A 1 728 ? -19.939 -15.188 23.398 1.00 92.38 728 GLY A C 1
ATOM 5444 O O . GLY A 1 728 ? -20.660 -16.185 23.317 1.00 92.38 728 GLY A O 1
ATOM 5445 N N . VAL A 1 729 ? -20.046 -14.162 22.556 1.00 94.81 729 VAL A N 1
ATOM 5446 C CA . VAL A 1 729 ? -21.022 -14.025 21.469 1.00 94.81 729 VAL A CA 1
ATOM 5447 C C . VAL A 1 729 ? -20.375 -13.808 20.097 1.00 94.81 729 VAL A C 1
ATOM 5449 O O . VAL A 1 729 ? -19.219 -13.390 19.969 1.00 94.81 729 VAL A O 1
ATOM 5452 N N . GLU A 1 730 ? -21.173 -14.053 19.061 1.00 95.44 730 GLU A N 1
ATOM 5453 C CA . GLU A 1 730 ? -20.913 -13.657 17.679 1.00 95.44 730 GLU A CA 1
ATOM 5454 C C . GLU A 1 730 ? -22.170 -12.998 17.089 1.00 95.44 730 GLU A C 1
ATOM 5456 O O . GLU A 1 730 ? -23.294 -13.252 17.528 1.00 95.44 730 GLU A O 1
ATOM 5461 N N . VAL A 1 731 ? -21.984 -12.146 16.081 1.00 95.81 731 VAL A N 1
ATOM 5462 C CA . VAL A 1 731 ? -23.070 -11.447 15.383 1.00 95.81 731 VAL A CA 1
ATOM 5463 C C . VAL A 1 731 ? -23.235 -12.013 13.983 1.00 95.81 731 VAL A C 1
ATOM 5465 O O . VAL A 1 731 ? -22.308 -11.944 13.170 1.00 95.81 731 VAL A O 1
ATOM 5468 N N . ASN A 1 732 ? -24.427 -12.514 13.679 1.00 95.38 732 ASN A N 1
ATOM 5469 C CA . ASN A 1 732 ? -24.782 -12.970 12.342 1.00 95.38 732 ASN A CA 1
ATOM 5470 C C . ASN A 1 732 ? -24.932 -11.771 11.401 1.00 95.38 732 ASN A C 1
ATOM 5472 O O . ASN A 1 732 ? -25.712 -10.850 11.653 1.00 95.38 732 ASN A O 1
ATOM 5476 N N . CYS A 1 733 ? -24.188 -11.776 10.294 1.00 94.50 733 CYS A N 1
ATOM 5477 C CA . CYS A 1 733 ? -24.266 -10.717 9.299 1.00 94.50 733 CYS A CA 1
ATOM 5478 C C . CYS A 1 733 ? -24.158 -11.219 7.854 1.00 94.50 733 CYS A C 1
ATOM 5480 O O . CYS A 1 733 ? -23.574 -12.259 7.528 1.00 94.50 733 CYS A O 1
ATOM 5482 N N . TYR A 1 734 ? -24.690 -10.396 6.962 1.00 95.44 734 TYR A N 1
ATOM 5483 C CA . TYR A 1 734 ? -24.412 -10.433 5.538 1.00 95.44 734 TYR A CA 1
ATOM 5484 C C . TYR A 1 734 ? -23.259 -9.461 5.276 1.00 95.44 734 TYR A C 1
ATOM 5486 O O . TYR A 1 734 ? -23.312 -8.314 5.723 1.00 95.44 734 TYR A O 1
ATOM 5494 N N . LYS A 1 735 ? -22.215 -9.887 4.559 1.00 94.00 735 LYS A N 1
ATOM 5495 C CA . LYS A 1 735 ? -21.074 -9.030 4.214 1.00 94.00 735 LYS A CA 1
ATOM 5496 C C . LYS A 1 735 ? -20.849 -8.934 2.711 1.00 94.00 735 LYS A C 1
ATOM 5498 O O . LYS A 1 735 ? -20.999 -9.914 1.983 1.00 94.00 735 LYS A O 1
ATOM 5503 N N . ALA A 1 736 ? -20.447 -7.751 2.261 1.00 94.31 736 ALA A N 1
ATOM 5504 C CA . ALA A 1 736 ? -20.059 -7.472 0.885 1.00 94.31 736 ALA A CA 1
ATOM 5505 C C . ALA A 1 736 ? -18.671 -6.820 0.844 1.00 94.31 736 ALA A C 1
ATOM 5507 O O . ALA A 1 736 ? -18.353 -5.997 1.701 1.00 94.31 736 ALA A O 1
ATOM 5508 N N . ALA A 1 737 ? -17.873 -7.144 -0.168 1.00 94.44 737 ALA A N 1
ATOM 5509 C CA . ALA A 1 737 ? -16.638 -6.446 -0.517 1.00 94.44 737 ALA A CA 1
ATOM 5510 C C . ALA A 1 737 ? -16.777 -5.860 -1.927 1.00 94.44 737 ALA A C 1
ATOM 5512 O O . ALA A 1 737 ? -17.264 -6.551 -2.822 1.00 94.44 737 ALA A O 1
ATOM 5513 N N . ILE A 1 738 ? -16.378 -4.598 -2.109 1.00 94.88 738 ILE A N 1
ATOM 5514 C CA . ILE A 1 738 ? -16.547 -3.827 -3.347 1.00 94.88 738 ILE A CA 1
ATOM 5515 C C . ILE A 1 738 ? -15.208 -3.194 -3.759 1.00 94.88 738 ILE A C 1
ATOM 5517 O O . ILE A 1 738 ? -14.641 -2.379 -3.022 1.00 94.88 738 ILE A O 1
ATOM 5521 N N . ASP A 1 739 ? -14.743 -3.551 -4.957 1.00 94.75 739 ASP A N 1
ATOM 5522 C CA . ASP A 1 739 ? -13.627 -2.922 -5.674 1.00 94.75 739 ASP A CA 1
ATOM 5523 C C . ASP A 1 739 ? -14.099 -1.610 -6.346 1.00 94.75 739 ASP A C 1
ATOM 5525 O O . ASP A 1 739 ? -15.215 -1.552 -6.878 1.00 94.75 739 ASP A O 1
ATOM 5529 N N . PRO A 1 740 ? -13.268 -0.552 -6.385 1.00 94.62 740 PRO A N 1
ATOM 5530 C CA . PRO A 1 740 ? -13.620 0.709 -7.031 1.00 94.62 740 PRO A CA 1
ATOM 5531 C C . PRO A 1 740 ? -13.607 0.593 -8.565 1.00 94.62 740 PRO A C 1
ATOM 5533 O O . PRO A 1 740 ? -12.642 0.124 -9.171 1.00 94.62 740 PRO A O 1
ATOM 5536 N N . VAL A 1 741 ? -14.665 1.092 -9.207 1.00 95.56 741 VAL A N 1
ATOM 5537 C CA . VAL A 1 741 ? -14.834 1.138 -10.671 1.00 95.56 741 VAL A CA 1
ATOM 5538 C C . VAL A 1 741 ? -15.464 2.482 -11.032 1.00 95.56 741 VAL A C 1
ATOM 5540 O O . VAL A 1 741 ? -16.678 2.657 -10.974 1.00 95.56 741 VAL A O 1
ATOM 5543 N N . TRP A 1 742 ? -14.621 3.459 -11.344 1.00 95.44 742 TRP A N 1
ATOM 5544 C CA . TRP A 1 742 ? -15.000 4.855 -11.528 1.00 95.44 742 TRP A CA 1
ATOM 5545 C C . TRP A 1 742 ? -15.462 5.132 -12.958 1.00 95.44 742 TRP A C 1
ATOM 5547 O O . TRP A 1 742 ? -14.724 4.881 -13.913 1.00 95.44 742 TRP A O 1
ATOM 5557 N N . PHE A 1 743 ? -16.644 5.726 -13.101 1.00 94.81 743 PHE A N 1
ATOM 5558 C CA . PHE A 1 743 ? -17.111 6.341 -14.340 1.00 94.81 743 PHE A CA 1
ATOM 5559 C C . PHE A 1 743 ? -16.667 7.808 -14.376 1.00 94.81 743 PHE A C 1
ATOM 5561 O O . PHE A 1 743 ? -17.251 8.666 -13.714 1.00 94.81 743 PHE A O 1
ATOM 5568 N N . LEU A 1 744 ? -15.598 8.088 -15.125 1.00 94.88 744 LEU A N 1
ATOM 5569 C CA . LEU A 1 744 ? -14.870 9.361 -15.094 1.00 94.88 744 LEU A CA 1
ATOM 5570 C C . LEU A 1 744 ? -15.744 10.610 -15.344 1.00 94.88 744 LEU A C 1
ATOM 5572 O O . LEU A 1 744 ? -15.565 11.564 -14.587 1.00 94.88 744 LEU A O 1
ATOM 5576 N N . PRO A 1 745 ? -16.711 10.629 -16.290 1.00 91.94 745 PRO A N 1
ATOM 5577 C CA . PRO A 1 745 ? -17.590 11.786 -16.477 1.00 91.94 745 PRO A CA 1
ATOM 5578 C C . PRO A 1 745 ? -18.438 12.088 -15.232 1.00 91.94 745 PRO A C 1
ATOM 5580 O O . PRO A 1 745 ? -18.468 13.223 -14.765 1.00 91.94 745 PRO A O 1
ATOM 5583 N N . GLY A 1 746 ? -19.063 11.063 -14.639 1.00 89.69 746 GLY A N 1
ATOM 5584 C CA . GLY A 1 746 ? -19.900 11.217 -13.443 1.00 89.69 746 GLY A CA 1
ATOM 5585 C C . GLY A 1 746 ? -19.102 11.495 -12.162 1.00 89.69 746 GLY A C 1
ATOM 5586 O O . GLY A 1 746 ? -19.579 12.195 -11.272 1.00 89.69 746 GLY A O 1
ATOM 5587 N N . VAL A 1 747 ? -17.860 11.004 -12.068 1.00 92.38 747 VAL A N 1
ATOM 5588 C CA . VAL A 1 747 ? -16.935 11.386 -10.985 1.00 92.38 747 VAL A CA 1
ATOM 5589 C C . VAL A 1 747 ? -16.503 12.850 -11.125 1.00 92.38 747 VAL A C 1
ATOM 5591 O O . VAL A 1 747 ? -16.414 13.540 -10.113 1.00 92.38 747 VAL A O 1
ATOM 5594 N N . ALA A 1 748 ? -16.279 13.343 -12.348 1.00 91.81 748 ALA A N 1
ATOM 5595 C CA . ALA A 1 748 ? -15.946 14.745 -12.604 1.00 91.81 748 ALA A CA 1
ATOM 5596 C C . ALA A 1 748 ? -17.126 15.688 -12.301 1.00 91.81 748 ALA A C 1
ATOM 5598 O O . ALA A 1 748 ? -16.937 16.681 -11.600 1.00 91.81 748 ALA A O 1
ATOM 5599 N N . GLU A 1 749 ? -18.342 15.330 -12.736 1.00 88.00 749 GLU A N 1
ATOM 5600 C CA . GLU A 1 749 ? -19.588 16.062 -12.448 1.00 88.00 749 GLU A CA 1
ATOM 5601 C C . GLU A 1 749 ? -19.788 16.258 -10.935 1.00 88.00 749 GLU A C 1
ATOM 5603 O O . GLU A 1 749 ? -19.986 17.380 -10.479 1.00 88.00 749 GLU A O 1
ATOM 5608 N N . ARG A 1 750 ? -19.621 15.194 -10.136 1.00 87.00 750 ARG A N 1
ATOM 5609 C CA . ARG A 1 750 ? -19.740 15.241 -8.664 1.00 87.00 750 ARG A CA 1
ATOM 5610 C C . ARG A 1 750 ? -18.552 15.846 -7.915 1.00 87.00 750 ARG A C 1
ATOM 5612 O O . ARG A 1 750 ? -18.616 15.987 -6.696 1.00 87.00 750 ARG A O 1
ATOM 5619 N N . LEU A 1 751 ? -17.453 16.120 -8.607 1.00 88.62 751 LEU A N 1
ATOM 5620 C CA . LEU A 1 751 ? -16.323 16.896 -8.092 1.00 88.62 751 LEU A CA 1
ATOM 5621 C C . LEU A 1 751 ? -16.404 18.367 -8.539 1.00 88.62 751 LEU A C 1
ATOM 5623 O O . LEU A 1 751 ? -15.504 19.134 -8.216 1.00 88.62 751 LEU A O 1
ATOM 5627 N N . GLU A 1 752 ? -17.445 18.745 -9.294 1.00 89.31 752 GLU A N 1
ATOM 5628 C CA . GLU A 1 752 ? -17.648 20.076 -9.886 1.00 89.31 752 GLU A CA 1
ATOM 5629 C C . GLU A 1 752 ? -16.479 20.544 -10.784 1.00 89.31 752 GLU A C 1
ATOM 5631 O O . GLU A 1 752 ? -16.231 21.737 -10.965 1.00 89.31 752 GLU A O 1
ATOM 5636 N N . ILE A 1 753 ? -15.763 19.593 -11.400 1.00 91.88 753 ILE A N 1
ATOM 5637 C CA . ILE A 1 753 ? -14.603 19.845 -12.270 1.00 91.88 753 ILE A CA 1
ATOM 5638 C C . ILE A 1 753 ? -14.807 19.301 -13.684 1.00 91.88 753 ILE A C 1
ATOM 5640 O O . ILE A 1 753 ? -15.583 18.383 -13.932 1.00 91.88 753 ILE A O 1
ATOM 5644 N N . GLN A 1 754 ? -14.041 19.834 -14.636 1.00 93.25 754 GLN A N 1
ATOM 5645 C CA . GLN A 1 754 ? -13.979 19.262 -15.979 1.00 93.25 754 GLN A CA 1
ATOM 5646 C C . GLN A 1 754 ? -13.289 17.890 -15.958 1.00 93.25 754 GLN A C 1
ATOM 5648 O O . GLN A 1 754 ? -12.254 17.707 -15.314 1.00 93.25 754 GLN A O 1
ATOM 5653 N N . GLU A 1 755 ? -13.814 16.939 -16.733 1.00 93.25 755 GLU A N 1
ATOM 5654 C CA . GLU A 1 755 ? -13.254 15.586 -16.859 1.00 93.25 755 GLU A CA 1
ATOM 5655 C C . GLU A 1 755 ? -11.803 15.593 -17.379 1.00 93.25 755 GLU A C 1
ATOM 5657 O O . GLU A 1 755 ? -10.979 14.778 -16.965 1.00 93.25 755 GLU A O 1
ATOM 5662 N N . SER A 1 756 ? -11.460 16.563 -18.231 1.00 94.31 756 SER A N 1
ATOM 5663 C CA . SER A 1 756 ? -10.092 16.844 -18.682 1.00 94.31 756 SER A CA 1
ATOM 5664 C C . SER A 1 756 ? -9.144 17.148 -17.515 1.00 94.31 756 SER A C 1
ATOM 5666 O O . SER A 1 756 ? -8.040 16.605 -17.464 1.00 94.31 756 SER A O 1
ATOM 5668 N N . THR A 1 757 ? -9.582 17.965 -16.554 1.00 96.19 757 THR A N 1
ATOM 5669 C CA . THR A 1 757 ? -8.837 18.292 -15.330 1.00 96.19 757 THR A CA 1
ATOM 5670 C C . THR A 1 757 ? -8.719 17.074 -14.417 1.00 96.19 757 THR A C 1
ATOM 5672 O O . THR A 1 757 ? -7.618 16.785 -13.953 1.00 96.19 757 THR A O 1
ATOM 5675 N N . LEU A 1 758 ? -9.804 16.311 -14.222 1.00 95.44 758 LEU A N 1
ATOM 5676 C CA . LEU A 1 758 ? -9.785 15.065 -13.441 1.00 95.44 758 LEU A CA 1
ATOM 5677 C C . LEU A 1 758 ? -8.775 14.057 -14.012 1.00 95.44 758 LEU A C 1
ATOM 5679 O O . LEU A 1 758 ? -7.895 13.586 -13.296 1.00 95.44 758 LEU A O 1
ATOM 5683 N N . ARG A 1 759 ? -8.869 13.751 -15.314 1.00 96.38 759 ARG A N 1
ATOM 5684 C CA . ARG A 1 759 ? -7.955 12.833 -16.017 1.00 96.38 759 ARG A CA 1
ATOM 5685 C C . ARG A 1 759 ? -6.505 13.300 -15.955 1.00 96.38 759 ARG A C 1
ATOM 5687 O O . ARG A 1 759 ? -5.609 12.467 -15.843 1.00 96.38 759 ARG A O 1
ATOM 5694 N N . ARG A 1 760 ? -6.275 14.615 -16.027 1.00 95.19 760 ARG A N 1
ATOM 5695 C CA . ARG A 1 760 ? -4.939 15.208 -15.943 1.00 95.19 760 ARG A CA 1
ATOM 5696 C C . ARG A 1 760 ? -4.339 15.077 -14.545 1.00 95.19 760 ARG A C 1
ATOM 5698 O O . ARG A 1 760 ? -3.234 14.557 -14.451 1.00 95.19 760 ARG A O 1
ATOM 5705 N N . ALA A 1 761 ? -5.059 15.463 -13.492 1.00 94.81 761 ALA A N 1
ATOM 5706 C CA . ALA A 1 761 ? -4.596 15.306 -12.110 1.00 94.81 761 ALA A CA 1
ATOM 5707 C C . ALA A 1 761 ? -4.320 13.826 -11.783 1.00 94.81 761 ALA A C 1
ATOM 5709 O O . ALA A 1 761 ? -3.225 13.470 -11.357 1.00 94.81 761 ALA A O 1
ATOM 5710 N N . LEU A 1 762 ? -5.254 12.926 -12.126 1.00 94.69 762 LEU A N 1
ATOM 5711 C CA . LEU A 1 762 ? -5.075 11.477 -11.962 1.00 94.69 762 LEU A CA 1
ATOM 5712 C C . LEU A 1 762 ? -3.869 10.906 -12.733 1.00 94.69 762 LEU A C 1
ATOM 5714 O O . LEU A 1 762 ? -3.365 9.850 -12.353 1.00 94.69 762 LEU A O 1
ATOM 5718 N N . PHE A 1 763 ? -3.396 11.559 -13.798 1.00 94.19 763 PHE A N 1
ATOM 5719 C CA . PHE A 1 763 ? -2.180 11.164 -14.513 1.00 94.19 763 PHE A CA 1
ATOM 5720 C C . PHE A 1 763 ? -0.914 11.791 -13.912 1.00 94.19 763 PHE A C 1
ATOM 5722 O O . PHE A 1 763 ? 0.048 11.073 -13.646 1.00 94.19 763 PHE A O 1
ATOM 5729 N N . GLU A 1 764 ? -0.892 13.110 -13.709 1.00 94.69 764 GLU A N 1
ATOM 5730 C CA . GLU A 1 764 ? 0.299 13.842 -13.260 1.00 94.69 764 GLU A CA 1
ATOM 5731 C C . GLU A 1 764 ? 0.639 13.514 -11.795 1.00 94.69 764 GLU A C 1
ATOM 5733 O O . GLU A 1 764 ? 1.777 13.139 -11.506 1.00 94.69 764 GLU A O 1
ATOM 5738 N N . ASP A 1 765 ? -0.349 13.523 -10.894 1.00 91.50 765 ASP A N 1
ATOM 5739 C CA . ASP A 1 765 ? -0.141 13.305 -9.454 1.00 91.50 765 ASP A CA 1
ATOM 5740 C C . ASP A 1 765 ? 0.055 11.821 -9.081 1.00 91.50 765 ASP A C 1
ATOM 5742 O O . ASP A 1 765 ? 0.549 11.512 -7.998 1.00 91.50 765 ASP A O 1
ATOM 5746 N N . THR A 1 766 ? -0.249 10.882 -9.990 1.00 89.69 766 THR A N 1
ATOM 5747 C CA . THR A 1 766 ? 0.151 9.464 -9.851 1.00 89.69 766 THR A CA 1
ATOM 5748 C C . THR A 1 766 ? 1.524 9.165 -10.464 1.00 89.69 766 THR A C 1
ATOM 5750 O O . THR A 1 766 ? 1.892 8.003 -10.627 1.00 89.69 766 THR A O 1
ATOM 5753 N N . GLY A 1 767 ? 2.303 10.189 -10.838 1.00 91.00 767 GLY A N 1
ATOM 5754 C CA . GLY A 1 767 ? 3.627 10.009 -11.442 1.00 91.00 767 GLY A CA 1
ATOM 5755 C C . GLY A 1 767 ? 3.585 9.389 -12.844 1.00 91.00 767 GLY A C 1
ATOM 5756 O O . GLY A 1 767 ? 4.551 8.756 -13.269 1.00 91.00 767 GLY A O 1
ATOM 5757 N N . GLY A 1 768 ? 2.469 9.541 -13.563 1.00 90.19 768 GLY A N 1
ATOM 5758 C CA . GLY A 1 768 ? 2.289 9.054 -14.929 1.00 90.19 768 GLY A CA 1
ATOM 5759 C C . GLY A 1 768 ? 1.875 7.584 -15.061 1.00 90.19 768 GLY A C 1
ATOM 5760 O O . GLY A 1 768 ? 1.991 7.031 -16.156 1.00 90.19 768 GLY A O 1
ATOM 5761 N N . MET A 1 769 ? 1.388 6.938 -13.990 1.00 88.56 769 MET A N 1
ATOM 5762 C CA . MET A 1 769 ? 1.083 5.493 -13.964 1.00 88.56 769 MET A CA 1
ATOM 5763 C C . MET A 1 769 ? 0.108 5.010 -15.052 1.00 88.56 769 MET A C 1
ATOM 5765 O O . MET A 1 769 ? 0.218 3.864 -15.489 1.00 88.56 769 MET A O 1
ATOM 5769 N N . TYR A 1 770 ? -0.831 5.853 -15.497 1.00 91.06 770 TYR A N 1
ATOM 5770 C CA . TYR A 1 770 ? -1.886 5.470 -16.446 1.00 91.06 770 TYR A CA 1
ATOM 5771 C C . TYR A 1 770 ? -1.975 6.418 -17.656 1.00 91.06 770 TYR A C 1
ATOM 5773 O O . TYR A 1 770 ? -2.886 7.248 -17.723 1.00 91.06 770 TYR A O 1
ATOM 5781 N N . PRO A 1 771 ? -1.072 6.305 -18.653 1.00 91.00 771 PRO A N 1
ATOM 5782 C CA . PRO A 1 771 ? -1.079 7.158 -19.846 1.00 91.00 771 PRO A CA 1
ATOM 5783 C C . PRO A 1 771 ? -2.372 7.080 -20.672 1.00 91.00 771 PRO A C 1
ATOM 5785 O O . PRO A 1 771 ? -2.679 8.005 -21.429 1.00 91.00 771 PRO A O 1
ATOM 5788 N N . GLU A 1 772 ? -3.161 6.008 -20.538 1.00 90.31 772 GLU A N 1
ATOM 5789 C CA . GLU A 1 772 ? -4.501 5.925 -21.126 1.00 90.31 772 GLU A CA 1
ATOM 5790 C C . GLU A 1 772 ? -5.461 7.023 -20.626 1.00 90.31 772 GLU A C 1
ATOM 5792 O O . GLU A 1 772 ? -6.338 7.412 -21.390 1.00 90.31 772 GLU A O 1
ATOM 5797 N N . LEU A 1 773 ? -5.282 7.594 -19.425 1.00 92.75 773 LEU A N 1
ATOM 5798 C CA . LEU A 1 773 ? -6.150 8.677 -18.923 1.00 92.75 773 LEU A CA 1
ATOM 5799 C C . LEU A 1 773 ? -6.156 9.898 -19.856 1.00 92.75 773 LEU A C 1
ATOM 5801 O O . LEU A 1 773 ? -7.214 10.486 -20.079 1.00 92.75 773 LEU A O 1
ATOM 5805 N N . LEU A 1 774 ? -4.993 10.232 -20.432 1.00 92.00 774 LEU A N 1
ATOM 5806 C CA . LEU A 1 774 ? -4.821 11.318 -21.403 1.00 92.00 774 LEU A CA 1
ATOM 5807 C C . LEU A 1 774 ? -4.933 10.850 -22.863 1.00 92.00 774 LEU A C 1
ATOM 5809 O O . LEU A 1 774 ? -5.406 11.600 -23.712 1.00 92.00 774 LEU A O 1
ATOM 5813 N N . THR A 1 775 ? -4.480 9.632 -23.181 1.00 89.00 775 THR A N 1
ATOM 5814 C CA . THR A 1 775 ? -4.426 9.140 -24.575 1.00 89.00 775 THR A CA 1
ATOM 5815 C C . THR A 1 775 ? -5.687 8.406 -25.041 1.00 89.00 775 THR A C 1
ATOM 5817 O O . THR A 1 775 ? -5.809 8.127 -26.236 1.00 89.00 775 THR A O 1
ATOM 5820 N N . ARG A 1 776 ? -6.627 8.099 -24.134 1.00 88.19 776 ARG A N 1
ATOM 5821 C CA . ARG A 1 776 ? -7.907 7.424 -24.414 1.00 88.19 776 ARG A CA 1
ATOM 5822 C C . ARG A 1 776 ? -9.102 8.130 -23.756 1.00 88.19 776 ARG A C 1
ATOM 5824 O O . ARG A 1 776 ? -9.675 7.613 -22.795 1.00 88.19 776 ARG A O 1
ATOM 5831 N N . PRO A 1 777 ? -9.515 9.297 -24.292 1.00 87.88 777 PRO A N 1
ATOM 5832 C CA . PRO A 1 777 ? -10.746 9.979 -23.880 1.00 87.88 777 PRO A CA 1
ATOM 5833 C C . PRO A 1 777 ? -12.025 9.214 -24.267 1.00 87.88 777 PRO A C 1
ATOM 5835 O O . PRO A 1 777 ? -13.095 9.540 -23.781 1.00 87.88 777 PRO A O 1
ATOM 5838 N N . ASP A 1 778 ? -11.928 8.195 -25.123 1.00 87.56 778 ASP A N 1
ATOM 5839 C CA . ASP A 1 778 ? -13.009 7.266 -25.470 1.00 87.56 778 ASP A CA 1
ATOM 5840 C C . ASP A 1 778 ? -13.221 6.151 -24.426 1.00 87.56 778 ASP A C 1
ATOM 5842 O O . ASP A 1 778 ? -14.241 5.464 -24.461 1.00 87.56 778 ASP A O 1
ATOM 5846 N N . ILE A 1 779 ? -12.276 5.957 -23.496 1.00 91.38 779 ILE A N 1
ATOM 5847 C CA . ILE A 1 779 ? -12.454 5.061 -22.349 1.00 91.38 779 ILE A CA 1
ATOM 5848 C C . ILE A 1 779 ? -12.847 5.894 -21.128 1.00 91.38 779 ILE A C 1
ATOM 5850 O O . ILE A 1 779 ? -12.043 6.669 -20.611 1.00 91.38 779 ILE A O 1
ATOM 5854 N N . ASN A 1 780 ? -14.074 5.686 -20.645 1.00 92.75 780 ASN A N 1
ATOM 5855 C CA . ASN A 1 780 ? -14.677 6.441 -19.537 1.00 92.75 780 ASN A CA 1
ATOM 5856 C C . ASN A 1 780 ? -14.684 5.686 -18.200 1.00 92.75 780 ASN A C 1
ATOM 5858 O O . ASN A 1 780 ? -15.190 6.209 -17.212 1.00 92.75 780 ASN A O 1
ATOM 5862 N N . ILE A 1 781 ? -14.141 4.466 -18.160 1.00 95.56 781 ILE A N 1
ATOM 5863 C CA . ILE A 1 781 ? -14.130 3.606 -16.971 1.00 95.56 781 ILE A CA 1
ATOM 5864 C C . ILE A 1 781 ? -12.692 3.445 -16.469 1.00 95.56 781 ILE A C 1
ATOM 5866 O O . ILE A 1 781 ? -11.789 3.125 -17.244 1.00 95.56 781 ILE A O 1
ATOM 5870 N N . PHE A 1 782 ? -12.476 3.632 -15.169 1.00 96.00 782 PHE A N 1
ATOM 5871 C CA . PHE A 1 782 ? -11.174 3.526 -14.513 1.00 96.00 782 PHE A CA 1
ATOM 5872 C C . PHE A 1 782 ? -11.277 2.682 -13.238 1.00 96.00 782 PHE A C 1
ATOM 5874 O O . PHE A 1 782 ? -12.147 2.917 -12.409 1.00 96.00 782 PHE A O 1
ATOM 5881 N N . LEU A 1 783 ? -10.389 1.704 -13.069 1.00 95.12 783 LEU A N 1
ATOM 5882 C CA . LEU A 1 783 ? -10.238 0.916 -11.846 1.00 95.12 783 LEU A CA 1
ATOM 5883 C C . LEU A 1 783 ? -8.997 1.442 -11.100 1.00 95.12 783 LEU A C 1
ATOM 5885 O O . LEU A 1 783 ? -7.879 1.006 -11.403 1.00 95.12 783 LEU A O 1
ATOM 5889 N N . PRO A 1 784 ? -9.146 2.429 -10.193 1.00 92.44 784 PRO A N 1
ATOM 5890 C CA . PRO A 1 784 ? -8.017 2.996 -9.465 1.00 92.44 784 PRO A CA 1
ATOM 5891 C C . PRO A 1 784 ? -7.399 1.966 -8.500 1.00 92.44 784 PRO A C 1
ATOM 5893 O O . PRO A 1 784 ? -8.133 1.231 -7.838 1.00 92.44 784 PRO A O 1
ATOM 5896 N N . PRO A 1 785 ? -6.061 1.934 -8.338 1.00 89.19 785 PRO A N 1
ATOM 5897 C CA . PRO A 1 785 ? -5.361 0.986 -7.466 1.00 89.19 785 PRO A CA 1
ATOM 5898 C C . PRO A 1 785 ? -5.414 1.407 -5.982 1.00 89.19 785 PRO A C 1
ATOM 5900 O O . PRO A 1 785 ? -4.397 1.435 -5.291 1.00 89.19 785 PRO A O 1
ATOM 5903 N N . ILE A 1 786 ? -6.596 1.791 -5.502 1.00 89.00 786 ILE A N 1
ATOM 5904 C CA . ILE A 1 786 ? -6.849 2.266 -4.134 1.00 89.00 786 ILE A CA 1
ATOM 5905 C C . ILE A 1 786 ? -7.528 1.176 -3.294 1.00 89.00 786 ILE A C 1
ATOM 5907 O O . ILE A 1 786 ? -7.881 0.110 -3.803 1.00 89.00 786 ILE A O 1
ATOM 5911 N N . GLY A 1 787 ? -7.694 1.440 -1.997 1.00 87.50 787 GLY A N 1
ATOM 5912 C CA . GLY A 1 787 ? -8.498 0.595 -1.118 1.00 87.50 787 GLY A CA 1
ATOM 5913 C C . GLY A 1 787 ? -9.986 0.639 -1.484 1.00 87.50 787 GLY A C 1
ATOM 5914 O O . GLY A 1 787 ? -10.506 1.679 -1.895 1.00 87.50 787 GLY A O 1
ATOM 5915 N N . GLY A 1 788 ? -10.659 -0.501 -1.344 1.00 91.56 788 GLY A N 1
ATOM 5916 C CA . GLY A 1 788 ? -12.088 -0.649 -1.622 1.00 91.56 788 GLY A CA 1
ATOM 5917 C C . GLY A 1 788 ? -12.975 -0.266 -0.434 1.00 91.56 788 GLY A C 1
ATOM 5918 O O . GLY A 1 788 ? -12.600 0.508 0.454 1.00 91.56 788 GLY A O 1
ATOM 5919 N N . MET A 1 789 ? -14.169 -0.852 -0.394 1.00 94.50 789 MET A N 1
ATOM 5920 C CA . MET A 1 789 ? -15.061 -0.775 0.765 1.00 94.50 789 MET A CA 1
ATOM 5921 C C . MET A 1 789 ? -15.649 -2.147 1.102 1.00 94.50 789 MET A C 1
ATOM 5923 O O . MET A 1 789 ? -15.851 -2.982 0.219 1.00 94.50 789 MET A O 1
ATOM 5927 N N . THR A 1 790 ? -15.956 -2.365 2.378 1.00 95.75 790 THR A N 1
ATOM 5928 C CA . THR A 1 790 ? -16.726 -3.528 2.835 1.00 95.75 790 THR A CA 1
ATOM 5929 C C . THR A 1 790 ? -17.984 -3.080 3.560 1.00 95.75 790 THR A C 1
ATOM 5931 O O . THR A 1 790 ? -17.930 -2.154 4.370 1.00 95.75 790 THR A O 1
ATOM 5934 N N . VAL A 1 791 ? -19.103 -3.749 3.301 1.00 96.50 791 VAL A N 1
ATOM 5935 C CA . VAL A 1 791 ? -20.383 -3.522 3.983 1.00 96.50 791 VAL A CA 1
ATOM 5936 C C . VAL A 1 791 ? -20.688 -4.723 4.867 1.00 96.50 791 VAL A C 1
ATOM 5938 O O . VAL A 1 791 ? -20.491 -5.858 4.435 1.00 96.50 791 VAL A O 1
ATOM 5941 N N . TYR A 1 792 ? -21.202 -4.470 6.065 1.00 97.19 792 TYR A N 1
ATOM 5942 C CA . TYR A 1 792 ? -21.769 -5.466 6.969 1.00 97.19 792 TYR A CA 1
ATOM 5943 C C . TYR A 1 792 ? -23.218 -5.076 7.268 1.00 97.19 792 TYR A C 1
ATOM 5945 O O . TYR A 1 792 ? -23.492 -3.915 7.579 1.00 97.19 792 TYR A O 1
ATOM 5953 N N . ILE A 1 793 ? -24.135 -6.030 7.137 1.00 97.19 793 ILE A N 1
ATOM 5954 C CA . ILE A 1 793 ? -25.577 -5.845 7.304 1.00 97.19 793 ILE A CA 1
ATOM 5955 C C . ILE A 1 793 ? -26.054 -6.840 8.366 1.00 97.19 793 ILE A C 1
ATOM 5957 O O . ILE A 1 793 ? -25.835 -8.046 8.227 1.00 97.19 793 ILE A O 1
ATOM 5961 N N . MET A 1 794 ? -26.696 -6.328 9.412 1.00 96.62 794 MET A N 1
ATOM 5962 C CA . MET A 1 794 ? -27.308 -7.090 10.500 1.00 96.62 794 MET A CA 1
ATOM 5963 C C . MET A 1 794 ? -28.829 -7.020 10.335 1.00 96.62 794 MET A C 1
ATOM 5965 O O . MET A 1 794 ? -29.376 -5.930 10.168 1.00 96.62 794 MET A O 1
ATOM 5969 N N . GLY A 1 795 ? -29.508 -8.166 10.379 1.00 94.50 795 GLY A N 1
ATOM 5970 C CA . GLY A 1 795 ? -30.912 -8.289 9.974 1.00 94.50 795 GLY A CA 1
ATOM 5971 C C . GLY A 1 795 ? -31.071 -8.660 8.494 1.00 94.50 795 GLY A C 1
ATOM 5972 O O . GLY A 1 795 ? -30.123 -9.103 7.843 1.00 94.50 795 GLY A O 1
ATOM 5973 N N . ASP A 1 796 ? -32.287 -8.512 7.967 1.00 92.69 796 ASP A N 1
ATOM 5974 C CA . ASP A 1 796 ? -32.639 -8.913 6.599 1.00 92.69 796 ASP A CA 1
ATOM 5975 C C . ASP A 1 796 ? -32.245 -7.837 5.562 1.00 92.69 796 ASP A C 1
ATOM 5977 O O . ASP A 1 796 ? -32.839 -6.754 5.558 1.00 92.69 796 ASP A O 1
ATOM 5981 N N . PRO A 1 797 ? -31.297 -8.109 4.639 1.00 92.62 797 PRO A N 1
ATOM 5982 C CA . PRO A 1 797 ? -30.878 -7.140 3.629 1.00 92.62 797 PRO A CA 1
ATOM 5983 C C . PRO A 1 797 ? -31.983 -6.777 2.625 1.00 92.62 797 PRO A C 1
ATOM 5985 O O . PRO A 1 797 ? -31.889 -5.722 2.001 1.00 92.62 797 PRO A O 1
ATOM 5988 N N . MET A 1 798 ? -33.036 -7.591 2.466 1.00 89.88 798 MET A N 1
ATOM 5989 C CA . MET A 1 798 ? -34.140 -7.295 1.540 1.00 89.88 798 MET A CA 1
ATOM 5990 C C . MET A 1 798 ? -34.991 -6.102 1.998 1.00 89.88 798 MET A C 1
ATOM 5992 O O . MET A 1 798 ? -35.585 -5.417 1.166 1.00 89.88 798 MET A O 1
ATOM 5996 N N . LYS A 1 799 ? -35.014 -5.811 3.304 1.00 93.69 799 LYS A N 1
ATOM 5997 C CA . LYS A 1 799 ? -35.750 -4.674 3.878 1.00 93.69 799 LYS A CA 1
ATOM 5998 C C . LYS A 1 799 ? -35.080 -3.315 3.640 1.00 93.69 799 LYS A C 1
ATOM 6000 O O . LYS A 1 799 ? -35.711 -2.289 3.863 1.00 93.69 799 LYS A O 1
ATOM 6005 N N . LEU A 1 800 ? -33.830 -3.269 3.168 1.00 93.62 800 LEU A N 1
ATOM 6006 C CA . LEU A 1 800 ? -33.087 -2.010 2.982 1.00 93.62 800 LEU A CA 1
ATOM 6007 C C . LEU A 1 800 ? -33.695 -1.055 1.943 1.00 93.62 800 LEU A C 1
ATOM 6009 O O . LEU A 1 800 ? -33.387 0.136 1.966 1.00 93.62 800 LEU A O 1
ATOM 6013 N N . SER A 1 801 ? -34.565 -1.559 1.064 1.00 91.06 801 SER A N 1
ATOM 6014 C CA . SER A 1 801 ? -35.326 -0.763 0.094 1.00 91.06 801 SER A CA 1
ATOM 6015 C C . SER A 1 801 ? -36.776 -0.457 0.507 1.00 91.06 801 SER A C 1
ATOM 6017 O O . SER A 1 801 ? -37.485 0.200 -0.253 1.00 91.06 801 SER A O 1
ATOM 6019 N N . ASP A 1 802 ? -37.239 -0.914 1.677 1.00 92.50 802 ASP A N 1
ATOM 6020 C CA . ASP A 1 802 ? -38.560 -0.562 2.217 1.00 92.50 802 ASP A CA 1
ATOM 6021 C C . ASP A 1 802 ? -38.492 0.767 3.001 1.00 92.50 802 ASP A C 1
ATOM 6023 O O . ASP A 1 802 ? -37.784 0.833 4.009 1.00 92.50 802 ASP A O 1
ATOM 6027 N N . PRO A 1 803 ? -39.249 1.815 2.615 1.00 89.38 803 PRO A N 1
ATOM 6028 C CA . PRO A 1 803 ? -39.230 3.113 3.296 1.00 89.38 803 PRO A CA 1
ATOM 6029 C C . PRO A 1 803 ? -39.801 3.095 4.728 1.00 89.38 803 PRO A C 1
ATOM 6031 O O . PRO A 1 803 ? -39.677 4.092 5.439 1.00 89.38 803 PRO A O 1
ATOM 6034 N N . ASN A 1 804 ? -40.433 2.000 5.167 1.00 93.81 804 ASN A N 1
ATOM 6035 C CA . ASN A 1 804 ? -41.011 1.872 6.512 1.00 93.81 804 ASN A CA 1
ATOM 6036 C C . ASN A 1 804 ? -40.047 1.237 7.533 1.00 93.81 804 ASN A C 1
ATOM 6038 O O . ASN A 1 804 ? -40.238 1.390 8.740 1.00 93.81 804 ASN A O 1
ATOM 6042 N N . THR A 1 805 ? -39.015 0.532 7.068 1.00 96.25 805 THR A N 1
ATOM 6043 C CA . THR A 1 805 ? -38.063 -0.206 7.908 1.00 96.25 805 THR A CA 1
ATOM 6044 C C . THR A 1 805 ? -37.175 0.740 8.727 1.00 96.25 805 THR A C 1
ATOM 6046 O O . THR A 1 805 ? -36.698 1.759 8.225 1.00 96.25 805 THR A O 1
ATOM 6049 N N . GLU A 1 806 ? -36.907 0.406 9.997 1.00 97.69 806 GLU A N 1
ATOM 6050 C CA . GLU A 1 806 ? -35.898 1.125 10.789 1.00 97.69 806 GLU A CA 1
ATOM 6051 C C . GLU A 1 806 ? -34.496 0.807 10.246 1.00 97.69 806 GLU A C 1
ATOM 6053 O O . GLU A 1 806 ? -34.101 -0.357 10.207 1.00 97.69 806 GLU A O 1
ATOM 6058 N N . ILE A 1 807 ? -33.739 1.832 9.841 1.00 98.38 807 ILE A N 1
ATOM 6059 C CA . ILE A 1 807 ? -32.370 1.687 9.325 1.00 98.38 807 ILE A CA 1
ATOM 6060 C C . ILE A 1 807 ? -31.395 2.465 10.215 1.00 98.38 807 ILE A C 1
ATOM 6062 O O . ILE A 1 807 ? -31.413 3.702 10.243 1.00 98.38 807 ILE A O 1
ATOM 6066 N N . THR A 1 808 ? -30.495 1.747 10.893 1.00 98.56 808 THR A N 1
ATOM 6067 C CA . THR A 1 808 ? -29.335 2.331 11.587 1.00 98.56 808 THR A CA 1
ATOM 6068 C C . THR A 1 808 ? -28.095 2.197 10.711 1.00 98.56 808 THR A C 1
ATOM 6070 O O . THR A 1 808 ? -27.681 1.086 10.389 1.00 98.56 808 THR A O 1
ATOM 6073 N N . CYS A 1 809 ? -27.471 3.318 10.340 1.00 98.31 809 CYS A N 1
ATOM 6074 C CA . CYS A 1 809 ? -26.359 3.345 9.388 1.00 98.31 809 CYS A CA 1
ATOM 6075 C C . CYS A 1 809 ? -25.096 4.012 9.958 1.00 98.31 809 CYS A C 1
ATOM 6077 O O . CYS A 1 809 ? -25.125 5.137 10.472 1.00 98.31 809 CYS A O 1
ATOM 6079 N N . ARG A 1 810 ? -23.950 3.341 9.789 1.00 97.50 810 ARG A N 1
ATOM 6080 C CA . ARG A 1 810 ? -22.612 3.790 10.199 1.00 97.50 810 ARG A CA 1
ATOM 6081 C C . ARG A 1 810 ? -21.648 3.817 9.000 1.00 97.50 810 ARG A C 1
ATOM 6083 O O . ARG A 1 810 ? -20.989 2.816 8.722 1.00 97.50 810 ARG A O 1
ATOM 6090 N N . PRO A 1 811 ? -21.490 4.966 8.314 1.00 96.19 811 PRO A N 1
ATOM 6091 C CA . PRO A 1 811 ? -20.435 5.153 7.323 1.00 96.19 811 PRO A CA 1
ATOM 6092 C C . PRO A 1 811 ? -19.110 5.504 8.021 1.00 96.19 811 PRO A C 1
ATOM 6094 O O . PRO A 1 811 ? -18.907 6.623 8.504 1.00 96.19 811 PRO A O 1
ATOM 6097 N N . HIS A 1 812 ? -18.173 4.564 8.049 1.00 94.94 812 HIS A N 1
ATOM 6098 C CA . HIS A 1 812 ? -16.892 4.640 8.752 1.00 94.94 812 HIS A CA 1
ATOM 6099 C C . HIS A 1 812 ? -15.705 4.753 7.773 1.00 94.94 812 HIS A C 1
ATOM 6101 O O . HIS A 1 812 ? -15.696 4.101 6.733 1.00 94.94 812 HIS A O 1
ATOM 6107 N N . ASP A 1 813 ? -14.722 5.603 8.089 1.00 92.56 813 ASP A N 1
ATOM 6108 C CA . ASP A 1 813 ? -13.450 5.682 7.348 1.00 92.56 813 ASP A CA 1
ATOM 6109 C C . ASP A 1 813 ? -12.387 4.953 8.179 1.00 92.56 813 ASP A C 1
ATOM 6111 O O . ASP A 1 813 ? -12.239 5.283 9.354 1.00 92.56 813 ASP A O 1
ATOM 6115 N N . SER A 1 814 ? -11.670 4.001 7.579 1.00 91.00 814 SER A N 1
ATOM 6116 C CA . SER A 1 814 ? -10.693 3.140 8.259 1.00 91.00 814 SER A CA 1
ATOM 6117 C C . SER A 1 814 ? -9.612 3.905 9.028 1.00 91.00 814 SER A C 1
ATOM 6119 O O . SER A 1 814 ? -9.035 4.860 8.497 1.00 91.00 814 SER A O 1
ATOM 6121 N N . CYS A 1 815 ? -9.276 3.418 10.223 1.00 90.56 815 CYS A N 1
ATOM 6122 C CA . CYS A 1 815 ? -8.201 3.926 11.067 1.00 90.56 815 CYS A CA 1
ATOM 6123 C C . CYS A 1 815 ? -7.401 2.774 11.712 1.00 90.56 815 CYS A C 1
ATOM 6125 O O . CYS A 1 815 ? -7.634 2.432 12.869 1.00 90.56 815 CYS A O 1
ATOM 6127 N N . SER A 1 816 ? -6.419 2.219 10.992 1.00 88.81 816 SER A N 1
ATOM 6128 C CA . SER A 1 816 ? -5.527 1.103 11.376 1.00 88.81 816 SER A CA 1
ATOM 6129 C C . SER A 1 816 ? -5.214 1.024 12.880 1.00 88.81 816 SER A C 1
ATOM 6131 O O . SER A 1 816 ? -5.634 0.096 13.570 1.00 88.81 816 SER A O 1
ATOM 6133 N N . GLY A 1 817 ? -4.516 2.036 13.400 1.00 86.50 817 GLY A N 1
ATOM 6134 C CA . GLY A 1 817 ? -4.051 2.115 14.784 1.00 86.50 817 GLY A CA 1
ATOM 6135 C C . GLY A 1 817 ? -5.159 2.122 15.841 1.00 86.50 817 GLY A C 1
ATOM 6136 O O . GLY A 1 817 ? -4.900 1.735 16.972 1.00 86.50 817 GLY A O 1
ATOM 6137 N N . SER A 1 818 ? -6.387 2.523 15.501 1.00 89.81 818 SER A N 1
ATOM 6138 C CA . SER A 1 818 ? -7.529 2.499 16.425 1.00 89.81 818 SER A CA 1
ATOM 6139 C C . SER A 1 818 ? -8.373 1.247 16.199 1.00 89.81 818 SER A C 1
ATOM 6141 O O . SER A 1 818 ? -8.539 0.454 17.118 1.00 89.81 818 SER A O 1
ATOM 6143 N N . ASP A 1 819 ? -8.837 1.019 14.969 1.00 91.06 819 ASP A N 1
ATOM 6144 C CA . ASP A 1 819 ? -9.751 -0.069 14.610 1.00 91.06 819 ASP A CA 1
ATOM 6145 C C . ASP A 1 819 ? -9.141 -1.452 14.870 1.00 91.06 819 ASP A C 1
ATOM 6147 O O . ASP A 1 819 ? -9.840 -2.339 15.355 1.00 91.06 819 ASP A O 1
ATOM 6151 N N . VAL A 1 820 ? -7.843 -1.633 14.593 1.00 89.12 820 VAL A N 1
ATOM 6152 C CA . VAL A 1 820 ? -7.131 -2.909 14.793 1.00 89.12 820 VAL A CA 1
ATOM 6153 C C . VAL A 1 820 ? -6.434 -2.957 16.153 1.00 89.12 820 VAL A C 1
ATOM 6155 O O . VAL A 1 820 ? -6.545 -3.961 16.850 1.00 89.12 820 VAL A O 1
ATOM 6158 N N . PHE A 1 821 ? -5.739 -1.880 16.540 1.00 88.75 821 PHE A N 1
ATOM 6159 C CA . PHE A 1 821 ? -4.815 -1.878 17.688 1.00 88.75 821 PHE A CA 1
ATOM 6160 C C . PHE A 1 821 ? -5.284 -1.079 18.919 1.00 88.75 821 PHE A C 1
ATOM 6162 O O . PHE A 1 821 ? -4.563 -1.026 19.911 1.00 88.75 821 PHE A O 1
ATOM 6169 N N . GLY A 1 822 ? -6.472 -0.465 18.895 1.00 86.00 822 GLY A N 1
ATOM 6170 C CA . GLY A 1 822 ? -7.076 0.166 20.077 1.00 86.00 822 GLY A CA 1
ATOM 6171 C C . GLY A 1 822 ? -6.467 1.502 20.530 1.00 86.00 822 GLY A C 1
ATOM 6172 O O . GLY A 1 822 ? -6.688 1.898 21.669 1.00 86.00 822 GLY A O 1
ATOM 6173 N N . SER A 1 823 ? -5.717 2.211 19.675 1.00 86.06 823 SER A N 1
ATOM 6174 C CA . SER A 1 823 ? -5.079 3.494 20.021 1.00 86.06 823 SER A CA 1
ATOM 6175 C C . SER A 1 823 ? -6.059 4.539 20.571 1.00 86.06 823 SER A C 1
ATOM 6177 O O . SER A 1 823 ? -7.075 4.863 19.949 1.00 86.06 823 SER A O 1
ATOM 6179 N N . ASP A 1 824 ? -5.663 5.127 21.701 1.00 82.12 824 ASP A N 1
ATOM 6180 C CA . ASP A 1 824 ? -6.359 6.155 22.483 1.00 82.12 824 ASP A CA 1
ATOM 6181 C C . ASP A 1 824 ? -6.275 7.582 21.896 1.00 82.12 824 ASP A C 1
ATOM 6183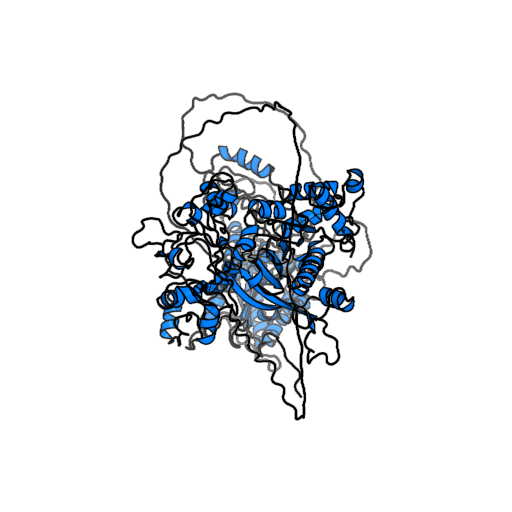 O O . ASP A 1 824 ? -6.937 8.497 22.386 1.00 82.12 824 ASP A O 1
ATOM 6187 N N . ILE A 1 825 ? -5.497 7.784 20.826 1.00 82.81 825 ILE A N 1
ATOM 6188 C CA . ILE A 1 825 ? -5.253 9.096 20.195 1.00 82.81 825 ILE A CA 1
ATOM 6189 C C . ILE A 1 825 ? -6.475 9.592 19.390 1.00 82.81 825 ILE A C 1
ATOM 6191 O O . ILE A 1 825 ? -6.584 10.785 19.087 1.00 82.81 825 ILE A O 1
ATOM 6195 N N . CYS A 1 826 ? -7.407 8.703 19.017 1.00 86.56 826 CYS A N 1
ATOM 6196 C CA . CYS A 1 826 ? -8.598 9.053 18.237 1.00 86.56 826 CYS A CA 1
ATOM 6197 C C . CYS A 1 826 ? -9.804 8.152 18.548 1.00 86.56 826 CYS A C 1
ATOM 6199 O O . CYS A 1 826 ? -9.660 6.993 18.924 1.00 86.56 826 CYS A O 1
ATOM 6201 N N . THR A 1 827 ? -11.014 8.665 18.325 1.00 91.19 827 THR A N 1
ATOM 6202 C CA . THR A 1 827 ? -12.279 7.992 18.683 1.00 91.19 827 THR A CA 1
ATOM 6203 C C . THR A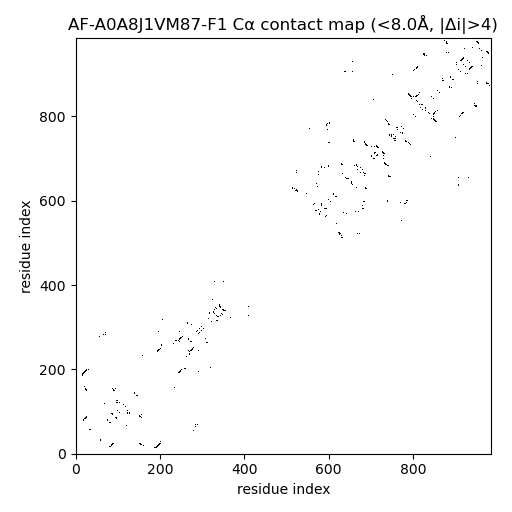 1 827 ? -12.779 6.960 17.662 1.00 91.19 827 THR A C 1
ATOM 6205 O O . THR A 1 827 ? -13.949 6.572 17.698 1.00 91.19 827 THR A O 1
ATOM 6208 N N . CYS A 1 828 ? -11.941 6.512 16.720 1.00 92.25 828 CYS A N 1
ATOM 6209 C CA . CYS A 1 828 ? -12.405 5.722 15.573 1.00 92.25 828 CYS A CA 1
ATOM 6210 C C . CYS A 1 828 ? -12.999 4.369 15.992 1.00 92.25 828 CYS A C 1
ATOM 6212 O O . CYS A 1 828 ? -14.162 4.116 15.658 1.00 92.25 828 CYS A O 1
ATOM 6214 N N . ARG A 1 829 ? -12.273 3.570 16.791 1.00 93.06 829 ARG A N 1
ATOM 6215 C CA . ARG A 1 829 ? -12.772 2.283 17.299 1.00 93.06 829 ARG A CA 1
ATOM 6216 C C . ARG A 1 829 ? -13.942 2.423 18.279 1.00 93.06 829 ARG A C 1
ATOM 6218 O O . ARG A 1 829 ? -14.977 1.843 17.965 1.00 93.06 829 ARG A O 1
ATOM 6225 N N . PRO A 1 830 ? -13.892 3.218 19.371 1.00 93.88 830 PRO A N 1
ATOM 6226 C CA . PRO A 1 830 ? -15.040 3.359 20.280 1.00 93.88 830 PRO A CA 1
ATOM 6227 C C . PRO A 1 830 ? -16.336 3.755 19.558 1.00 93.88 830 PRO A C 1
ATOM 6229 O O . PRO A 1 830 ? -17.398 3.181 19.792 1.00 93.88 830 PRO A O 1
ATOM 6232 N N . TYR A 1 831 ? -16.244 4.665 18.584 1.00 94.94 831 TYR A N 1
ATOM 6233 C CA . TYR A 1 831 ? -17.405 5.108 17.816 1.00 94.94 831 TYR A CA 1
ATOM 6234 C C . TYR A 1 831 ? -17.835 4.104 16.725 1.00 94.94 831 TYR A C 1
ATOM 6236 O O . TYR A 1 831 ? -18.973 4.152 16.255 1.00 94.94 831 TYR A O 1
ATOM 6244 N N . LEU A 1 832 ? -16.943 3.211 16.275 1.00 95.62 832 LEU A N 1
ATOM 6245 C CA . LEU A 1 832 ? -17.285 2.063 15.426 1.00 95.62 832 LEU A CA 1
ATOM 6246 C C . LEU A 1 832 ? -18.020 0.987 16.237 1.00 95.62 832 LEU A C 1
ATOM 6248 O O . LEU A 1 832 ? -19.073 0.546 15.790 1.00 95.62 832 LEU A O 1
ATOM 6252 N N . ILE A 1 833 ? -17.533 0.645 17.435 1.00 95.38 833 ILE A N 1
ATOM 6253 C CA . ILE A 1 833 ? -18.197 -0.285 18.365 1.00 95.38 833 ILE A CA 1
ATOM 6254 C C . ILE A 1 833 ? -19.596 0.219 18.735 1.00 95.38 833 ILE A C 1
ATOM 6256 O O . ILE A 1 833 ? -20.556 -0.538 18.622 1.00 95.38 833 ILE A O 1
ATOM 6260 N N . PHE A 1 834 ? -19.748 1.506 19.068 1.00 96.19 834 PHE A N 1
ATOM 6261 C CA . PHE A 1 834 ? -21.066 2.117 19.289 1.00 96.19 834 PHE A CA 1
ATOM 6262 C C . PHE A 1 834 ? -21.987 1.975 18.064 1.00 96.19 834 PHE A C 1
ATOM 6264 O O . PHE A 1 834 ? -23.135 1.559 18.191 1.00 96.19 834 PHE A O 1
ATOM 6271 N N . GLY A 1 835 ? -21.469 2.244 16.859 1.00 96.94 835 GLY A N 1
ATOM 6272 C CA . GLY A 1 835 ? -22.226 2.062 15.618 1.00 96.94 835 GLY A CA 1
ATOM 6273 C C . GLY A 1 835 ? -22.628 0.611 15.337 1.00 96.94 835 GLY A C 1
ATOM 6274 O O . GLY A 1 835 ? -23.701 0.394 14.786 1.00 96.94 835 GLY A O 1
ATOM 6275 N N . ILE A 1 836 ? -21.808 -0.366 15.735 1.00 96.81 836 ILE A N 1
ATOM 6276 C CA . ILE A 1 836 ? -22.122 -1.800 15.650 1.00 96.81 836 ILE A CA 1
ATOM 6277 C C . ILE A 1 836 ? -23.188 -2.181 16.687 1.00 96.81 836 ILE A C 1
ATOM 6279 O O . ILE A 1 836 ? -24.158 -2.840 16.327 1.00 96.81 836 ILE A O 1
ATOM 6283 N N . SER A 1 837 ? -23.071 -1.715 17.934 1.00 96.25 837 SER A N 1
ATOM 6284 C CA . SER A 1 837 ? -24.059 -1.955 18.998 1.00 96.25 837 SER A CA 1
ATOM 6285 C C . SER A 1 837 ? -25.452 -1.438 18.614 1.00 96.25 837 SER A C 1
ATOM 6287 O O . SER A 1 837 ? -26.427 -2.186 18.643 1.00 96.25 837 SER A O 1
ATOM 6289 N N . GLU A 1 838 ? -25.560 -0.196 18.131 1.00 97.31 838 GLU A N 1
ATOM 6290 C CA . GLU A 1 838 ? -26.851 0.372 17.713 1.00 97.31 838 GLU A CA 1
ATOM 6291 C C . GLU A 1 838 ? -27.381 -0.216 16.387 1.00 97.31 838 GLU A C 1
ATOM 6293 O O . GLU A 1 838 ? -28.591 -0.212 16.143 1.00 97.31 838 GLU A O 1
ATOM 6298 N N . ALA A 1 839 ? -26.507 -0.774 15.541 1.00 97.44 839 ALA A N 1
ATOM 6299 C CA . ALA A 1 839 ? -26.902 -1.562 14.371 1.00 97.44 839 ALA A CA 1
ATOM 6300 C C . ALA A 1 839 ? -27.489 -2.929 14.773 1.00 97.44 839 ALA A C 1
ATOM 6302 O O . ALA A 1 839 ? -28.528 -3.318 14.239 1.00 97.44 839 ALA A O 1
ATOM 6303 N N . ILE A 1 840 ? -26.886 -3.616 15.752 1.00 97.06 840 ILE A N 1
ATOM 6304 C CA . ILE A 1 840 ? -27.413 -4.855 16.351 1.00 97.06 840 ILE A CA 1
ATOM 6305 C C . ILE A 1 840 ? -28.777 -4.579 16.992 1.00 97.06 840 ILE A C 1
ATOM 6307 O O . ILE A 1 840 ? -29.771 -5.173 16.581 1.00 97.06 840 ILE A O 1
ATOM 6311 N N . LYS A 1 841 ? -28.858 -3.612 17.916 1.00 96.88 841 LYS A N 1
ATOM 6312 C CA . LYS A 1 841 ? -30.106 -3.244 18.610 1.00 96.88 841 LYS A CA 1
ATOM 6313 C C . LYS A 1 841 ? -31.239 -2.882 17.635 1.00 96.88 841 LYS A C 1
ATOM 6315 O O . LYS A 1 841 ? -32.400 -3.130 17.941 1.00 96.88 841 LYS A O 1
ATOM 6320 N N . CYS A 1 842 ? -30.925 -2.308 16.470 1.00 97.12 842 CYS A N 1
ATOM 6321 C CA . CYS A 1 842 ? -31.896 -2.022 15.408 1.00 97.12 842 CYS A CA 1
ATOM 6322 C C . CYS A 1 842 ? -32.367 -3.286 14.668 1.00 97.12 842 CYS A C 1
ATOM 6324 O O . CYS A 1 842 ? -33.572 -3.487 14.509 1.00 97.12 842 CYS A O 1
ATOM 6326 N N . ALA A 1 843 ? -31.444 -4.172 14.283 1.00 96.94 843 ALA A N 1
ATOM 6327 C CA . ALA A 1 843 ? -31.778 -5.460 13.673 1.00 96.94 843 ALA A CA 1
ATOM 6328 C C . ALA A 1 843 ? -32.678 -6.315 14.588 1.00 96.94 843 ALA A C 1
ATOM 6330 O O . ALA A 1 843 ? -33.672 -6.877 14.132 1.00 96.94 843 ALA A O 1
ATOM 6331 N N . GLN A 1 844 ? -32.397 -6.323 15.895 1.00 96.00 844 GLN A N 1
ATOM 6332 C CA . GLN A 1 844 ? -33.182 -7.040 16.911 1.00 96.00 844 GLN A CA 1
ATOM 6333 C C . GLN A 1 844 ? -34.598 -6.479 17.120 1.00 96.00 844 GLN A C 1
ATOM 6335 O O . GLN A 1 844 ? -35.491 -7.204 17.552 1.00 96.00 844 GLN A O 1
ATOM 6340 N N . ARG A 1 845 ? -34.848 -5.210 16.764 1.00 95.69 845 ARG A N 1
ATOM 6341 C CA . ARG A 1 845 ? -36.205 -4.628 16.693 1.00 95.69 845 ARG A CA 1
ATOM 6342 C C . ARG A 1 845 ? -36.948 -4.980 15.395 1.00 95.69 845 ARG A C 1
ATOM 6344 O O . ARG A 1 845 ? -38.054 -4.496 15.174 1.00 95.69 845 ARG A O 1
ATOM 6351 N N . GLY A 1 846 ? -36.352 -5.795 14.524 1.00 94.19 846 GLY A N 1
ATOM 6352 C CA . GLY A 1 846 ? -36.885 -6.144 13.207 1.00 94.19 846 GLY A CA 1
ATOM 6353 C C . GLY A 1 846 ? -36.532 -5.151 12.093 1.00 94.19 846 GLY A C 1
ATOM 6354 O O . GLY A 1 846 ? -36.991 -5.350 10.963 1.00 94.19 846 GLY A O 1
ATOM 6355 N N . GLY A 1 847 ? -35.728 -4.122 12.391 1.00 97.06 847 GLY A N 1
ATOM 6356 C CA . GLY A 1 847 ? -35.122 -3.215 11.415 1.00 97.06 847 GLY A CA 1
ATOM 6357 C C . GLY A 1 847 ? -33.891 -3.821 10.733 1.00 97.06 847 GLY A C 1
ATOM 6358 O O . GLY A 1 847 ? -33.750 -5.044 10.647 1.00 97.06 847 GLY A O 1
ATOM 6359 N N . VAL A 1 848 ? -32.984 -2.964 10.253 1.00 98.00 848 VAL A N 1
ATOM 6360 C CA . VAL A 1 848 ? -31.702 -3.371 9.658 1.00 98.00 848 VAL A CA 1
ATOM 6361 C C . VAL A 1 848 ? -30.566 -2.452 10.111 1.00 98.00 848 VAL A C 1
ATOM 6363 O O . VAL A 1 848 ? -30.620 -1.226 9.982 1.00 98.00 848 VAL A O 1
ATOM 6366 N N . GLY A 1 849 ? -29.493 -3.062 10.609 1.00 98.00 849 GLY A N 1
ATOM 6367 C CA . GLY A 1 849 ? -28.236 -2.390 10.919 1.00 98.00 849 GLY A CA 1
ATOM 6368 C C . GLY A 1 849 ? -27.264 -2.452 9.741 1.00 98.00 849 GLY A C 1
ATOM 6369 O O . GLY A 1 849 ? -27.073 -3.518 9.163 1.00 98.00 849 GLY A O 1
ATOM 6370 N N . VAL A 1 850 ? -26.624 -1.334 9.385 1.00 97.94 850 VAL A N 1
ATOM 6371 C CA . VAL A 1 850 ? -25.683 -1.250 8.254 1.00 97.94 850 VAL A CA 1
ATOM 6372 C C . VAL A 1 850 ? -24.390 -0.545 8.661 1.00 97.94 850 VAL A C 1
ATOM 6374 O O . VAL A 1 850 ? -24.378 0.647 8.978 1.00 97.94 850 VAL A O 1
ATOM 6377 N N . ILE A 1 851 ? -23.269 -1.260 8.577 1.00 97.94 851 ILE A N 1
ATOM 6378 C CA . ILE A 1 851 ? -21.918 -0.718 8.758 1.00 97.94 851 ILE A CA 1
ATOM 6379 C C . ILE A 1 851 ? -21.221 -0.691 7.401 1.00 97.94 851 ILE A C 1
ATOM 6381 O O . ILE A 1 851 ? -21.056 -1.728 6.763 1.00 97.94 851 ILE A O 1
ATOM 6385 N N . ILE A 1 852 ? -20.768 0.483 6.966 1.00 97.38 852 ILE A N 1
ATOM 6386 C CA . ILE A 1 852 ? -20.002 0.640 5.724 1.00 97.38 852 ILE A CA 1
ATOM 6387 C C . ILE A 1 852 ? -18.595 1.083 6.101 1.00 97.38 852 ILE A C 1
ATOM 6389 O O . ILE A 1 852 ? -18.410 2.160 6.668 1.00 97.38 852 ILE A O 1
ATOM 6393 N N . TYR A 1 853 ? -17.607 0.261 5.775 1.00 95.81 853 TYR A N 1
ATOM 6394 C CA . TYR A 1 853 ? -16.207 0.458 6.122 1.00 95.81 853 TYR A CA 1
ATOM 6395 C C . TYR A 1 853 ? -15.406 0.801 4.857 1.00 95.81 853 TYR A C 1
ATOM 6397 O O . TYR A 1 853 ? -15.141 -0.063 4.018 1.00 95.81 853 TYR A O 1
ATOM 6405 N N . PHE A 1 854 ? -15.046 2.076 4.699 1.00 94.00 854 PHE A N 1
ATOM 6406 C CA . PHE A 1 854 ? -14.246 2.570 3.576 1.00 94.00 854 PHE A CA 1
ATOM 6407 C C . PHE A 1 854 ? -12.754 2.538 3.921 1.00 94.00 854 PHE A C 1
ATOM 6409 O O . PHE A 1 854 ? -12.356 3.090 4.947 1.00 94.00 854 PHE A O 1
ATOM 6416 N N . GLN A 1 855 ? -11.912 1.988 3.041 1.00 90.06 855 GLN A N 1
ATOM 6417 C CA . GLN A 1 855 ? -10.452 1.953 3.216 1.00 90.06 855 GLN A CA 1
ATOM 6418 C C . GLN A 1 855 ? -9.813 3.327 2.895 1.00 90.06 855 GLN A C 1
ATOM 6420 O O . GLN A 1 855 ? -9.112 3.497 1.898 1.00 90.06 855 GLN A O 1
ATOM 6425 N N . LYS A 1 856 ? -10.102 4.337 3.730 1.00 86.12 856 LYS A N 1
ATOM 6426 C CA . LYS A 1 856 ? -9.716 5.759 3.590 1.00 86.12 856 LYS A CA 1
ATOM 6427 C C . LYS A 1 856 ? -8.799 6.237 4.733 1.00 86.12 856 LYS A C 1
ATOM 6429 O O . LYS A 1 856 ? -9.070 7.249 5.384 1.00 86.12 856 LYS A O 1
ATOM 6434 N N . GLU A 1 857 ? -7.706 5.514 4.964 1.00 84.31 857 GLU A N 1
ATOM 6435 C CA . GLU A 1 857 ? -6.727 5.800 6.023 1.00 84.31 857 GLU A CA 1
ATOM 6436 C C . GLU A 1 857 ? -6.145 7.231 5.963 1.00 84.31 857 GLU A C 1
ATOM 6438 O O . GLU A 1 857 ? -5.979 7.820 4.890 1.00 84.31 857 GLU A O 1
ATOM 6443 N N . GLY A 1 858 ? -5.809 7.802 7.125 1.00 76.44 858 GLY A N 1
ATOM 6444 C CA . GLY A 1 858 ? -5.035 9.043 7.231 1.00 76.44 858 GLY A CA 1
ATOM 6445 C C . GLY A 1 858 ? -5.670 10.254 6.546 1.00 76.44 858 GLY A C 1
ATOM 6446 O O . GLY A 1 858 ? -4.957 11.066 5.967 1.00 76.44 858 GLY A O 1
ATOM 6447 N N . ARG A 1 859 ? -7.007 10.363 6.553 1.00 76.75 859 ARG A N 1
ATOM 6448 C CA . ARG A 1 859 ? -7.771 11.379 5.792 1.00 76.75 859 ARG A CA 1
ATOM 6449 C C . ARG A 1 859 ? -7.488 11.353 4.278 1.00 76.75 859 ARG A C 1
ATOM 6451 O O . ARG A 1 859 ? -7.503 12.398 3.638 1.00 76.75 859 ARG A O 1
ATOM 6458 N N . ALA A 1 860 ? -7.252 10.163 3.720 1.00 80.00 860 ALA A N 1
ATOM 6459 C CA . ALA A 1 860 ? -6.803 9.930 2.341 1.00 80.00 860 ALA A CA 1
ATOM 6460 C C . ALA A 1 860 ? -5.392 10.472 2.002 1.00 80.00 860 ALA A C 1
ATOM 6462 O O . ALA A 1 860 ? -5.022 10.521 0.834 1.00 80.00 860 ALA A O 1
ATOM 6463 N N . LEU A 1 861 ? -4.583 10.812 3.015 1.00 82.12 861 LEU A N 1
ATOM 6464 C CA . LEU A 1 861 ? -3.164 11.188 2.882 1.00 82.12 861 LEU A CA 1
ATOM 6465 C C . LEU A 1 861 ? -2.203 10.095 3.389 1.00 82.12 861 LEU A C 1
ATOM 6467 O O . LEU A 1 861 ? -0.984 10.253 3.328 1.00 82.12 861 LEU A O 1
ATOM 6471 N N . GLY A 1 862 ? -2.744 8.981 3.888 1.00 86.00 862 GLY A N 1
ATOM 6472 C CA . GLY A 1 862 ? -1.972 7.840 4.369 1.00 86.00 862 GLY A CA 1
ATOM 6473 C C . GLY A 1 862 ? -1.412 7.985 5.789 1.00 86.00 862 GLY A C 1
ATOM 6474 O O . GLY A 1 862 ? -1.411 9.046 6.420 1.00 86.00 862 GLY A O 1
ATOM 6475 N N . GLU A 1 863 ? -0.939 6.857 6.308 1.00 88.19 863 GLU A N 1
ATOM 6476 C CA . GLU A 1 863 ? -0.565 6.682 7.714 1.00 88.19 863 GLU A CA 1
ATOM 6477 C C . GLU A 1 863 ? 0.700 7.466 8.115 1.00 88.19 863 GLU A C 1
ATOM 6479 O O . GLU A 1 863 ? 0.774 8.004 9.218 1.00 88.19 863 GLU A O 1
ATOM 6484 N N . VAL A 1 864 ? 1.658 7.640 7.197 1.00 89.75 864 VAL A N 1
ATOM 6485 C CA . VAL A 1 864 ? 2.880 8.427 7.451 1.00 89.75 864 VAL A CA 1
ATOM 6486 C C . VAL A 1 864 ? 2.544 9.899 7.721 1.00 89.75 864 VAL A C 1
ATOM 6488 O O . VAL A 1 864 ? 3.043 10.478 8.685 1.00 89.75 864 VAL A O 1
ATOM 6491 N N . VAL A 1 865 ? 1.652 10.506 6.929 1.00 89.38 865 VAL A N 1
ATOM 6492 C CA . VAL A 1 865 ? 1.222 11.905 7.125 1.00 89.38 865 VAL A CA 1
ATOM 6493 C C . VAL A 1 865 ? 0.435 12.050 8.431 1.00 89.38 865 VAL A C 1
ATOM 6495 O O . VAL A 1 865 ? 0.710 12.960 9.212 1.00 89.38 865 VAL A O 1
ATOM 6498 N N . LYS A 1 866 ? -0.471 11.107 8.725 1.00 87.94 866 LYS A N 1
ATOM 6499 C CA . LYS A 1 866 ? -1.197 11.004 10.006 1.00 87.94 866 LYS A CA 1
ATOM 6500 C C . LYS A 1 866 ? -0.239 10.990 11.208 1.00 87.94 866 LYS A C 1
ATOM 6502 O O . LYS A 1 866 ? -0.405 11.793 12.127 1.00 87.94 866 LYS A O 1
ATOM 6507 N N . TYR A 1 867 ? 0.801 10.155 11.183 1.00 89.81 867 TYR A N 1
ATOM 6508 C CA . TYR A 1 867 ? 1.788 10.085 12.265 1.00 89.81 867 TYR A CA 1
ATOM 6509 C C . TYR A 1 867 ? 2.730 11.294 12.315 1.00 89.81 867 TYR A C 1
ATOM 6511 O O . TYR A 1 867 ? 3.123 11.691 13.411 1.00 89.81 867 TYR A O 1
ATOM 6519 N N . MET A 1 868 ? 3.038 11.956 11.194 1.00 90.69 868 MET A N 1
ATOM 6520 C CA . MET A 1 868 ? 3.731 13.253 11.217 1.00 90.69 868 MET A CA 1
ATOM 6521 C C . MET A 1 868 ? 2.872 14.357 11.861 1.00 90.69 868 MET A C 1
ATOM 6523 O O . MET A 1 868 ? 3.393 15.144 12.651 1.00 90.69 868 MET A O 1
ATOM 6527 N N . VAL A 1 869 ? 1.556 14.384 11.611 1.00 88.56 869 VAL A N 1
ATOM 6528 C CA . VAL A 1 869 ? 0.623 15.316 12.276 1.00 88.56 869 VAL A CA 1
ATOM 6529 C C . VAL A 1 869 ? 0.547 15.050 13.783 1.00 88.56 869 VAL A C 1
ATOM 6531 O O . VAL A 1 869 ? 0.610 16.001 14.562 1.00 88.56 869 VAL A O 1
ATOM 6534 N N . TYR A 1 870 ? 0.475 13.788 14.222 1.00 87.31 870 TYR A N 1
ATOM 6535 C CA . TYR A 1 870 ? 0.515 13.443 15.653 1.00 87.31 870 TYR A CA 1
ATOM 6536 C C . TYR A 1 870 ? 1.852 13.857 16.297 1.00 87.31 870 TYR A C 1
ATOM 6538 O O . TYR A 1 870 ? 1.865 14.533 17.325 1.00 87.31 870 TYR A O 1
ATOM 6546 N N . ASN A 1 871 ? 2.978 13.548 15.645 1.00 88.88 871 ASN A N 1
ATOM 6547 C CA . ASN A 1 871 ? 4.321 13.952 16.075 1.00 88.88 871 ASN A CA 1
ATOM 6548 C C . ASN A 1 871 ? 4.499 15.473 16.185 1.00 88.88 871 ASN A C 1
ATOM 6550 O O . ASN A 1 871 ? 5.249 15.938 17.048 1.00 88.88 871 ASN A O 1
ATOM 6554 N N . ARG A 1 872 ? 3.829 16.243 15.317 1.00 88.44 872 ARG A N 1
ATOM 6555 C CA . ARG A 1 872 ? 3.806 17.707 15.370 1.00 88.44 872 ARG A CA 1
ATOM 6556 C C . ARG A 1 872 ? 2.923 18.212 16.511 1.00 88.44 872 ARG A C 1
ATOM 6558 O O . ARG A 1 872 ? 3.388 19.036 17.292 1.00 88.44 872 ARG A O 1
ATOM 6565 N N . ARG A 1 873 ? 1.693 17.694 16.635 1.00 87.38 873 ARG A N 1
ATOM 6566 C CA . ARG A 1 873 ? 0.745 18.015 17.719 1.00 87.38 873 ARG A CA 1
ATOM 6567 C C . ARG A 1 873 ? 1.397 17.868 19.098 1.00 87.38 873 ARG A C 1
ATOM 6569 O O . ARG A 1 873 ? 1.416 18.828 19.858 1.00 87.38 873 ARG A O 1
ATOM 6576 N N . LYS A 1 874 ? 1.999 16.707 19.382 1.00 84.31 874 LYS A N 1
ATOM 6577 C CA . LYS A 1 874 ? 2.644 16.421 20.676 1.00 84.31 874 LYS A CA 1
ATOM 6578 C C . LYS A 1 874 ? 3.817 17.363 20.984 1.00 84.31 874 LYS A C 1
ATOM 6580 O O . LYS A 1 874 ? 3.896 17.878 22.094 1.00 84.31 874 LYS A O 1
ATOM 6585 N N . ARG A 1 875 ? 4.675 17.666 19.997 1.00 83.31 875 ARG A N 1
ATOM 6586 C CA . ARG A 1 875 ? 5.795 18.624 20.148 1.00 83.31 875 ARG A CA 1
ATOM 6587 C C . ARG A 1 875 ? 5.355 20.086 20.282 1.00 83.31 875 ARG A C 1
ATOM 6589 O O . ARG A 1 875 ? 6.047 20.862 20.928 1.00 83.31 875 ARG A O 1
ATOM 6596 N N . GLY A 1 876 ? 4.240 20.472 19.663 1.00 70.88 876 GLY A N 1
ATOM 6597 C CA . GLY A 1 876 ? 3.699 21.836 19.709 1.00 70.88 876 GLY A CA 1
ATOM 6598 C C . GLY A 1 876 ? 2.805 22.137 20.917 1.00 70.88 876 GLY A C 1
ATOM 6599 O O . GLY A 1 876 ? 2.237 23.224 20.977 1.00 70.88 876 GLY A O 1
ATOM 6600 N N . GLY A 1 877 ? 2.647 21.186 21.843 1.00 76.75 877 GLY A N 1
ATOM 6601 C CA . GLY A 1 877 ? 1.610 21.212 22.874 1.00 76.75 877 GLY A CA 1
ATOM 6602 C C . GLY A 1 877 ? 0.260 20.806 22.284 1.00 76.75 877 GLY A C 1
ATOM 6603 O O . GLY A 1 877 ? -0.373 21.576 21.562 1.00 76.75 877 GLY A O 1
ATOM 6604 N N . ASP A 1 878 ? -0.192 19.591 22.589 1.00 82.31 878 ASP A N 1
ATOM 6605 C CA . ASP A 1 878 ? -1.344 18.981 21.924 1.00 82.31 878 ASP A CA 1
ATOM 6606 C C . ASP A 1 878 ? -2.674 19.578 22.411 1.00 82.31 878 ASP A C 1
ATOM 6608 O O . ASP A 1 878 ? -3.239 19.133 23.407 1.00 82.31 878 ASP A O 1
ATOM 6612 N N . ASN A 1 879 ? -3.149 20.621 21.729 1.00 84.81 879 ASN A N 1
ATOM 6613 C CA . ASN A 1 879 ? -4.323 21.409 22.109 1.00 84.81 879 ASN A CA 1
ATOM 6614 C C . ASN A 1 879 ? -5.358 21.489 20.976 1.00 84.81 879 ASN A C 1
ATOM 6616 O O . ASN A 1 879 ? -5.008 21.448 19.792 1.00 84.81 879 ASN A O 1
ATOM 6620 N N . ALA A 1 880 ? -6.637 21.620 21.339 1.00 83.19 880 ALA A N 1
ATOM 6621 C CA . ALA A 1 880 ? -7.735 21.522 20.375 1.00 83.19 880 ALA A CA 1
ATOM 6622 C C . ALA A 1 880 ? -7.762 22.697 19.378 1.00 83.19 880 ALA A C 1
ATOM 6624 O O . ALA A 1 880 ? -8.012 22.488 18.190 1.00 83.19 880 ALA A O 1
ATOM 6625 N N . SER A 1 881 ? -7.422 23.914 19.820 1.00 81.44 881 SER A N 1
ATOM 6626 C CA . SER A 1 881 ? -7.322 25.099 18.951 1.00 81.44 881 SER A CA 1
ATOM 6627 C C . SER A 1 881 ? -6.328 24.928 17.790 1.00 81.44 881 SER A C 1
ATOM 6629 O O . SER A 1 881 ? -6.634 25.293 16.656 1.00 81.44 881 SER A O 1
ATOM 6631 N N . GLU A 1 882 ? -5.167 24.316 18.033 1.00 84.31 882 GLU A N 1
ATOM 6632 C CA . GLU A 1 882 ? -4.116 24.125 17.022 1.00 84.31 882 GLU A CA 1
ATOM 6633 C C . GLU A 1 882 ? -4.259 22.828 16.202 1.00 84.31 882 GLU A C 1
ATOM 6635 O O . GLU A 1 882 ? -3.489 22.612 15.262 1.00 84.31 882 GLU A O 1
ATOM 6640 N N . TYR A 1 883 ? -5.229 21.954 16.502 1.00 85.50 883 TYR A N 1
ATOM 6641 C CA . TYR A 1 883 ? -5.385 20.640 15.855 1.00 85.50 883 TYR A CA 1
ATOM 6642 C C . TYR A 1 883 ? -5.399 20.736 14.315 1.00 85.50 883 TYR A C 1
ATOM 6644 O O . TYR A 1 883 ? -4.643 20.049 13.617 1.00 85.50 883 TYR A O 1
ATOM 6652 N N . PHE A 1 884 ? -6.230 21.626 13.762 1.00 84.00 884 PHE A N 1
ATOM 6653 C CA . PHE A 1 884 ? -6.358 21.793 12.311 1.00 84.00 884 PHE A CA 1
ATOM 6654 C C . PHE A 1 884 ? -5.212 22.591 11.684 1.00 84.00 884 PHE A C 1
ATOM 6656 O O . PHE A 1 884 ? -4.917 22.383 10.507 1.00 84.00 884 PHE A O 1
ATOM 6663 N N . ASN A 1 885 ? -4.550 23.464 12.447 1.00 86.44 885 ASN A N 1
ATOM 6664 C CA . ASN A 1 885 ? -3.364 24.185 11.987 1.00 86.44 885 ASN A CA 1
ATOM 6665 C C . ASN A 1 885 ? -2.178 23.218 11.850 1.00 86.44 885 ASN A C 1
ATOM 6667 O O . ASN A 1 885 ? -1.598 23.089 10.776 1.00 86.44 885 ASN A O 1
ATOM 6671 N N . ASN A 1 886 ? -1.907 22.419 12.887 1.00 86.25 886 ASN A N 1
ATOM 6672 C CA . ASN A 1 886 ? -0.904 21.352 12.850 1.00 86.25 886 ASN A CA 1
ATOM 6673 C C . ASN A 1 886 ? -1.185 20.296 11.772 1.00 86.25 886 ASN A C 1
ATOM 6675 O O . ASN A 1 886 ? -0.238 19.746 11.215 1.00 86.25 886 ASN A O 1
ATOM 6679 N N . THR A 1 887 ? -2.457 20.041 11.447 1.00 83.94 887 THR A N 1
ATOM 6680 C CA . THR A 1 887 ? -2.824 19.211 10.291 1.00 83.94 887 THR A CA 1
ATOM 6681 C C . THR A 1 887 ? -2.408 19.895 8.983 1.00 83.94 887 THR A C 1
ATOM 6683 O O . THR A 1 887 ? -1.586 19.352 8.248 1.00 83.94 887 THR A O 1
ATOM 6686 N N . ALA A 1 888 ? -2.894 21.112 8.715 1.00 86.62 888 ALA A N 1
ATOM 6687 C CA . ALA A 1 888 ? -2.627 21.829 7.463 1.00 86.62 888 ALA A CA 1
ATOM 6688 C C . ALA A 1 888 ? -1.134 22.139 7.228 1.00 86.62 88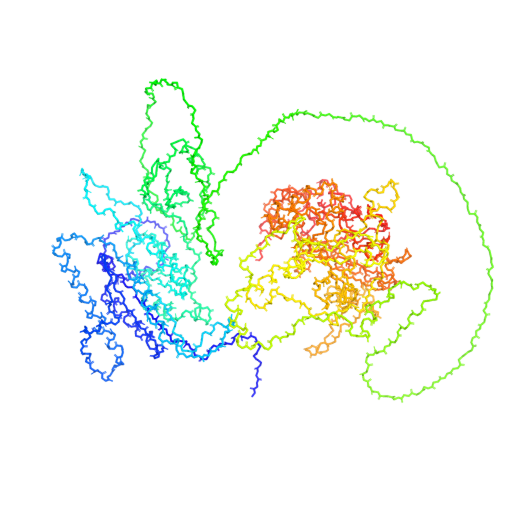8 ALA A C 1
ATOM 6690 O O . ALA A 1 888 ? -0.670 22.072 6.094 1.00 86.62 888 ALA A O 1
ATOM 6691 N N . LEU A 1 889 ? -0.357 22.400 8.284 1.00 87.88 889 LEU A N 1
ATOM 6692 C CA . LEU A 1 889 ? 1.088 22.665 8.205 1.00 87.88 889 LEU A CA 1
ATOM 6693 C C . LEU A 1 889 ? 1.944 21.433 7.846 1.00 87.88 889 LEU A C 1
ATOM 6695 O O . LEU A 1 889 ? 3.138 21.586 7.597 1.00 87.88 889 LEU A O 1
ATOM 6699 N N . VAL A 1 890 ? 1.365 20.228 7.834 1.00 86.06 890 VAL A N 1
ATOM 6700 C CA . VAL A 1 890 ? 2.026 18.979 7.399 1.00 86.06 890 VAL A CA 1
ATOM 6701 C C . VAL A 1 890 ? 1.380 18.430 6.123 1.00 86.06 890 VAL A C 1
ATOM 6703 O O . VAL A 1 890 ? 2.073 17.937 5.241 1.00 86.06 890 VAL A O 1
ATOM 6706 N N . ALA A 1 891 ? 0.053 18.524 6.022 1.00 82.56 891 ALA A N 1
ATOM 6707 C CA . ALA A 1 891 ? -0.753 17.969 4.938 1.00 82.56 891 ALA A CA 1
ATOM 6708 C C . ALA A 1 891 ? -1.017 18.938 3.768 1.00 82.56 891 ALA A C 1
ATOM 6710 O O . ALA A 1 891 ? -1.616 18.538 2.774 1.00 82.56 891 ALA A O 1
ATOM 6711 N N . GLY A 1 892 ? -0.697 20.227 3.909 1.00 85.19 892 GLY A N 1
ATOM 6712 C CA . GLY A 1 892 ? -1.146 21.301 3.011 1.00 85.19 892 GLY A CA 1
ATOM 6713 C C . GLY A 1 892 ? -2.629 21.679 3.170 1.00 85.19 892 GLY A C 1
ATOM 6714 O O . GLY A 1 892 ? -3.001 22.822 2.914 1.00 85.19 892 GLY A O 1
ATOM 6715 N N . VAL A 1 893 ? -3.476 20.756 3.644 1.00 84.31 893 VAL A N 1
ATOM 6716 C CA . VAL A 1 893 ? -4.929 20.932 3.829 1.00 84.31 893 VAL A CA 1
ATOM 6717 C C . VAL A 1 893 ? -5.414 20.417 5.191 1.00 84.31 893 VAL A C 1
ATOM 6719 O O . VAL A 1 893 ? -4.785 19.567 5.816 1.00 84.31 893 VAL A O 1
ATOM 6722 N N . LYS A 1 894 ? -6.564 20.919 5.668 1.00 80.44 894 LYS A N 1
ATOM 6723 C CA . LYS A 1 894 ? -7.197 20.489 6.940 1.00 80.44 894 LYS A CA 1
ATOM 6724 C C . LYS A 1 894 ? -7.872 19.108 6.853 1.00 80.44 894 LYS A C 1
ATOM 6726 O O . LYS A 1 894 ? -7.998 18.397 7.856 1.00 80.44 894 LYS A O 1
ATOM 6731 N N . ASP A 1 895 ? -8.330 18.745 5.660 1.00 75.75 895 ASP A N 1
ATOM 6732 C CA . ASP A 1 895 ? -8.866 17.434 5.299 1.00 75.75 895 ASP A CA 1
ATOM 6733 C C . ASP A 1 895 ? -8.742 17.269 3.778 1.00 75.75 895 ASP A C 1
ATOM 6735 O O . ASP A 1 895 ? -8.944 18.243 3.054 1.00 75.75 895 ASP A O 1
ATOM 6739 N N . ALA A 1 896 ? -8.410 16.068 3.300 1.00 76.19 896 ALA A N 1
ATOM 6740 C CA . ALA A 1 896 ? -8.350 15.746 1.870 1.00 76.19 896 ALA A CA 1
ATOM 6741 C C . ALA A 1 896 ? -9.458 14.761 1.442 1.00 76.19 896 ALA A C 1
ATOM 6743 O O . ALA A 1 896 ? -9.544 14.376 0.276 1.00 76.19 896 ALA A O 1
ATOM 6744 N N . ARG A 1 897 ? -10.326 14.328 2.371 1.00 78.62 897 ARG A N 1
ATOM 6745 C CA . ARG A 1 897 ? -11.389 13.358 2.078 1.00 78.62 897 ARG A CA 1
ATOM 6746 C C . ARG A 1 897 ? -12.525 13.991 1.285 1.00 78.62 897 ARG A C 1
ATOM 6748 O O . ARG A 1 897 ? -13.373 14.679 1.851 1.00 78.62 897 ARG A O 1
ATOM 6755 N N . HIS A 1 898 ? -12.642 13.618 0.015 1.00 79.00 898 HIS A N 1
ATOM 6756 C CA . HIS A 1 898 ? -13.897 13.788 -0.706 1.00 79.00 898 HIS A CA 1
ATOM 6757 C C . HIS A 1 898 ? -14.923 12.711 -0.305 1.00 79.00 898 HIS A C 1
ATOM 6759 O O . HIS A 1 898 ? -14.590 11.523 -0.172 1.00 79.00 898 HIS A O 1
ATOM 6765 N N . GLN A 1 899 ? -16.180 13.125 -0.110 1.00 88.06 899 GLN A N 1
ATOM 6766 C CA . GLN A 1 899 ? -17.270 12.247 0.329 1.00 88.06 899 GLN A CA 1
ATOM 6767 C C . GLN A 1 899 ? -18.479 12.201 -0.627 1.00 88.06 899 GLN A C 1
ATOM 6769 O O . GLN A 1 899 ? -19.327 11.349 -0.411 1.00 88.06 899 GLN A O 1
ATOM 6774 N N . ALA A 1 900 ? -18.564 12.960 -1.732 1.00 87.50 900 ALA A N 1
ATOM 6775 C CA . ALA A 1 900 ? -19.718 12.844 -2.656 1.00 87.50 900 ALA A CA 1
ATOM 6776 C C . ALA A 1 900 ? -19.752 11.541 -3.503 1.00 87.50 900 ALA A C 1
ATOM 6778 O O . ALA A 1 900 ? -20.676 11.311 -4.283 1.00 87.50 900 ALA A O 1
ATOM 6779 N N . LEU A 1 901 ? -18.761 10.654 -3.331 1.00 91.31 901 LEU A N 1
ATOM 6780 C CA . LEU A 1 901 ? -18.792 9.259 -3.810 1.00 91.31 901 LEU A CA 1
ATOM 6781 C C . LEU A 1 901 ? -19.266 8.262 -2.729 1.00 91.31 901 LEU A C 1
ATOM 6783 O O . LEU A 1 901 ? -19.524 7.102 -3.022 1.00 91.31 901 LEU A O 1
ATOM 6787 N N . MET A 1 902 ? -19.364 8.697 -1.470 1.00 92.69 902 MET A N 1
ATOM 6788 C CA . MET A 1 902 ? -19.750 7.875 -0.316 1.00 92.69 902 MET A CA 1
ATOM 6789 C C . MET A 1 902 ? -21.207 7.362 -0.377 1.00 92.69 902 MET A C 1
ATOM 6791 O O . MET A 1 902 ? -21.410 6.208 -0.002 1.00 92.69 902 MET A O 1
ATOM 6795 N N . PRO A 1 903 ? -22.208 8.121 -0.882 1.00 93.94 903 PRO A N 1
ATOM 6796 C CA . PRO A 1 903 ? -23.598 7.653 -0.936 1.00 93.94 903 PRO A CA 1
ATOM 6797 C C . PRO A 1 903 ? -23.898 6.556 -1.968 1.00 93.94 903 PRO A C 1
ATOM 6799 O O . PRO A 1 903 ? -24.945 5.922 -1.865 1.00 93.94 903 PRO A O 1
ATOM 6802 N N . ASP A 1 904 ? -23.009 6.284 -2.934 1.00 94.44 904 ASP A N 1
ATOM 6803 C CA . ASP A 1 904 ? -23.251 5.287 -3.997 1.00 94.44 904 ASP A CA 1
ATOM 6804 C C . ASP A 1 904 ? -23.637 3.914 -3.441 1.00 94.44 904 ASP A C 1
ATOM 6806 O O . ASP A 1 904 ? -24.504 3.228 -3.978 1.00 94.44 904 ASP A O 1
ATOM 6810 N N . ILE A 1 905 ? -23.011 3.516 -2.333 1.00 95.50 905 ILE A N 1
ATOM 6811 C CA . ILE A 1 905 ? -23.291 2.234 -1.692 1.00 95.50 905 ILE A CA 1
ATOM 6812 C C . ILE A 1 905 ? -24.663 2.210 -1.010 1.00 95.50 905 ILE A C 1
ATOM 6814 O O . ILE A 1 905 ? -25.302 1.166 -0.984 1.00 95.50 905 ILE A O 1
ATOM 6818 N N . LEU A 1 906 ? -25.177 3.351 -0.542 1.00 95.69 906 LEU A N 1
ATOM 6819 C CA . LEU A 1 906 ? -26.539 3.452 -0.011 1.00 95.69 906 LEU A CA 1
ATOM 6820 C C . LEU A 1 906 ? -27.567 3.288 -1.142 1.00 95.69 906 LEU A C 1
ATOM 6822 O O . LEU A 1 906 ? -28.508 2.510 -1.007 1.00 95.69 906 LEU A O 1
ATOM 6826 N N . HIS A 1 907 ? -27.331 3.927 -2.294 1.00 93.62 907 HIS A N 1
ATOM 6827 C CA . HIS A 1 907 ? -28.142 3.733 -3.500 1.00 93.62 907 HIS A CA 1
ATOM 6828 C C . HIS A 1 907 ? -28.060 2.300 -4.057 1.00 93.62 907 HIS A C 1
ATOM 6830 O O . HIS A 1 907 ? -29.059 1.784 -4.556 1.00 93.62 907 HIS A O 1
ATOM 6836 N N . PHE A 1 908 ? -26.908 1.629 -3.939 1.00 93.62 908 PHE A N 1
ATOM 6837 C CA . PHE A 1 908 ? -26.761 0.212 -4.289 1.00 93.62 908 PHE A CA 1
ATOM 6838 C C . PHE A 1 908 ? -27.580 -0.705 -3.372 1.00 93.62 908 PHE A C 1
ATOM 6840 O O . PHE A 1 908 ? -28.222 -1.630 -3.865 1.00 93.62 908 PHE A O 1
ATOM 6847 N N . LEU A 1 909 ? -27.596 -0.418 -2.066 1.00 93.94 909 LEU A N 1
ATOM 6848 C CA . LEU A 1 909 ? -28.425 -1.106 -1.071 1.00 93.94 909 LEU A CA 1
ATOM 6849 C C . LEU A 1 909 ? -29.929 -0.776 -1.194 1.00 93.94 909 LEU A C 1
ATOM 6851 O O . LEU A 1 909 ? -30.741 -1.442 -0.562 1.00 93.94 909 LEU A O 1
ATOM 6855 N N . GLY A 1 910 ? -30.307 0.226 -1.999 1.00 92.19 910 GLY A N 1
ATOM 6856 C CA . GLY A 1 910 ? -31.699 0.657 -2.197 1.00 92.19 910 GLY A CA 1
ATOM 6857 C C . GLY A 1 910 ? -32.220 1.651 -1.156 1.00 92.19 910 GLY A C 1
ATOM 6858 O O . GLY A 1 910 ? -33.402 1.986 -1.176 1.00 92.19 910 GLY A O 1
ATOM 6859 N N . ILE A 1 911 ? -31.346 2.140 -0.274 1.00 94.56 911 ILE A N 1
ATOM 6860 C CA . ILE A 1 911 ? -31.690 2.981 0.876 1.00 94.56 911 ILE A CA 1
ATOM 6861 C C . ILE A 1 911 ? -32.135 4.374 0.404 1.00 94.56 911 ILE A C 1
ATOM 6863 O O . ILE A 1 911 ? -31.401 5.064 -0.307 1.00 94.56 911 ILE A O 1
ATOM 6867 N N . GLN A 1 912 ? -33.327 4.796 0.838 1.00 91.69 912 GLN A N 1
ATOM 6868 C CA . GLN A 1 912 ? -33.922 6.115 0.546 1.00 91.69 912 GLN A CA 1
ATOM 6869 C C . GLN A 1 912 ? -34.033 7.005 1.798 1.00 91.69 912 GLN A C 1
ATOM 6871 O O . GLN A 1 912 ? -34.047 8.236 1.711 1.00 91.69 912 GLN A O 1
ATOM 6876 N N . HIS A 1 913 ? -34.050 6.391 2.980 1.00 95.25 913 HIS A N 1
ATOM 6877 C CA . HIS A 1 913 ? -34.058 7.041 4.285 1.00 95.25 913 HIS A CA 1
ATOM 6878 C C . HIS A 1 913 ? -33.093 6.324 5.236 1.00 95.25 913 HIS A C 1
ATOM 6880 O O . HIS A 1 913 ? -32.866 5.122 5.145 1.00 95.25 913 HIS A O 1
ATOM 6886 N N . ILE A 1 914 ? -32.532 7.060 6.187 1.00 97.88 914 ILE A N 1
ATOM 6887 C CA . ILE A 1 914 ? -31.778 6.513 7.314 1.00 97.88 914 ILE A CA 1
ATOM 6888 C C . ILE A 1 914 ? -32.485 6.976 8.580 1.00 97.88 914 ILE A C 1
ATOM 6890 O O . ILE A 1 914 ? -32.602 8.178 8.838 1.00 97.88 914 ILE A O 1
ATOM 6894 N N . THR A 1 915 ? -32.958 6.032 9.392 1.00 98.19 915 THR A N 1
ATOM 6895 C CA . THR A 1 915 ? -33.605 6.375 10.661 1.00 98.19 915 THR A CA 1
ATOM 6896 C C . THR A 1 915 ? -32.577 6.906 11.649 1.00 98.19 915 THR A C 1
ATOM 6898 O O . THR A 1 915 ? -32.793 7.974 12.210 1.00 98.19 915 THR A O 1
ATOM 6901 N N . ASN A 1 916 ? -31.440 6.218 11.803 1.00 98.00 916 ASN A N 1
ATOM 6902 C CA . ASN A 1 916 ? -30.406 6.555 12.780 1.00 98.00 916 ASN A CA 1
ATOM 6903 C C . ASN A 1 916 ? -29.023 6.630 12.107 1.00 98.00 916 ASN A C 1
ATOM 6905 O O . ASN A 1 916 ? -28.391 5.606 11.842 1.00 98.00 916 ASN A O 1
ATOM 6909 N N . LEU A 1 917 ? -28.523 7.840 11.831 1.00 98.06 917 LEU A N 1
ATOM 6910 C CA . LEU A 1 917 ? -27.169 8.038 11.302 1.00 98.06 917 LEU A CA 1
ATOM 6911 C C . LEU A 1 917 ? -26.158 8.188 12.446 1.00 98.06 917 LEU A C 1
ATOM 6913 O O . LEU A 1 917 ? -26.125 9.210 13.137 1.00 98.06 917 LEU A O 1
ATOM 6917 N N . ILE A 1 918 ? -25.267 7.209 12.594 1.00 97.69 918 ILE A N 1
ATOM 6918 C CA . ILE A 1 918 ? -24.217 7.214 13.621 1.00 97.69 918 ILE A CA 1
ATOM 6919 C C . ILE A 1 918 ? -22.977 7.969 13.097 1.00 97.69 918 ILE A C 1
ATOM 6921 O O . ILE A 1 918 ? -21.938 7.367 12.796 1.00 97.69 918 ILE A O 1
ATOM 6925 N N . SER A 1 919 ? -23.089 9.294 12.907 1.00 94.44 919 SER A N 1
ATOM 6926 C CA . SER A 1 919 ? -21.982 10.144 12.425 1.00 94.44 919 SER A CA 1
ATOM 6927 C C . SER A 1 919 ? -22.075 11.639 12.788 1.00 94.44 919 SER A C 1
ATOM 6929 O O . SER A 1 919 ? -22.944 12.368 12.306 1.00 94.44 919 SER A O 1
ATOM 6931 N N . MET A 1 920 ? -21.066 12.145 13.508 1.00 92.62 920 MET A N 1
ATOM 6932 C CA . MET A 1 920 ? -20.833 13.582 13.750 1.00 92.62 920 MET A CA 1
ATOM 6933 C C . MET A 1 920 ? -20.340 14.350 12.507 1.00 92.62 920 MET A C 1
ATOM 6935 O O . MET A 1 920 ? -20.342 15.575 12.503 1.00 92.62 920 MET A O 1
ATOM 6939 N N . SER A 1 921 ? -19.911 13.677 11.431 1.00 91.19 921 SER A N 1
ATOM 6940 C CA . SER A 1 921 ? -19.227 14.340 10.305 1.00 91.19 921 SER A CA 1
ATOM 6941 C C . SER A 1 921 ? -20.203 14.957 9.299 1.00 91.19 921 SER A C 1
ATOM 6943 O O . SER A 1 921 ? -20.903 14.222 8.603 1.00 91.19 921 SER A O 1
ATOM 6945 N N . ASN A 1 922 ? -20.220 16.292 9.187 1.00 90.19 922 ASN A N 1
ATOM 6946 C CA . ASN A 1 922 ? -21.090 16.993 8.230 1.00 90.19 922 ASN A CA 1
ATOM 6947 C C . ASN A 1 922 ? -20.775 16.577 6.792 1.00 90.19 922 ASN A C 1
ATOM 6949 O O . ASN A 1 922 ? -21.672 16.096 6.122 1.00 90.19 922 ASN A O 1
ATOM 6953 N N . LEU A 1 923 ? -19.496 16.518 6.398 1.00 89.12 923 LEU A N 1
ATOM 6954 C CA . LEU A 1 923 ? -19.064 16.001 5.085 1.00 89.12 923 LEU A CA 1
ATOM 6955 C C . LEU A 1 923 ? -19.679 14.639 4.692 1.00 89.12 923 LEU A C 1
ATOM 6957 O O . LEU A 1 923 ? -19.755 14.326 3.508 1.00 89.12 923 LEU A O 1
ATOM 6961 N N . LYS A 1 924 ? -20.088 13.805 5.662 1.00 92.88 924 LYS A N 1
ATOM 6962 C CA . LYS A 1 924 ? -20.829 12.562 5.400 1.00 92.88 924 LYS A CA 1
ATOM 6963 C C . LYS A 1 924 ? -22.345 12.767 5.371 1.00 92.88 924 LYS A C 1
ATOM 6965 O O . LYS A 1 924 ? -22.991 12.209 4.496 1.00 92.88 924 LYS A O 1
ATOM 6970 N N . TYR A 1 925 ? -22.897 13.544 6.301 1.00 94.69 925 TYR A N 1
ATOM 6971 C CA . TYR A 1 925 ? -24.320 13.900 6.332 1.00 94.69 925 TYR A CA 1
ATOM 6972 C C . TYR A 1 925 ? -24.738 14.695 5.086 1.00 94.69 925 TYR A C 1
ATOM 6974 O O . TYR A 1 925 ? -25.644 14.275 4.376 1.00 94.69 925 TYR A O 1
ATOM 6982 N N . ASP A 1 926 ? -24.028 15.776 4.769 1.00 92.69 926 ASP A N 1
ATOM 6983 C CA . ASP A 1 926 ? -24.303 16.680 3.649 1.00 92.69 926 ASP A CA 1
ATOM 6984 C C . ASP A 1 926 ? -24.280 15.917 2.316 1.00 92.69 926 ASP A C 1
ATOM 6986 O O . ASP A 1 926 ? -25.168 16.087 1.488 1.00 92.69 926 ASP A O 1
ATOM 6990 N N . ALA A 1 927 ? -23.324 14.993 2.142 1.00 91.62 927 ALA A N 1
ATOM 6991 C CA . ALA A 1 927 ? -23.255 14.115 0.973 1.00 91.62 927 ALA A CA 1
ATOM 6992 C C . ALA A 1 927 ? -24.456 13.152 0.875 1.00 91.62 927 ALA A C 1
ATOM 6994 O O . ALA A 1 927 ? -24.959 12.918 -0.223 1.00 91.62 927 ALA A O 1
ATOM 6995 N N . ILE A 1 928 ? -24.939 12.606 1.999 1.00 94.25 928 ILE A N 1
ATOM 6996 C CA . ILE A 1 928 ? -26.143 11.754 2.038 1.00 94.25 928 ILE A CA 1
ATOM 6997 C C . ILE A 1 928 ? -27.381 12.577 1.651 1.00 94.25 928 ILE A C 1
ATOM 6999 O O . ILE A 1 928 ? -28.107 12.177 0.740 1.00 94.25 928 ILE A O 1
ATOM 7003 N N . ILE A 1 929 ? -27.580 13.753 2.257 1.00 93.88 929 ILE A N 1
ATOM 7004 C CA . ILE A 1 929 ? -28.720 14.629 1.944 1.00 93.88 929 ILE A CA 1
ATOM 7005 C C . ILE A 1 929 ? -28.673 15.102 0.482 1.00 93.88 929 ILE A C 1
ATOM 7007 O O . ILE A 1 929 ? -29.677 15.001 -0.218 1.00 93.88 929 ILE A O 1
ATOM 7011 N N . ALA A 1 930 ? -27.510 15.532 -0.020 1.00 89.12 930 ALA A N 1
ATOM 7012 C CA . ALA A 1 930 ? -27.332 15.954 -1.414 1.00 89.12 930 ALA A CA 1
ATOM 7013 C C . ALA A 1 930 ? -27.544 14.812 -2.426 1.00 89.12 930 ALA A C 1
ATOM 7015 O O . ALA A 1 930 ? -27.959 15.055 -3.557 1.00 89.12 930 ALA A O 1
ATOM 7016 N N . SER A 1 931 ? -27.328 13.554 -2.023 1.00 88.06 931 SER A N 1
ATOM 7017 C CA . SER A 1 931 ? -27.703 12.387 -2.834 1.00 88.06 931 SER A CA 1
ATOM 7018 C C . SER A 1 931 ? -29.221 12.138 -2.883 1.00 88.06 931 SER A C 1
ATOM 7020 O O . SER A 1 931 ? -29.696 11.343 -3.693 1.00 88.06 931 SER A O 1
ATOM 7022 N N . GLY A 1 932 ? -30.017 12.849 -2.080 1.00 89.00 932 GLY A N 1
ATOM 7023 C CA . GLY A 1 932 ? -31.469 12.687 -1.993 1.00 89.00 932 GLY A CA 1
ATOM 7024 C C . GLY A 1 932 ? -31.912 11.565 -1.051 1.00 89.00 932 GLY A C 1
ATOM 7025 O O . GLY A 1 932 ? -33.026 11.071 -1.195 1.00 89.00 932 GLY A O 1
ATOM 7026 N N . ILE A 1 933 ? -31.053 11.155 -0.112 1.00 91.62 933 ILE A N 1
ATOM 7027 C CA . ILE A 1 933 ? -31.393 10.219 0.967 1.00 91.62 933 ILE A CA 1
ATOM 7028 C C . ILE A 1 933 ? -31.730 11.036 2.213 1.00 91.62 933 ILE A C 1
ATOM 7030 O O . ILE A 1 933 ? -30.943 11.883 2.635 1.00 91.62 933 ILE A O 1
ATOM 7034 N N . THR A 1 934 ? -32.885 10.783 2.823 1.00 95.38 934 THR A N 1
ATOM 7035 C CA . THR A 1 934 ? -33.298 11.496 4.045 1.00 95.38 934 THR A CA 1
ATOM 7036 C C . THR A 1 934 ? -32.634 10.907 5.293 1.00 95.38 934 THR A C 1
ATOM 7038 O O . THR A 1 934 ? -32.327 9.718 5.347 1.00 95.38 934 THR A O 1
ATOM 7041 N N . VAL A 1 935 ? -32.411 11.725 6.325 1.00 97.06 935 VAL A N 1
ATOM 7042 C CA . VAL A 1 935 ? -31.876 11.281 7.625 1.00 97.06 935 VAL A CA 1
ATOM 7043 C C . VAL A 1 935 ? -32.785 11.815 8.727 1.00 97.06 935 VAL A C 1
ATOM 7045 O O . VAL A 1 935 ? -32.967 13.025 8.825 1.00 97.06 935 VAL A O 1
ATOM 7048 N N . LYS A 1 936 ? -33.356 10.929 9.553 1.00 96.75 936 LYS A N 1
ATOM 7049 C CA . LYS A 1 936 ? -34.287 11.314 10.630 1.00 96.75 936 LYS A CA 1
ATOM 7050 C C . LYS A 1 936 ? -33.551 11.718 11.909 1.00 96.75 936 LYS A C 1
ATOM 7052 O O . LYS A 1 936 ? -33.679 12.848 12.365 1.00 96.75 936 LYS A O 1
ATOM 7057 N N . ASN A 1 937 ? -32.768 10.799 12.470 1.00 96.69 937 ASN A N 1
ATOM 7058 C CA . ASN A 1 937 ? -31.999 10.997 13.693 1.00 96.69 937 ASN A CA 1
ATOM 7059 C C . ASN A 1 937 ? -30.498 10.970 13.379 1.00 96.69 937 ASN A C 1
ATOM 7061 O O . ASN A 1 937 ? -30.032 10.190 12.542 1.00 96.69 937 ASN A O 1
ATOM 7065 N N . ARG A 1 938 ? -29.717 11.771 14.106 1.00 95.25 938 ARG A N 1
ATOM 7066 C CA . ARG A 1 938 ? -28.255 11.819 13.998 1.00 95.25 938 ARG A CA 1
ATOM 7067 C C . ARG A 1 938 ? -27.638 11.702 15.387 1.00 95.25 938 ARG A C 1
ATOM 7069 O O . ARG A 1 938 ? -28.035 12.422 16.299 1.00 95.25 938 ARG A O 1
ATOM 7076 N N . TYR A 1 939 ? -26.682 10.791 15.539 1.00 94.88 939 TYR A N 1
ATOM 7077 C CA . TYR A 1 939 ? -26.082 10.450 16.828 1.00 94.88 939 TYR A CA 1
ATOM 7078 C C . TYR A 1 939 ? -24.595 10.789 16.839 1.00 94.88 939 TYR A C 1
ATOM 7080 O O . TYR A 1 939 ? -23.828 10.328 15.986 1.00 94.88 939 TYR A O 1
ATOM 7088 N N . GLU A 1 940 ? -24.193 11.585 17.827 1.00 94.06 940 GLU A N 1
ATOM 7089 C CA . GLU A 1 940 ? -22.792 11.784 18.196 1.00 94.06 940 GLU A CA 1
ATOM 7090 C C . GLU A 1 940 ? -22.203 10.538 18.882 1.00 94.06 940 GLU A C 1
ATOM 7092 O O . GLU A 1 940 ? -22.890 9.527 19.038 1.00 94.06 940 GLU A O 1
ATOM 7097 N N . ILE A 1 941 ? -20.916 10.573 19.229 1.00 93.19 941 ILE A N 1
ATOM 7098 C CA . ILE A 1 941 ? -20.342 9.559 20.121 1.00 93.19 941 ILE A CA 1
ATOM 7099 C C . ILE A 1 941 ? -20.798 9.851 21.566 1.00 93.19 941 ILE A C 1
ATOM 7101 O O . ILE A 1 941 ? -20.788 11.022 21.950 1.00 93.19 941 ILE A O 1
ATOM 7105 N N . PRO A 1 942 ? -21.186 8.843 22.367 1.00 92.25 942 PRO A N 1
ATOM 7106 C CA . PRO A 1 942 ? -21.398 9.028 23.801 1.00 92.25 942 PRO A CA 1
ATOM 7107 C C . PRO A 1 942 ? -20.137 9.557 24.504 1.00 92.25 942 PRO A C 1
ATOM 7109 O O . PRO A 1 942 ? -19.017 9.193 24.138 1.00 92.25 942 PRO A O 1
ATOM 7112 N N . GLU A 1 943 ? -20.319 10.421 25.501 1.00 89.31 943 GLU A N 1
ATOM 7113 C CA . GLU A 1 943 ? -19.247 11.145 26.207 1.00 89.31 943 GLU A CA 1
ATOM 7114 C C . GLU A 1 943 ? -18.301 10.172 26.934 1.00 89.31 943 GLU A C 1
ATOM 7116 O O . GLU A 1 943 ? -17.079 10.303 26.882 1.00 89.31 943 GLU A O 1
ATOM 7121 N N . GLU A 1 944 ? -18.883 9.138 27.537 1.00 89.88 944 GLU A N 1
ATOM 7122 C CA . GLU A 1 944 ? -18.234 8.029 28.231 1.00 89.88 944 GLU A CA 1
ATOM 7123 C C . GLU A 1 944 ? -17.395 7.117 27.313 1.00 89.88 944 GLU A C 1
ATOM 7125 O O . GLU A 1 944 ? -16.570 6.348 27.803 1.00 89.88 944 GLU A O 1
ATOM 7130 N N . LEU A 1 945 ? -17.554 7.228 25.987 1.00 89.75 945 LEU A N 1
ATOM 7131 C CA . LEU A 1 945 ? -16.777 6.489 24.982 1.00 89.75 945 LEU A CA 1
ATOM 7132 C C . LEU A 1 945 ? -15.667 7.337 24.327 1.00 89.75 945 LEU A C 1
ATOM 7134 O O . LEU A 1 945 ? -15.111 6.929 23.304 1.00 89.75 945 LEU A O 1
ATOM 7138 N N . ILE A 1 946 ? -15.320 8.503 24.890 1.00 90.19 946 ILE A N 1
ATOM 7139 C CA . ILE A 1 946 ? -14.237 9.377 24.404 1.00 90.19 946 ILE A CA 1
ATOM 7140 C C . ILE A 1 946 ? -12.973 9.203 25.274 1.00 90.19 946 ILE A C 1
ATOM 7142 O O . ILE A 1 946 ? -12.917 9.743 26.380 1.00 90.19 946 ILE A O 1
ATOM 7146 N N . PRO A 1 947 ? -11.906 8.528 24.792 1.00 87.56 947 PRO A N 1
ATOM 7147 C CA . PRO A 1 947 ? -10.611 8.509 25.474 1.00 87.56 947 PRO A CA 1
ATOM 7148 C C . PRO A 1 947 ? -10.053 9.918 25.710 1.00 87.56 947 PRO A C 1
ATOM 7150 O O . PRO A 1 947 ? -10.111 10.764 24.814 1.00 87.56 947 PRO A O 1
ATOM 7153 N N . ALA A 1 948 ? -9.448 10.160 26.876 1.00 84.69 948 ALA A N 1
ATOM 7154 C CA . ALA A 1 948 ? -8.999 11.494 27.290 1.00 84.69 948 ALA A CA 1
ATOM 7155 C C . ALA A 1 948 ? -8.064 12.185 26.272 1.00 84.69 948 ALA A C 1
ATOM 7157 O O . ALA A 1 948 ? -8.287 13.343 25.926 1.00 84.69 948 ALA A O 1
ATOM 7158 N N . ASP A 1 949 ? -7.071 11.475 25.718 1.00 83.69 949 ASP A N 1
ATOM 7159 C CA . ASP A 1 949 ? -6.133 12.048 24.734 1.00 83.69 949 ASP A CA 1
ATOM 7160 C C . ASP A 1 949 ? -6.810 12.344 23.376 1.00 83.69 949 ASP A C 1
ATOM 7162 O O . ASP A 1 949 ? -6.437 13.281 22.665 1.00 83.69 949 ASP A O 1
ATOM 7166 N N . SER A 1 950 ? -7.872 11.600 23.039 1.00 85.62 950 SER A N 1
ATOM 7167 C CA . SER A 1 950 ? -8.703 11.852 21.855 1.00 85.62 950 SER A CA 1
ATOM 7168 C C . SER A 1 950 ? -9.628 13.067 22.003 1.00 85.62 950 SER A C 1
ATOM 7170 O O . SER A 1 950 ? -10.166 13.547 21.000 1.00 85.62 950 SER A O 1
ATOM 7172 N N . ARG A 1 951 ? -9.798 13.618 23.216 1.00 87.31 951 ARG A N 1
ATOM 7173 C CA . ARG A 1 951 ? -10.698 14.759 23.447 1.00 87.31 951 ARG A CA 1
ATOM 7174 C C . ARG A 1 951 ? -10.286 15.999 22.657 1.00 87.31 951 ARG A C 1
ATOM 7176 O O . ARG A 1 951 ? -11.141 16.687 22.104 1.00 87.31 951 ARG A O 1
ATOM 7183 N N . VAL A 1 952 ? -8.975 16.189 22.495 1.00 86.69 952 VAL A N 1
ATOM 7184 C CA . VAL A 1 952 ? -8.359 17.201 21.620 1.00 86.69 952 VAL A CA 1
ATOM 7185 C C . VAL A 1 952 ? -8.892 17.133 20.189 1.00 86.69 952 VAL A C 1
ATOM 7187 O O . VAL A 1 952 ? -9.079 18.161 19.544 1.00 86.69 952 VAL A O 1
ATOM 7190 N N . GLU A 1 953 ? -9.143 15.927 19.677 1.00 87.69 953 GLU A N 1
ATOM 7191 C CA . GLU A 1 953 ? -9.692 15.732 18.340 1.00 87.69 953 GLU A CA 1
ATOM 7192 C C . GLU A 1 953 ? -11.204 16.006 18.287 1.00 87.69 953 GLU A C 1
ATOM 7194 O O . GLU A 1 953 ? -11.676 16.593 17.311 1.00 87.69 953 GLU A O 1
ATOM 7199 N N . ILE A 1 954 ? -11.969 15.574 19.294 1.00 88.75 954 ILE A N 1
ATOM 7200 C CA . ILE A 1 954 ? -13.428 15.751 19.320 1.00 88.75 954 ILE A CA 1
ATOM 7201 C C . ILE A 1 954 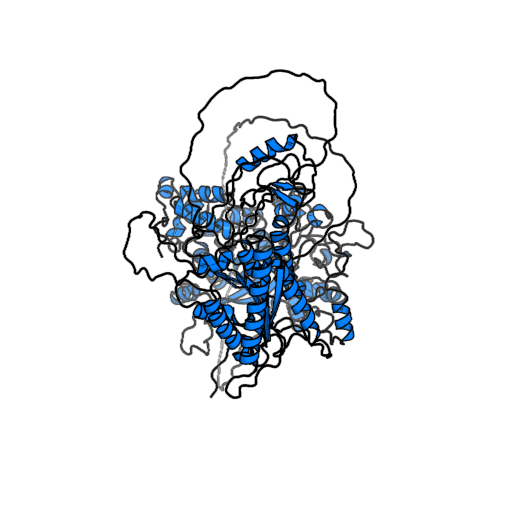? -13.808 17.223 19.460 1.00 88.75 954 ILE A C 1
ATOM 7203 O O . ILE A 1 954 ? -14.565 17.725 18.629 1.00 88.75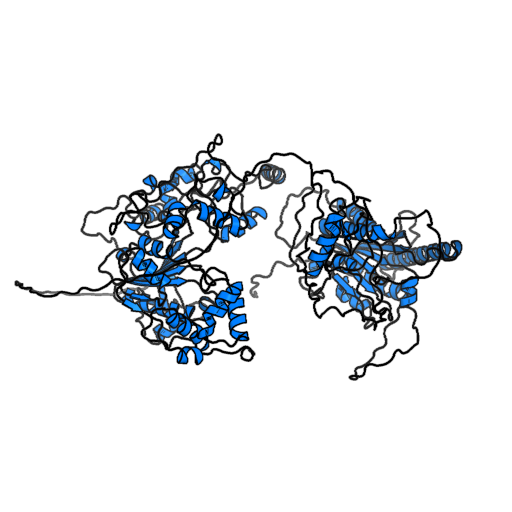 954 ILE A O 1
ATOM 7207 N N . ASP A 1 955 ? -13.248 17.938 20.433 1.00 89.19 955 ASP A N 1
ATOM 7208 C CA . ASP A 1 955 ? -13.660 19.319 20.696 1.00 89.19 955 ASP A CA 1
ATOM 7209 C C . ASP A 1 955 ? -13.231 20.248 19.544 1.00 89.19 955 ASP A C 1
ATOM 7211 O O . ASP A 1 955 ? -13.999 21.113 19.117 1.00 89.19 955 ASP A O 1
ATOM 7215 N N . ALA A 1 956 ? -12.071 19.983 18.925 1.00 86.50 956 ALA A N 1
ATOM 7216 C CA . ALA A 1 956 ? -11.657 20.639 17.684 1.00 86.50 956 ALA A CA 1
ATOM 7217 C C . ALA A 1 956 ? -12.628 20.365 16.519 1.00 86.50 956 ALA A C 1
ATOM 7219 O O . ALA A 1 956 ? -12.993 21.288 15.787 1.00 86.50 956 ALA A O 1
ATOM 7220 N N . LYS A 1 957 ? -13.068 19.108 16.335 1.00 88.00 957 LYS A N 1
ATOM 7221 C CA . LYS A 1 957 ? -14.052 18.735 15.302 1.00 88.00 957 LYS A CA 1
ATOM 7222 C C . LYS A 1 957 ? -15.378 19.467 15.511 1.00 88.00 957 LYS A C 1
ATOM 7224 O O . LYS A 1 957 ? -15.893 20.024 14.538 1.00 88.00 957 LYS A O 1
ATOM 7229 N N . ILE A 1 958 ? -15.898 19.504 16.740 1.00 87.88 958 ILE A N 1
ATOM 7230 C CA . ILE A 1 958 ? -17.152 20.199 17.079 1.00 87.88 958 ILE A CA 1
ATOM 7231 C C . ILE A 1 958 ? -17.029 21.693 16.751 1.00 87.88 958 ILE A C 1
ATOM 7233 O O . ILE A 1 958 ? -17.878 22.222 16.039 1.00 87.88 958 ILE A O 1
ATOM 7237 N N . GLN A 1 959 ? -15.918 22.345 17.117 1.00 85.12 959 GLN A N 1
ATOM 7238 C CA . GLN A 1 959 ? -15.671 23.747 16.746 1.00 85.12 959 GLN A CA 1
ATOM 7239 C C . GLN A 1 959 ? -15.580 23.978 15.230 1.00 85.12 959 GLN A C 1
ATOM 7241 O O . GLN A 1 959 ? -15.971 25.032 14.737 1.00 85.12 959 GLN A O 1
ATOM 7246 N N . SER A 1 960 ? -15.095 22.998 14.460 1.00 82.06 960 SER A N 1
ATOM 7247 C CA . SER A 1 960 ? -15.134 23.046 12.988 1.00 82.06 960 SER A CA 1
ATOM 7248 C C . SER A 1 960 ? -16.511 22.720 12.381 1.00 82.06 960 SER A C 1
ATOM 7250 O O . SER A 1 960 ? -16.616 22.533 11.170 1.00 82.06 960 SER A O 1
ATOM 7252 N N . GLY A 1 961 ? -17.561 22.645 13.206 1.00 81.88 961 GLY A N 1
ATOM 7253 C CA . GLY A 1 961 ? -18.953 22.464 12.799 1.00 81.88 961 GLY A CA 1
ATOM 7254 C C . GLY A 1 961 ? -19.463 21.021 12.817 1.00 81.88 961 GLY A C 1
ATOM 7255 O O . GLY A 1 961 ? -20.568 20.786 12.334 1.00 81.88 961 GLY A O 1
ATOM 7256 N N . TYR A 1 962 ? -18.705 20.042 13.333 1.00 85.62 962 TYR A N 1
ATOM 7257 C CA . TYR A 1 962 ? -19.219 18.670 13.465 1.00 85.62 962 TYR A CA 1
ATOM 7258 C C . TYR A 1 962 ? -20.423 18.640 14.415 1.00 85.62 962 TYR A C 1
ATOM 7260 O O . TYR A 1 962 ? -20.404 19.256 15.477 1.00 85.62 962 TYR A O 1
ATOM 7268 N N . PHE A 1 963 ? -21.450 17.877 14.043 1.00 88.38 963 PHE A N 1
ATOM 7269 C CA . PHE A 1 963 ? -22.679 17.747 14.820 1.00 88.38 963 PHE A CA 1
ATOM 7270 C C . PHE A 1 963 ? -22.410 17.200 16.229 1.00 88.38 963 PHE A C 1
ATOM 7272 O O . PHE A 1 963 ? -21.859 16.107 16.384 1.00 88.38 963 PHE A O 1
ATOM 7279 N N . SER A 1 964 ? -22.862 17.956 17.226 1.00 88.69 964 SER A N 1
ATOM 7280 C CA . SER A 1 964 ? -22.911 17.606 18.643 1.00 88.69 964 SER A CA 1
ATOM 7281 C C . SER A 1 964 ? -24.057 18.372 19.305 1.00 88.69 964 SER A C 1
ATOM 7283 O O . SER A 1 964 ? -24.462 19.423 18.805 1.00 88.69 964 SER A O 1
ATOM 7285 N N . LYS A 1 965 ? -24.570 17.885 20.441 1.00 85.81 965 LYS A N 1
ATOM 7286 C CA . LYS A 1 965 ? -25.472 18.671 21.309 1.00 85.81 965 LYS A CA 1
ATOM 7287 C C . LYS A 1 965 ? -24.740 19.763 22.098 1.00 85.81 965 LYS A C 1
ATOM 7289 O O . LYS A 1 965 ? -25.390 20.638 22.665 1.00 85.81 965 LYS A O 1
ATOM 7294 N N . ARG A 1 966 ? -23.405 19.709 22.175 1.00 80.00 966 ARG A N 1
ATOM 7295 C CA . ARG A 1 966 ? -22.576 20.636 22.954 1.00 80.00 966 ARG A CA 1
ATOM 7296 C C . ARG A 1 966 ? -22.064 21.787 22.086 1.00 80.00 966 ARG A C 1
ATOM 7298 O O . ARG A 1 966 ? -21.384 21.568 21.089 1.00 80.00 966 ARG A O 1
ATOM 7305 N N . VAL A 1 967 ? -22.331 23.017 22.524 1.00 75.88 967 VAL A N 1
ATOM 7306 C CA . VAL A 1 967 ? -21.670 24.227 22.008 1.00 75.88 967 VAL A CA 1
ATOM 7307 C C . VAL A 1 967 ? -20.246 24.298 22.573 1.00 75.88 967 VAL A C 1
ATOM 7309 O O . VAL A 1 967 ? -20.015 23.903 23.719 1.00 75.88 967 VAL A O 1
ATOM 7312 N N . MET A 1 968 ? -19.292 24.771 21.768 1.00 75.62 968 MET A N 1
ATOM 7313 C CA . MET A 1 968 ? -17.890 24.925 22.163 1.00 75.62 968 MET A CA 1
ATOM 7314 C C . MET A 1 968 ? -17.472 26.394 22.175 1.00 75.62 968 MET A C 1
ATOM 7316 O O . MET A 1 968 ? -17.620 27.112 21.188 1.00 75.62 968 MET A O 1
ATOM 7320 N N . ASP A 1 969 ? -16.892 26.808 23.297 1.00 76.94 969 ASP A N 1
ATOM 7321 C CA . ASP A 1 969 ? -16.369 28.155 23.499 1.00 76.94 969 ASP A CA 1
ATOM 7322 C C . ASP A 1 969 ? -14.853 28.164 23.267 1.00 76.94 969 ASP A C 1
ATOM 7324 O O . ASP A 1 969 ? -14.154 27.211 23.630 1.00 76.94 969 ASP A O 1
ATOM 7328 N N . GLU A 1 970 ? -14.291 29.276 22.780 1.00 73.50 970 GLU A N 1
ATOM 7329 C CA . GLU A 1 970 ? -12.832 29.417 22.617 1.00 73.50 970 GLU A CA 1
ATOM 7330 C C . GLU A 1 970 ? -12.035 29.115 23.897 1.00 73.50 970 GLU A C 1
ATOM 7332 O O . GLU A 1 970 ? -10.902 28.636 23.828 1.00 73.50 970 GLU A O 1
ATOM 7337 N N . ASN A 1 971 ? -12.614 29.390 25.067 1.00 74.56 971 ASN A N 1
ATOM 7338 C CA . ASN A 1 971 ? -11.983 29.129 26.358 1.00 74.56 971 ASN A CA 1
ATOM 7339 C C . ASN A 1 971 ? -11.877 27.622 26.650 1.00 74.56 971 ASN A C 1
ATOM 7341 O O . ASN A 1 971 ? -10.847 27.172 27.149 1.00 74.56 971 ASN A O 1
ATOM 7345 N N . ILE A 1 972 ? -12.890 26.837 26.271 1.00 77.12 972 ILE A N 1
ATOM 7346 C CA . ILE A 1 972 ? -12.917 25.374 26.426 1.00 77.12 972 ILE A CA 1
ATOM 7347 C C . ILE A 1 972 ? -11.866 24.733 25.504 1.00 77.12 972 ILE A C 1
ATOM 7349 O O . ILE A 1 972 ? -11.096 23.870 25.928 1.00 77.12 972 ILE A O 1
ATOM 7353 N N . LEU A 1 973 ? -11.756 25.211 24.261 1.00 77.62 973 LEU A N 1
ATOM 7354 C CA . LEU A 1 973 ? -10.767 24.730 23.284 1.00 77.62 973 LEU A CA 1
ATOM 7355 C C . LEU A 1 973 ? -9.314 24.964 23.720 1.00 77.62 973 LEU A C 1
ATOM 7357 O O . LEU A 1 973 ? -8.457 24.119 23.469 1.00 77.62 973 LEU A O 1
ATOM 7361 N N . LYS A 1 974 ? -9.040 26.085 24.400 1.00 78.00 974 LYS A N 1
ATOM 7362 C CA . LYS A 1 974 ? -7.707 26.428 24.937 1.00 78.00 974 LYS A CA 1
ATOM 7363 C C . LYS A 1 974 ? -7.369 25.659 26.226 1.00 78.00 974 LYS A C 1
ATOM 7365 O O . LYS A 1 974 ? -6.191 25.470 26.539 1.00 78.00 974 LYS A O 1
ATOM 7370 N N . GLN A 1 975 ? -8.385 25.207 26.965 1.00 80.50 975 GLN A N 1
ATOM 7371 C CA . GLN A 1 975 ? -8.238 24.325 28.130 1.00 80.50 975 GLN A CA 1
ATOM 7372 C C . GLN A 1 975 ? -8.050 22.854 27.727 1.00 80.50 975 GLN A C 1
ATOM 7374 O O . GLN A 1 975 ? -7.319 22.131 28.401 1.00 80.50 975 GLN A O 1
ATOM 7379 N N . THR A 1 976 ? -8.658 22.426 26.618 1.00 81.94 976 THR A N 1
ATOM 7380 C CA . THR A 1 976 ? -8.609 21.039 26.132 1.00 81.94 976 THR A CA 1
ATOM 7381 C C . THR A 1 976 ? -7.223 20.689 25.591 1.00 81.94 976 THR A C 1
ATOM 7383 O O . THR A 1 976 ? -6.831 21.114 24.499 1.00 81.94 976 THR A O 1
ATOM 7386 N N . LYS A 1 977 ? -6.488 19.892 26.372 1.00 80.75 977 LYS A N 1
ATOM 7387 C CA . LYS A 1 977 ? -5.119 19.449 26.094 1.00 80.75 977 LYS A CA 1
ATOM 7388 C C . LYS A 1 977 ? -4.994 17.939 26.262 1.00 80.75 977 LYS A C 1
ATOM 7390 O O . LYS A 1 977 ? -5.568 17.371 27.187 1.00 80.75 977 LYS A O 1
ATOM 7395 N N . GLY A 1 978 ? -4.226 17.319 25.376 1.00 80.75 978 GLY A N 1
ATOM 7396 C CA . GLY A 1 978 ? -3.779 15.935 25.491 1.00 80.75 978 GLY A CA 1
ATOM 7397 C C . GLY A 1 978 ? -2.407 15.851 26.161 1.00 80.75 978 GLY A C 1
ATOM 7398 O O . GLY A 1 978 ? -1.822 16.869 26.538 1.00 80.75 978 GLY A O 1
ATOM 7399 N N . ARG A 1 979 ? -1.871 14.630 26.245 1.00 81.62 979 ARG A N 1
ATOM 7400 C CA . ARG A 1 979 ? -0.487 14.347 26.665 1.00 81.62 979 ARG A CA 1
ATOM 7401 C C . ARG A 1 979 ? 0.502 15.202 25.865 1.00 81.62 979 ARG A C 1
ATOM 7403 O O . ARG A 1 979 ? 0.348 15.317 24.645 1.00 81.62 979 ARG A O 1
ATOM 7410 N N . GLY A 1 980 ? 1.495 15.779 26.533 1.00 73.12 980 GLY A N 1
ATOM 7411 C CA . GLY A 1 980 ? 2.620 16.490 25.931 1.00 73.12 980 GLY A CA 1
ATOM 7412 C C . GLY A 1 980 ? 3.646 15.548 25.293 1.00 73.12 980 GLY A C 1
ATOM 7413 O O . GLY A 1 980 ? 3.406 14.354 25.146 1.00 73.12 980 GLY A O 1
ATOM 7414 N N . TRP A 1 981 ? 4.796 16.095 24.890 1.00 74.75 981 TRP A N 1
ATOM 7415 C CA . TRP A 1 981 ? 5.909 15.303 24.348 1.00 74.75 981 TRP A CA 1
ATOM 7416 C C . TRP A 1 981 ? 6.699 14.561 25.441 1.00 74.75 981 TRP A C 1
ATOM 7418 O O . TRP A 1 981 ? 7.086 13.415 25.237 1.00 74.75 981 TRP A O 1
ATOM 7428 N N . GLU A 1 982 ? 6.883 15.185 26.609 1.00 72.38 982 GLU A N 1
ATOM 7429 C CA . GLU A 1 982 ? 7.544 14.573 27.775 1.00 72.38 982 GLU A CA 1
ATOM 7430 C C . GLU A 1 982 ? 6.732 13.389 28.344 1.00 72.38 982 GLU A C 1
ATOM 7432 O O . GLU A 1 982 ? 7.300 12.410 28.818 1.00 72.38 982 GLU A O 1
ATOM 7437 N N . ASP A 1 983 ? 5.401 13.428 28.211 1.00 66.56 983 ASP A N 1
ATOM 7438 C CA . ASP A 1 983 ? 4.468 12.393 28.691 1.00 66.56 983 ASP A CA 1
ATOM 7439 C C . ASP A 1 983 ? 4.449 11.115 27.811 1.00 66.56 983 ASP A C 1
ATOM 7441 O O . ASP A 1 983 ? 3.571 10.266 27.965 1.00 66.56 983 ASP A O 1
ATOM 7445 N N . ILE A 1 984 ? 5.375 10.991 26.848 1.00 60.22 984 ILE A N 1
ATOM 7446 C CA . ILE A 1 984 ? 5.507 9.852 25.910 1.00 60.22 984 ILE A CA 1
ATOM 7447 C C . ILE A 1 984 ? 6.558 8.833 26.408 1.00 60.22 984 ILE A C 1
ATOM 7449 O O . ILE A 1 984 ? 6.867 7.855 25.729 1.00 60.22 984 ILE A O 1
ATOM 7453 N N . VAL A 1 985 ? 7.109 9.023 27.613 1.00 52.59 985 VAL A N 1
ATOM 7454 C CA . VAL A 1 985 ? 7.955 8.016 28.276 1.00 52.59 985 VAL A CA 1
ATOM 7455 C C . VAL A 1 985 ? 7.082 6.839 28.737 1.00 52.59 985 VAL A C 1
ATOM 7457 O O . VAL A 1 985 ? 6.517 6.856 29.830 1.00 52.59 985 VAL A O 1
ATOM 7460 N N . HIS A 1 986 ? 6.960 5.850 27.849 1.00 47.59 986 HIS A N 1
ATOM 7461 C CA . HIS A 1 986 ? 6.331 4.542 28.062 1.00 47.59 986 HIS A CA 1
ATOM 7462 C C . HIS A 1 986 ? 7.309 3.522 28.665 1.00 47.59 986 HIS A C 1
ATOM 7464 O O . HIS A 1 986 ? 8.498 3.551 28.270 1.00 47.59 986 HIS A O 1
#

Foldseek 3Di:
DDDDDPDDADDDPAAAAAEEEEEEEDQPVLQVLLQDDDDDDDDDDDDDDDDDDDFDRDHPVNVLVLVLVLVVLLCVVDVRYHYWYWYWYQVDIDTQPPDDPPVQDDQDDDVVDDVVSSSCSVSNVVSVVVVVVVVVVVCVVVVNPRSPHDTPVLVSLVVLLVVCVVVVVPPPPDDDDDPDPPDLDDPRHDYFYEYEYEASDAQDDFDDDDDDDDDDDPDDPDDVLVPLVSLVVSLVSLQVVLYAYAYEYEYRPPDPGDHNLSSLVSRVSNVYHYDYDPSDDDPSVCSVLAPSDGSSCCVPPHPHDDDPDRDPFDQAPPGRDGDQFWFADPPPRGTHPADDQADPPPRDGADPVCRVVVVVVVVPDDGDDDPPVGDDDDDDDDDDDDDDDDDDDDDDDDDDDDDDDDDDRDRDNPPDDDDDDDDDDDDDDDDDDDDDDDDDDDDDDDDDDDDDDDDDDDDDDDDDDDDDDDDDDDDDDDDDDDDDDDDDDDDDPDPDDDPPDDPDDDQDPCHFVLVVCLVVLHFAFWDDDDDPPDVVNVVVDVVCDQDHPDDDQDDFPPPPLAAADDADQQDDPDPVRGDFQAAAPAPVCVSHHQEFDDPPFLCVVVVVVCSVVVVAHSNGADGTRNQAEPGDARRANLSHAPDDDDDPPPDDHDRSAFWFHLCLRCQRVSCNVVVNVPGRGHRQKGKYKDKADDVVQQVCCVVPVDDCPCAQKHFDDDDPVHPPDRPGIIGIKIKMWGFTKGQQVRVCSLVVHDSQVVLVCVCVVVVRPTVCSVRPPVRRIYRHNAFTKMKIKGADLNCQQPPVAAEQEEEAEDECCCCPPNDQQALRNLLLVVLVSVQSVSNVVVHMRMYMYTPCYPLVPDDVLNVQLVVQCQAVFNFLVCSQVSSCVRPVGSHDDQCLNVCSVSSSSNHQEHAEYSFQDVSNVVSCVVSNRYYNYYDYRDPVSRRLNNVSVVLSSVVVPGDDPDDHDPVNRRVRGHHHPVSPPD

Mean predicted aligned error: 21.46 Å

Radius of gyration: 39.24 Å; Cα contacts (8 Å, |Δi|>4): 1375; chains: 1; bounding box: 135×91×71 Å

pLDDT: mean 70.97, std 24.53, range [21.69, 98.56]